Protein AF-A0A947QPM4-F1 (afdb_monomer_lite)

Secondary structure (DSSP, 8-state):
--EEEEEEEETTEEEEEEEEE-TTS---GGG-SSEEEPPPPBTTBTTS-TT--S---BTGGGGTT-SEEEE-SSHHHHHHHHHTT--EEB---SS--HHHHHHHHHHHTTSSEEEEEE-EESSTHHHHHHHHHHHHHHHTT--EEEEEPP--TT-SEE-HHHHHHHS-HHHHHHHHHHPEEHHHHHHHTSPPPSSHHHHHHHHHHHHHHTTTTS-HHHHHHHIIIIIHHHHT--HHHHHHHHHHHHHHHHHHHHHHHHGGGT----S------HHHHHHHHHHHHHS-HHHHHHHHHHHHS-S-HHHHHHHHHHHHGGGBTT----EE-EE--TTSSHHHHHHHHHHTS-GGGEEE-PPPTTGGGGS-PPTT-EEEESS----HHHHHHHHHHHHTTTT-EEEEEE-TTS-EEEEEEPTT-EEEEEESS--S-HHHHTTEE-------HHHHHHHHHHHHHHHHHT--SS---HHHHHHHHHHHHHHSS-B-EE-TTGGGEEES-TT-HHHHHHHHHHHHHHHHHTGGGSEE-TT-PEEPPHHHHHHHHHHHHHHHHHHTTT--HHHHHHHHHHHHHSEEEHHHHHHHHT--HHHHHHHHH-SSSSTTSHHHHSTTEEEEEEEEE-TTS-EEEEEEEEE-S--TTTT-S-SEEEPTTHHHHHHHHS-----PPPPS----S-------------------------------------------------------------PPPPPPPHHHHHHHHHHHHHHHHHHSTT-SS--HHHHHHHHHHHTTTTTGGGHHHHHHHHHHHHHTTT--SS---TT-HHHHHHHHHHHHHHHHTTTT--EEHHHHHHHHHHTT--HHHHHHHHHHHHHTTSEEEEETTEEEE-

Structure (mmCIF, N/CA/C/O backbone):
data_AF-A0A947QPM4-F1
#
_entry.id   AF-A0A947QPM4-F1
#
loop_
_atom_site.group_PDB
_atom_site.id
_atom_site.type_symbol
_atom_site.label_atom_id
_atom_site.label_alt_id
_atom_site.label_comp_id
_atom_site.label_asym_id
_atom_site.label_entity_id
_atom_site.label_seq_id
_atom_site.pdbx_PDB_ins_code
_atom_site.Cartn_x
_atom_site.Cartn_y
_atom_site.Cartn_z
_atom_site.occupancy
_atom_site.B_iso_or_equiv
_atom_site.auth_seq_id
_atom_site.auth_comp_id
_atom_site.auth_asym_id
_atom_site.auth_atom_id
_atom_site.pdbx_PDB_model_num
ATOM 1 N N . ALA A 1 1 ? -23.767 42.311 24.784 1.00 71.06 1 ALA A N 1
ATOM 2 C CA . ALA A 1 1 ? -22.859 43.164 25.581 1.00 71.06 1 ALA A CA 1
ATOM 3 C C . ALA A 1 1 ? -22.721 42.565 26.981 1.00 71.06 1 ALA A C 1
ATOM 5 O O . ALA A 1 1 ? -23.603 41.803 27.359 1.00 71.06 1 ALA A O 1
ATOM 6 N N . GLY A 1 2 ? -21.622 42.831 27.698 1.00 86.38 2 GLY A N 1
ATOM 7 C CA . GLY A 1 2 ? -21.425 42.347 29.074 1.00 86.38 2 GLY A CA 1
ATOM 8 C C . GLY A 1 2 ? -21.137 40.845 29.220 1.00 86.38 2 GLY A C 1
ATOM 9 O O . GLY A 1 2 ? -21.491 40.265 30.239 1.00 86.38 2 GLY A O 1
ATOM 10 N N . ARG A 1 3 ? -20.549 40.182 28.214 1.00 91.06 3 ARG A N 1
ATOM 11 C CA . ARG A 1 3 ? -20.151 38.760 28.286 1.00 91.06 3 ARG A CA 1
ATOM 12 C C . ARG A 1 3 ? -18.631 38.630 28.289 1.00 91.06 3 ARG A C 1
ATOM 14 O O . ARG A 1 3 ? -17.972 39.366 27.560 1.00 91.06 3 ARG A O 1
ATOM 21 N N . ILE A 1 4 ? -18.101 37.669 29.044 1.00 92.31 4 ILE A N 1
ATOM 22 C CA . ILE A 1 4 ? -16.682 37.287 28.968 1.00 92.31 4 ILE A CA 1
ATOM 23 C C . ILE A 1 4 ? -16.502 36.415 27.727 1.00 92.31 4 ILE A C 1
ATOM 25 O O . ILE A 1 4 ? -17.225 35.432 27.568 1.00 92.31 4 ILE A O 1
ATOM 29 N N . MET A 1 5 ? -15.575 36.782 26.845 1.00 92.38 5 MET A N 1
ATOM 30 C CA . MET A 1 5 ? -15.359 36.100 25.569 1.00 92.38 5 MET A CA 1
ATOM 31 C C . MET A 1 5 ? -14.158 35.158 25.648 1.00 92.38 5 MET A C 1
ATOM 33 O O . MET A 1 5 ? -13.065 35.583 26.008 1.00 92.38 5 MET A O 1
ATOM 37 N N . PHE A 1 6 ? -14.355 33.901 25.256 1.00 92.62 6 PHE A N 1
ATOM 38 C CA . PHE A 1 6 ? -13.304 32.891 25.166 1.00 92.62 6 PHE A CA 1
ATOM 39 C C . PHE A 1 6 ? -12.994 32.574 23.692 1.00 92.62 6 PHE A C 1
ATOM 41 O O . PHE A 1 6 ? -13.911 32.165 22.964 1.00 92.62 6 PHE A O 1
ATOM 48 N N . PRO A 1 7 ? -11.745 32.777 23.230 1.00 92.12 7 PRO A N 1
ATOM 49 C CA . PRO A 1 7 ? -11.311 32.423 21.880 1.00 92.12 7 PRO A CA 1
ATOM 50 C C . PRO A 1 7 ? -11.011 30.924 21.742 1.00 92.12 7 PRO A C 1
ATOM 52 O O . PRO A 1 7 ? -10.377 30.325 22.604 1.00 92.12 7 PRO A O 1
ATOM 55 N N . TYR A 1 8 ? -11.416 30.330 20.621 1.00 91.12 8 TYR A N 1
ATOM 56 C CA . TYR A 1 8 ? -11.032 28.975 20.220 1.00 91.12 8 TYR A CA 1
ATOM 57 C C . TYR A 1 8 ? -9.754 29.067 19.401 1.00 91.12 8 TYR A C 1
ATOM 59 O O . TYR A 1 8 ? -9.706 29.820 18.425 1.00 91.12 8 TYR A O 1
ATOM 67 N N . TRP A 1 9 ? -8.755 28.275 19.770 1.00 87.81 9 TRP A N 1
ATOM 68 C CA . TRP A 1 9 ? -7.453 28.256 19.115 1.00 87.81 9 TRP A CA 1
ATOM 69 C C . TRP A 1 9 ? -7.290 27.015 18.242 1.00 87.81 9 TRP A C 1
ATOM 71 O O . TRP A 1 9 ? -7.667 25.912 18.642 1.00 87.81 9 TRP A O 1
ATOM 81 N N . LYS A 1 10 ? -6.719 27.209 17.052 1.00 86.69 10 LYS A N 1
ATOM 82 C CA . LYS A 1 10 ? -6.256 26.138 16.171 1.00 86.69 10 LYS A CA 1
ATOM 83 C C . LYS A 1 10 ? -4.962 26.555 15.483 1.00 86.69 10 LYS A C 1
ATOM 85 O O . LYS A 1 10 ? -4.926 27.568 14.784 1.00 86.69 10 LYS A O 1
ATOM 90 N N . SER A 1 11 ? -3.904 25.769 15.652 1.00 85.69 11 SER A N 1
ATOM 91 C CA . SER A 1 11 ? -2.561 26.063 15.131 1.00 85.69 11 SER A CA 1
ATOM 92 C C . SER A 1 11 ? -2.076 27.470 15.495 1.00 85.69 11 SER A C 1
ATOM 94 O O . SER A 1 11 ? -1.532 28.174 14.647 1.00 85.69 11 SER A O 1
ATOM 96 N N . GLY A 1 12 ? -2.324 27.905 16.735 1.00 85.00 12 GLY A N 1
ATOM 97 C CA . GLY A 1 12 ? -1.917 29.234 17.209 1.00 85.00 12 GLY A CA 1
ATOM 98 C C . GLY A 1 12 ? -2.716 30.405 16.621 1.00 85.00 12 GLY A C 1
ATOM 99 O O . GLY A 1 12 ? -2.336 31.557 16.810 1.00 85.00 12 GLY A O 1
ATOM 100 N N . LYS A 1 13 ? -3.830 30.143 15.923 1.00 89.62 13 LYS A N 1
ATOM 101 C CA . LYS A 1 13 ? -4.747 31.170 15.406 1.00 89.62 13 LYS A CA 1
ATOM 102 C C . LYS A 1 13 ? -6.108 31.076 16.083 1.00 89.62 13 LYS A C 1
ATOM 104 O O . LYS A 1 13 ? -6.606 29.980 16.333 1.00 89.62 13 LYS A O 1
ATOM 109 N N . VAL A 1 14 ? -6.732 32.226 16.324 1.00 90.38 14 VAL A N 1
ATOM 110 C CA . VAL A 1 14 ? -8.111 32.280 16.818 1.00 90.38 14 VAL A CA 1
ATOM 111 C C . VAL A 1 14 ? -9.073 32.021 15.663 1.00 90.38 14 VAL A C 1
ATOM 113 O O . VAL A 1 14 ? -9.049 32.735 14.662 1.00 90.38 14 VAL A O 1
ATOM 116 N N . VAL A 1 15 ? -9.921 31.003 15.803 1.00 88.94 15 VAL A N 1
ATOM 117 C CA . VAL A 1 15 ? -10.839 30.548 14.742 1.00 88.94 15 VAL A CA 1
ATOM 118 C C . VAL A 1 15 ? -12.317 30.722 15.087 1.00 88.94 15 VAL A C 1
ATOM 120 O O . VAL A 1 15 ? -13.161 30.713 14.194 1.00 88.94 15 VAL A O 1
ATOM 123 N N . TYR A 1 16 ? -12.656 30.882 16.368 1.00 91.50 16 TYR A N 1
ATOM 124 C CA . TYR A 1 16 ? -14.039 31.012 16.829 1.00 91.50 16 TYR A CA 1
ATOM 125 C C . TYR A 1 16 ? -14.101 31.649 18.225 1.00 91.50 16 TYR A C 1
ATOM 127 O O . TYR A 1 16 ? -13.077 31.777 18.892 1.00 91.50 16 TYR A O 1
ATOM 135 N N . PHE A 1 17 ? -15.290 32.046 18.689 1.00 90.69 17 PHE A N 1
ATOM 136 C CA . PHE A 1 17 ? -15.483 32.591 20.036 1.00 90.69 17 PHE A CA 1
ATOM 137 C C . PHE A 1 17 ? -16.776 32.088 20.683 1.00 90.69 17 PHE A C 1
ATOM 139 O O . PHE A 1 17 ? -17.786 31.837 20.016 1.00 90.69 17 PHE A O 1
ATOM 146 N N . ILE A 1 18 ? -16.769 32.029 22.015 1.00 90.50 18 ILE A N 1
ATOM 147 C CA . ILE A 1 18 ? -17.957 31.810 22.844 1.00 90.50 18 ILE A CA 1
ATOM 148 C C . ILE A 1 18 ? -17.998 32.814 23.997 1.00 90.50 18 ILE A C 1
ATOM 150 O O . ILE A 1 18 ? -16.971 33.131 24.584 1.00 90.50 18 ILE A O 1
ATOM 154 N N . GLY A 1 19 ? -19.184 33.331 24.317 1.00 90.62 19 GLY A N 1
ATOM 155 C CA . GLY A 1 19 ? -19.380 34.306 25.391 1.00 90.62 19 GLY A CA 1
ATOM 156 C C . GLY A 1 19 ? -20.100 33.728 26.610 1.00 90.62 19 GLY A C 1
ATOM 157 O O . GLY A 1 19 ? -21.233 33.253 26.477 1.00 90.62 19 GLY A O 1
ATOM 158 N N . ARG A 1 20 ? -19.511 33.836 27.805 1.00 89.94 20 ARG A N 1
ATOM 159 C CA . ARG A 1 20 ? -20.137 33.498 29.098 1.00 89.94 20 ARG A CA 1
ATOM 160 C C . ARG A 1 20 ? -20.938 34.683 29.642 1.00 89.94 20 ARG A C 1
ATOM 162 O O . ARG A 1 20 ? -20.462 35.819 29.615 1.00 89.94 20 ARG A O 1
ATOM 169 N N . LYS A 1 21 ? -22.163 34.416 30.104 1.00 90.31 21 LYS A N 1
ATOM 170 C CA . LYS A 1 21 ? -23.030 35.403 30.768 1.00 90.31 21 LYS A CA 1
ATOM 171 C C . LYS A 1 21 ? -22.366 35.914 32.055 1.00 90.31 21 LYS A C 1
ATOM 173 O O . LYS A 1 21 ? -21.728 35.139 32.760 1.00 90.31 21 LYS A O 1
ATOM 178 N N . THR A 1 22 ? -22.536 37.200 32.343 1.00 90.69 22 THR A N 1
ATOM 179 C CA . THR A 1 22 ? -22.134 37.845 33.602 1.00 90.69 22 THR A CA 1
ATOM 180 C C . THR A 1 22 ? -23.307 38.637 34.175 1.00 90.69 22 THR A C 1
ATOM 182 O O . THR A 1 22 ? -24.338 38.781 33.512 1.00 90.69 22 THR A O 1
ATOM 185 N N . GLU A 1 23 ? -23.126 39.193 35.368 1.00 89.88 23 GLU A N 1
ATOM 186 C CA . GLU A 1 23 ? -24.059 40.123 36.019 1.00 89.88 23 GLU A CA 1
ATOM 187 C C . GLU A 1 23 ? -24.334 41.375 35.168 1.00 89.88 23 GLU A C 1
ATOM 189 O O . GLU A 1 23 ? -25.418 41.945 35.223 1.00 89.88 23 GLU A O 1
ATOM 194 N N . TRP A 1 24 ? -23.389 41.760 34.304 1.00 90.56 24 TRP A N 1
ATOM 195 C CA . TRP A 1 24 ? -23.522 42.902 33.394 1.00 90.56 24 TRP A CA 1
ATOM 196 C C . TRP A 1 24 ? -24.150 42.541 32.039 1.00 90.56 24 TRP A C 1
ATOM 198 O O . TRP A 1 24 ? -24.263 43.396 31.155 1.00 90.56 24 TRP A O 1
ATOM 208 N N . THR A 1 25 ? -24.518 41.275 31.806 1.00 90.31 25 THR A N 1
ATOM 209 C CA . THR A 1 25 ? -25.215 40.880 30.573 1.00 90.31 25 THR A CA 1
ATOM 210 C C . THR A 1 25 ? -26.667 41.377 30.617 1.00 90.31 25 THR A C 1
ATOM 212 O O . THR A 1 25 ? -27.375 41.025 31.556 1.00 90.31 25 THR A O 1
ATOM 215 N N . PRO A 1 26 ? -27.155 42.119 29.600 1.00 87.69 26 PRO A N 1
ATOM 216 C CA . PRO A 1 26 ? -28.532 42.610 29.574 1.00 87.69 26 PRO A CA 1
ATOM 217 C C . PRO A 1 26 ? -29.562 41.491 29.743 1.00 87.69 26 PRO A C 1
ATOM 219 O O . PRO A 1 26 ? -29.467 40.459 29.071 1.00 87.69 26 PRO A O 1
ATOM 222 N N . ASP A 1 27 ? -30.578 41.723 30.576 1.00 84.81 27 ASP A N 1
ATOM 223 C CA . ASP A 1 27 ? -31.669 40.771 30.775 1.00 84.81 27 ASP A CA 1
ATOM 224 C C . ASP A 1 27 ? -32.680 40.838 29.623 1.00 84.81 27 ASP A C 1
ATOM 226 O O . ASP A 1 27 ? -33.732 41.471 29.678 1.00 84.81 27 ASP A O 1
ATOM 230 N N . LYS A 1 28 ? -32.303 40.227 28.501 1.00 85.44 28 LYS A N 1
ATOM 231 C CA . LYS A 1 28 ? -33.150 40.069 27.317 1.00 85.44 28 LYS A CA 1
ATOM 232 C C . LYS A 1 28 ? -33.339 38.589 27.045 1.00 85.44 28 LYS A C 1
ATOM 234 O O . LYS A 1 28 ? -32.389 37.819 27.164 1.00 85.44 28 LYS A O 1
ATOM 239 N N . LYS A 1 29 ? -34.515 38.193 26.541 1.00 79.44 29 LYS A N 1
ATOM 240 C CA . LYS A 1 29 ? -34.812 36.799 26.144 1.00 79.44 29 LYS A CA 1
ATOM 241 C C . LYS A 1 29 ? -33.714 36.184 25.258 1.00 79.44 29 LYS A C 1
ATOM 243 O O . LYS A 1 29 ? -33.340 35.032 25.430 1.00 79.44 29 LYS A O 1
ATOM 248 N N . PHE A 1 30 ? -33.147 36.981 24.351 1.00 77.94 30 PHE A N 1
ATOM 249 C CA . PHE A 1 30 ? -32.046 36.583 23.466 1.00 77.94 30 PHE A CA 1
ATOM 250 C C . PHE A 1 30 ? -30.705 36.325 24.187 1.00 77.94 30 PHE A C 1
ATOM 252 O O . PHE A 1 30 ? -29.847 35.613 23.664 1.00 77.94 30 PHE A O 1
ATOM 259 N N . ASP A 1 31 ? -30.489 36.906 25.366 1.00 80.50 31 ASP A N 1
ATOM 260 C CA . ASP A 1 31 ? -29.241 36.879 26.138 1.00 80.50 31 ASP A CA 1
ATOM 261 C C . ASP A 1 31 ? -29.332 36.033 27.420 1.00 80.50 31 ASP A C 1
ATOM 263 O O . ASP A 1 31 ? -28.393 36.018 28.215 1.00 80.50 31 ASP A O 1
ATOM 267 N N . GLN A 1 32 ? -30.411 35.269 27.593 1.00 77.94 32 GLN A N 1
ATOM 268 C CA . GLN A 1 32 ? -30.653 34.438 28.777 1.00 77.94 32 GLN A CA 1
ATOM 269 C C . GLN A 1 32 ? -29.688 33.242 28.914 1.00 77.94 32 GLN A C 1
ATOM 271 O O . GLN A 1 32 ? -29.362 32.858 30.034 1.00 77.94 32 GLN A O 1
ATOM 276 N N . GLY A 1 33 ? -29.165 32.690 27.810 1.00 81.94 33 GLY A N 1
ATOM 277 C CA . GLY A 1 33 ? -28.308 31.493 27.842 1.00 81.94 33 GLY A CA 1
ATOM 278 C C . GLY A 1 33 ? -26.967 31.675 28.579 1.00 81.94 33 GLY A C 1
ATOM 279 O O . GLY A 1 33 ? -26.276 32.683 28.370 1.00 81.94 33 GLY A O 1
ATOM 280 N N . LYS A 1 34 ? -26.571 30.666 29.383 1.00 82.81 34 LYS A N 1
ATOM 281 C CA . LYS A 1 34 ? -25.294 30.607 30.140 1.00 82.81 34 LYS A CA 1
ATOM 282 C C . LYS A 1 34 ? -24.091 30.875 29.229 1.00 82.81 34 LYS A C 1
ATOM 284 O O . LYS A 1 34 ? -23.294 31.773 29.505 1.00 82.81 34 LYS A O 1
ATOM 289 N N . TYR A 1 35 ? -24.036 30.192 28.085 1.00 86.88 35 TYR A N 1
ATOM 290 C CA . TYR A 1 35 ? -23.060 30.431 27.020 1.00 86.88 35 TYR A CA 1
ATOM 291 C C . TYR A 1 35 ? -23.736 30.839 25.713 1.00 86.88 35 TYR A C 1
ATOM 293 O O . TYR A 1 35 ? -24.871 30.457 25.431 1.00 86.88 35 TYR A O 1
ATOM 301 N N . LYS A 1 36 ? -23.018 31.614 24.897 1.00 86.31 36 LYS A N 1
ATOM 302 C CA . LYS A 1 36 ? -23.485 32.075 23.589 1.00 86.31 36 LYS A CA 1
ATOM 303 C C . LYS A 1 36 ? -22.374 31.950 22.552 1.00 86.31 36 LYS A C 1
ATOM 305 O O . LYS A 1 36 ? -21.384 32.674 22.622 1.00 86.31 36 LYS A O 1
ATOM 310 N N . LYS A 1 37 ? -22.535 31.007 21.620 1.00 87.31 37 LYS A N 1
ATOM 311 C CA . LYS A 1 37 ? -21.615 30.785 20.492 1.00 87.31 37 LYS A CA 1
ATOM 312 C C . LYS A 1 37 ? -21.789 31.894 19.440 1.00 87.31 37 LYS A C 1
ATOM 314 O O . LYS A 1 37 ? -22.885 32.455 19.314 1.00 87.31 37 LYS A O 1
ATOM 319 N N . LEU A 1 38 ? -20.726 32.227 18.701 1.00 87.94 38 LEU A N 1
ATOM 320 C CA . LEU A 1 38 ? -20.828 33.144 17.560 1.00 87.94 38 LEU A CA 1
ATOM 321 C C . LEU A 1 38 ? -21.835 32.622 16.528 1.00 87.94 38 LEU A C 1
ATOM 323 O O . LEU A 1 38 ? -21.974 31.420 16.310 1.00 87.94 38 LEU A O 1
ATOM 327 N N . GLN A 1 39 ? -22.552 33.527 15.872 1.00 86.25 39 GLN A N 1
ATOM 328 C CA . GLN A 1 39 ? -23.459 33.117 14.805 1.00 86.25 39 GLN A CA 1
ATOM 329 C C . GLN A 1 39 ? -22.648 32.663 13.587 1.00 86.25 39 GLN A C 1
ATOM 331 O O . GLN A 1 39 ? -21.690 33.329 13.212 1.00 86.25 39 GLN A O 1
ATOM 336 N N . VAL A 1 40 ? -23.042 31.537 12.995 1.00 88.44 40 VAL A N 1
ATOM 337 C CA . VAL A 1 40 ? -22.471 31.000 11.750 1.00 88.44 40 VAL A CA 1
ATOM 338 C C . VAL A 1 40 ? -23.348 31.392 10.561 1.00 88.44 40 VAL A C 1
ATOM 340 O O . VAL A 1 40 ? -24.536 31.696 10.753 1.00 88.44 40 VAL A O 1
ATOM 343 N N . LYS A 1 41 ? -22.782 31.393 9.350 1.00 86.94 41 LYS A N 1
ATOM 344 C CA . LYS A 1 41 ? -23.542 31.677 8.128 1.00 86.94 41 LYS A CA 1
ATOM 345 C C . LYS A 1 41 ? -24.664 30.654 7.930 1.00 86.94 41 LYS A C 1
ATOM 347 O O . LYS A 1 41 ? -24.512 29.468 8.208 1.00 86.94 41 LYS A O 1
ATOM 352 N N . LYS A 1 42 ? -25.817 31.161 7.502 1.00 86.62 42 LYS A N 1
ATOM 353 C CA . LYS A 1 42 ? -27.016 30.419 7.089 1.00 86.62 42 LYS A CA 1
ATOM 354 C C . LYS A 1 42 ? -27.651 31.181 5.931 1.00 86.62 42 LYS A C 1
ATOM 356 O O . LYS A 1 42 ? -27.435 32.389 5.841 1.00 86.62 42 LYS A O 1
ATOM 361 N N . ASP A 1 43 ? -28.509 30.541 5.146 1.00 85.75 43 ASP A N 1
ATOM 362 C CA . ASP A 1 43 ? -29.241 31.212 4.056 1.00 85.75 43 ASP A CA 1
ATOM 363 C C . ASP A 1 43 ? -30.046 32.418 4.558 1.00 85.75 43 ASP A C 1
ATOM 365 O O . ASP A 1 43 ? -30.106 33.462 3.918 1.00 85.75 43 ASP A O 1
ATOM 369 N N . SER A 1 44 ? -30.575 32.328 5.782 1.00 86.25 44 SER A N 1
ATOM 370 C CA . SER A 1 44 ? -31.285 33.422 6.451 1.00 86.25 44 SER A CA 1
ATOM 371 C C . SER A 1 44 ? -30.374 34.547 6.977 1.00 86.25 44 SER A C 1
ATOM 373 O O . SER A 1 44 ? -30.868 35.521 7.541 1.00 86.25 44 SER A O 1
ATOM 375 N N . LYS A 1 45 ? -29.046 34.381 6.928 1.00 86.38 45 LYS A N 1
ATOM 376 C CA . LYS A 1 45 ? -28.027 35.304 7.466 1.00 86.38 45 LYS A CA 1
ATOM 377 C C . LYS A 1 45 ? -26.797 35.376 6.544 1.00 86.38 45 LYS A C 1
ATOM 379 O O . LYS A 1 45 ? -25.687 35.062 6.983 1.00 86.38 45 LYS A O 1
ATOM 384 N N . PRO A 1 46 ? -26.967 35.812 5.284 1.00 88.31 46 PRO A N 1
ATOM 385 C CA . PRO A 1 46 ? -25.891 35.812 4.292 1.00 88.31 46 PRO A CA 1
ATOM 386 C C . PRO A 1 46 ? -24.770 36.815 4.611 1.00 88.31 46 PRO A C 1
ATOM 388 O O . PRO A 1 46 ? -23.668 36.686 4.093 1.00 88.31 46 PRO A O 1
ATOM 391 N N . TYR A 1 47 ? -25.035 37.791 5.488 1.00 91.00 47 TYR A N 1
ATOM 392 C CA . TYR A 1 47 ? -24.074 38.809 5.928 1.00 91.00 47 TYR A CA 1
ATOM 393 C C . TYR A 1 47 ? -22.974 38.272 6.863 1.00 91.00 47 TYR A C 1
ATOM 395 O O . TYR A 1 47 ? -22.027 38.991 7.176 1.00 91.00 47 TYR A O 1
ATOM 403 N N . ILE A 1 48 ? -23.101 37.039 7.361 1.00 87.69 48 ILE A N 1
ATOM 404 C CA . ILE A 1 48 ? -22.092 36.398 8.211 1.00 87.69 48 ILE A CA 1
ATOM 405 C C . ILE A 1 48 ? -21.079 35.690 7.307 1.00 87.69 48 ILE A C 1
ATOM 407 O O . ILE A 1 48 ? -21.475 34.951 6.419 1.00 87.69 48 ILE A O 1
ATOM 411 N N . SER A 1 49 ? -19.779 35.889 7.530 1.00 86.31 49 SER A N 1
ATOM 412 C CA . SER A 1 49 ? -18.727 35.234 6.735 1.00 86.31 49 SER A CA 1
ATOM 413 C C . SER A 1 49 ? -18.725 33.707 6.906 1.00 86.31 49 SER A C 1
ATOM 415 O O . SER A 1 49 ? -18.860 33.215 8.028 1.00 86.31 49 SER A O 1
ATOM 417 N N . ASP A 1 50 ? -18.476 32.968 5.818 1.00 84.75 50 ASP A N 1
ATOM 418 C CA . ASP A 1 50 ? -18.307 31.501 5.824 1.00 84.75 50 ASP A CA 1
ATOM 419 C C . ASP A 1 50 ? -17.104 31.036 6.661 1.00 84.75 50 ASP A C 1
ATOM 421 O O . ASP A 1 50 ? -17.033 29.883 7.084 1.00 84.75 50 ASP A O 1
ATOM 425 N N . ILE A 1 51 ? -16.160 31.941 6.942 1.00 83.31 51 ILE A N 1
ATOM 426 C CA . ILE A 1 51 ? -14.995 31.662 7.790 1.00 83.31 51 ILE A CA 1
ATOM 427 C C . ILE A 1 51 ? -15.426 31.416 9.247 1.00 83.31 51 ILE A C 1
ATOM 429 O O . ILE A 1 51 ? -14.765 30.666 9.969 1.00 83.31 51 ILE A O 1
ATOM 433 N N . ILE A 1 52 ? -16.542 32.010 9.692 1.00 83.75 52 ILE A N 1
ATOM 434 C CA . ILE A 1 52 ? -17.069 31.813 11.045 1.00 83.75 52 ILE A CA 1
ATOM 435 C C . ILE A 1 52 ? -17.808 30.477 11.088 1.00 83.75 52 ILE A C 1
ATOM 437 O O . ILE A 1 52 ? -18.978 30.373 10.719 1.00 83.75 52 ILE A O 1
ATOM 441 N N . SER A 1 53 ? -17.116 29.457 11.587 1.00 79.81 53 SER A N 1
ATOM 442 C CA . SER A 1 53 ? -17.622 28.092 11.652 1.00 79.81 53 SER A CA 1
ATOM 443 C C . SER A 1 53 ? -17.559 27.544 13.073 1.00 79.81 53 SER A C 1
ATOM 445 O O . SER A 1 53 ? -16.557 27.692 13.768 1.00 79.81 53 SER A O 1
ATOM 447 N N . ASN A 1 54 ? -18.628 26.868 13.496 1.00 77.44 54 ASN A N 1
ATOM 448 C CA . ASN A 1 54 ? -18.705 26.159 14.773 1.00 77.44 54 ASN A CA 1
ATOM 449 C C . ASN A 1 54 ? -18.047 24.771 14.720 1.00 77.44 54 ASN A C 1
ATOM 451 O O . ASN A 1 54 ? -18.221 23.991 15.650 1.00 77.44 54 ASN A O 1
ATOM 455 N N . LYS A 1 55 ? -17.286 24.470 13.660 1.00 81.31 55 LYS A N 1
ATOM 456 C CA . LYS A 1 55 ? -16.601 23.192 13.448 1.00 81.31 55 LYS A CA 1
ATOM 457 C C . LYS A 1 55 ? -15.417 22.939 14.382 1.00 81.31 55 LYS A C 1
ATOM 459 O O . LYS A 1 55 ? -14.655 22.028 14.113 1.00 81.31 55 LYS A O 1
ATOM 464 N N . TYR A 1 56 ? -15.214 23.708 15.448 1.00 86.44 56 TYR A N 1
ATOM 465 C CA . TYR A 1 56 ? -14.060 23.586 16.348 1.00 86.44 56 TYR A CA 1
ATOM 466 C C . TYR A 1 56 ? -14.530 23.337 17.781 1.00 86.44 56 TYR A C 1
ATOM 468 O O . TYR A 1 56 ? -15.482 23.965 18.241 1.00 86.44 56 TYR A O 1
ATOM 476 N N . PHE A 1 57 ? -13.870 22.417 18.478 1.00 89.25 57 PHE A N 1
ATOM 477 C CA . PHE A 1 57 ? -14.030 22.214 19.910 1.00 89.25 57 PHE A CA 1
ATOM 478 C C . PHE A 1 57 ? -13.031 23.098 20.636 1.00 89.25 57 PHE A C 1
ATOM 480 O O . PHE A 1 57 ? -11.985 23.473 20.096 1.00 89.25 57 PHE A O 1
ATOM 487 N N . TYR A 1 58 ? -13.370 23.480 21.858 1.00 91.25 58 TYR A N 1
ATOM 488 C CA . TYR A 1 58 ? -12.432 24.238 22.662 1.00 91.25 58 TYR A CA 1
ATOM 489 C C . TYR A 1 58 ? -11.281 23.312 23.064 1.00 91.25 58 TYR A C 1
ATOM 491 O O . TYR A 1 58 ? -11.541 22.160 23.389 1.00 91.25 58 TYR A O 1
ATOM 499 N N . GLY A 1 59 ? -10.037 23.794 23.015 1.00 92.12 59 GLY A N 1
ATOM 500 C CA . GLY A 1 59 ? -8.869 23.042 23.491 1.00 92.12 59 GLY A CA 1
ATOM 501 C C . GLY A 1 59 ? -8.229 22.052 22.507 1.00 92.12 59 GLY A C 1
ATOM 502 O O . GLY A 1 59 ? -7.272 21.389 22.889 1.00 92.12 59 GLY A O 1
ATOM 503 N N . GLU A 1 60 ? -8.669 21.968 21.242 1.00 91.88 60 GLU A N 1
ATOM 504 C CA . GLU A 1 60 ? -8.146 20.986 20.263 1.00 91.88 60 GLU A CA 1
ATOM 505 C C . GLU A 1 60 ? -6.616 20.987 20.093 1.00 91.88 60 GLU A C 1
ATOM 507 O O . GLU A 1 60 ? -6.025 19.943 19.824 1.00 91.88 60 GLU A O 1
ATOM 512 N N . ASP A 1 61 ? -5.958 22.143 20.216 1.00 91.12 61 ASP A N 1
ATOM 513 C CA . ASP A 1 61 ? -4.498 22.236 20.085 1.00 91.12 61 ASP A CA 1
ATOM 514 C C . ASP A 1 61 ? -3.744 21.529 21.222 1.00 91.12 61 ASP A C 1
ATOM 516 O O . ASP A 1 61 ? -2.602 21.119 21.014 1.00 91.12 61 ASP A O 1
ATOM 520 N N . SER A 1 62 ? -4.383 21.323 22.379 1.00 92.94 62 SER A N 1
ATOM 521 C CA . SER A 1 62 ? -3.784 20.622 23.523 1.00 92.94 62 SER A CA 1
ATOM 522 C C . SER A 1 62 ? -3.532 19.137 23.267 1.00 92.94 62 SER A C 1
ATOM 524 O O . SER A 1 62 ? -2.743 18.519 23.972 1.00 92.94 62 SER A O 1
ATOM 526 N N . LEU A 1 63 ? -4.158 18.567 22.232 1.00 92.56 63 LEU A N 1
ATOM 527 C CA . LEU A 1 63 ? -4.033 17.149 21.894 1.00 92.56 63 LEU A CA 1
ATOM 528 C C . LEU A 1 63 ? -2.751 16.816 21.120 1.00 92.56 63 LEU A C 1
ATOM 530 O O . LEU A 1 63 ? -2.436 15.647 20.906 1.00 92.56 63 LEU A O 1
ATOM 534 N N . ARG A 1 64 ? -1.998 17.822 20.659 1.00 87.69 64 ARG A N 1
ATOM 535 C CA . ARG A 1 64 ? -0.775 17.588 19.882 1.00 87.69 64 ARG A CA 1
ATOM 536 C C . ARG A 1 64 ? 0.309 16.983 20.766 1.00 87.69 64 ARG A C 1
ATOM 538 O O . ARG A 1 64 ? 0.818 17.648 21.659 1.00 87.69 64 ARG A O 1
ATOM 545 N N . GLY A 1 65 ? 0.686 15.742 20.468 1.00 85.44 65 GLY A N 1
ATOM 546 C CA . GLY A 1 65 ? 1.699 15.010 21.233 1.00 85.44 65 GLY A CA 1
ATOM 547 C C . GLY A 1 65 ? 1.209 14.507 22.593 1.00 85.44 65 GLY A C 1
ATOM 548 O O . GLY A 1 65 ? 2.016 13.999 23.364 1.00 85.44 65 GLY A O 1
ATOM 549 N N . ALA A 1 66 ? -0.088 14.635 22.890 1.00 90.81 66 ALA A N 1
ATOM 550 C CA . ALA A 1 66 ? -0.679 14.067 24.091 1.00 90.81 66 ALA A CA 1
ATOM 551 C C . ALA A 1 66 ? -0.942 12.566 23.899 1.00 90.81 66 ALA A C 1
ATOM 553 O O . ALA A 1 66 ? -1.370 12.131 22.832 1.00 90.81 66 ALA A O 1
ATOM 554 N N . ASP A 1 67 ? -0.729 11.783 24.954 1.00 89.62 67 ASP A N 1
ATOM 555 C CA . ASP A 1 67 ? -1.083 10.358 24.981 1.00 89.62 67 ASP A CA 1
ATOM 556 C C . ASP A 1 67 ? -2.561 10.130 25.338 1.00 89.62 67 ASP A C 1
ATOM 558 O O . ASP A 1 67 ? -3.129 9.087 25.007 1.00 89.62 67 ASP A O 1
ATOM 562 N N . TYR A 1 68 ? -3.189 11.100 26.011 1.00 93.88 68 TYR A N 1
ATOM 563 C CA . TYR A 1 68 ? -4.575 11.034 26.463 1.00 93.88 68 TYR A CA 1
ATOM 564 C C . TYR A 1 68 ? -5.298 12.376 26.304 1.00 93.88 68 TYR A C 1
ATOM 566 O O . TYR A 1 68 ? -4.673 13.412 26.079 1.00 93.88 68 TYR A O 1
ATOM 574 N N . CYS A 1 69 ? -6.624 12.353 26.436 1.00 94.69 69 CYS A N 1
ATOM 575 C CA . CYS A 1 69 ? -7.470 13.545 26.425 1.00 94.69 69 CYS A CA 1
ATOM 576 C C . CYS A 1 69 ? -8.557 13.460 27.496 1.00 94.69 69 CYS A C 1
ATOM 578 O O . CYS A 1 69 ? -9.223 12.429 27.610 1.00 94.69 69 CYS A O 1
ATOM 580 N N . ILE A 1 70 ? -8.764 14.557 28.229 1.00 94.31 70 ILE A N 1
ATOM 581 C CA . ILE A 1 70 ? -9.966 14.773 29.037 1.00 94.31 70 ILE A CA 1
ATOM 582 C C . ILE A 1 70 ? -11.055 15.427 28.177 1.00 94.31 70 ILE A C 1
ATOM 584 O O . ILE A 1 70 ? -10.811 16.423 27.496 1.00 94.31 70 ILE A O 1
ATOM 588 N N . ILE A 1 71 ? -12.274 14.902 28.229 1.00 92.06 71 ILE A N 1
ATOM 589 C CA . ILE A 1 71 ? -13.464 15.522 27.645 1.00 92.06 71 ILE A CA 1
ATOM 590 C C . ILE A 1 71 ? -14.325 16.048 28.787 1.00 92.06 71 ILE A C 1
ATOM 592 O O . ILE A 1 71 ? -14.694 15.293 29.684 1.00 92.06 71 ILE A O 1
ATOM 596 N N . THR A 1 72 ? -14.649 17.338 28.727 1.00 90.56 72 THR A N 1
ATOM 597 C CA . THR A 1 72 ? -15.498 18.032 29.708 1.00 90.56 72 THR A CA 1
ATOM 598 C C . THR A 1 72 ? -16.730 18.625 29.040 1.00 90.56 72 THR A C 1
ATOM 600 O O . THR A 1 72 ? -16.685 19.035 27.875 1.00 90.56 72 THR A O 1
ATOM 603 N N . GLU A 1 73 ? -17.835 18.733 29.773 1.00 82.75 73 GLU A N 1
ATOM 604 C CA . GLU A 1 73 ? -19.069 19.324 29.247 1.00 82.75 73 GLU A CA 1
ATOM 605 C C . GLU A 1 73 ? -18.906 20.829 28.955 1.00 82.75 73 GLU A C 1
ATOM 607 O O . GLU A 1 73 ? -19.287 21.323 27.886 1.00 82.75 73 GLU A O 1
ATOM 612 N N . GLY A 1 74 ? -18.308 21.563 29.898 1.00 85.56 74 GLY A N 1
ATOM 613 C CA . GLY A 1 74 ? -18.199 23.015 29.877 1.00 85.56 74 GLY A CA 1
ATOM 614 C C . GLY A 1 74 ? -16.867 23.548 29.350 1.00 85.56 74 GLY A C 1
ATOM 615 O O . GLY A 1 74 ? -15.787 23.014 29.585 1.00 85.56 74 GLY A O 1
ATOM 616 N N . VAL A 1 75 ? -16.923 24.702 28.677 1.00 89.12 75 VAL A N 1
ATOM 617 C CA . VAL A 1 75 ? -15.708 25.403 28.221 1.00 89.12 75 VAL A CA 1
ATOM 618 C C . VAL A 1 75 ? -14.831 25.866 29.387 1.00 89.12 75 VAL A C 1
ATOM 620 O O . VAL A 1 75 ? -13.622 25.982 29.245 1.00 89.12 75 VAL A O 1
ATOM 623 N N . THR A 1 76 ? -15.428 26.160 30.541 1.00 90.25 76 THR A N 1
ATOM 624 C CA . THR A 1 76 ? -14.705 26.664 31.716 1.00 90.25 76 THR A CA 1
ATOM 625 C C . THR A 1 76 ? -13.907 25.573 32.409 1.00 90.25 76 THR A C 1
ATOM 627 O O . THR A 1 76 ? -12.783 25.838 32.821 1.00 90.25 76 THR A O 1
ATOM 630 N N . ASP A 1 77 ? -14.443 24.359 32.443 1.00 91.25 77 ASP A N 1
ATOM 631 C CA . ASP A 1 77 ? -13.770 23.147 32.914 1.00 91.25 77 ASP A CA 1
ATOM 632 C C . ASP A 1 77 ? -12.555 22.840 32.049 1.00 91.25 77 ASP A C 1
ATOM 634 O O . ASP A 1 77 ? -11.445 22.672 32.547 1.00 91.25 77 ASP A O 1
ATOM 638 N N . CYS A 1 78 ? -12.745 22.906 30.730 1.00 93.25 78 CYS A N 1
ATOM 639 C CA . CYS A 1 78 ? -11.660 22.783 29.769 1.00 93.25 78 CYS A CA 1
ATOM 640 C C . CYS A 1 78 ? -10.589 23.864 29.961 1.00 93.25 78 CYS A C 1
ATOM 642 O O . CYS A 1 78 ? -9.407 23.545 29.980 1.00 93.25 78 CYS A O 1
ATOM 644 N N . ILE A 1 79 ? -10.966 25.132 30.164 1.00 92.94 79 ILE A N 1
ATOM 645 C CA . ILE A 1 79 ? -9.990 26.207 30.415 1.00 92.94 79 ILE A CA 1
ATOM 646 C C . ILE A 1 79 ? -9.174 25.932 31.683 1.00 92.94 79 ILE A C 1
ATOM 648 O O . ILE A 1 79 ? -7.956 26.086 31.637 1.00 92.94 79 ILE A O 1
ATOM 652 N N . MET A 1 80 ? -9.813 25.529 32.786 1.00 93.19 80 MET A N 1
ATOM 653 C CA . MET A 1 80 ? -9.096 25.206 34.027 1.00 93.19 80 MET A CA 1
ATOM 654 C C . MET A 1 80 ? -8.152 24.020 33.832 1.00 93.19 80 MET A C 1
ATOM 656 O O . MET A 1 80 ? -6.978 24.128 34.168 1.00 93.19 80 MET A O 1
ATOM 660 N N . ALA A 1 81 ? -8.610 22.943 33.190 1.00 94.06 81 ALA A N 1
ATOM 661 C CA . ALA A 1 81 ? -7.767 21.791 32.877 1.00 94.06 81 ALA A CA 1
ATOM 662 C C . ALA A 1 81 ? -6.541 22.186 32.032 1.00 94.06 81 ALA A C 1
ATOM 664 O O . ALA A 1 81 ? -5.413 21.821 32.360 1.00 94.06 81 ALA A O 1
ATOM 665 N N . LEU A 1 82 ? -6.740 23.000 30.991 1.00 94.00 82 LEU A N 1
ATOM 666 C CA . LEU A 1 82 ? -5.655 23.489 30.137 1.00 94.00 82 LEU A CA 1
ATOM 667 C C . LEU A 1 82 ? -4.660 24.375 30.900 1.00 94.00 82 LEU A C 1
ATOM 669 O O . LEU A 1 82 ? -3.458 24.279 30.661 1.00 94.00 82 LEU A O 1
ATOM 673 N N . GLN A 1 83 ? -5.134 25.222 31.819 1.00 92.31 83 GLN A N 1
ATOM 674 C CA . GLN A 1 83 ? -4.263 26.032 32.682 1.00 92.31 83 GLN A CA 1
ATOM 675 C C . GLN A 1 83 ? -3.442 25.177 33.650 1.00 92.31 83 GLN A C 1
ATOM 677 O O . GLN A 1 83 ? -2.302 25.522 33.950 1.00 92.31 83 GLN A O 1
ATOM 682 N N . SER A 1 84 ? -3.992 24.042 34.069 1.00 90.88 84 SER A N 1
ATOM 683 C CA . SER A 1 84 ? -3.317 23.015 34.862 1.00 90.88 84 SER A CA 1
ATOM 684 C C . SER A 1 84 ? -2.421 22.080 34.034 1.00 90.88 84 SER A C 1
ATOM 686 O O . SER A 1 84 ? -1.875 21.125 34.578 1.00 90.88 84 SER A O 1
ATOM 688 N N . GLY A 1 85 ? -2.255 22.323 32.727 1.00 91.50 85 GLY A N 1
ATOM 689 C CA . GLY A 1 85 ? -1.412 21.506 31.846 1.00 91.50 85 GLY A CA 1
ATOM 690 C C . GLY A 1 85 ? -2.025 20.162 31.437 1.00 91.50 85 GLY A C 1
ATOM 691 O O . GLY A 1 85 ? -1.320 19.305 30.908 1.00 91.50 85 GLY A O 1
ATOM 692 N N . ILE A 1 86 ? -3.325 19.966 31.660 1.00 93.94 86 ILE A N 1
ATOM 693 C CA . ILE A 1 86 ? -4.043 18.733 31.337 1.00 93.94 86 ILE A CA 1
ATOM 694 C C . ILE A 1 86 ? -4.624 18.850 29.914 1.00 93.94 86 ILE A C 1
ATOM 696 O O . ILE A 1 86 ? -5.437 19.749 29.667 1.00 93.94 86 ILE A O 1
ATOM 700 N N . PRO A 1 87 ? -4.262 17.956 28.968 1.00 94.81 87 PRO A N 1
ATOM 701 C CA . PRO A 1 87 ? -4.837 17.942 27.624 1.00 94.81 87 PRO A CA 1
ATOM 702 C C . PRO A 1 87 ? -6.349 17.726 27.680 1.00 94.81 87 PRO A C 1
ATOM 704 O O . PRO A 1 87 ? -6.826 16.686 28.139 1.00 94.81 87 PRO A O 1
ATOM 707 N N . CYS A 1 88 ? -7.118 18.712 27.227 1.00 94.62 88 CYS A N 1
ATOM 708 C CA . CYS A 1 88 ? -8.559 18.731 27.430 1.00 94.62 88 CYS A CA 1
ATOM 709 C C . CYS A 1 88 ? -9.284 19.364 26.246 1.00 94.62 88 CYS A C 1
ATOM 711 O O . CYS A 1 88 ? -8.827 20.364 25.686 1.00 94.62 88 CYS A O 1
ATOM 713 N N . ILE A 1 89 ? -10.443 18.805 25.898 1.00 93.50 89 ILE A N 1
ATOM 714 C CA . ILE A 1 89 ? -11.377 19.411 24.952 1.00 93.50 89 ILE A CA 1
ATOM 715 C C . ILE A 1 89 ? -12.765 19.587 25.564 1.00 93.50 89 ILE A C 1
ATOM 717 O O . ILE A 1 89 ? -13.185 18.833 26.442 1.00 93.50 89 ILE A O 1
ATOM 721 N N . SER A 1 90 ? -13.504 20.571 25.049 1.00 90.12 90 SER A N 1
ATOM 722 C CA . SER A 1 90 ? -14.931 20.719 25.339 1.00 90.12 90 SER A CA 1
ATOM 723 C C . SER A 1 90 ? -15.747 20.973 24.064 1.00 90.12 90 SER A C 1
ATOM 725 O O . SER A 1 90 ? -15.466 21.933 23.329 1.00 90.12 90 SER A O 1
ATOM 727 N N . PRO A 1 91 ? -16.789 20.162 23.796 1.00 77.06 91 PRO A N 1
ATOM 728 C CA . PRO A 1 91 ? -17.752 20.398 22.717 1.00 77.06 91 PRO A CA 1
ATOM 729 C C . PRO A 1 91 ? -18.751 21.525 23.043 1.00 77.06 91 PRO A C 1
ATOM 731 O O . PRO A 1 91 ? -19.394 22.100 22.149 1.00 77.06 91 PRO A O 1
ATOM 734 N N . VAL A 1 92 ? -18.850 21.909 24.322 1.00 69.88 92 VAL A N 1
ATOM 735 C CA . VAL A 1 92 ? -19.788 22.912 24.840 1.00 69.88 92 VAL A CA 1
ATOM 736 C C . VAL A 1 92 ? -21.237 22.559 24.485 1.00 69.88 92 VAL A C 1
ATOM 738 O O . VAL A 1 92 ? -21.978 23.380 23.924 1.00 69.88 92 VAL A O 1
ATOM 741 N N . THR A 1 93 ? -21.607 21.306 24.752 1.00 61.53 93 THR A N 1
ATOM 742 C CA . THR A 1 93 ? -22.938 20.721 24.549 1.00 61.53 93 THR A CA 1
ATOM 743 C C . THR A 1 93 ? -23.161 19.587 25.552 1.00 61.53 93 THR A C 1
ATOM 745 O O . THR A 1 93 ? -22.292 18.735 25.688 1.00 61.53 93 THR A O 1
ATOM 748 N N . THR A 1 94 ? -24.338 19.534 26.181 1.00 50.69 94 THR A N 1
ATOM 749 C CA . THR A 1 94 ? -24.767 18.438 27.080 1.00 50.69 94 THR A CA 1
ATOM 750 C C . THR A 1 94 ? -25.023 17.115 26.347 1.00 50.69 94 THR A C 1
ATOM 752 O O . THR A 1 94 ? -25.020 16.050 26.953 1.00 50.69 94 THR A O 1
ATOM 755 N N . ARG A 1 95 ? -25.270 17.180 25.033 1.00 55.34 95 ARG A N 1
ATOM 756 C CA . ARG A 1 95 ? -25.378 16.038 24.117 1.00 55.34 95 ARG A CA 1
ATOM 757 C C . ARG A 1 95 ? -24.695 16.392 22.807 1.00 55.34 95 ARG A C 1
ATOM 759 O O . ARG A 1 95 ? -24.939 17.479 22.274 1.00 55.34 95 ARG A O 1
ATOM 766 N N . PHE A 1 96 ? -23.865 15.490 22.299 1.00 60.53 96 PHE A N 1
ATOM 767 C CA . PHE A 1 96 ? -23.254 15.651 20.986 1.00 60.53 96 PHE A CA 1
ATOM 768 C C . PHE A 1 96 ? -24.337 15.656 19.908 1.00 60.53 96 PHE A C 1
ATOM 770 O O . PHE A 1 96 ? -25.331 14.932 19.991 1.00 60.53 96 PHE A O 1
ATOM 777 N N . ARG A 1 97 ? -24.174 16.517 18.903 1.00 60.84 97 ARG A N 1
ATOM 778 C CA . ARG A 1 97 ? -24.972 16.415 17.679 1.00 60.84 97 ARG A CA 1
ATOM 779 C C . ARG A 1 97 ? -24.427 15.255 16.857 1.00 60.84 97 ARG A C 1
ATOM 781 O O . ARG A 1 97 ? -23.233 14.986 16.930 1.00 60.84 97 ARG A O 1
ATOM 788 N N . ALA A 1 98 ? -25.275 14.632 16.039 1.00 59.56 98 ALA A N 1
ATOM 789 C CA . ALA A 1 98 ? -24.837 13.586 15.114 1.00 59.56 98 ALA A CA 1
ATOM 790 C C . ALA A 1 98 ? -23.606 14.030 14.293 1.00 59.56 98 ALA A C 1
ATOM 792 O O . ALA A 1 98 ? -22.629 13.300 14.189 1.00 59.56 98 ALA A O 1
ATOM 793 N N . ASP A 1 99 ? -23.607 15.287 13.844 1.00 64.00 99 ASP A N 1
ATOM 794 C CA . ASP A 1 99 ? -22.528 15.897 13.054 1.00 64.00 99 ASP A CA 1
ATOM 795 C C . ASP A 1 99 ? -21.194 16.085 13.816 1.00 64.00 99 ASP A C 1
ATOM 797 O O . ASP A 1 99 ? -20.153 16.317 13.203 1.00 64.00 99 ASP A O 1
ATOM 801 N N . ASP A 1 100 ? -21.202 16.029 15.154 1.00 71.19 100 ASP A N 1
ATOM 802 C CA . ASP A 1 100 ? -20.013 16.232 15.995 1.00 71.19 100 ASP A CA 1
ATOM 803 C C . ASP A 1 100 ? -19.260 14.913 16.280 1.00 71.19 100 ASP A C 1
ATOM 805 O O . ASP A 1 100 ? -18.118 14.945 16.753 1.00 71.19 100 ASP A O 1
ATOM 809 N N . TYR A 1 101 ? -19.870 13.760 15.977 1.00 75.62 101 TYR A N 1
ATOM 810 C CA . TYR A 1 101 ? -19.354 12.426 16.295 1.00 75.62 101 TYR A CA 1
ATOM 811 C C . TYR A 1 101 ? -18.144 12.007 15.442 1.00 75.62 101 TYR A C 1
ATOM 813 O O . TYR A 1 101 ? -17.104 11.624 15.986 1.00 75.62 101 TYR A O 1
ATOM 821 N N . ASP A 1 102 ? -18.210 12.155 14.118 1.00 75.88 102 ASP A N 1
ATOM 822 C CA . ASP A 1 102 ? -17.062 11.890 13.229 1.00 75.88 102 ASP A CA 1
ATOM 823 C C . ASP A 1 102 ? -15.877 12.785 13.579 1.00 75.88 102 ASP A C 1
ATOM 825 O O . ASP A 1 102 ? -14.703 12.400 13.547 1.00 75.88 102 ASP A O 1
ATOM 829 N N . LYS A 1 103 ? -16.201 14.012 13.980 1.00 80.44 103 LYS A N 1
ATOM 830 C CA . LYS A 1 103 ? -15.213 15.001 14.343 1.00 80.44 103 LYS A CA 1
ATOM 831 C C . LYS A 1 103 ? -14.484 14.627 15.629 1.00 80.44 103 LYS A C 1
ATOM 833 O O . LYS A 1 103 ? -13.251 14.661 15.639 1.00 80.44 103 LYS A O 1
ATOM 838 N N . ILE A 1 104 ? -15.200 14.306 16.709 1.00 83.88 104 ILE A N 1
ATOM 839 C CA . ILE A 1 104 ? -14.549 13.909 17.964 1.00 83.88 104 ILE A CA 1
ATOM 840 C C . ILE A 1 104 ? -13.696 12.662 17.744 1.00 83.88 104 ILE A C 1
ATOM 842 O O . ILE A 1 104 ? -12.542 12.647 18.166 1.00 83.88 104 ILE A O 1
ATOM 846 N N . LEU A 1 105 ? -14.197 11.694 16.971 1.00 84.50 105 LEU A N 1
ATOM 847 C CA . LEU A 1 105 ? -13.467 10.482 16.624 1.00 84.50 105 LEU A CA 1
ATOM 848 C C . LEU A 1 105 ? -12.167 10.791 15.869 1.00 84.50 105 LEU A C 1
ATOM 850 O O . LEU A 1 105 ? -11.108 10.279 16.228 1.00 84.50 105 LEU A O 1
ATOM 854 N N . SER A 1 106 ? -12.197 11.694 14.885 1.00 85.38 106 SER A N 1
ATOM 855 C CA . SER A 1 106 ? -10.992 12.106 14.149 1.00 85.38 106 SER A CA 1
ATOM 856 C C . SER A 1 106 ? -9.916 12.741 15.042 1.00 85.38 106 SER A C 1
ATOM 858 O O . SER A 1 106 ? -8.724 12.605 14.767 1.00 85.38 106 SER A O 1
ATOM 860 N N . LEU A 1 107 ? -10.327 13.416 16.122 1.00 86.00 107 LEU A N 1
ATOM 861 C CA . LEU A 1 107 ? -9.421 14.078 17.060 1.00 86.00 107 LEU A CA 1
ATOM 862 C C . LEU A 1 107 ? -8.813 13.099 18.064 1.00 86.00 107 LEU A C 1
ATOM 864 O O . LEU A 1 107 ? -7.644 13.251 18.414 1.00 86.00 107 LEU A O 1
ATOM 868 N N . VAL A 1 108 ? -9.590 12.115 18.526 1.00 87.88 108 VAL A N 1
ATOM 869 C CA . VAL A 1 108 ? -9.195 11.252 19.650 1.00 87.88 108 VAL A CA 1
ATOM 870 C C . VAL A 1 108 ? -8.776 9.835 19.252 1.00 87.88 108 VAL A C 1
ATOM 872 O O . VAL A 1 108 ? -8.148 9.156 20.056 1.00 87.88 108 VAL A O 1
ATOM 875 N N . SER A 1 109 ? -9.047 9.396 18.019 1.00 82.50 109 SER A N 1
ATOM 876 C CA . SER A 1 109 ? -8.734 8.039 17.520 1.00 82.50 109 SER A CA 1
ATOM 877 C C . SER A 1 109 ? -7.256 7.651 17.597 1.00 82.50 109 SER A C 1
ATOM 879 O O . SER A 1 109 ? -6.933 6.470 17.670 1.00 82.50 109 SER A O 1
ATOM 881 N N . LYS A 1 110 ? -6.347 8.631 17.580 1.00 82.38 110 LYS A N 1
ATOM 882 C CA . LYS A 1 110 ? -4.894 8.404 17.672 1.00 82.38 110 LYS A CA 1
ATOM 883 C C . LYS A 1 110 ? -4.359 8.425 19.106 1.00 82.38 110 LYS A C 1
ATOM 885 O O . LYS A 1 110 ? -3.174 8.170 19.304 1.00 82.38 110 LYS A O 1
ATOM 890 N N . LEU A 1 111 ? -5.192 8.774 20.085 1.00 88.00 111 LEU A N 1
ATOM 891 C CA . LEU A 1 111 ? -4.802 8.824 21.491 1.00 88.00 111 LEU A CA 1
ATOM 892 C C . LEU A 1 111 ? -4.856 7.421 22.097 1.00 88.00 111 LEU A C 1
ATOM 894 O O . LEU A 1 111 ? -5.695 6.601 21.729 1.00 88.00 111 LEU A O 1
ATOM 898 N N . LYS A 1 112 ? -3.992 7.151 23.078 1.00 88.06 112 LYS A N 1
ATOM 899 C CA . LYS A 1 112 ? -3.987 5.870 23.802 1.00 88.06 112 LYS A CA 1
ATOM 900 C C . LYS A 1 112 ? -5.210 5.725 24.710 1.00 88.06 112 LYS A C 1
ATOM 902 O O . LYS A 1 112 ? -5.621 4.605 25.021 1.00 88.06 112 LYS A O 1
ATOM 907 N N . GLN A 1 113 ? -5.758 6.848 25.180 1.00 89.94 113 GLN A N 1
ATOM 908 C CA . GLN A 1 113 ? -6.889 6.871 26.101 1.00 89.94 113 GLN A CA 1
ATOM 909 C C . GLN A 1 113 ? -7.695 8.172 26.000 1.00 89.94 113 GLN A C 1
ATOM 911 O O . GLN A 1 113 ? -7.142 9.266 25.895 1.00 89.94 113 GLN A O 1
ATOM 916 N N . VAL A 1 114 ? -9.013 8.053 26.122 1.00 93.00 114 VAL A N 1
ATOM 917 C CA . VAL A 1 114 ? -9.939 9.171 26.316 1.00 93.00 114 VAL A CA 1
ATOM 918 C C . VAL A 1 114 ? -10.601 9.034 27.675 1.00 93.00 114 VAL A C 1
ATOM 920 O O . VAL A 1 114 ? -10.989 7.941 28.086 1.00 93.00 114 VAL A O 1
ATOM 923 N N . ILE A 1 115 ? -10.716 10.142 28.394 1.00 92.88 115 ILE A N 1
ATOM 924 C CA . ILE A 1 115 ? -11.313 10.182 29.722 1.00 92.88 115 ILE A CA 1
ATOM 925 C C . ILE A 1 115 ? -12.422 11.218 29.706 1.00 92.88 115 ILE A C 1
ATOM 927 O O . ILE A 1 115 ? -12.176 12.391 29.450 1.00 92.88 115 ILE A O 1
ATOM 931 N N . ILE A 1 116 ? -13.645 10.794 29.987 1.00 91.19 116 ILE A N 1
ATOM 932 C CA . ILE A 1 116 ? -14.773 11.708 30.129 1.00 91.19 116 ILE A CA 1
ATOM 933 C C . ILE A 1 116 ? -14.887 12.072 31.611 1.00 91.19 116 ILE A C 1
ATOM 935 O O . ILE A 1 116 ? -14.995 11.196 32.470 1.00 91.19 116 ILE A O 1
ATOM 939 N N . CYS A 1 117 ? -14.814 13.370 31.899 1.00 90.12 117 CYS A N 1
ATOM 940 C CA . CYS A 1 117 ? -14.919 13.936 33.237 1.00 90.12 117 CYS A CA 1
ATOM 941 C C . CYS A 1 117 ? -16.078 14.931 33.236 1.00 90.12 117 CYS A C 1
ATOM 943 O O . CYS A 1 117 ? -15.928 16.074 32.796 1.00 90.12 117 CYS A O 1
ATOM 945 N N . ASN A 1 118 ? -17.234 14.470 33.703 1.00 82.69 118 ASN A N 1
ATOM 946 C CA . ASN A 1 118 ? -18.434 15.290 33.799 1.00 82.69 118 ASN A CA 1
ATOM 947 C C . ASN A 1 118 ? -18.647 15.783 35.226 1.00 82.69 118 ASN A C 1
ATOM 949 O O . ASN A 1 118 ? -18.063 15.266 36.180 1.00 82.69 118 ASN A O 1
ATOM 953 N N . ASP A 1 119 ? -19.518 16.779 35.340 1.00 83.88 119 ASP A N 1
ATOM 954 C CA . ASP A 1 119 ? -19.974 17.288 36.620 1.00 83.88 119 ASP A CA 1
ATOM 955 C C . ASP A 1 119 ? -20.620 16.156 37.429 1.00 83.88 119 ASP A C 1
ATOM 957 O O . ASP A 1 119 ? -21.375 15.338 36.891 1.00 83.88 119 ASP A O 1
ATOM 961 N N . ASN A 1 120 ? -20.345 16.125 38.729 1.00 82.38 120 ASN A N 1
ATOM 962 C CA . ASN A 1 120 ? -21.028 15.228 39.648 1.00 82.38 120 ASN A CA 1
ATOM 963 C C . ASN A 1 120 ? -22.180 16.001 40.309 1.00 82.38 120 ASN A C 1
ATOM 965 O O . ASN A 1 120 ? -21.937 16.900 41.113 1.00 82.38 120 ASN A O 1
ATOM 969 N N . GLU A 1 121 ? -23.419 15.691 39.923 1.00 80.62 121 GLU A N 1
ATOM 970 C CA . GLU A 1 121 ? -24.670 16.265 40.435 1.00 80.62 121 GLU A CA 1
ATOM 971 C C . GLU A 1 121 ? -25.702 15.148 40.666 1.00 80.62 121 GLU A C 1
ATOM 973 O O . GLU A 1 121 ? -25.642 14.107 40.011 1.00 80.62 121 GLU A O 1
ATOM 978 N N . ASP A 1 122 ? -26.678 15.362 41.554 1.00 67.19 122 ASP A N 1
ATOM 979 C CA . ASP A 1 122 ? -27.681 14.333 41.907 1.00 67.19 122 ASP A CA 1
ATOM 980 C C . ASP A 1 122 ? -28.685 14.033 40.770 1.00 67.19 122 ASP A C 1
ATOM 982 O O . ASP A 1 122 ? -29.502 13.115 40.855 1.00 67.19 122 ASP A O 1
ATOM 986 N N . ASN A 1 123 ? -28.613 14.792 39.674 1.00 62.41 123 ASN A N 1
ATOM 987 C CA . ASN A 1 123 ? -29.474 14.652 38.510 1.00 62.41 123 ASN A CA 1
ATOM 988 C C . ASN A 1 123 ? -28.761 13.799 37.442 1.00 62.41 123 ASN A C 1
ATOM 990 O O . ASN A 1 123 ? -27.772 14.234 36.859 1.00 62.41 123 ASN A O 1
ATOM 994 N N . ASP A 1 124 ? -29.311 12.636 37.076 1.00 57.72 124 ASP A N 1
ATOM 995 C CA . ASP A 1 124 ? -28.732 11.684 36.093 1.00 57.72 124 ASP A CA 1
ATOM 996 C C . ASP A 1 124 ? -28.544 12.224 34.650 1.00 57.72 124 ASP A C 1
ATOM 998 O O . ASP A 1 124 ? -28.158 11.500 33.725 1.00 57.72 124 ASP A O 1
ATOM 1002 N N . SER A 1 125 ? -28.815 13.509 34.413 1.00 56.34 125 SER A N 1
ATOM 1003 C CA . SER A 1 125 ? -28.769 14.124 33.087 1.00 56.34 125 SER A CA 1
ATOM 1004 C C . SER A 1 125 ? -27.347 14.227 32.516 1.00 56.34 125 SER A C 1
ATOM 1006 O O . SER A 1 125 ? -27.152 13.924 31.334 1.00 56.34 125 SER A O 1
ATOM 1008 N N . GLY A 1 126 ? -26.356 14.560 33.356 1.00 58.88 126 GLY A N 1
ATOM 1009 C CA . GLY A 1 126 ? -24.939 14.626 32.978 1.00 58.88 126 GLY A CA 1
ATOM 1010 C C . GLY A 1 126 ? -24.311 13.247 32.748 1.00 58.88 126 GLY A C 1
ATOM 1011 O O . GLY A 1 126 ? -23.497 13.079 31.836 1.00 58.88 126 GLY A O 1
ATOM 1012 N N . LYS A 1 127 ? -24.751 12.229 33.503 1.00 67.06 127 LYS A N 1
ATOM 1013 C CA . LYS A 1 127 ? -24.306 10.831 33.354 1.00 67.06 127 LYS A CA 1
ATOM 1014 C C . LYS A 1 127 ? -24.756 10.234 32.020 1.00 67.06 127 LYS A C 1
ATOM 1016 O O . LYS A 1 127 ? -23.954 9.612 31.329 1.00 67.06 127 LYS A O 1
ATOM 1021 N N . LYS A 1 128 ? -25.998 10.501 31.599 1.00 67.62 128 LYS A N 1
ATOM 1022 C CA . LYS A 1 128 ? -26.533 9.997 30.323 1.00 67.62 128 LYS A CA 1
ATOM 1023 C C . LYS A 1 128 ? -25.788 10.544 29.099 1.00 67.62 128 LYS A C 1
ATOM 1025 O O . LYS A 1 128 ? -25.444 9.777 28.210 1.00 67.62 128 LYS A O 1
ATOM 1030 N N . GLY A 1 129 ? -25.479 11.845 29.071 1.00 68.56 129 GLY A N 1
ATOM 1031 C CA . GLY A 1 129 ? -24.716 12.451 27.967 1.00 68.56 129 GLY A CA 1
ATOM 1032 C C . GLY A 1 129 ? -23.262 11.961 27.881 1.00 68.56 129 GLY A C 1
ATOM 1033 O O . GLY A 1 129 ? -22.749 11.729 26.783 1.00 68.56 129 GLY A O 1
ATOM 1034 N N . ALA A 1 130 ? -22.610 11.746 29.032 1.00 72.00 130 ALA A N 1
ATOM 1035 C CA . ALA A 1 130 ? -21.305 11.080 29.099 1.00 72.00 130 ALA A CA 1
ATOM 1036 C C . ALA A 1 130 ? -21.369 9.663 28.523 1.00 72.00 130 ALA A C 1
ATOM 1038 O O . ALA A 1 130 ? -20.498 9.288 27.739 1.00 72.00 130 ALA A O 1
ATOM 1039 N N . MET A 1 131 ? -22.409 8.907 28.884 1.00 77.75 131 MET A N 1
ATOM 1040 C CA . MET A 1 131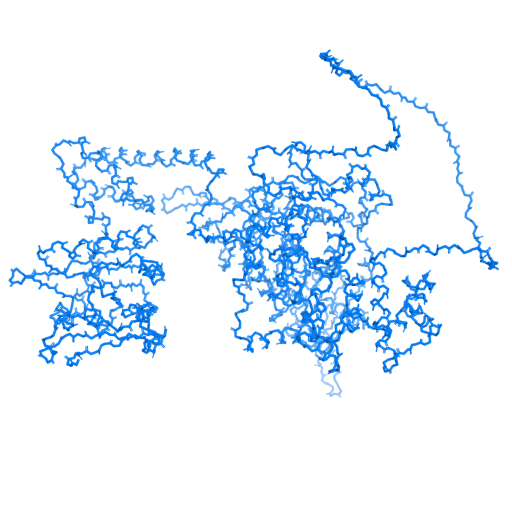 ? -22.601 7.530 28.438 1.00 77.75 131 MET A CA 1
ATOM 1041 C C . MET A 1 131 ? -22.752 7.446 26.919 1.00 77.75 131 MET A C 1
ATOM 1043 O O . MET A 1 131 ? -21.986 6.728 26.288 1.00 77.75 131 MET A O 1
ATOM 1047 N N . ASP A 1 132 ? -23.635 8.255 26.322 1.00 78.38 132 ASP A N 1
ATOM 1048 C CA . ASP A 1 132 ? -23.868 8.271 24.868 1.00 78.38 132 ASP A CA 1
ATOM 1049 C C . ASP A 1 132 ? -22.565 8.546 24.085 1.00 78.38 132 ASP A C 1
ATOM 1051 O O . ASP A 1 132 ? -22.304 7.987 23.019 1.00 78.38 132 ASP A O 1
ATOM 1055 N N . THR A 1 133 ? -21.713 9.419 24.627 1.00 77.62 133 THR A N 1
ATOM 1056 C CA . THR A 1 133 ? -20.414 9.772 24.032 1.00 77.62 133 THR A CA 1
ATOM 1057 C C . THR A 1 133 ? -19.401 8.650 24.186 1.00 77.62 133 THR A C 1
ATOM 1059 O O . THR A 1 133 ? -18.692 8.310 23.237 1.00 77.62 133 THR A O 1
ATOM 1062 N N . ALA A 1 134 ? -19.321 8.089 25.391 1.00 83.44 134 ALA A N 1
ATOM 1063 C CA . ALA A 1 134 ? -18.420 6.997 25.705 1.00 83.44 134 ALA A CA 1
ATOM 1064 C C . ALA A 1 134 ? -18.739 5.769 24.853 1.00 83.44 134 ALA A C 1
ATOM 1066 O O . ALA A 1 134 ? -17.828 5.156 24.308 1.00 83.44 134 ALA A O 1
ATOM 1067 N N . GLU A 1 135 ? -20.025 5.460 24.690 1.00 80.31 135 GLU A N 1
ATOM 1068 C CA . GLU A 1 135 ? -20.519 4.358 23.872 1.00 80.31 135 GLU A CA 1
ATOM 1069 C C . GLU A 1 135 ? -20.172 4.534 22.403 1.00 80.31 135 GLU A C 1
ATOM 1071 O O . GLU A 1 135 ? -19.647 3.607 21.790 1.00 80.31 135 GLU A O 1
ATOM 1076 N N . TYR A 1 136 ? -20.407 5.725 21.851 1.00 82.00 136 TYR A N 1
ATOM 1077 C CA . TYR A 1 136 ? -20.046 6.009 20.468 1.00 82.00 136 TYR A CA 1
ATOM 1078 C C . TYR A 1 136 ? -18.541 5.830 20.221 1.00 82.00 136 TYR A C 1
ATOM 1080 O O . TYR A 1 136 ? -18.133 5.185 19.256 1.00 82.00 136 TYR A O 1
ATOM 1088 N N . LEU A 1 137 ? -17.702 6.391 21.095 1.00 83.81 137 LEU A N 1
ATOM 1089 C CA . LEU A 1 137 ? -16.248 6.309 20.962 1.00 83.81 137 LEU A CA 1
ATOM 1090 C C . LEU A 1 137 ? -15.736 4.872 21.151 1.00 83.81 137 LEU A C 1
ATOM 1092 O O . LEU A 1 137 ? -14.894 4.420 20.377 1.00 83.81 137 LEU A O 1
ATOM 1096 N N . GLU A 1 138 ? -16.272 4.142 22.128 1.00 80.94 138 GLU A N 1
ATOM 1097 C CA . GLU A 1 138 ? -15.938 2.736 22.374 1.00 80.94 138 GLU A CA 1
ATOM 1098 C C . GLU A 1 138 ? -16.326 1.841 21.191 1.00 80.94 138 GLU A C 1
ATOM 1100 O O . GLU A 1 138 ? -15.524 1.010 20.767 1.00 80.94 138 GLU A O 1
ATOM 1105 N N . HIS A 1 139 ? -17.513 2.045 20.608 1.00 76.38 139 HIS A N 1
ATOM 1106 C CA . HIS A 1 139 ? -17.956 1.312 19.417 1.00 76.38 139 HIS A CA 1
ATOM 1107 C C . HIS A 1 139 ? -16.990 1.501 18.239 1.00 76.38 139 HIS A C 1
ATOM 1109 O O . HIS A 1 139 ? -16.800 0.595 17.433 1.00 76.38 139 HIS A O 1
ATOM 1115 N N . ASN A 1 140 ? -16.336 2.662 18.169 1.00 75.81 140 ASN A N 1
ATOM 1116 C CA . ASN A 1 140 ? -15.335 2.993 17.159 1.00 75.81 140 ASN A CA 1
ATOM 1117 C C . ASN A 1 140 ? -13.891 2.662 17.594 1.00 75.81 140 ASN A C 1
ATOM 1119 O O . ASN A 1 140 ? -12.934 3.185 17.023 1.00 75.81 140 ASN A O 1
ATOM 1123 N N . GLY A 1 141 ? -13.712 1.801 18.602 1.00 74.88 141 GLY A N 1
ATOM 1124 C CA . GLY A 1 141 ? -12.408 1.263 19.000 1.00 74.88 141 GLY A CA 1
ATOM 1125 C C . GLY A 1 141 ? -11.548 2.195 19.858 1.00 74.88 141 GLY A C 1
ATOM 1126 O O . GLY A 1 141 ? -10.363 1.925 20.054 1.00 74.88 141 GLY A O 1
ATOM 1127 N N . VAL A 1 142 ? -12.110 3.283 20.389 1.00 82.94 142 VAL A N 1
ATOM 1128 C CA . VAL A 1 142 ? -11.391 4.197 21.286 1.00 82.94 142 VAL A CA 1
ATOM 1129 C C . VAL A 1 142 ? -11.457 3.678 22.724 1.00 82.94 142 VAL A C 1
ATOM 1131 O O . VAL A 1 142 ? -12.518 3.321 23.229 1.00 82.94 142 VAL A O 1
ATOM 1134 N N . ASN A 1 143 ? -10.321 3.672 23.422 1.00 85.19 143 ASN A N 1
ATOM 1135 C CA . ASN A 1 143 ? -10.253 3.303 24.837 1.00 85.19 143 ASN A CA 1
ATOM 1136 C C . ASN A 1 143 ? -10.802 4.434 25.726 1.00 85.19 143 ASN A C 1
ATOM 1138 O O . ASN A 1 143 ? -10.097 5.417 25.976 1.00 85.19 143 ASN A O 1
ATOM 1142 N N . VAL A 1 144 ? -12.044 4.291 26.202 1.00 89.31 144 VAL A N 1
ATOM 1143 C CA . VAL A 1 144 ? -12.742 5.312 27.000 1.00 89.31 144 VAL A CA 1
ATOM 1144 C C . VAL A 1 144 ? -12.856 4.921 28.476 1.00 89.31 144 VAL A C 1
ATOM 1146 O O . VAL A 1 144 ? -13.291 3.819 28.824 1.00 89.31 144 VAL A O 1
ATOM 1149 N N . LYS A 1 145 ? -12.527 5.866 29.363 1.00 90.62 145 LYS A N 1
ATOM 1150 C CA . LYS A 1 145 ? -12.761 5.771 30.811 1.00 90.62 145 LYS A CA 1
ATOM 1151 C C . LYS A 1 145 ? -13.583 6.951 31.325 1.00 90.62 145 LYS A C 1
ATOM 1153 O O . LYS A 1 145 ? -13.623 8.008 30.702 1.00 90.62 145 LYS A O 1
ATOM 1158 N N . LEU A 1 146 ? -14.209 6.767 32.480 1.00 89.31 146 LEU A N 1
ATOM 1159 C CA . LEU A 1 146 ? -14.987 7.779 33.185 1.00 89.31 146 LEU A CA 1
ATOM 1160 C C . LEU A 1 146 ? -14.310 8.147 34.506 1.00 89.31 146 LEU A C 1
ATOM 1162 O O . LEU A 1 146 ? -13.853 7.268 35.242 1.00 89.31 146 LEU A O 1
ATOM 1166 N N . ILE A 1 147 ? -14.270 9.444 34.802 1.00 90.00 147 ILE A N 1
ATOM 1167 C CA . ILE A 1 147 ? -13.964 9.971 36.133 1.00 90.00 147 ILE A CA 1
ATOM 1168 C C . ILE A 1 147 ? -15.270 10.457 36.750 1.00 90.00 147 ILE A C 1
ATOM 1170 O O . ILE A 1 147 ? -15.993 11.245 36.142 1.00 90.00 147 ILE A O 1
ATOM 1174 N N . GLU A 1 148 ? -15.537 10.012 37.973 1.00 86.62 148 GLU A N 1
ATOM 1175 C CA . GLU A 1 148 ? -16.535 10.622 38.845 1.00 86.62 148 GLU A CA 1
ATOM 1176 C C . GLU A 1 148 ? -15.793 11.503 39.853 1.00 86.62 148 GLU A C 1
ATOM 1178 O O . GLU A 1 148 ? -14.920 11.029 40.584 1.00 86.62 148 GLU A O 1
ATOM 1183 N N . LEU A 1 149 ? -16.083 12.806 39.837 1.00 88.88 149 LEU A N 1
ATOM 1184 C CA . LEU A 1 149 ? -15.428 13.764 40.725 1.00 88.88 149 LEU A CA 1
ATOM 1185 C C . LEU A 1 149 ? -15.871 13.526 42.178 1.00 88.88 149 LEU A C 1
ATOM 1187 O O . LEU A 1 149 ? -17.074 13.398 42.417 1.00 88.88 149 LEU A O 1
ATOM 1191 N N . PRO A 1 150 ? -14.953 13.503 43.162 1.00 86.81 150 PRO A N 1
ATOM 1192 C CA . PRO A 1 150 ? -15.318 13.421 44.572 1.00 86.81 150 PRO A CA 1
ATOM 1193 C C . PRO A 1 150 ? -16.215 14.599 44.967 1.00 86.81 150 PRO A C 1
ATOM 1195 O O . PRO A 1 150 ? -15.784 15.749 44.904 1.00 86.81 150 PRO A O 1
ATOM 1198 N N . LYS A 1 151 ? -17.455 14.316 45.378 1.00 86.81 151 LYS A N 1
ATOM 1199 C CA . LYS A 1 151 ? -18.433 15.321 45.810 1.00 86.81 151 LYS A CA 1
ATOM 1200 C C . LYS A 1 151 ? -18.631 15.238 47.331 1.00 86.81 151 LYS A C 1
ATOM 1202 O O . LYS A 1 151 ? -19.056 14.190 47.808 1.00 86.81 151 LYS A O 1
ATOM 1207 N N . PRO A 1 152 ? -18.319 16.296 48.098 1.00 82.12 152 PRO A N 1
ATOM 1208 C CA . PRO A 1 152 ? -18.714 16.414 49.500 1.00 82.12 152 PRO A CA 1
ATOM 1209 C C . PRO A 1 152 ? -20.240 16.371 49.690 1.00 82.12 152 PRO A C 1
ATOM 1211 O O . PRO A 1 152 ? -20.976 16.949 48.894 1.00 82.12 152 PRO A O 1
ATOM 1214 N N . ASP A 1 153 ? -20.716 15.766 50.783 1.00 78.62 153 ASP A N 1
ATOM 1215 C CA . ASP A 1 153 ? -22.156 15.591 51.066 1.00 78.62 153 ASP A CA 1
ATOM 1216 C C . ASP A 1 153 ? -22.942 16.911 51.198 1.00 78.62 153 ASP A C 1
ATOM 1218 O O . ASP A 1 153 ? -24.169 16.926 51.156 1.00 78.62 153 ASP A O 1
ATOM 1222 N N . ASN A 1 154 ? -22.246 18.033 51.394 1.00 81.56 154 ASN A N 1
ATOM 1223 C CA . ASN A 1 154 ? -22.828 19.352 51.637 1.00 81.56 154 ASN A CA 1
ATOM 1224 C C . ASN A 1 154 ? -22.948 20.233 50.383 1.00 81.56 154 ASN A C 1
ATOM 1226 O O . ASN A 1 154 ? -23.299 21.407 50.521 1.00 81.56 154 ASN A O 1
ATOM 1230 N N . ILE A 1 155 ? -22.633 19.712 49.193 1.00 82.88 155 ILE A N 1
ATOM 1231 C CA . ILE A 1 155 ? -22.796 20.438 47.931 1.00 82.88 155 ILE A CA 1
ATOM 1232 C C . ILE A 1 155 ? -23.609 19.622 46.921 1.00 82.88 155 ILE A C 1
ATOM 1234 O O . ILE A 1 155 ? -23.410 18.420 46.736 1.00 82.88 155 ILE A O 1
ATOM 1238 N N . ASP A 1 156 ? -24.524 20.301 46.232 1.00 80.44 156 ASP A N 1
ATOM 1239 C CA . ASP A 1 156 ? -25.437 19.660 45.276 1.00 80.44 156 ASP A CA 1
ATOM 1240 C C . ASP A 1 156 ? -24.706 19.211 44.001 1.00 80.44 156 ASP A C 1
ATOM 1242 O O . ASP A 1 156 ? -25.064 18.210 43.374 1.00 80.44 156 ASP A O 1
ATOM 1246 N N . LYS A 1 157 ? -23.648 19.941 43.631 1.00 85.25 157 LYS A N 1
ATOM 1247 C CA . LYS A 1 157 ? -22.892 19.765 42.395 1.00 85.25 157 LYS A CA 1
ATOM 1248 C C . LYS A 1 157 ? -21.419 20.114 42.593 1.00 85.25 157 LYS A C 1
ATOM 1250 O O . LYS A 1 157 ? -21.119 21.076 43.292 1.00 85.25 157 LYS A O 1
ATOM 1255 N N . ILE A 1 158 ? -20.535 19.371 41.932 1.00 87.50 158 ILE A N 1
ATOM 1256 C CA . ILE A 1 158 ? -19.130 19.743 41.732 1.00 87.50 158 ILE A CA 1
ATOM 1257 C C . ILE A 1 158 ? -18.758 19.595 40.254 1.00 87.50 158 ILE A C 1
ATOM 1259 O O . ILE A 1 158 ? -19.033 18.561 39.639 1.00 87.50 158 ILE A O 1
ATOM 1263 N N . ASP A 1 159 ? -18.153 20.634 39.681 1.00 88.38 159 ASP A N 1
ATOM 1264 C CA . ASP A 1 159 ? -17.578 20.610 38.331 1.00 88.38 159 ASP A CA 1
ATOM 1265 C C . ASP A 1 159 ? -16.040 20.520 38.371 1.00 88.38 159 ASP A C 1
ATOM 1267 O O . ASP A 1 159 ? -15.406 20.647 39.426 1.00 88.38 159 ASP A O 1
ATOM 1271 N N . LEU A 1 160 ? -15.409 20.236 37.226 1.00 90.38 160 LEU A N 1
ATOM 1272 C CA . LEU A 1 160 ? -13.951 20.076 37.177 1.00 90.38 160 LEU A CA 1
ATOM 1273 C C . LEU A 1 160 ? -13.239 21.395 37.500 1.00 90.38 160 LEU A C 1
ATOM 1275 O O . LEU A 1 160 ? -12.181 21.390 38.132 1.00 90.38 160 LEU A O 1
ATOM 1279 N N . ALA A 1 161 ? -13.804 22.527 37.077 1.00 90.44 161 ALA A N 1
ATOM 1280 C CA . ALA A 1 161 ? -13.252 23.836 37.393 1.00 90.44 161 ALA A CA 1
ATOM 1281 C C . ALA A 1 161 ? -13.256 24.130 38.903 1.00 90.44 161 ALA A C 1
ATOM 1283 O O . ALA A 1 161 ? -12.333 24.775 39.394 1.00 90.44 161 ALA A O 1
ATOM 1284 N N . GLU A 1 162 ? -14.274 23.698 39.642 1.00 90.19 162 GLU A N 1
ATOM 1285 C CA . GLU A 1 162 ? -14.357 23.796 41.099 1.00 90.19 162 GLU A CA 1
ATOM 1286 C C . GLU A 1 162 ? -13.392 22.835 41.781 1.00 90.19 162 GLU A C 1
ATOM 1288 O O . GLU A 1 162 ? -12.654 23.263 42.669 1.00 90.19 162 GLU A O 1
ATOM 1293 N N . TYR A 1 163 ? -13.315 21.590 41.311 1.00 91.56 163 TYR A N 1
ATOM 1294 C CA . TYR A 1 163 ? -12.370 20.601 41.825 1.00 91.56 163 TYR A CA 1
ATOM 1295 C C . TYR A 1 163 ? -10.915 21.095 41.723 1.00 91.56 163 TYR A C 1
ATOM 1297 O O . TYR A 1 163 ? -10.193 21.127 42.718 1.00 91.56 163 TYR A O 1
ATOM 1305 N N . LEU A 1 164 ? -10.495 21.581 40.549 1.00 90.94 164 LEU A N 1
ATOM 1306 C CA . LEU A 1 164 ? -9.125 22.060 40.308 1.00 90.94 164 LEU A CA 1
ATOM 1307 C C . LEU A 1 164 ? -8.773 23.374 41.031 1.00 90.94 164 LEU A C 1
ATOM 1309 O O . LEU A 1 164 ? -7.609 23.764 41.048 1.00 90.94 164 LEU A O 1
ATOM 1313 N N . LYS A 1 165 ? -9.742 24.081 41.629 1.00 88.44 165 LYS A N 1
ATOM 1314 C CA . LYS A 1 165 ? -9.450 25.255 42.477 1.00 88.44 165 LYS A CA 1
ATOM 1315 C C . LYS A 1 165 ? -8.990 24.873 43.876 1.00 88.44 165 LYS A C 1
ATOM 1317 O O . LYS A 1 165 ? -8.290 25.659 44.510 1.00 88.44 165 LYS A O 1
ATOM 1322 N N . ILE A 1 166 ? -9.453 23.731 44.374 1.00 87.06 166 ILE A N 1
ATOM 1323 C CA . ILE A 1 166 ? -9.241 23.296 45.759 1.00 87.06 166 ILE A CA 1
ATOM 1324 C C . ILE A 1 166 ? -8.278 22.105 45.856 1.00 87.06 166 ILE A C 1
ATOM 1326 O O . ILE A 1 166 ? -7.745 21.852 46.933 1.00 87.06 166 ILE A O 1
ATOM 1330 N N . HIS A 1 167 ? -8.020 21.421 44.739 1.00 87.62 167 HIS A N 1
ATOM 1331 C CA . HIS A 1 167 ? -7.109 20.283 44.630 1.00 87.62 167 HIS A CA 1
ATOM 1332 C C . HIS A 1 167 ? -5.912 20.588 43.727 1.00 87.62 167 HIS A C 1
ATOM 1334 O O . HIS A 1 167 ? -5.993 21.418 42.820 1.00 87.62 167 HIS A O 1
ATOM 1340 N N . GLN A 1 168 ? -4.796 19.902 43.972 1.00 87.06 168 GLN A N 1
ATOM 1341 C CA . GLN A 1 168 ? -3.616 19.979 43.114 1.00 87.06 168 GLN A CA 1
ATOM 1342 C C . GLN A 1 168 ? -3.784 19.087 41.875 1.00 87.06 168 GLN A C 1
ATOM 1344 O O . GLN A 1 168 ? -4.623 18.185 41.829 1.00 87.06 168 GLN A O 1
ATOM 1349 N N . VAL A 1 169 ? -2.961 19.316 40.850 1.00 87.00 169 VAL A N 1
ATOM 1350 C CA . VAL A 1 169 ? -2.994 18.520 39.608 1.00 87.00 169 VAL A CA 1
ATOM 1351 C C . VAL A 1 169 ? -2.648 17.056 39.884 1.00 87.00 169 VAL A C 1
ATOM 1353 O O . VAL A 1 169 ? -3.195 16.151 39.257 1.00 87.00 169 VAL A O 1
ATOM 1356 N N . GLU A 1 170 ? -1.785 16.808 40.865 1.00 88.00 170 GLU A N 1
ATOM 1357 C CA . GLU A 1 170 ? -1.419 15.479 41.341 1.00 88.00 170 GLU A CA 1
ATOM 1358 C C . GLU A 1 170 ? -2.631 14.709 41.881 1.00 88.00 170 GLU A C 1
ATOM 1360 O O . GLU A 1 170 ? -2.761 13.522 41.584 1.00 88.00 170 GLU A O 1
ATOM 1365 N N . ASP A 1 171 ? -3.553 15.377 42.582 1.00 89.31 171 ASP A N 1
ATOM 1366 C CA . ASP A 1 171 ? -4.793 14.761 43.071 1.00 89.31 171 ASP A CA 1
ATOM 1367 C C . ASP A 1 171 ? -5.680 14.332 41.893 1.00 89.31 171 ASP A C 1
ATOM 1369 O O . ASP A 1 171 ? -6.219 13.224 41.863 1.00 89.31 171 ASP A O 1
ATOM 1373 N N . PHE A 1 172 ? -5.767 15.172 40.857 1.00 91.19 172 PHE A N 1
ATOM 1374 C CA . PHE A 1 172 ? -6.509 14.836 39.644 1.00 91.19 172 PHE A CA 1
ATOM 1375 C C . PHE A 1 172 ? -5.841 13.706 38.842 1.00 91.19 172 PHE A C 1
ATOM 1377 O O . PHE A 1 172 ? -6.526 12.850 38.283 1.00 91.19 172 PHE A O 1
ATOM 1384 N N . ASN A 1 173 ? -4.508 13.628 38.836 1.00 88.06 173 ASN A N 1
ATOM 1385 C CA . ASN A 1 173 ? -3.781 12.509 38.230 1.00 88.06 173 ASN A CA 1
ATOM 1386 C C . ASN A 1 173 ? -4.089 11.174 38.926 1.00 88.06 173 ASN A C 1
ATOM 1388 O O . ASN A 1 173 ? -4.129 10.134 38.263 1.00 88.06 173 ASN A O 1
ATOM 1392 N N . VAL A 1 174 ? -4.359 11.178 40.237 1.00 89.44 174 VAL A N 1
ATOM 1393 C CA . VAL A 1 174 ? -4.860 9.982 40.933 1.00 89.44 174 VAL A CA 1
ATOM 1394 C C . VAL A 1 174 ? -6.210 9.561 40.353 1.00 89.44 174 VAL A C 1
ATOM 1396 O O . VAL A 1 174 ? -6.373 8.384 40.036 1.00 89.44 174 VAL A O 1
ATOM 1399 N N . LEU A 1 175 ? -7.131 10.505 40.124 1.00 90.44 175 LEU A N 1
ATOM 1400 C CA . LEU A 1 175 ? -8.430 10.223 39.496 1.00 90.44 175 LEU A CA 1
ATOM 1401 C C . LEU A 1 175 ? -8.294 9.705 38.056 1.00 90.44 175 LEU A C 1
ATOM 1403 O O . LEU A 1 175 ? -9.015 8.794 37.659 1.00 90.44 175 LEU A O 1
ATOM 1407 N N . ILE A 1 176 ? -7.338 10.219 37.279 1.00 87.56 176 ILE A N 1
ATOM 1408 C CA . ILE A 1 176 ? -7.017 9.705 35.935 1.00 87.56 176 ILE A CA 1
ATOM 1409 C C . ILE A 1 176 ? -6.584 8.235 35.989 1.00 87.56 176 ILE A C 1
ATOM 1411 O O . ILE A 1 176 ? -7.013 7.423 35.162 1.00 87.56 176 ILE A O 1
ATOM 1415 N N . ASN A 1 177 ? -5.756 7.879 36.970 1.00 83.69 177 ASN A N 1
ATOM 1416 C CA . ASN A 1 177 ? -5.249 6.519 37.136 1.00 83.69 177 ASN A CA 1
ATOM 1417 C C . ASN A 1 177 ? -6.319 5.550 37.657 1.00 83.69 177 ASN A C 1
ATOM 1419 O O . ASN A 1 177 ? -6.295 4.370 37.304 1.00 83.69 177 ASN A O 1
ATOM 1423 N N . THR A 1 178 ? -7.266 6.036 38.461 1.00 84.12 178 THR A N 1
ATOM 1424 C CA . THR A 1 178 ? -8.390 5.249 38.990 1.00 84.12 178 THR A CA 1
ATOM 1425 C C . THR A 1 178 ? -9.650 5.325 38.127 1.00 84.12 178 THR A C 1
ATOM 1427 O O . THR A 1 178 ? -10.647 4.681 38.461 1.00 84.12 178 THR A O 1
ATOM 1430 N N . ALA A 1 179 ? -9.602 6.049 37.003 1.00 88.19 179 ALA A N 1
ATOM 1431 C CA . ALA A 1 179 ? -10.716 6.198 36.078 1.00 88.19 179 ALA A CA 1
ATOM 1432 C C . ALA A 1 179 ? -11.272 4.832 35.652 1.00 88.19 179 ALA A C 1
ATOM 1434 O O . ALA A 1 179 ? -10.535 3.895 35.321 1.00 88.19 179 ALA A O 1
ATOM 1435 N N . VAL A 1 180 ? -12.596 4.721 35.646 1.00 85.50 180 VAL A N 1
ATOM 1436 C CA . VAL A 1 180 ? -13.297 3.452 35.470 1.00 85.50 180 VAL A CA 1
ATOM 1437 C C . VAL A 1 180 ? -13.561 3.221 33.980 1.00 85.50 180 VAL A C 1
ATOM 1439 O O . VAL A 1 180 ? -14.150 4.087 33.334 1.00 85.50 180 VAL A O 1
ATOM 1442 N N . PRO A 1 181 ? -13.158 2.077 33.397 1.00 87.06 181 PRO A N 1
ATOM 1443 C CA . PRO A 1 181 ? -13.529 1.737 32.025 1.00 87.06 181 PRO A CA 1
ATOM 1444 C C . PRO A 1 181 ? -15.048 1.708 31.850 1.00 87.06 181 PRO A C 1
ATOM 1446 O O . PRO A 1 181 ? -15.759 1.167 32.700 1.00 87.06 181 PRO A O 1
ATOM 1449 N N . ILE A 1 182 ? -15.542 2.233 30.731 1.00 83.81 182 ILE A N 1
ATOM 1450 C CA . ILE A 1 182 ? -16.983 2.328 30.448 1.00 83.81 182 ILE A CA 1
ATOM 1451 C C . ILE A 1 182 ? -17.695 0.966 30.523 1.00 83.81 182 ILE A C 1
ATOM 1453 O O . ILE A 1 182 ? -18.766 0.860 31.119 1.00 83.81 182 ILE A O 1
ATOM 1457 N N . VAL A 1 183 ? -17.055 -0.102 30.041 1.00 82.81 183 VAL A N 1
ATOM 1458 C CA . VAL A 1 183 ? -17.535 -1.489 30.163 1.00 82.81 183 VAL A CA 1
ATOM 1459 C C . VAL A 1 183 ? -17.867 -1.854 31.610 1.00 82.81 183 VAL A C 1
ATOM 1461 O O . VAL A 1 183 ? -18.881 -2.491 31.886 1.00 82.81 183 VAL A O 1
ATOM 1464 N N . ARG A 1 184 ? -17.025 -1.446 32.564 1.00 84.75 184 ARG A N 1
ATOM 1465 C CA . ARG A 1 184 ? -17.233 -1.752 33.982 1.00 84.75 184 ARG A CA 1
ATOM 1466 C C . ARG A 1 184 ? -18.406 -0.962 34.554 1.00 84.75 184 ARG A C 1
ATOM 1468 O O . ARG A 1 184 ? -19.145 -1.501 35.369 1.00 84.75 184 ARG A O 1
ATOM 1475 N N . VAL A 1 185 ? -18.609 0.274 34.101 1.00 82.81 185 VAL A N 1
ATOM 1476 C CA . VAL A 1 185 ? -19.792 1.068 34.467 1.00 82.81 185 VAL A CA 1
ATOM 1477 C C . VAL A 1 185 ? -21.068 0.401 33.949 1.00 82.81 185 VAL A C 1
ATOM 1479 O O . VAL A 1 185 ? -22.018 0.248 34.712 1.00 82.81 185 VAL A O 1
ATOM 1482 N N . LYS A 1 186 ? -21.067 -0.084 32.699 1.00 83.44 186 LYS A N 1
ATOM 1483 C CA . LYS A 1 186 ? -22.195 -0.835 32.121 1.00 83.44 186 LYS A CA 1
ATOM 1484 C C . LYS A 1 186 ? -22.501 -2.108 32.909 1.00 83.44 186 LYS A C 1
ATOM 1486 O O . LYS A 1 186 ? -23.658 -2.332 33.240 1.00 83.44 186 LYS A O 1
ATOM 1491 N N . LEU A 1 187 ? -21.477 -2.901 33.247 1.00 87.06 187 LEU A N 1
ATOM 1492 C CA . LEU A 1 187 ? -21.642 -4.112 34.059 1.00 87.06 187 LEU A CA 1
ATOM 1493 C C . LEU A 1 187 ? -22.296 -3.788 35.406 1.00 87.06 187 LEU A C 1
ATOM 1495 O O . LEU A 1 187 ? -23.268 -4.435 35.776 1.00 87.06 187 LEU A O 1
ATOM 1499 N N . ASN A 1 188 ? -21.797 -2.765 36.106 1.00 85.12 188 ASN A N 1
ATOM 1500 C CA . ASN A 1 188 ? -22.325 -2.365 37.410 1.00 85.12 188 ASN A CA 1
ATOM 1501 C C . ASN A 1 188 ? -23.800 -1.924 37.346 1.00 85.12 188 ASN A C 1
ATOM 1503 O O . ASN A 1 188 ? -24.507 -2.035 38.344 1.00 85.12 188 ASN A O 1
ATOM 1507 N N . GLY A 1 189 ? -24.258 -1.420 36.195 1.00 83.44 189 GLY A N 1
ATOM 1508 C CA . GLY A 1 189 ? -25.651 -1.037 35.963 1.00 83.44 189 GLY A CA 1
ATOM 1509 C C . GLY A 1 189 ? -26.593 -2.206 35.660 1.00 83.44 189 GLY A C 1
ATOM 1510 O O . GLY A 1 189 ? -27.803 -1.995 35.588 1.00 83.44 189 GLY A O 1
ATOM 1511 N N . LEU A 1 190 ? -26.080 -3.428 35.472 1.00 86.44 190 LEU A N 1
ATOM 1512 C CA . LEU A 1 190 ? -26.919 -4.594 35.205 1.00 86.44 190 LEU A CA 1
ATOM 1513 C C . LEU A 1 190 ? -27.580 -5.102 36.492 1.00 86.44 190 LEU A C 1
ATOM 1515 O O . LEU A 1 190 ? -26.886 -5.294 37.497 1.00 86.44 190 LEU A O 1
ATOM 1519 N N . PRO A 1 191 ? -28.896 -5.379 36.466 1.00 84.75 191 PRO A N 1
ATOM 1520 C CA . PRO A 1 191 ? -29.594 -5.901 37.628 1.00 84.75 191 PRO A CA 1
ATOM 1521 C C . PRO A 1 191 ? -29.100 -7.311 37.969 1.00 84.75 191 PRO A C 1
ATOM 1523 O O . PRO A 1 191 ? -28.907 -8.146 37.084 1.00 84.75 191 PRO A O 1
ATOM 1526 N N . VAL A 1 192 ? -28.943 -7.584 39.265 1.00 90.00 192 VAL A N 1
ATOM 1527 C CA . VAL A 1 192 ? -28.718 -8.938 39.784 1.00 90.00 192 VAL A CA 1
ATOM 1528 C C . VAL A 1 192 ? -30.073 -9.498 40.212 1.00 90.00 192 VAL A C 1
ATOM 1530 O O . VAL A 1 192 ? -30.734 -8.942 41.084 1.00 90.00 192 VAL A O 1
ATOM 1533 N N . SER A 1 193 ? -30.511 -10.562 39.546 1.00 88.25 193 SER A N 1
ATOM 1534 C CA . SER A 1 193 ? -31.759 -11.279 39.810 1.00 88.25 193 SER A CA 1
ATOM 1535 C C . SER A 1 193 ? -31.581 -12.316 40.922 1.00 88.25 193 SER A C 1
ATOM 1537 O O . SER A 1 193 ? -30.501 -12.887 41.073 1.00 88.25 193 SER A O 1
ATOM 1539 N N . ASP A 1 194 ? -32.656 -12.624 41.649 1.00 84.94 194 ASP A N 1
ATOM 1540 C CA . ASP A 1 194 ? -32.684 -13.751 42.591 1.00 84.94 194 ASP A CA 1
ATOM 1541 C C . ASP A 1 194 ? -32.659 -15.115 41.876 1.00 84.94 194 ASP A C 1
ATOM 1543 O O . ASP A 1 194 ? -32.286 -16.122 42.477 1.00 84.94 194 ASP A O 1
ATOM 1547 N N . ASP A 1 195 ? -33.038 -15.161 40.591 1.00 86.31 195 ASP A N 1
ATOM 1548 C CA . ASP A 1 195 ? -32.967 -16.363 39.760 1.00 86.31 195 ASP A CA 1
ATOM 1549 C C . ASP A 1 195 ? -31.569 -16.495 39.119 1.00 86.31 195 ASP A C 1
ATOM 1551 O O . ASP A 1 195 ? -31.206 -15.688 38.248 1.00 86.31 195 ASP A O 1
ATOM 1555 N N . PRO A 1 196 ? -30.778 -17.526 39.487 1.00 81.81 196 PRO A N 1
ATOM 1556 C CA . PRO A 1 196 ? -29.441 -17.731 38.941 1.00 81.81 196 PRO A CA 1
ATOM 1557 C C . PRO A 1 196 ? -29.415 -17.863 37.415 1.00 81.81 196 PRO A C 1
ATOM 1559 O O . PRO A 1 196 ? -28.429 -17.461 36.795 1.00 81.81 196 PRO A O 1
ATOM 1562 N N . LEU A 1 197 ? -30.475 -18.393 36.795 1.00 81.69 197 LEU A N 1
ATOM 1563 C CA . LEU A 1 197 ? -30.532 -18.561 35.343 1.00 81.69 197 LEU A CA 1
ATOM 1564 C C . LEU A 1 197 ? -30.611 -17.207 34.629 1.00 81.69 197 LEU A C 1
ATOM 1566 O O . LEU A 1 197 ? -29.889 -16.988 33.656 1.00 81.69 197 LEU A O 1
ATOM 1570 N N . ASN A 1 198 ? -31.408 -16.270 35.147 1.00 83.88 198 ASN A N 1
ATOM 1571 C CA . ASN A 1 198 ? -31.512 -14.916 34.594 1.00 83.88 198 ASN A CA 1
ATOM 1572 C C . ASN A 1 198 ? -30.185 -14.160 34.686 1.00 83.88 198 ASN A C 1
ATOM 1574 O O . ASN A 1 198 ? -29.820 -13.438 33.757 1.00 83.88 198 ASN A O 1
ATOM 1578 N N . ASN A 1 199 ? -29.425 -14.371 35.763 1.00 88.88 199 ASN A N 1
ATOM 1579 C CA . ASN A 1 199 ? -28.084 -13.804 35.890 1.00 88.88 199 ASN A CA 1
ATOM 1580 C C . ASN A 1 199 ? -27.132 -14.379 34.842 1.00 88.88 199 ASN A C 1
ATOM 1582 O O . ASN A 1 199 ? -26.390 -13.624 34.218 1.00 88.88 199 ASN A O 1
ATOM 1586 N N . VAL A 1 200 ? -27.158 -15.698 34.611 1.00 86.69 200 VAL A N 1
ATOM 1587 C CA . VAL A 1 200 ? -26.327 -16.340 33.577 1.00 86.69 200 VAL A CA 1
ATOM 1588 C C . VAL A 1 200 ? -26.688 -15.816 32.186 1.00 86.69 200 VAL A C 1
ATOM 1590 O O . VAL A 1 200 ? -25.783 -15.493 31.417 1.00 86.69 200 VAL A O 1
ATOM 1593 N N . ILE A 1 201 ? -27.979 -15.659 31.876 1.00 82.44 201 ILE A N 1
ATOM 1594 C CA . ILE A 1 201 ? -28.447 -15.081 30.605 1.00 82.44 201 ILE A CA 1
ATOM 1595 C C . ILE A 1 201 ? -27.936 -13.645 30.452 1.00 82.44 201 ILE A C 1
ATOM 1597 O O . ILE A 1 201 ? -27.306 -13.326 29.447 1.00 82.44 201 ILE A O 1
ATOM 1601 N N . THR A 1 202 ? -28.142 -12.808 31.469 1.00 86.00 202 THR A N 1
ATOM 1602 C CA . THR A 1 202 ? -27.736 -11.393 31.467 1.00 86.00 202 THR A CA 1
ATOM 1603 C C . THR A 1 202 ? -26.222 -11.241 31.315 1.00 86.00 202 THR A C 1
ATOM 1605 O O . THR A 1 202 ? -25.744 -10.435 30.519 1.00 86.00 202 THR A O 1
ATOM 1608 N N . ALA A 1 203 ? -25.443 -12.055 32.030 1.00 87.75 203 ALA A N 1
ATOM 1609 C CA . ALA A 1 203 ? -23.991 -12.065 31.921 1.00 87.75 203 ALA A CA 1
ATOM 1610 C C . ALA A 1 203 ? -23.517 -12.534 30.540 1.00 87.75 203 ALA A C 1
ATOM 1612 O O . ALA A 1 203 ? -22.605 -11.942 29.967 1.00 87.75 203 ALA A O 1
ATOM 1613 N N . THR A 1 204 ? -24.137 -13.578 29.990 1.00 86.12 204 THR A N 1
ATOM 1614 C CA . THR A 1 204 ? -23.786 -14.117 28.670 1.00 86.12 204 THR A CA 1
ATOM 1615 C C . THR A 1 204 ? -24.116 -13.119 27.564 1.00 86.12 204 THR A C 1
ATOM 1617 O O . THR A 1 204 ? -23.313 -12.939 26.647 1.00 86.12 204 THR A O 1
ATOM 1620 N N . ASP A 1 205 ? -25.250 -12.426 27.668 1.00 84.69 205 ASP A N 1
ATOM 1621 C CA . ASP A 1 205 ? -25.615 -11.348 26.751 1.00 84.69 205 ASP A CA 1
ATOM 1622 C C . ASP A 1 205 ? -24.621 -10.186 26.841 1.00 84.69 205 ASP A C 1
ATOM 1624 O O . ASP A 1 205 ? -24.077 -9.763 25.824 1.00 84.69 205 ASP A O 1
ATOM 1628 N N . PHE A 1 206 ? -24.253 -9.761 28.052 1.00 86.62 206 PHE A N 1
ATOM 1629 C CA . PHE A 1 206 ? -23.245 -8.720 28.247 1.00 86.62 206 PHE A CA 1
ATOM 1630 C C . PHE A 1 206 ? -21.863 -9.104 27.691 1.00 86.62 206 PHE A C 1
ATOM 1632 O O . PHE A 1 206 ? -21.169 -8.272 27.110 1.00 86.62 206 PHE A O 1
ATOM 1639 N N . VAL A 1 207 ? -21.449 -10.369 27.807 1.00 86.12 207 VAL A N 1
ATOM 1640 C CA . VAL A 1 207 ? -20.204 -10.857 27.183 1.00 86.12 207 VAL A CA 1
ATOM 1641 C C . VAL A 1 207 ? -20.287 -10.802 25.656 1.00 86.12 207 VAL A C 1
ATOM 1643 O O . VAL A 1 207 ? -19.291 -10.491 24.997 1.00 86.12 207 VAL A O 1
ATOM 1646 N N . LYS A 1 208 ? -21.462 -11.090 25.085 1.00 81.56 208 LYS A N 1
ATOM 1647 C CA . LYS A 1 208 ? -21.703 -11.057 23.637 1.00 81.56 208 LYS A CA 1
ATOM 1648 C C . LYS A 1 208 ? -21.747 -9.620 23.103 1.00 81.56 208 LYS A C 1
ATOM 1650 O O . LYS A 1 208 ? -21.125 -9.348 22.077 1.00 81.56 208 LYS A O 1
ATOM 1655 N N . THR A 1 209 ? -22.431 -8.710 23.793 1.00 77.06 209 THR A N 1
ATOM 1656 C CA . THR A 1 209 ? -22.726 -7.350 23.312 1.00 77.06 209 THR A CA 1
ATOM 1657 C C . THR A 1 209 ? -21.814 -6.285 23.928 1.00 77.06 209 THR A C 1
ATOM 1659 O O . THR A 1 209 ? -21.198 -5.506 23.204 1.00 77.06 209 THR A O 1
ATOM 1662 N N . GLY A 1 210 ? -21.664 -6.279 25.251 1.00 71.81 210 GLY A N 1
ATOM 1663 C CA . GLY A 1 210 ? -20.936 -5.268 26.024 1.00 71.81 210 GLY A CA 1
ATOM 1664 C C . GLY A 1 210 ? -19.411 -5.378 25.971 1.00 71.81 210 GLY A C 1
ATOM 1665 O O . GLY A 1 210 ? -18.726 -4.385 26.193 1.00 71.81 210 GLY A O 1
ATOM 1666 N N . LEU A 1 211 ? -18.867 -6.554 25.643 1.00 77.12 211 LEU A N 1
ATOM 1667 C CA . LEU A 1 211 ? -17.427 -6.762 25.420 1.00 77.12 211 LEU A CA 1
ATOM 1668 C C . LEU A 1 211 ? -17.052 -6.842 23.934 1.00 77.12 211 LEU A C 1
ATOM 1670 O O . LEU A 1 211 ? -15.946 -7.273 23.593 1.00 77.12 211 LEU A O 1
ATOM 1674 N N . ASN A 1 212 ? -17.958 -6.490 23.023 1.00 68.81 212 ASN A N 1
ATOM 1675 C CA . ASN A 1 212 ? -17.692 -6.596 21.593 1.00 68.81 212 ASN A CA 1
ATOM 1676 C C . ASN A 1 212 ? -16.474 -5.737 21.171 1.00 68.81 212 ASN A C 1
ATOM 1678 O O . ASN A 1 212 ? -16.204 -4.698 21.762 1.00 68.81 212 ASN A O 1
ATOM 1682 N N . GLY A 1 213 ? -15.680 -6.211 20.206 1.00 58.41 213 GLY A N 1
ATOM 1683 C CA . GLY A 1 213 ? -14.436 -5.545 19.773 1.00 58.41 213 GLY A CA 1
ATOM 1684 C C . GLY A 1 213 ? -13.208 -5.711 20.690 1.00 58.41 213 GLY A C 1
ATOM 1685 O O . GLY A 1 213 ? -12.091 -5.457 20.249 1.00 58.41 213 GLY A O 1
ATOM 1686 N N . GLN A 1 214 ? -13.361 -6.201 21.928 1.00 67.25 214 GLN A N 1
ATOM 1687 C CA . GLN A 1 214 ? -12.227 -6.435 22.838 1.00 67.25 214 GLN A CA 1
ATOM 1688 C C . GLN A 1 214 ? -11.467 -7.737 22.530 1.00 67.25 214 GLN A C 1
ATOM 1690 O O . GLN A 1 214 ? -12.060 -8.756 22.153 1.00 67.25 214 GLN A O 1
ATOM 1695 N N . LEU A 1 215 ? -10.147 -7.735 22.759 1.00 67.25 215 LEU A N 1
ATOM 1696 C CA . LEU A 1 215 ? -9.291 -8.914 22.580 1.00 67.25 215 LEU A CA 1
ATOM 1697 C C . LEU A 1 215 ? -9.695 -10.057 23.528 1.00 67.25 215 LEU A C 1
ATOM 1699 O O . LEU A 1 215 ? -10.045 -9.835 24.687 1.00 67.25 215 LEU A O 1
ATOM 1703 N N . MET A 1 216 ? -9.585 -11.307 23.066 1.00 79.25 216 MET A N 1
ATOM 1704 C CA . MET A 1 216 ? -9.996 -12.486 23.846 1.00 79.25 216 MET A CA 1
ATOM 1705 C C . MET A 1 216 ? -9.334 -12.587 25.239 1.00 79.25 216 MET A C 1
ATOM 1707 O O . MET A 1 216 ? -10.047 -12.894 26.192 1.00 79.25 216 MET A O 1
ATOM 1711 N N . PRO A 1 217 ? -8.029 -12.290 25.424 1.00 73.62 217 PRO A N 1
ATOM 1712 C CA . PRO A 1 217 ? -7.426 -12.268 26.759 1.00 73.62 217 PRO A CA 1
ATOM 1713 C C . PRO A 1 217 ? -8.083 -11.254 27.703 1.00 73.62 217 PRO A C 1
ATOM 1715 O O . PRO A 1 217 ? -8.315 -11.571 28.867 1.00 73.62 217 PRO A O 1
ATOM 1718 N N . TYR A 1 218 ? -8.445 -10.071 27.193 1.00 76.31 218 TYR A N 1
ATOM 1719 C CA . TYR A 1 218 ? -9.172 -9.065 27.967 1.00 76.31 218 TYR A CA 1
ATOM 1720 C C . TYR A 1 218 ? -10.557 -9.581 28.361 1.00 76.31 218 TYR A C 1
ATOM 1722 O O . TYR A 1 218 ? -10.926 -9.507 29.529 1.00 76.31 218 TYR A O 1
ATOM 1730 N N . LYS A 1 219 ? -1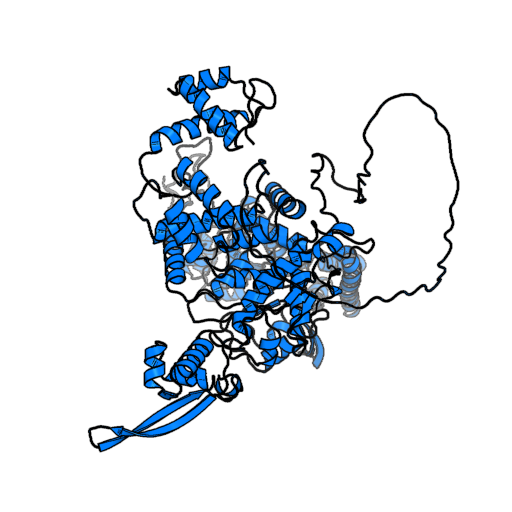1.294 -10.176 27.413 1.00 82.69 219 LYS A N 1
ATOM 1731 C CA . LYS A 1 219 ? -12.618 -10.762 27.673 1.00 82.69 219 LYS A CA 1
ATOM 1732 C C . LYS A 1 219 ? -12.569 -11.826 28.763 1.00 82.69 219 LYS A C 1
ATOM 1734 O O . LYS A 1 219 ? -13.363 -11.775 29.694 1.00 82.69 219 LYS A O 1
ATOM 1739 N N . VAL A 1 220 ? -11.623 -12.761 28.672 1.00 84.56 220 VAL A N 1
ATOM 1740 C CA . VAL A 1 220 ? -11.448 -13.833 29.665 1.00 84.56 220 VAL A CA 1
ATOM 1741 C C . VAL A 1 220 ? -11.151 -13.246 31.042 1.00 84.56 220 VAL A C 1
ATOM 1743 O O . VAL A 1 220 ? -11.874 -13.546 31.988 1.00 84.56 220 VAL A O 1
ATOM 1746 N N . ALA A 1 221 ? -10.163 -12.353 31.144 1.00 83.06 221 ALA A N 1
ATOM 1747 C CA . ALA A 1 221 ? -9.811 -11.721 32.412 1.00 83.06 221 ALA A CA 1
ATOM 1748 C C . ALA A 1 221 ? -10.992 -10.937 33.007 1.00 83.06 221 ALA A C 1
ATOM 1750 O O . ALA A 1 221 ? -11.246 -11.015 34.209 1.00 83.06 221 ALA A O 1
ATOM 1751 N N . PHE A 1 222 ? -11.749 -10.219 32.173 1.00 86.12 222 PHE A N 1
ATOM 1752 C CA . PHE A 1 222 ? -12.924 -9.460 32.596 1.00 86.12 222 PHE A CA 1
ATOM 1753 C C . PHE A 1 222 ? -14.045 -10.372 33.114 1.00 86.12 222 PHE A C 1
ATOM 1755 O O . PHE A 1 222 ? -14.668 -10.067 34.131 1.00 86.12 222 PHE A O 1
ATOM 1762 N N . VAL A 1 223 ? -14.281 -11.514 32.462 1.00 88.88 223 VAL A N 1
ATOM 1763 C CA . VAL A 1 223 ? -15.268 -12.509 32.909 1.00 88.88 223 VAL A CA 1
ATOM 1764 C C . VAL A 1 223 ? -14.850 -13.120 34.252 1.00 88.88 223 VAL A C 1
ATOM 1766 O O . VAL A 1 223 ? -15.648 -13.159 35.189 1.00 88.88 223 VAL A O 1
ATOM 1769 N N . GLU A 1 224 ? -13.592 -13.552 34.375 1.00 90.25 224 GLU A N 1
ATOM 1770 C CA . GLU A 1 224 ? -13.065 -14.223 35.574 1.00 90.25 224 GLU A CA 1
ATOM 1771 C C . GLU A 1 224 ? -13.033 -13.328 36.814 1.00 90.25 224 GLU A C 1
ATOM 1773 O O . GLU A 1 224 ? -13.132 -13.830 37.936 1.00 90.25 224 GLU A O 1
ATOM 1778 N N . THR A 1 225 ? -12.903 -12.017 36.618 1.00 88.69 225 THR A N 1
ATOM 1779 C CA . THR A 1 225 ? -12.789 -11.040 37.703 1.00 88.69 225 THR A CA 1
ATOM 1780 C C . THR A 1 225 ? -14.090 -10.279 37.923 1.00 88.69 225 THR A C 1
ATOM 1782 O O . THR A 1 225 ? -14.697 -10.382 38.985 1.00 88.69 225 THR A O 1
ATOM 1785 N N . HIS A 1 226 ? -14.547 -9.516 36.935 1.00 90.25 226 HIS A N 1
ATOM 1786 C CA . HIS A 1 226 ? -15.629 -8.555 37.109 1.00 90.25 226 HIS A CA 1
ATOM 1787 C C . HIS A 1 226 ? -17.007 -9.208 37.030 1.00 90.25 226 HIS A C 1
ATOM 1789 O O . HIS A 1 226 ? -17.807 -9.012 37.941 1.00 90.25 226 HIS A O 1
ATOM 1795 N N . ILE A 1 227 ? -17.276 -10.028 36.010 1.00 89.88 227 ILE A N 1
ATOM 1796 C CA . ILE A 1 227 ? -18.580 -10.708 35.874 1.00 89.88 227 ILE A CA 1
ATOM 1797 C C . ILE A 1 227 ? -18.786 -11.703 37.014 1.00 89.88 227 ILE A C 1
ATOM 1799 O O . ILE A 1 227 ? -19.859 -11.740 37.615 1.00 89.88 227 ILE A O 1
ATOM 1803 N N . LYS A 1 228 ? -17.736 -12.459 37.358 1.00 91.56 228 LYS A N 1
ATOM 1804 C CA . LYS A 1 228 ? -17.744 -13.360 38.511 1.00 91.56 228 LYS A CA 1
ATOM 1805 C C . LYS A 1 228 ? -18.159 -12.648 39.795 1.00 91.56 228 LYS A C 1
ATOM 1807 O O . LYS A 1 228 ? -19.014 -13.159 40.511 1.00 91.56 228 LYS A O 1
ATOM 1812 N N . ASN A 1 229 ? -17.569 -11.486 40.071 1.00 90.50 229 ASN A N 1
ATOM 1813 C CA . ASN A 1 229 ? -17.839 -10.740 41.295 1.00 90.50 229 ASN A CA 1
ATOM 1814 C C . ASN A 1 229 ? -19.207 -10.045 41.272 1.00 90.50 229 ASN A C 1
ATOM 1816 O O . ASN A 1 229 ? -19.872 -10.033 42.301 1.00 90.50 229 ASN A O 1
ATOM 1820 N N . HIS A 1 230 ? -19.641 -9.502 40.127 1.00 90.62 230 HIS A N 1
ATOM 1821 C CA . HIS A 1 230 ? -20.923 -8.791 40.005 1.00 90.62 230 HIS A CA 1
ATOM 1822 C C . HIS A 1 230 ? -22.126 -9.712 40.229 1.00 90.62 230 HIS A C 1
ATOM 1824 O O . HIS A 1 230 ? -23.022 -9.380 40.994 1.00 90.62 230 HIS A O 1
ATOM 1830 N N . PHE A 1 231 ? -22.120 -10.896 39.609 1.00 90.69 231 PHE A N 1
ATOM 1831 C CA . PHE A 1 231 ? -23.221 -11.863 39.714 1.00 90.69 231 PHE A CA 1
ATOM 1832 C C . PHE A 1 231 ? -22.980 -12.974 40.752 1.00 90.69 231 PHE A C 1
ATOM 1834 O O . PHE A 1 231 ? -23.823 -13.852 40.921 1.00 90.69 231 PHE A O 1
ATOM 1841 N N . GLY A 1 232 ? -21.826 -12.980 41.429 1.00 88.44 232 GLY A N 1
ATOM 1842 C CA . GLY A 1 232 ? -21.488 -13.977 42.452 1.00 88.44 232 GLY A CA 1
ATOM 1843 C C . GLY A 1 232 ? -21.306 -15.406 41.919 1.00 88.44 232 GLY A C 1
ATOM 1844 O O . GLY A 1 232 ? -21.590 -16.374 42.625 1.00 88.44 232 GLY A O 1
ATOM 1845 N N . PHE A 1 233 ? -20.859 -15.575 40.671 1.00 92.75 233 PHE A N 1
ATOM 1846 C CA . PHE A 1 233 ? -20.774 -16.897 40.046 1.00 92.75 233 PHE A CA 1
ATOM 1847 C C . PHE A 1 233 ? -19.664 -17.789 40.614 1.00 92.75 233 PHE A C 1
ATOM 1849 O O . PHE A 1 233 ? -18.558 -17.356 40.949 1.00 92.75 233 PHE A O 1
ATOM 1856 N N . SER A 1 234 ? -19.929 -19.098 40.624 1.00 89.44 234 SER A N 1
ATOM 1857 C CA . SER A 1 234 ? -18.904 -20.105 40.903 1.00 89.44 234 SER A CA 1
ATOM 1858 C C . SER A 1 234 ? -17.883 -20.199 39.760 1.00 89.44 234 SER A C 1
ATOM 1860 O O . SER A 1 234 ? -18.190 -19.920 38.599 1.00 89.44 234 SER A O 1
ATOM 1862 N N . SER A 1 235 ? -16.667 -20.672 40.057 1.00 87.31 235 SER A N 1
ATOM 1863 C CA . SER A 1 235 ? -15.635 -20.896 39.028 1.00 87.31 235 SER A CA 1
ATOM 1864 C C . SER A 1 235 ? -16.080 -21.875 37.929 1.00 87.31 235 SER A C 1
ATOM 1866 O O . SER A 1 235 ? -15.577 -21.802 36.809 1.00 87.31 235 SER A O 1
ATOM 1868 N N . LYS A 1 236 ? -17.037 -22.769 38.227 1.00 86.12 236 LYS A N 1
ATOM 1869 C CA . LYS A 1 236 ? -17.606 -23.707 37.252 1.00 86.12 236 LYS A CA 1
ATOM 1870 C C . LYS A 1 236 ? -18.440 -22.977 36.194 1.00 86.12 236 LYS A C 1
ATOM 1872 O O . LYS A 1 236 ? -18.160 -23.130 35.012 1.00 86.12 236 LYS A O 1
ATOM 1877 N N . ILE A 1 237 ? -19.373 -22.123 36.621 1.00 86.62 237 ILE A N 1
ATOM 1878 C CA . ILE A 1 237 ? -20.218 -21.316 35.719 1.00 86.62 237 ILE A CA 1
ATOM 1879 C C . ILE A 1 237 ? -19.352 -20.382 34.865 1.00 86.62 237 ILE A C 1
ATOM 1881 O O . ILE A 1 237 ? -19.547 -20.269 33.662 1.00 86.62 237 ILE A O 1
ATOM 1885 N N . ILE A 1 238 ? -18.330 -19.765 35.464 1.00 91.81 238 ILE A N 1
ATOM 1886 C CA . ILE A 1 238 ? -17.371 -18.928 34.731 1.00 91.81 238 ILE A CA 1
ATOM 1887 C C . ILE A 1 238 ? -16.633 -19.721 33.648 1.00 91.81 238 ILE A C 1
ATOM 1889 O O . ILE A 1 238 ? -16.493 -19.245 32.524 1.00 91.81 238 ILE A O 1
ATOM 1893 N N . SER A 1 239 ? -16.203 -20.946 33.960 1.00 87.25 239 SER A N 1
ATOM 1894 C CA . SER A 1 239 ? -15.548 -21.819 32.981 1.00 87.25 239 SER A CA 1
ATOM 1895 C C . SER A 1 239 ? -16.487 -22.190 31.830 1.00 87.25 239 SER A C 1
ATOM 1897 O O . SER A 1 239 ? -16.047 -22.237 30.683 1.00 87.25 239 SER A O 1
ATOM 1899 N N . GLU A 1 240 ? -17.774 -22.409 32.115 1.00 87.06 240 GLU A N 1
ATOM 1900 C CA . GLU A 1 240 ? -18.812 -22.677 31.112 1.00 87.06 240 GLU A CA 1
ATOM 1901 C C . GLU A 1 240 ? -19.049 -21.460 30.204 1.00 87.06 240 GLU A C 1
ATOM 1903 O O . GLU A 1 240 ? -18.961 -21.604 28.987 1.00 87.06 240 GLU A O 1
ATOM 1908 N N . ILE A 1 241 ? -19.205 -20.252 30.763 1.00 86.56 241 ILE A N 1
ATOM 1909 C CA . ILE A 1 241 ? -19.348 -18.999 29.992 1.00 86.56 241 ILE A CA 1
ATOM 1910 C C . ILE A 1 241 ? -18.119 -18.757 29.100 1.00 86.56 241 ILE A C 1
ATOM 1912 O O . ILE A 1 241 ? -18.247 -18.395 27.930 1.00 86.56 241 ILE A O 1
ATOM 1916 N N . ILE A 1 242 ? -16.906 -18.990 29.617 1.00 88.00 242 ILE A N 1
ATOM 1917 C CA . ILE A 1 242 ? -15.664 -18.857 28.838 1.00 88.00 242 ILE A CA 1
ATOM 1918 C C . ILE A 1 242 ? -15.584 -19.918 27.736 1.00 88.00 242 ILE A C 1
ATOM 1920 O O . ILE A 1 242 ? -15.108 -19.626 26.635 1.00 88.00 242 ILE A O 1
ATOM 1924 N N . SER A 1 243 ? -16.019 -21.146 28.021 1.00 85.00 243 SER A N 1
ATOM 1925 C CA . SER A 1 243 ? -16.070 -22.229 27.037 1.00 85.00 243 SER A CA 1
ATOM 1926 C C . SER A 1 243 ? -17.039 -21.888 25.910 1.00 85.00 243 SER A C 1
ATOM 1928 O O . SER A 1 243 ? -16.641 -21.929 24.745 1.00 85.00 243 SER A O 1
ATOM 1930 N N . GLU A 1 244 ? -18.257 -21.448 26.246 1.00 80.94 244 GLU A N 1
ATOM 1931 C CA . GLU A 1 244 ? -19.267 -21.011 25.279 1.00 80.94 244 GLU A CA 1
ATOM 1932 C C . GLU A 1 244 ? -18.722 -19.856 24.427 1.00 80.94 244 GLU A C 1
ATOM 1934 O O . GLU A 1 244 ? -18.733 -19.922 23.197 1.00 80.94 244 GLU A O 1
ATOM 1939 N N . MET A 1 245 ? -18.115 -18.849 25.062 1.00 83.06 245 MET A N 1
ATOM 1940 C CA . MET A 1 245 ? -17.470 -17.723 24.383 1.00 83.06 245 MET A CA 1
ATOM 1941 C C . MET A 1 245 ? -16.389 -18.177 23.387 1.00 83.06 245 MET A C 1
ATOM 1943 O O . MET A 1 245 ? -16.319 -17.660 22.272 1.00 83.06 245 MET A O 1
ATOM 1947 N N . LYS A 1 246 ? -15.547 -19.151 23.752 1.00 81.19 246 LYS A N 1
ATOM 1948 C CA . LYS A 1 246 ? -14.507 -19.702 22.863 1.00 81.19 246 LYS A CA 1
ATOM 1949 C C . LYS A 1 246 ? -15.090 -20.586 21.755 1.00 81.19 246 LYS A C 1
ATOM 1951 O O . LYS A 1 246 ? -14.547 -20.585 20.650 1.00 81.19 246 LYS A O 1
ATOM 1956 N N . SER A 1 247 ? -16.162 -21.328 22.032 1.00 74.00 247 SER A N 1
ATOM 1957 C CA . SER A 1 247 ? -16.850 -22.184 21.057 1.00 74.00 247 SER A CA 1
ATOM 1958 C C . SER A 1 247 ? -17.585 -21.368 19.993 1.00 74.00 247 SER A C 1
ATOM 1960 O O . SER A 1 247 ? -17.367 -21.610 18.811 1.00 74.00 247 SER A O 1
ATOM 1962 N N . ASN A 1 248 ? -18.271 -20.290 20.386 1.00 65.25 248 ASN A N 1
ATOM 1963 C CA . ASN A 1 248 ? -18.918 -19.344 19.475 1.00 65.25 248 ASN A CA 1
ATOM 1964 C C . ASN A 1 248 ? -17.915 -18.669 18.525 1.00 65.25 248 ASN A C 1
ATOM 1966 O O . ASN A 1 248 ? -18.271 -18.337 17.403 1.00 65.25 248 ASN A O 1
ATOM 1970 N N . VAL A 1 249 ? -16.645 -18.498 18.925 1.00 57.97 249 VAL A N 1
ATOM 1971 C CA . VAL A 1 249 ? -15.568 -18.016 18.035 1.00 57.97 249 VAL A CA 1
ATOM 1972 C C . VAL A 1 249 ? -15.072 -19.105 17.078 1.00 57.97 249 VAL A C 1
ATOM 1974 O O . VAL A 1 249 ? -14.638 -18.783 15.976 1.00 57.97 249 VAL A O 1
ATOM 1977 N N . LYS A 1 250 ? -15.122 -20.389 17.455 1.00 51.84 250 LYS A N 1
ATOM 1978 C CA . LYS A 1 250 ? -14.797 -21.507 16.551 1.00 51.84 250 LYS A CA 1
ATOM 1979 C C . LYS A 1 250 ? -15.908 -21.760 15.533 1.00 51.84 250 LYS A C 1
ATOM 1981 O O . LYS A 1 250 ? -15.590 -22.001 14.373 1.00 51.84 250 LYS A O 1
ATOM 1986 N N . GLU A 1 251 ? -17.165 -21.661 15.956 1.00 48.28 251 GLU A N 1
ATOM 1987 C CA . GLU A 1 251 ? -18.341 -21.767 15.089 1.00 48.28 251 GLU A CA 1
ATOM 1988 C C . GLU A 1 251 ? -18.474 -20.533 14.192 1.00 48.28 251 GLU A C 1
ATOM 1990 O O . GLU A 1 251 ? -18.615 -20.710 12.988 1.00 48.28 251 GLU A O 1
ATOM 1995 N N . LYS A 1 252 ? -18.245 -19.304 14.697 1.00 45.38 252 LYS A N 1
ATOM 1996 C CA . LYS A 1 252 ? -18.050 -18.126 13.829 1.00 45.38 252 LYS A CA 1
ATOM 1997 C C . LYS A 1 252 ? -16.872 -18.301 12.881 1.00 45.38 252 LYS A C 1
ATOM 1999 O O . LYS A 1 252 ? -17.053 -18.088 11.711 1.00 45.38 252 LYS A O 1
ATOM 2004 N N . LYS A 1 253 ? -15.706 -18.820 13.280 1.00 40.47 253 LYS A N 1
ATOM 2005 C CA . LYS A 1 253 ? -14.603 -19.096 12.326 1.00 40.47 253 LYS A CA 1
ATOM 2006 C C . LYS A 1 253 ? -14.917 -20.154 11.255 1.00 40.47 253 LYS A C 1
ATOM 2008 O O . LYS A 1 253 ? -14.175 -20.239 10.278 1.00 40.47 253 LYS A O 1
ATOM 2013 N N . GLN A 1 254 ? -15.934 -20.996 11.450 1.00 38.19 254 GLN A N 1
ATOM 2014 C CA . GLN A 1 254 ? -16.407 -21.967 10.456 1.00 38.19 254 GLN A CA 1
ATOM 2015 C C . GLN A 1 254 ? -17.544 -21.395 9.596 1.00 38.19 254 GLN A C 1
ATOM 2017 O O . GLN A 1 254 ? -17.525 -21.595 8.385 1.00 38.19 254 GLN A O 1
ATOM 2022 N N . GLN A 1 255 ? -18.455 -20.620 10.189 1.00 32.81 255 GLN A N 1
ATOM 2023 C CA . GLN A 1 255 ? -19.525 -19.897 9.499 1.00 32.81 255 GLN A CA 1
ATOM 2024 C C . GLN A 1 255 ? -18.964 -18.707 8.707 1.00 32.81 255 GLN A C 1
ATOM 2026 O O . GLN A 1 255 ? -19.187 -18.633 7.514 1.00 32.81 255 GLN A O 1
ATOM 2031 N N . ASP A 1 256 ? -18.098 -17.888 9.305 1.00 34.12 256 ASP A N 1
ATOM 2032 C CA . ASP A 1 256 ? -17.279 -16.845 8.676 1.00 34.12 256 ASP A CA 1
ATOM 2033 C C . ASP A 1 256 ? -16.285 -17.432 7.672 1.00 34.12 256 ASP A C 1
ATOM 2035 O O . ASP A 1 256 ? -15.701 -16.657 6.948 1.00 34.12 256 ASP A O 1
ATOM 2039 N N . LYS A 1 257 ? -16.053 -18.755 7.603 1.00 33.38 257 LYS A N 1
ATOM 2040 C CA . LYS A 1 257 ? -15.307 -19.407 6.503 1.00 33.38 257 LYS A CA 1
ATOM 2041 C C . LYS A 1 257 ? -16.192 -19.679 5.283 1.00 33.38 257 LYS A C 1
ATOM 2043 O O . LYS A 1 257 ? -15.666 -19.764 4.178 1.00 33.38 257 LYS A O 1
ATOM 2048 N N . MET A 1 258 ? -17.500 -19.836 5.496 1.00 30.00 258 MET A N 1
ATOM 2049 C CA . MET A 1 258 ? -18.521 -19.944 4.450 1.00 30.00 258 MET A CA 1
ATOM 2050 C C . MET A 1 258 ? -19.048 -18.556 4.036 1.00 30.00 258 MET A C 1
ATOM 2052 O O . MET A 1 258 ? -19.241 -18.331 2.850 1.00 30.00 258 MET A O 1
ATOM 2056 N N . ASP A 1 259 ? -19.148 -17.605 4.971 1.00 28.89 259 ASP A N 1
ATOM 2057 C CA . ASP A 1 259 ? -19.484 -16.191 4.738 1.00 28.89 259 ASP A CA 1
ATOM 2058 C C . ASP A 1 259 ? -18.239 -15.325 4.412 1.00 28.89 259 ASP A C 1
ATOM 2060 O O . ASP A 1 259 ? -18.373 -14.181 3.973 1.00 28.89 259 ASP A O 1
ATOM 2064 N N . PHE A 1 260 ? -17.007 -15.861 4.540 1.00 30.44 260 PHE A N 1
ATOM 2065 C CA . PHE A 1 260 ? -15.756 -15.195 4.099 1.00 30.44 260 PHE A CA 1
ATOM 2066 C C . PHE A 1 260 ? -15.711 -14.958 2.594 1.00 30.44 260 PHE A C 1
ATOM 2068 O O . PHE A 1 260 ? -14.866 -14.206 2.107 1.00 30.44 260 PHE A O 1
ATOM 2075 N N . GLN A 1 261 ? -16.575 -15.648 1.856 1.00 31.00 261 GLN A N 1
ATOM 2076 C CA . GLN A 1 261 ? -16.724 -15.447 0.429 1.00 31.00 261 GLN A CA 1
ATOM 2077 C C . GLN A 1 261 ? -17.458 -14.130 0.117 1.00 31.00 261 GLN A C 1
ATOM 2079 O O . GLN A 1 261 ? -17.300 -13.632 -0.991 1.00 31.00 261 GLN A O 1
ATOM 2084 N N . ASP A 1 262 ? -18.135 -13.512 1.102 1.00 26.56 262 ASP A N 1
ATOM 2085 C CA . ASP A 1 262 ? -18.983 -12.328 0.898 1.00 26.56 262 ASP A CA 1
ATOM 2086 C C . ASP A 1 262 ? -18.691 -11.103 1.794 1.00 26.56 262 ASP A C 1
ATOM 2088 O O . ASP A 1 262 ? -19.305 -10.057 1.584 1.00 26.56 262 ASP A O 1
ATOM 2092 N N . THR A 1 263 ? -17.743 -11.121 2.749 1.00 29.56 263 THR A N 1
ATOM 2093 C CA . THR A 1 263 ? -17.480 -9.899 3.556 1.00 29.56 263 THR A CA 1
ATOM 2094 C C . THR A 1 263 ? -16.012 -9.684 3.967 1.00 29.56 263 THR A C 1
ATOM 2096 O O . THR A 1 263 ? -15.547 -10.192 4.984 1.00 29.56 263 THR A O 1
ATOM 2099 N N . ILE A 1 264 ? -15.278 -8.853 3.211 1.00 28.69 264 ILE A N 1
ATOM 2100 C CA . ILE A 1 264 ? -13.947 -8.323 3.569 1.00 28.69 264 ILE A CA 1
ATOM 2101 C C . ILE A 1 264 ? -14.081 -6.868 4.069 1.00 28.69 264 ILE A C 1
ATOM 2103 O O . ILE A 1 264 ? -14.462 -5.988 3.306 1.00 28.69 264 ILE A O 1
ATOM 2107 N N . LEU A 1 265 ? -13.687 -6.645 5.333 1.00 30.16 265 LEU A N 1
ATOM 2108 C CA . LEU A 1 265 ? -13.180 -5.408 5.969 1.00 30.16 265 LEU A CA 1
ATOM 2109 C C . LEU A 1 265 ? -14.014 -4.109 5.855 1.00 30.16 265 LEU A C 1
ATOM 2111 O O . LEU A 1 265 ? -13.888 -3.348 4.899 1.00 30.16 265 LEU A O 1
ATOM 2115 N N . THR A 1 266 ? -14.720 -3.749 6.934 1.00 24.88 266 THR A N 1
ATOM 2116 C CA . THR A 1 266 ? -15.099 -2.356 7.230 1.00 24.88 266 THR A CA 1
ATOM 2117 C C . THR A 1 266 ? -13.939 -1.610 7.914 1.00 24.88 266 THR A C 1
ATOM 2119 O O . THR A 1 266 ? -13.923 -1.443 9.131 1.00 24.88 266 THR A O 1
ATOM 2122 N N . ASP A 1 267 ? -12.972 -1.138 7.123 1.00 30.28 267 ASP A N 1
ATOM 2123 C CA . ASP A 1 267 ? -12.562 0.282 7.214 1.00 30.28 267 ASP A CA 1
ATOM 2124 C C . ASP A 1 267 ? -13.860 1.064 6.904 1.00 30.28 267 ASP A C 1
ATOM 2126 O O . ASP A 1 267 ? -14.578 0.565 6.030 1.00 30.28 267 ASP A O 1
ATOM 2130 N N . PRO A 1 268 ? -14.276 2.155 7.596 1.00 31.16 268 PRO A N 1
ATOM 2131 C CA . PRO A 1 268 ? -15.515 2.863 7.251 1.00 31.16 268 PRO A CA 1
ATOM 2132 C C . PRO A 1 268 ? -15.519 3.054 5.745 1.00 31.16 268 PRO A C 1
ATOM 2134 O O . PRO A 1 268 ? -14.628 3.737 5.236 1.00 31.16 268 PRO A O 1
ATOM 2137 N N . GLN A 1 269 ? -16.403 2.315 5.054 1.00 38.34 269 GLN A N 1
ATOM 2138 C CA . GLN A 1 269 ? -16.299 2.145 3.613 1.00 38.34 269 GLN A CA 1
ATOM 2139 C C . GLN A 1 269 ? -16.247 3.551 3.055 1.00 38.34 269 GLN A C 1
ATOM 2141 O O . GLN A 1 269 ? -17.195 4.320 3.218 1.00 38.34 269 GLN A O 1
ATOM 2146 N N . GLU A 1 270 ? -15.102 3.921 2.486 1.00 47.97 270 GLU A N 1
ATOM 2147 C CA . GLU A 1 270 ? -15.038 5.126 1.694 1.00 47.97 270 GLU A CA 1
ATOM 2148 C C . GLU A 1 270 ? -16.064 4.867 0.602 1.00 47.97 270 GLU A C 1
ATOM 2150 O O . GLU A 1 270 ? -15.834 4.004 -0.239 1.00 47.97 270 GLU A O 1
ATOM 2155 N N . ILE A 1 271 ? -17.243 5.488 0.710 1.00 55.25 271 ILE A N 1
ATOM 2156 C CA . ILE A 1 271 ? -18.327 5.283 -0.243 1.00 55.25 271 ILE A CA 1
ATOM 2157 C C . ILE A 1 271 ? -17.751 5.738 -1.574 1.00 55.25 271 ILE A C 1
ATOM 2159 O O . ILE A 1 271 ? -17.594 6.938 -1.808 1.00 55.25 271 ILE A O 1
ATOM 2163 N N . ILE A 1 272 ? -17.336 4.773 -2.394 1.00 68.75 272 ILE A N 1
ATOM 2164 C CA . ILE A 1 272 ? -16.767 5.042 -3.703 1.00 68.75 272 ILE A CA 1
ATOM 2165 C C . ILE A 1 272 ? -17.953 5.466 -4.566 1.00 68.75 272 ILE A C 1
ATOM 2167 O O . ILE A 1 272 ? -18.875 4.669 -4.733 1.00 68.75 272 ILE A O 1
ATOM 2171 N N . PRO A 1 273 ? -17.970 6.705 -5.084 1.00 75.31 273 PRO A N 1
ATOM 2172 C CA . PRO A 1 273 ? -19.047 7.162 -5.948 1.00 75.31 273 PRO A CA 1
ATOM 2173 C C . PRO A 1 273 ? -19.281 6.213 -7.131 1.00 75.31 273 PRO A C 1
ATOM 2175 O O . PRO A 1 273 ? -18.323 5.724 -7.736 1.00 75.31 273 PRO A O 1
ATOM 2178 N N . ASP A 1 274 ? -20.546 5.999 -7.502 1.00 75.62 274 ASP A N 1
ATOM 2179 C CA . ASP A 1 274 ? -20.922 5.089 -8.595 1.00 75.62 274 ASP A CA 1
ATOM 2180 C C . ASP A 1 274 ? -20.249 5.451 -9.928 1.00 75.62 274 ASP A C 1
ATOM 2182 O O . ASP A 1 274 ? -19.913 4.569 -10.718 1.00 75.62 274 ASP A O 1
ATOM 2186 N N . ASP A 1 275 ? -19.978 6.738 -10.175 1.00 83.69 275 ASP A N 1
ATOM 2187 C CA . ASP A 1 275 ? -19.297 7.190 -11.391 1.00 83.69 275 ASP A CA 1
ATOM 2188 C C . ASP A 1 275 ? -17.836 6.711 -11.475 1.00 83.69 275 ASP A C 1
ATOM 2190 O O . ASP A 1 275 ? -17.311 6.522 -12.575 1.00 83.69 275 ASP A O 1
ATOM 2194 N N . ILE A 1 276 ? -17.174 6.505 -10.331 1.00 83.25 276 ILE A N 1
ATOM 2195 C CA . ILE A 1 276 ? -15.809 5.970 -10.253 1.00 83.25 276 ILE A CA 1
ATOM 2196 C C . ILE A 1 276 ? -15.821 4.471 -10.540 1.00 83.25 276 ILE A C 1
ATOM 2198 O O . ILE A 1 276 ? -14.988 3.991 -11.311 1.00 83.25 276 ILE A O 1
ATOM 2202 N N . ILE A 1 277 ? -16.783 3.747 -9.963 1.00 77.94 277 ILE A N 1
ATOM 2203 C CA . ILE A 1 277 ? -16.966 2.311 -10.202 1.00 77.94 277 ILE A CA 1
ATOM 2204 C C . ILE A 1 277 ? -17.273 2.067 -11.682 1.00 77.94 277 ILE A C 1
ATOM 2206 O O . ILE A 1 277 ? -16.670 1.194 -12.305 1.00 77.94 277 ILE A O 1
ATOM 2210 N N . GLU A 1 278 ? -18.163 2.865 -12.268 1.00 77.62 278 GLU A N 1
ATOM 2211 C CA . GLU A 1 278 ? -18.534 2.751 -13.677 1.00 77.62 278 GLU A CA 1
ATOM 2212 C C . GLU A 1 278 ? -17.364 3.091 -14.609 1.00 77.62 278 GLU A C 1
ATOM 2214 O O . GLU A 1 278 ? -17.104 2.365 -15.569 1.00 77.62 278 GLU A O 1
ATOM 2219 N N . ALA A 1 279 ? -16.588 4.134 -14.297 1.00 81.06 279 ALA A N 1
ATOM 2220 C CA . ALA A 1 279 ? -15.383 4.457 -15.057 1.00 81.06 279 ALA A CA 1
ATOM 2221 C C . ALA A 1 279 ? -14.338 3.330 -14.988 1.00 81.06 279 ALA A C 1
ATOM 2223 O O . ALA A 1 279 ? -13.772 2.956 -16.015 1.00 81.06 279 ALA A O 1
ATOM 2224 N N . ALA A 1 280 ? -14.116 2.744 -13.807 1.00 83.69 280 ALA A N 1
ATOM 2225 C CA . ALA A 1 280 ? -13.225 1.597 -13.651 1.00 83.69 280 ALA A CA 1
ATOM 2226 C C . ALA A 1 280 ? -13.707 0.396 -14.478 1.00 83.69 280 ALA A C 1
ATOM 2228 O O . ALA A 1 280 ? -12.918 -0.198 -15.211 1.00 83.69 280 ALA A O 1
ATOM 2229 N N . ARG A 1 281 ? -15.009 0.081 -14.442 1.00 82.25 281 ARG A N 1
ATOM 2230 C CA . ARG A 1 281 ? -15.607 -0.992 -15.253 1.00 82.25 281 ARG A CA 1
ATOM 2231 C C . ARG A 1 281 ? -15.407 -0.760 -16.745 1.00 82.25 281 ARG A C 1
ATOM 2233 O O . ARG A 1 281 ? -14.973 -1.676 -17.435 1.00 82.25 281 ARG A O 1
ATOM 2240 N N . GLN A 1 282 ? -15.655 0.447 -17.249 1.00 83.44 282 GLN A N 1
ATOM 2241 C CA . GLN A 1 282 ? -15.441 0.751 -18.668 1.00 83.44 282 GLN A CA 1
ATOM 2242 C C . GLN A 1 282 ? -14.000 0.462 -19.102 1.00 83.44 282 GLN A C 1
ATOM 2244 O O . GLN A 1 282 ? -13.783 -0.140 -20.157 1.00 83.44 282 GLN A O 1
ATOM 2249 N N . ILE A 1 283 ? -13.023 0.811 -18.266 1.00 86.38 283 ILE A N 1
ATOM 2250 C CA . ILE A 1 283 ? -11.605 0.554 -18.532 1.00 86.38 283 ILE A CA 1
ATOM 2251 C C . ILE A 1 283 ? -11.302 -0.948 -18.490 1.00 86.38 283 ILE A C 1
ATOM 2253 O O . ILE A 1 283 ? -10.698 -1.464 -19.427 1.00 86.38 283 ILE A O 1
ATOM 2257 N N . ILE A 1 284 ? -11.786 -1.658 -17.469 1.00 85.31 284 ILE A N 1
ATOM 2258 C CA . ILE A 1 284 ? -11.615 -3.112 -17.310 1.00 85.31 284 ILE A CA 1
ATOM 2259 C C . ILE A 1 284 ? -12.190 -3.879 -18.504 1.00 85.31 284 ILE A C 1
ATOM 2261 O O . ILE A 1 284 ? -11.523 -4.753 -19.049 1.00 85.31 284 ILE A O 1
ATOM 2265 N N . PHE A 1 285 ? -13.403 -3.550 -18.948 1.00 77.62 285 PHE A N 1
ATOM 2266 C CA . PHE A 1 285 ? -14.083 -4.302 -20.005 1.00 77.62 285 PHE A CA 1
ATOM 2267 C C . PHE A 1 285 ? -13.681 -3.877 -21.421 1.00 77.62 285 PHE A C 1
ATOM 2269 O O . PHE A 1 285 ? -13.652 -4.715 -22.318 1.00 77.62 285 PHE A O 1
ATOM 2276 N N . THR A 1 286 ? -13.389 -2.592 -21.650 1.00 75.69 286 THR A N 1
ATOM 2277 C CA . THR A 1 286 ? -13.235 -2.056 -23.019 1.00 75.69 286 THR A CA 1
ATOM 2278 C C . THR A 1 286 ? -12.005 -1.175 -23.246 1.00 75.69 286 THR A C 1
ATOM 2280 O O . THR A 1 286 ? -11.642 -0.945 -24.402 1.00 75.69 286 THR A O 1
ATOM 2283 N N . GLY A 1 287 ? -11.371 -0.684 -22.179 1.00 85.62 287 GLY A N 1
ATOM 2284 C CA . GLY A 1 287 ? -10.186 0.176 -22.233 1.00 85.62 287 GLY A CA 1
ATOM 2285 C C . GLY A 1 287 ? -8.872 -0.600 -22.143 1.00 85.62 287 GLY A C 1
ATOM 2286 O O . GLY A 1 287 ? -8.795 -1.755 -22.551 1.00 85.62 287 GLY A O 1
ATOM 2287 N N . ASP A 1 288 ? -7.835 0.042 -21.607 1.00 90.19 288 ASP A N 1
ATOM 2288 C CA . ASP A 1 288 ? -6.556 -0.596 -21.273 1.00 90.19 288 ASP A CA 1
ATOM 2289 C C . ASP A 1 288 ? -6.262 -0.400 -19.775 1.00 90.19 288 ASP A C 1
ATOM 2291 O O . ASP A 1 288 ? -5.816 0.679 -19.372 1.00 90.19 288 ASP A O 1
ATOM 2295 N N . PRO A 1 289 ? -6.532 -1.413 -18.930 1.00 93.38 289 PRO A N 1
ATOM 2296 C CA . PRO A 1 289 ? -6.285 -1.338 -17.490 1.00 93.38 289 PRO A CA 1
ATOM 2297 C C . PRO A 1 289 ? -4.820 -1.076 -17.141 1.00 93.38 289 PRO A C 1
ATOM 2299 O O . PRO A 1 289 ? -4.528 -0.322 -16.214 1.00 93.38 289 PRO A O 1
ATOM 2302 N N . VAL A 1 290 ? -3.897 -1.679 -17.896 1.00 95.62 290 VAL A N 1
ATOM 2303 C CA . VAL A 1 290 ? -2.452 -1.543 -17.678 1.00 95.62 290 VAL A CA 1
ATOM 2304 C C . VAL A 1 290 ? -2.018 -0.126 -18.034 1.00 95.62 290 VAL A C 1
ATOM 2306 O O . VAL A 1 290 ? -1.399 0.554 -17.214 1.00 95.62 290 VAL A O 1
ATOM 2309 N N . GLY A 1 291 ? -2.393 0.338 -19.227 1.00 94.62 291 GLY A N 1
ATOM 2310 C CA . GLY A 1 291 ? -2.103 1.688 -19.697 1.00 94.62 291 GLY A CA 1
ATOM 2311 C C . GLY A 1 291 ? -2.681 2.773 -18.794 1.00 94.62 291 GLY A C 1
ATOM 2312 O O . GLY A 1 291 ? -1.982 3.742 -18.507 1.00 94.62 291 GLY A O 1
ATOM 2313 N N . GLU A 1 292 ? -3.908 2.618 -18.280 1.00 96.38 292 GLU A N 1
ATOM 2314 C CA . GLU A 1 292 ? -4.482 3.623 -17.377 1.00 96.38 292 GLU A CA 1
ATOM 2315 C C . GLU A 1 292 ? -3.729 3.686 -16.044 1.00 96.38 292 GLU A C 1
ATOM 2317 O O . GLU A 1 292 ? -3.371 4.780 -15.611 1.00 96.38 292 GLU A O 1
ATOM 2322 N N . ILE A 1 293 ? -3.428 2.546 -15.408 1.00 97.62 293 ILE A N 1
ATOM 2323 C CA . ILE A 1 293 ? -2.680 2.544 -14.139 1.00 97.62 293 ILE A CA 1
ATOM 2324 C C . ILE A 1 293 ? -1.306 3.201 -14.323 1.00 97.62 293 ILE A C 1
ATOM 2326 O O . ILE A 1 293 ? -0.908 4.032 -13.506 1.00 97.62 293 ILE A O 1
ATOM 2330 N N . LEU A 1 294 ? -0.597 2.878 -15.409 1.00 95.94 294 LEU A N 1
ATOM 2331 C CA . LEU A 1 294 ? 0.707 3.472 -15.711 1.00 95.94 294 LEU A CA 1
ATOM 2332 C C . LEU A 1 294 ? 0.601 4.965 -16.022 1.00 95.94 294 LEU A C 1
ATOM 2334 O O . LEU A 1 294 ? 1.402 5.746 -15.524 1.00 95.94 294 LEU A O 1
ATOM 2338 N N . LYS A 1 295 ? -0.417 5.392 -16.768 1.00 96.12 295 LYS A N 1
ATOM 2339 C CA . LYS A 1 295 ? -0.677 6.808 -17.056 1.00 96.12 295 LYS A CA 1
ATOM 2340 C C . LYS A 1 295 ? -0.943 7.609 -15.782 1.00 96.12 295 LYS A C 1
ATOM 2342 O O . LYS A 1 295 ? -0.413 8.710 -15.630 1.00 96.12 295 LYS A O 1
ATOM 2347 N N . VAL A 1 296 ? -1.744 7.073 -14.860 1.00 96.50 296 VAL A N 1
ATOM 2348 C CA . VAL A 1 296 ? -1.996 7.723 -13.566 1.00 96.50 296 VAL A CA 1
ATOM 2349 C C . VAL A 1 296 ? -0.721 7.728 -12.726 1.00 96.50 296 VAL A C 1
ATOM 2351 O O . VAL A 1 296 ? -0.386 8.763 -12.155 1.00 96.50 296 VAL A O 1
ATOM 2354 N N . HIS A 1 297 ? 0.053 6.640 -12.711 1.00 96.56 297 HIS A N 1
ATOM 2355 C CA . HIS A 1 297 ? 1.370 6.614 -12.067 1.00 96.56 297 HIS A CA 1
ATOM 2356 C C . HIS A 1 297 ? 2.304 7.699 -12.620 1.00 96.56 297 HIS A C 1
ATOM 2358 O O . HIS A 1 297 ? 2.849 8.470 -11.834 1.00 96.56 297 HIS A O 1
ATOM 2364 N N . SER A 1 298 ? 2.395 7.854 -13.944 1.00 93.00 298 SER A N 1
ATOM 2365 C CA . SER A 1 298 ? 3.219 8.881 -14.595 1.00 93.00 298 SER A CA 1
ATOM 2366 C C . SER A 1 298 ? 2.767 10.316 -14.305 1.00 93.00 298 SER A C 1
ATOM 2368 O O . SER A 1 298 ? 3.554 11.253 -14.424 1.00 93.00 298 SER A O 1
ATOM 2370 N N . SER A 1 299 ? 1.505 10.516 -13.909 1.00 91.88 299 SER A N 1
ATOM 2371 C CA . SER A 1 299 ? 1.020 11.823 -13.443 1.00 91.88 299 SER A CA 1
ATOM 2372 C C . SER A 1 299 ? 1.498 12.172 -12.029 1.00 91.88 299 SER A C 1
ATOM 2374 O O . SER A 1 299 ? 1.567 13.348 -11.676 1.00 91.88 299 SER A O 1
ATOM 2376 N N . LEU A 1 300 ? 1.844 11.155 -11.234 1.00 92.88 300 LEU A N 1
ATOM 2377 C CA . LEU A 1 300 ? 2.350 11.277 -9.867 1.00 92.88 300 LEU A CA 1
ATOM 2378 C C . LEU A 1 300 ? 3.881 11.256 -9.822 1.00 92.88 300 LEU A C 1
ATOM 2380 O O . LEU A 1 300 ? 4.486 11.915 -8.981 1.00 92.88 300 LEU A O 1
ATOM 2384 N N . HIS A 1 301 ? 4.512 10.490 -10.711 1.00 92.88 301 HIS A N 1
ATOM 2385 C CA . HIS A 1 301 ? 5.950 10.280 -10.776 1.00 92.88 301 HIS A CA 1
ATOM 2386 C C . HIS A 1 301 ? 6.452 10.466 -12.211 1.00 92.88 301 HIS A C 1
ATOM 2388 O O . HIS A 1 301 ? 6.004 9.788 -13.128 1.00 92.88 301 HIS A O 1
ATOM 2394 N N . VAL A 1 302 ? 7.406 11.375 -12.406 1.00 88.75 302 VAL A N 1
ATOM 2395 C CA . VAL A 1 302 ? 7.978 11.656 -13.728 1.00 88.75 302 VAL A CA 1
ATOM 2396 C C . VAL A 1 302 ? 9.037 10.611 -14.062 1.00 88.75 302 VAL A C 1
ATOM 2398 O O . VAL A 1 302 ? 9.970 10.454 -13.287 1.00 88.75 302 VAL A O 1
ATOM 2401 N N . GLY A 1 303 ? 8.944 9.967 -15.227 1.00 86.75 303 GLY A N 1
ATOM 2402 C CA . GLY A 1 303 ? 9.941 9.004 -15.715 1.00 86.75 303 GLY A CA 1
ATOM 2403 C C . GLY A 1 303 ? 9.794 7.593 -15.134 1.00 86.75 303 GLY A C 1
ATOM 2404 O O . GLY A 1 303 ? 8.721 7.213 -14.671 1.00 86.75 303 GLY A O 1
ATOM 2405 N N . ASP A 1 304 ? 10.866 6.801 -15.221 1.00 85.50 304 ASP A N 1
ATOM 2406 C CA . ASP A 1 304 ? 10.990 5.451 -14.640 1.00 85.50 304 ASP A CA 1
ATOM 2407 C C . ASP A 1 304 ? 9.891 4.444 -15.038 1.00 85.50 304 ASP A C 1
ATOM 2409 O O . ASP A 1 304 ? 9.567 3.515 -14.292 1.00 85.50 304 ASP A O 1
ATOM 2413 N N . GLU A 1 305 ? 9.340 4.581 -16.249 1.00 85.94 305 GLU A N 1
ATOM 2414 C CA . GLU A 1 305 ? 8.279 3.709 -16.773 1.00 85.94 305 GLU A CA 1
ATOM 2415 C C . GLU A 1 305 ? 8.616 2.203 -16.691 1.00 85.94 305 GLU A C 1
ATOM 2417 O O . GLU A 1 305 ? 7.747 1.431 -16.274 1.00 85.94 305 GLU A O 1
ATOM 2422 N N . PRO A 1 306 ? 9.849 1.732 -16.992 1.00 84.06 306 PRO A N 1
ATOM 2423 C CA . PRO A 1 306 ? 10.189 0.315 -16.842 1.00 84.06 306 PRO A CA 1
ATOM 2424 C C . PRO A 1 306 ? 10.075 -0.192 -15.397 1.00 84.06 306 PRO A C 1
ATOM 2426 O O . PRO A 1 306 ? 9.635 -1.323 -15.172 1.00 84.06 306 PRO A O 1
ATOM 2429 N N . LEU A 1 307 ? 10.444 0.635 -14.411 1.00 86.69 307 LEU A N 1
ATOM 2430 C CA . LEU A 1 307 ? 10.292 0.306 -12.994 1.00 86.69 307 LEU A CA 1
ATOM 2431 C C . LEU A 1 307 ? 8.809 0.306 -12.605 1.00 86.69 307 LEU A C 1
ATOM 2433 O O . LEU A 1 307 ? 8.355 -0.640 -11.964 1.00 86.69 307 LEU A O 1
ATOM 2437 N N . ALA A 1 308 ? 8.032 1.294 -13.057 1.00 92.00 308 ALA A N 1
ATOM 2438 C CA . ALA A 1 308 ? 6.585 1.334 -12.846 1.00 92.00 308 ALA A CA 1
ATOM 2439 C C . ALA A 1 308 ? 5.887 0.077 -13.404 1.00 92.00 308 ALA A C 1
ATOM 2441 O O . ALA A 1 308 ? 5.103 -0.563 -12.699 1.00 92.00 308 ALA A O 1
ATOM 2442 N N . LYS A 1 309 ? 6.235 -0.343 -14.628 1.00 91.38 309 LYS A N 1
ATOM 2443 C CA . LYS A 1 309 ? 5.757 -1.593 -15.245 1.00 91.38 309 LYS A CA 1
ATOM 2444 C C . LYS A 1 309 ? 6.139 -2.822 -14.415 1.00 91.38 309 LYS A C 1
ATOM 2446 O O . LYS A 1 309 ? 5.291 -3.681 -14.186 1.00 91.38 309 LYS A O 1
ATOM 2451 N N . ALA A 1 310 ? 7.374 -2.900 -13.914 1.00 90.44 310 ALA A N 1
ATOM 2452 C CA . ALA A 1 310 ? 7.818 -4.006 -13.062 1.00 90.44 310 ALA A CA 1
ATOM 2453 C C . ALA A 1 310 ? 7.042 -4.083 -11.733 1.00 90.44 310 ALA A C 1
ATOM 2455 O O . ALA A 1 310 ? 6.644 -5.173 -11.314 1.00 90.44 310 ALA A O 1
ATOM 2456 N N . LEU A 1 311 ? 6.780 -2.936 -11.094 1.00 94.50 311 LEU A N 1
ATOM 2457 C CA . LEU A 1 311 ? 5.952 -2.853 -9.886 1.00 94.50 311 LEU A CA 1
ATOM 2458 C C . LEU A 1 311 ? 4.522 -3.340 -10.174 1.00 94.50 311 LEU A C 1
ATOM 2460 O O . LEU A 1 311 ? 4.004 -4.176 -9.435 1.00 94.50 311 LEU A O 1
ATOM 2464 N N . LEU A 1 312 ? 3.911 -2.892 -11.275 1.00 95.88 312 LEU A N 1
ATOM 2465 C CA . LEU A 1 312 ? 2.556 -3.290 -11.672 1.00 95.88 312 LEU A CA 1
ATOM 2466 C C . LEU A 1 312 ? 2.444 -4.788 -11.992 1.00 95.88 312 LEU A C 1
ATOM 2468 O O . LEU A 1 312 ? 1.524 -5.459 -11.527 1.00 95.88 312 LEU A O 1
ATOM 2472 N N . VAL A 1 313 ? 3.409 -5.346 -12.721 1.00 94.12 313 VAL A N 1
ATOM 2473 C CA . VAL A 1 313 ? 3.478 -6.789 -13.000 1.00 94.12 313 VAL A CA 1
ATOM 2474 C C . VAL A 1 313 ? 3.600 -7.600 -11.708 1.00 94.12 313 VAL A C 1
ATOM 2476 O O . VAL A 1 313 ? 2.927 -8.621 -11.562 1.00 94.12 313 VAL A O 1
ATOM 2479 N N . SER A 1 314 ? 4.372 -7.114 -10.728 1.00 94.62 314 SER A N 1
ATOM 2480 C CA . SER A 1 314 ? 4.463 -7.757 -9.409 1.00 94.62 314 SER A CA 1
ATOM 2481 C C . SER A 1 314 ? 3.154 -7.726 -8.614 1.00 94.62 314 SER A C 1
ATOM 2483 O O . SER A 1 314 ? 2.991 -8.533 -7.707 1.00 94.62 314 SER A O 1
ATOM 2485 N N . ILE A 1 315 ? 2.216 -6.834 -8.954 1.00 95.94 315 ILE A N 1
ATOM 2486 C CA . ILE A 1 315 ? 0.864 -6.796 -8.378 1.00 95.94 315 ILE A CA 1
ATOM 2487 C C . ILE A 1 315 ? -0.046 -7.790 -9.102 1.00 95.94 315 ILE A C 1
ATOM 2489 O O . ILE A 1 315 ? -0.747 -8.564 -8.450 1.00 95.94 315 ILE A O 1
ATOM 2493 N N . GLY A 1 316 ? -0.015 -7.796 -10.440 1.00 95.00 316 GLY A N 1
ATOM 2494 C CA . GLY A 1 316 ? -0.835 -8.687 -11.266 1.00 95.00 316 GLY A CA 1
ATOM 2495 C C . GLY A 1 316 ? -0.552 -10.167 -11.010 1.00 95.00 316 GLY A C 1
ATOM 2496 O O . GLY A 1 316 ? -1.475 -10.972 -10.902 1.00 95.00 316 GLY A O 1
ATOM 2497 N N . ILE A 1 317 ? 0.721 -10.523 -10.815 1.00 94.94 317 ILE A N 1
ATOM 2498 C CA . ILE A 1 317 ? 1.131 -11.911 -10.572 1.00 94.94 317 ILE A CA 1
ATOM 2499 C C . ILE A 1 317 ? 0.588 -12.488 -9.252 1.00 94.94 317 ILE A C 1
ATOM 2501 O O . ILE A 1 317 ? 0.444 -13.700 -9.115 1.00 94.94 317 ILE A O 1
ATOM 2505 N N . GLN A 1 318 ? 0.218 -11.636 -8.287 1.00 96.12 318 GLN A N 1
ATOM 2506 C CA . GLN A 1 318 ? -0.370 -12.064 -7.009 1.00 96.12 318 GLN A CA 1
ATOM 2507 C C . GLN A 1 318 ? -1.772 -12.672 -7.174 1.00 96.12 318 GLN A C 1
ATOM 2509 O O . GLN A 1 318 ? -2.262 -13.320 -6.248 1.00 96.12 318 GLN A O 1
ATOM 2514 N N . SER A 1 319 ? -2.401 -12.481 -8.338 1.00 95.69 319 SER A N 1
ATOM 2515 C CA . SER A 1 319 ? -3.683 -13.090 -8.700 1.00 95.69 319 SER A CA 1
ATOM 2516 C C . SER A 1 319 ? -3.532 -14.372 -9.534 1.00 95.69 319 SER A C 1
ATOM 2518 O O . SER A 1 319 ? -4.530 -14.885 -10.029 1.00 95.69 319 SER A O 1
ATOM 2520 N N . VAL A 1 320 ? -2.322 -14.921 -9.709 1.00 96.25 320 VAL A N 1
ATOM 2521 C CA . VAL A 1 320 ? -2.071 -16.106 -10.552 1.00 96.25 320 VAL A CA 1
ATOM 2522 C C . VAL A 1 320 ? -1.670 -17.319 -9.704 1.00 96.25 320 VAL A C 1
ATOM 2524 O O . VAL A 1 320 ? -0.683 -17.277 -8.970 1.00 96.25 320 VAL A O 1
ATOM 2527 N N . LYS A 1 321 ? -2.410 -18.430 -9.828 1.00 94.69 321 LYS A N 1
ATOM 2528 C CA . LYS A 1 321 ? -2.173 -19.685 -9.085 1.00 94.69 321 LYS A CA 1
ATOM 2529 C C . LYS A 1 321 ? -0.970 -20.465 -9.603 1.00 94.69 321 LYS A C 1
ATOM 2531 O O . LYS A 1 321 ? -0.198 -21.006 -8.824 1.00 94.69 321 LYS A O 1
ATOM 2536 N N . ASN A 1 322 ? -0.815 -20.545 -10.922 1.00 94.31 322 ASN A N 1
ATOM 2537 C CA . ASN A 1 322 ? 0.237 -21.322 -11.580 1.00 94.31 322 ASN A CA 1
ATOM 2538 C C . ASN A 1 322 ? 1.492 -20.476 -11.860 1.00 94.31 322 ASN A C 1
ATOM 2540 O O . ASN A 1 322 ? 2.045 -20.524 -12.959 1.00 94.31 322 ASN A O 1
ATOM 2544 N N . SER A 1 323 ? 1.908 -19.681 -10.874 1.00 91.62 323 SER A N 1
ATOM 2545 C CA . SER A 1 323 ? 3.050 -18.763 -10.932 1.00 91.62 323 SER A CA 1
ATOM 2546 C C . SER A 1 323 ? 3.998 -19.001 -9.759 1.00 91.62 323 SER A C 1
ATOM 2548 O O . SER A 1 323 ? 3.535 -19.238 -8.642 1.00 91.62 323 SER A O 1
ATOM 2550 N N . ASP A 1 324 ? 5.297 -18.809 -9.988 1.00 85.75 324 ASP A N 1
ATOM 2551 C CA . ASP A 1 324 ? 6.327 -18.837 -8.942 1.00 85.75 324 ASP A CA 1
ATOM 2552 C C . ASP A 1 324 ? 6.569 -17.446 -8.329 1.00 85.75 324 ASP A C 1
ATOM 2554 O O . ASP A 1 324 ? 7.194 -17.322 -7.278 1.00 85.75 324 ASP A O 1
ATOM 2558 N N . GLY A 1 325 ? 6.016 -16.400 -8.949 1.00 86.94 325 GLY A N 1
ATOM 2559 C CA . GLY A 1 325 ? 5.989 -15.041 -8.419 1.00 86.94 325 GLY A CA 1
ATOM 2560 C C . GLY A 1 325 ? 7.103 -14.167 -8.985 1.00 86.94 325 GLY A C 1
ATOM 2561 O O . GLY A 1 325 ? 8.132 -14.636 -9.469 1.00 86.94 325 GLY A O 1
ATOM 2562 N N . ILE A 1 326 ? 6.885 -12.851 -8.944 1.00 83.69 326 ILE A N 1
ATOM 2563 C CA . ILE A 1 326 ? 7.833 -11.857 -9.454 1.00 83.69 326 ILE A CA 1
ATOM 2564 C C . ILE A 1 326 ? 8.034 -10.783 -8.396 1.00 83.69 326 ILE A C 1
ATOM 2566 O O . ILE A 1 326 ? 7.074 -10.213 -7.878 1.00 83.69 326 ILE A O 1
ATOM 2570 N N . HIS A 1 327 ? 9.295 -10.471 -8.109 1.00 83.62 327 HIS A N 1
ATOM 2571 C CA . HIS A 1 327 ? 9.660 -9.451 -7.131 1.00 83.62 327 HIS A CA 1
ATOM 2572 C C . HIS A 1 327 ? 10.432 -8.326 -7.812 1.00 83.62 327 HIS A C 1
ATOM 2574 O O . HIS A 1 327 ? 11.405 -8.610 -8.501 1.00 83.62 327 HIS A O 1
ATOM 2580 N N . PRO A 1 328 ? 10.035 -7.057 -7.668 1.00 82.44 328 PRO A N 1
ATOM 2581 C CA . PRO A 1 328 ? 10.709 -5.985 -8.369 1.00 82.44 328 PRO A CA 1
ATOM 2582 C C . PRO A 1 328 ? 12.095 -5.706 -7.769 1.00 82.44 328 PRO A C 1
ATOM 2584 O O . PRO A 1 328 ? 12.255 -5.662 -6.549 1.00 82.44 328 PRO A O 1
ATOM 2587 N N . LYS A 1 329 ? 13.102 -5.505 -8.624 1.00 76.25 329 LYS A N 1
ATOM 2588 C CA . LYS A 1 329 ? 14.409 -4.965 -8.237 1.00 76.25 329 LYS A CA 1
ATOM 2589 C C . LYS A 1 329 ? 14.301 -3.445 -8.226 1.00 76.25 329 LYS A C 1
ATOM 2591 O O . LYS A 1 329 ? 13.980 -2.861 -9.257 1.00 76.25 329 LYS A O 1
ATOM 2596 N N . VAL A 1 330 ? 14.598 -2.816 -7.091 1.00 76.75 330 VAL A N 1
ATOM 2597 C CA . VAL A 1 330 ? 14.552 -1.354 -6.951 1.00 76.75 330 VAL A CA 1
ATOM 2598 C C . VAL A 1 330 ? 15.922 -0.830 -6.510 1.00 76.75 330 VAL A C 1
ATOM 2600 O O . VAL A 1 330 ? 16.205 -0.708 -5.321 1.00 76.75 330 VAL A O 1
ATOM 2603 N N . SER A 1 331 ? 16.786 -0.538 -7.485 1.00 68.50 331 SER A N 1
ATOM 2604 C CA . SER A 1 331 ? 18.185 -0.115 -7.285 1.00 68.50 331 SER A CA 1
ATOM 2605 C C . SER A 1 331 ? 18.512 1.179 -8.040 1.00 68.50 331 SER A C 1
ATOM 2607 O O . SER A 1 331 ? 17.874 1.472 -9.050 1.00 68.50 331 SER A O 1
ATOM 2609 N N . GLY A 1 332 ? 19.510 1.935 -7.572 1.00 66.38 332 GLY A N 1
ATOM 2610 C CA . GLY A 1 332 ? 19.992 3.184 -8.190 1.00 66.38 332 GLY A CA 1
ATOM 2611 C C . GLY A 1 332 ? 20.522 4.180 -7.153 1.00 66.38 332 GLY A C 1
ATOM 2612 O O . GLY A 1 332 ? 20.352 3.969 -5.947 1.00 66.38 332 GLY A O 1
ATOM 2613 N N . ASP A 1 333 ? 21.113 5.285 -7.591 1.00 64.88 333 ASP A N 1
ATOM 2614 C CA . ASP A 1 333 ? 21.760 6.271 -6.721 1.00 64.88 333 ASP A CA 1
ATOM 2615 C C . ASP A 1 333 ? 20.780 6.988 -5.771 1.00 64.88 333 ASP A C 1
ATOM 2617 O O . ASP A 1 333 ? 19.566 7.104 -6.002 1.00 64.88 333 ASP A O 1
ATOM 2621 N N . SER A 1 334 ? 21.300 7.441 -4.627 1.00 71.25 334 SER A N 1
ATOM 2622 C CA . SER A 1 334 ? 20.505 8.173 -3.633 1.00 71.25 334 SER A CA 1
ATOM 2623 C C . SER A 1 334 ? 19.941 9.472 -4.224 1.00 71.25 334 SER A C 1
ATOM 2625 O O . SER A 1 334 ? 20.616 10.176 -4.968 1.00 71.25 334 SER A O 1
ATOM 2627 N N . GLY A 1 335 ? 18.680 9.783 -3.909 1.00 71.69 335 GLY A N 1
ATOM 2628 C CA . GLY A 1 335 ? 17.996 10.987 -4.401 1.00 71.69 335 GLY A CA 1
ATOM 2629 C C . GLY A 1 335 ? 17.386 10.889 -5.806 1.00 71.69 335 GLY A C 1
ATOM 2630 O O . GLY A 1 335 ? 16.651 11.791 -6.192 1.00 71.69 335 GLY A O 1
ATOM 2631 N N . LYS A 1 336 ? 17.587 9.787 -6.540 1.00 80.06 336 LYS A N 1
ATOM 2632 C CA . LYS A 1 336 ? 17.112 9.607 -7.929 1.00 80.06 336 LYS A CA 1
ATOM 2633 C C . LYS A 1 336 ? 15.673 9.081 -8.076 1.00 80.06 336 LYS A C 1
ATOM 2635 O O . LYS A 1 336 ? 15.330 8.456 -9.061 1.00 80.06 336 LYS A O 1
ATOM 2640 N N . GLY A 1 337 ? 14.806 9.281 -7.080 1.00 81.62 337 GLY A N 1
ATOM 2641 C CA . GLY A 1 337 ? 13.361 9.028 -7.241 1.00 81.62 337 GLY A CA 1
ATOM 2642 C C . GLY A 1 337 ? 12.840 7.603 -6.978 1.00 81.62 337 GLY A C 1
ATOM 2643 O O . GLY A 1 337 ? 11.624 7.430 -6.950 1.00 81.62 337 GLY A O 1
ATOM 2644 N N . LYS A 1 338 ? 13.687 6.610 -6.662 1.00 84.50 338 LYS A N 1
ATOM 2645 C CA . LYS A 1 338 ? 13.293 5.202 -6.370 1.00 84.50 338 LYS A CA 1
ATOM 2646 C C . LYS A 1 338 ? 12.118 5.060 -5.395 1.00 84.50 338 LYS A C 1
ATOM 2648 O O . LYS A 1 338 ? 11.076 4.481 -5.706 1.00 84.50 338 LYS A O 1
ATOM 2653 N N . THR A 1 339 ? 12.292 5.630 -4.206 1.00 87.75 339 THR A N 1
ATOM 2654 C CA . THR A 1 339 ? 11.299 5.658 -3.129 1.00 87.75 339 THR A CA 1
ATOM 2655 C C . THR A 1 339 ? 10.012 6.330 -3.589 1.00 87.75 339 THR A C 1
ATOM 2657 O O . THR A 1 339 ? 8.917 5.878 -3.259 1.00 87.75 339 THR A O 1
ATOM 2660 N N . HIS A 1 340 ? 10.132 7.415 -4.358 1.00 90.62 340 HIS A N 1
ATOM 2661 C CA . HIS A 1 340 ? 8.986 8.149 -4.877 1.00 90.62 340 HIS A CA 1
ATOM 2662 C C . HIS A 1 340 ? 8.214 7.318 -5.909 1.00 90.62 340 HIS A C 1
ATOM 2664 O O . HIS A 1 340 ? 6.991 7.272 -5.836 1.00 90.62 340 HIS A O 1
ATOM 2670 N N . CYS A 1 341 ? 8.907 6.600 -6.800 1.00 91.56 341 CYS A N 1
ATOM 2671 C CA . CYS A 1 341 ? 8.301 5.699 -7.784 1.00 91.56 341 CYS A CA 1
ATOM 2672 C C . CYS A 1 341 ? 7.488 4.584 -7.103 1.00 91.56 341 CYS A C 1
ATOM 2674 O O . CYS A 1 341 ? 6.321 4.366 -7.445 1.00 91.56 341 CYS A O 1
ATOM 2676 N N . CYS A 1 342 ? 8.054 3.953 -6.065 1.00 92.56 342 CYS A N 1
ATOM 2677 C CA . CYS A 1 342 ? 7.357 2.943 -5.262 1.00 92.56 342 CYS A CA 1
ATOM 2678 C C . CYS A 1 342 ? 6.149 3.530 -4.520 1.00 92.56 342 CYS A C 1
ATOM 2680 O O . CYS A 1 342 ? 5.061 2.958 -4.564 1.00 92.56 342 CYS A O 1
ATOM 2682 N N . LYS A 1 343 ? 6.306 4.690 -3.866 1.00 93.56 343 LYS A N 1
ATOM 2683 C CA . LYS A 1 343 ? 5.211 5.368 -3.148 1.00 93.56 343 LYS A CA 1
ATOM 2684 C C . LYS A 1 343 ? 4.076 5.783 -4.085 1.00 93.56 343 LYS A C 1
ATOM 2686 O O . LYS A 1 343 ? 2.917 5.624 -3.711 1.00 93.56 343 LYS A O 1
ATOM 2691 N N . ALA A 1 344 ? 4.392 6.249 -5.292 1.00 95.06 344 ALA A N 1
ATOM 2692 C CA . ALA A 1 344 ? 3.401 6.580 -6.310 1.00 95.06 344 ALA A CA 1
ATOM 2693 C C . ALA A 1 344 ? 2.590 5.346 -6.729 1.00 95.06 344 ALA A C 1
ATOM 2695 O O . ALA A 1 344 ? 1.367 5.416 -6.752 1.00 95.06 344 ALA A O 1
ATOM 2696 N N . MET A 1 345 ? 3.229 4.191 -6.960 1.00 96.62 345 MET A N 1
ATOM 2697 C CA . MET A 1 345 ? 2.498 2.956 -7.284 1.00 96.62 345 MET A CA 1
ATOM 2698 C C . MET A 1 345 ? 1.694 2.424 -6.085 1.00 96.62 345 MET A C 1
ATOM 2700 O O . MET A 1 345 ? 0.531 2.062 -6.238 1.00 96.62 345 MET A O 1
ATOM 2704 N N . MET A 1 346 ? 2.258 2.457 -4.869 1.00 95.00 346 MET A N 1
ATOM 2705 C CA . MET A 1 346 ? 1.537 2.115 -3.629 1.00 95.00 346 MET A CA 1
ATOM 2706 C C . MET A 1 346 ? 0.284 2.975 -3.433 1.00 95.00 346 MET A C 1
ATOM 2708 O O . MET A 1 346 ? -0.705 2.525 -2.852 1.00 95.00 346 MET A O 1
ATOM 2712 N N . HIS A 1 347 ? 0.310 4.227 -3.892 1.00 95.56 347 HIS A N 1
ATOM 2713 C CA . HIS A 1 347 ? -0.824 5.140 -3.786 1.00 95.56 347 HIS A CA 1
ATOM 2714 C C . HIS A 1 347 ? -2.037 4.677 -4.601 1.00 95.56 347 HIS A C 1
ATOM 2716 O O . HIS A 1 347 ? -3.177 4.909 -4.183 1.00 95.56 347 HIS A O 1
ATOM 2722 N N . LEU A 1 348 ? -1.792 3.960 -5.703 1.00 96.50 348 LEU A N 1
ATOM 2723 C CA . LEU A 1 348 ? -2.808 3.397 -6.597 1.00 96.50 348 LEU A CA 1
ATOM 2724 C C . LEU A 1 348 ? -3.406 2.080 -6.081 1.00 96.50 348 LEU A C 1
ATOM 2726 O O . LEU A 1 348 ? -4.419 1.624 -6.605 1.00 96.50 348 LEU A O 1
ATOM 2730 N N . LEU A 1 349 ? -2.817 1.479 -5.042 1.00 94.50 349 LEU A N 1
ATOM 2731 C CA . LEU A 1 349 ? -3.313 0.244 -4.438 1.00 94.50 349 LEU A CA 1
ATOM 2732 C C . LEU A 1 349 ? -4.427 0.507 -3.410 1.00 94.50 349 LEU A C 1
ATOM 2734 O O . LEU A 1 349 ? -4.361 1.495 -2.658 1.00 94.50 349 LEU A O 1
ATOM 2738 N N . PRO A 1 350 ? -5.417 -0.401 -3.301 1.00 90.75 350 PRO A N 1
ATOM 2739 C CA . PRO A 1 350 ? -6.352 -0.413 -2.183 1.00 90.75 350 PRO A CA 1
ATOM 2740 C C . PRO A 1 350 ? -5.604 -0.470 -0.848 1.00 90.75 350 PRO A C 1
ATOM 2742 O O . PRO A 1 350 ? -4.601 -1.176 -0.712 1.00 90.75 350 PRO A O 1
ATOM 2745 N N . LYS A 1 351 ? -6.099 0.261 0.159 1.00 86.19 351 LYS A N 1
ATOM 2746 C CA . LYS A 1 351 ? -5.411 0.422 1.455 1.00 86.19 351 LYS A CA 1
ATOM 2747 C C . LYS A 1 351 ? -5.084 -0.912 2.132 1.00 86.19 351 LYS A C 1
ATOM 2749 O O . LYS A 1 351 ? -4.016 -1.040 2.716 1.00 86.19 351 LYS A O 1
ATOM 2754 N N . LYS A 1 352 ? -5.954 -1.914 1.987 1.00 85.50 352 LYS A N 1
ATOM 2755 C CA . LYS A 1 352 ? -5.768 -3.246 2.577 1.00 85.50 352 LYS A CA 1
ATOM 2756 C C . LYS A 1 352 ? -4.556 -4.012 2.031 1.00 85.50 352 LYS A C 1
ATOM 2758 O O . LYS A 1 352 ? -4.018 -4.854 2.731 1.00 85.50 352 LYS A O 1
ATOM 2763 N N . TYR A 1 353 ? -4.093 -3.715 0.815 1.00 88.88 353 TYR A N 1
ATOM 2764 C CA . TYR A 1 353 ? -2.971 -4.429 0.193 1.00 88.88 353 TYR A CA 1
ATOM 2765 C C . TYR A 1 353 ? -1.623 -3.715 0.339 1.00 88.88 353 TYR A C 1
ATOM 2767 O O . TYR A 1 353 ? -0.639 -4.211 -0.204 1.00 88.88 353 TYR A O 1
ATOM 2775 N N . LYS A 1 354 ? -1.540 -2.565 1.027 1.00 89.25 354 LYS A N 1
ATOM 2776 C CA . LYS A 1 354 ? -0.324 -1.737 1.048 1.00 89.25 354 LYS A CA 1
ATOM 2777 C C . LYS A 1 354 ? 0.264 -1.592 2.456 1.00 89.25 354 LYS A C 1
ATOM 2779 O O . LYS A 1 354 ? -0.353 -1.006 3.339 1.00 89.25 354 LYS A O 1
ATOM 2784 N N . PHE A 1 355 ? 1.497 -2.064 2.646 1.00 86.44 355 PHE A N 1
ATOM 2785 C CA . PHE A 1 355 ? 2.238 -1.968 3.906 1.00 86.44 355 PHE A CA 1
ATOM 2786 C C . PHE A 1 355 ? 3.555 -1.235 3.673 1.00 86.44 355 PHE A C 1
ATOM 2788 O O . PHE A 1 355 ? 4.418 -1.726 2.957 1.00 86.44 355 PHE A O 1
ATOM 2795 N N . SER A 1 356 ? 3.715 -0.056 4.275 1.00 82.44 356 SER A N 1
ATOM 2796 C CA . SER A 1 356 ? 4.962 0.717 4.231 1.00 82.44 356 SER A CA 1
ATOM 2797 C C . SER A 1 356 ? 5.570 0.742 5.627 1.00 82.44 356 SER A C 1
ATOM 2799 O O . SER A 1 356 ? 5.053 1.439 6.498 1.00 82.44 356 SER A O 1
ATOM 2801 N N . THR A 1 357 ? 6.638 -0.020 5.858 1.00 74.56 357 THR A N 1
ATOM 2802 C CA . THR A 1 357 ? 7.255 -0.137 7.189 1.00 74.56 357 THR A CA 1
ATOM 2803 C C . THR A 1 357 ? 8.745 -0.474 7.114 1.00 74.56 357 THR A C 1
ATOM 2805 O O . THR A 1 357 ? 9.225 -1.031 6.126 1.00 74.56 357 THR A O 1
ATOM 2808 N N . THR A 1 358 ? 9.480 -0.170 8.181 1.00 69.69 358 THR A N 1
ATOM 2809 C CA . THR A 1 358 ? 10.836 -0.683 8.408 1.00 69.69 358 THR A CA 1
ATOM 2810 C C . THR A 1 358 ? 10.723 -2.007 9.161 1.00 69.69 358 THR A C 1
ATOM 2812 O O . THR A 1 358 ? 10.120 -2.066 10.233 1.00 69.69 358 THR A O 1
ATOM 2815 N N . LEU A 1 359 ? 11.267 -3.087 8.600 1.00 66.75 359 LEU A N 1
ATOM 2816 C CA . LEU A 1 359 ? 11.131 -4.428 9.171 1.00 66.75 359 LEU A CA 1
ATOM 2817 C C . LEU A 1 359 ? 12.352 -4.802 10.011 1.00 66.75 359 LEU A C 1
ATOM 2819 O O . LEU A 1 359 ? 13.469 -4.828 9.505 1.00 66.75 359 LEU A O 1
ATOM 2823 N N . SER A 1 360 ? 12.129 -5.171 11.275 1.00 68.44 360 SER A N 1
ATOM 2824 C CA . SER A 1 360 ? 13.077 -6.029 11.994 1.00 68.44 360 SER A CA 1
ATOM 2825 C C . SER A 1 360 ? 12.836 -7.490 11.606 1.00 68.44 360 SER A C 1
ATOM 2827 O O . SER A 1 360 ? 11.703 -7.856 11.285 1.00 68.44 360 SER A O 1
ATOM 2829 N N . ASP A 1 361 ? 13.873 -8.334 11.652 1.00 74.75 361 ASP A N 1
ATOM 2830 C CA . ASP A 1 361 ? 13.873 -9.696 11.092 1.00 74.75 361 ASP A CA 1
ATOM 2831 C C . ASP A 1 361 ? 12.576 -10.473 11.334 1.00 74.75 361 ASP A C 1
ATOM 2833 O O . ASP A 1 361 ? 11.972 -10.984 10.399 1.00 74.75 361 ASP A O 1
ATOM 2837 N N . LYS A 1 362 ? 12.114 -10.548 12.588 1.00 81.44 362 LYS A N 1
ATOM 2838 C CA . LYS A 1 362 ? 10.948 -11.366 12.954 1.00 81.44 362 LYS A CA 1
ATOM 2839 C C . LYS A 1 362 ? 9.636 -10.595 13.044 1.00 81.44 362 LYS A C 1
ATOM 2841 O O . LYS A 1 362 ? 8.606 -11.251 13.159 1.00 81.44 362 LYS A O 1
ATOM 2846 N N . ALA A 1 363 ? 9.639 -9.259 12.992 1.00 80.69 363 ALA A N 1
ATOM 2847 C CA . ALA A 1 363 ? 8.415 -8.464 13.148 1.00 80.69 363 ALA A CA 1
ATOM 2848 C C . ALA A 1 363 ? 7.358 -8.816 12.098 1.00 80.69 363 ALA A C 1
ATOM 2850 O O . ALA A 1 363 ? 6.171 -8.816 12.410 1.00 80.69 363 ALA A O 1
ATOM 2851 N N . ILE A 1 364 ? 7.794 -9.197 10.895 1.00 83.25 364 ILE A N 1
ATOM 2852 C CA . ILE A 1 364 ? 6.903 -9.551 9.793 1.00 83.25 364 ILE A CA 1
ATOM 2853 C C . ILE A 1 364 ? 5.913 -10.673 10.138 1.00 83.25 364 ILE A C 1
ATOM 2855 O O . ILE A 1 364 ? 4.758 -10.610 9.740 1.00 83.25 364 ILE A O 1
ATOM 2859 N N . TYR A 1 365 ? 6.329 -11.659 10.936 1.00 86.00 365 TYR A N 1
ATOM 2860 C CA . TYR A 1 365 ? 5.480 -12.785 11.337 1.00 86.00 365 TYR A CA 1
ATOM 2861 C C . TYR A 1 365 ? 4.366 -12.392 12.318 1.00 86.00 365 TYR A C 1
ATOM 2863 O O . TYR A 1 365 ? 3.438 -13.165 12.532 1.00 86.00 365 TYR A O 1
ATOM 2871 N N . TYR A 1 366 ? 4.467 -11.215 12.938 1.00 84.25 366 TYR A N 1
ATOM 2872 C CA . TYR A 1 366 ? 3.478 -10.695 13.885 1.00 84.25 366 TYR A CA 1
ATOM 2873 C C . TYR A 1 366 ? 2.553 -9.649 13.254 1.00 84.25 366 TYR A C 1
ATOM 2875 O O . TYR A 1 366 ? 1.659 -9.143 13.931 1.00 84.25 366 TYR A O 1
ATOM 2883 N N . MET A 1 367 ? 2.779 -9.290 11.990 1.00 82.81 367 MET A N 1
ATOM 2884 C CA . MET A 1 367 ? 1.942 -8.340 11.268 1.00 82.81 367 MET A CA 1
ATOM 2885 C C . MET A 1 367 ? 0.713 -9.049 10.696 1.00 82.81 367 MET A C 1
ATOM 2887 O O . MET A 1 367 ? 0.820 -10.149 10.160 1.00 82.81 367 MET A O 1
ATOM 2891 N N . ASP A 1 368 ? -0.442 -8.390 10.770 1.00 85.38 368 ASP A N 1
ATOM 2892 C CA . ASP A 1 368 ? -1.675 -8.867 10.140 1.00 85.38 368 ASP A CA 1
ATOM 2893 C C . ASP A 1 368 ? -1.663 -8.498 8.649 1.00 85.38 368 ASP A C 1
ATOM 2895 O O . ASP A 1 368 ? -2.074 -7.407 8.246 1.00 85.38 368 ASP A O 1
ATOM 2899 N N . ILE A 1 369 ? -1.050 -9.367 7.843 1.00 87.62 369 ILE A N 1
ATOM 2900 C CA . ILE A 1 369 ? -0.837 -9.162 6.408 1.00 87.62 369 ILE A CA 1
ATOM 2901 C C . ILE A 1 369 ? -1.863 -10.017 5.652 1.00 87.62 369 ILE A C 1
ATOM 2903 O O . ILE A 1 369 ? -1.915 -11.227 5.877 1.00 87.62 369 ILE A O 1
ATOM 2907 N N . PRO A 1 370 ? -2.665 -9.443 4.737 1.00 90.19 370 PRO A N 1
ATOM 2908 C CA . PRO A 1 370 ? -3.535 -10.222 3.872 1.00 90.19 370 PRO A CA 1
ATOM 2909 C C . PRO A 1 370 ? -2.752 -10.884 2.735 1.00 90.19 370 PRO A C 1
ATOM 2911 O O . PRO A 1 370 ? -1.676 -10.435 2.329 1.00 90.19 370 PRO A O 1
ATOM 2914 N N . GLU A 1 371 ? -3.330 -11.939 2.166 1.00 91.75 371 GLU A N 1
ATOM 2915 C CA . GLU A 1 371 ? -2.787 -12.580 0.969 1.00 91.75 371 GLU A CA 1
ATOM 2916 C C . GLU A 1 371 ? -2.671 -11.583 -0.190 1.00 91.75 371 GLU A C 1
ATOM 2918 O O . GLU A 1 371 ? -3.549 -10.744 -0.412 1.00 91.75 371 GLU A O 1
ATOM 2923 N N . GLY A 1 372 ? -1.579 -11.671 -0.951 1.00 91.62 372 GLY A N 1
ATOM 2924 C CA . GLY A 1 372 ? -1.369 -10.769 -2.083 1.00 91.62 372 GLY A CA 1
ATOM 2925 C C . GLY A 1 372 ? -1.091 -9.312 -1.692 1.00 91.62 372 GLY A C 1
ATOM 2926 O O . GLY A 1 372 ? -1.339 -8.414 -2.501 1.00 91.62 372 GLY A O 1
ATOM 2927 N N . ALA A 1 373 ? -0.609 -9.056 -0.471 1.00 93.31 373 ALA A N 1
ATOM 2928 C CA . ALA A 1 373 ? -0.163 -7.734 -0.037 1.00 93.31 373 ALA A CA 1
ATOM 2929 C C . ALA A 1 373 ? 1.191 -7.331 -0.647 1.00 93.31 373 ALA A C 1
ATOM 2931 O O . ALA A 1 373 ? 2.022 -8.169 -1.005 1.00 93.31 373 ALA A O 1
ATOM 2932 N N . VAL A 1 374 ? 1.422 -6.024 -0.727 1.00 93.69 374 VAL A N 1
ATOM 2933 C CA . VAL A 1 374 ? 2.699 -5.411 -1.091 1.00 93.69 374 VAL A CA 1
ATOM 2934 C C . VAL A 1 374 ? 3.349 -4.843 0.164 1.00 93.69 374 VAL A C 1
ATOM 2936 O O . VAL A 1 374 ? 2.775 -3.990 0.849 1.00 93.69 374 VAL A O 1
ATOM 2939 N N . ILE A 1 375 ? 4.566 -5.301 0.442 1.00 90.75 375 ILE A N 1
ATOM 2940 C CA . ILE A 1 375 ? 5.415 -4.800 1.516 1.00 90.75 375 ILE A CA 1
ATOM 2941 C C . ILE A 1 375 ? 6.478 -3.905 0.897 1.00 90.75 375 ILE A C 1
ATOM 2943 O O . ILE A 1 375 ? 7.381 -4.379 0.208 1.00 90.75 375 ILE A O 1
ATOM 2947 N N . PHE A 1 376 ? 6.384 -2.617 1.189 1.00 89.62 376 PHE A N 1
ATOM 2948 C CA . PHE A 1 376 ? 7.381 -1.624 0.837 1.00 89.62 376 PHE A CA 1
ATOM 2949 C C . PHE A 1 376 ? 8.252 -1.288 2.048 1.00 89.62 376 PHE A C 1
ATOM 2951 O O . PHE A 1 376 ? 7.743 -0.949 3.122 1.00 89.62 376 PHE A O 1
ATOM 2958 N N . SER A 1 377 ? 9.566 -1.359 1.861 1.00 84.00 377 SER A N 1
ATOM 2959 C CA . SER A 1 377 ? 10.547 -0.978 2.871 1.00 84.00 377 SER A CA 1
ATOM 2960 C C . SER A 1 377 ? 11.693 -0.214 2.213 1.00 84.00 377 SER A C 1
ATOM 2962 O O . SER A 1 377 ? 12.222 -0.645 1.186 1.00 84.00 377 SER A O 1
ATOM 2964 N N . ASP A 1 378 ? 12.009 0.951 2.778 1.00 78.94 378 ASP A N 1
ATOM 2965 C CA . ASP A 1 378 ? 12.889 1.947 2.169 1.00 78.94 378 ASP A CA 1
ATOM 2966 C C . ASP A 1 378 ? 14.291 1.920 2.795 1.00 78.94 378 ASP A C 1
ATOM 2968 O O . ASP A 1 378 ? 14.390 1.807 4.018 1.00 78.94 378 ASP A O 1
ATOM 2972 N N . ASP A 1 379 ? 15.342 2.036 1.975 1.00 64.81 379 ASP A N 1
ATOM 2973 C CA . ASP A 1 379 ? 16.761 2.047 2.371 1.00 64.81 379 ASP A CA 1
ATOM 2974 C C . ASP A 1 379 ? 17.116 0.923 3.363 1.00 64.81 379 ASP A C 1
ATOM 2976 O O . ASP A 1 379 ? 17.652 1.144 4.452 1.00 64.81 379 ASP A O 1
ATOM 2980 N N . VAL A 1 380 ? 16.783 -0.318 2.995 1.00 65.12 380 VAL A N 1
ATOM 2981 C CA . VAL A 1 380 ? 16.946 -1.462 3.899 1.00 65.12 380 VAL A CA 1
ATOM 2982 C C . VAL A 1 380 ? 18.340 -2.070 3.788 1.00 65.12 380 VAL A C 1
ATOM 2984 O O . VAL A 1 380 ? 18.662 -2.735 2.802 1.00 65.12 380 VAL A O 1
ATOM 2987 N N . ASP A 1 381 ? 19.119 -1.962 4.864 1.00 66.06 381 ASP A N 1
ATOM 2988 C CA . ASP A 1 381 ? 20.255 -2.851 5.110 1.00 66.06 381 ASP A CA 1
ATOM 2989 C C . ASP A 1 381 ? 19.723 -4.228 5.545 1.00 66.06 381 ASP A C 1
ATOM 2991 O O . ASP A 1 381 ? 19.350 -4.455 6.699 1.00 66.06 381 ASP A O 1
ATOM 2995 N N . LEU A 1 382 ? 19.620 -5.158 4.591 1.00 69.31 382 LEU A N 1
ATOM 2996 C CA . LEU A 1 382 ? 19.040 -6.479 4.833 1.00 69.31 382 LEU A CA 1
ATOM 2997 C C . LEU A 1 382 ? 19.978 -7.365 5.665 1.00 69.31 382 LEU A C 1
ATOM 2999 O O . LEU A 1 382 ? 20.957 -7.904 5.143 1.00 69.31 382 LEU A O 1
ATOM 3003 N N . SER A 1 383 ? 19.613 -7.602 6.927 1.00 75.62 383 SER A N 1
ATOM 3004 C CA . SER A 1 383 ? 20.248 -8.610 7.783 1.00 75.62 383 SER A CA 1
ATOM 3005 C C . SER A 1 383 ? 20.176 -10.017 7.166 1.00 75.62 383 SER A C 1
ATOM 3007 O O . SER A 1 383 ? 19.244 -10.347 6.425 1.00 75.62 383 SER A O 1
ATOM 3009 N N . ASP A 1 384 ? 21.117 -10.899 7.519 1.00 77.19 384 ASP A N 1
ATOM 3010 C CA . ASP A 1 384 ? 21.104 -12.298 7.057 1.00 77.19 384 ASP A CA 1
ATOM 3011 C C . ASP A 1 384 ? 19.803 -13.031 7.437 1.00 77.19 384 ASP A C 1
ATOM 3013 O O . ASP A 1 384 ? 19.292 -13.856 6.670 1.00 77.19 384 ASP A O 1
ATOM 3017 N N . GLY A 1 385 ? 19.234 -12.704 8.604 1.00 81.69 385 GLY A N 1
ATOM 3018 C CA . GLY A 1 385 ? 17.975 -13.266 9.085 1.00 81.69 385 GLY A CA 1
ATOM 3019 C C . GLY A 1 385 ? 16.786 -12.863 8.215 1.00 81.69 385 GLY A C 1
ATOM 3020 O O . GLY A 1 385 ? 16.039 -13.736 7.756 1.00 81.69 385 GLY A O 1
ATOM 3021 N N . LEU A 1 386 ? 16.643 -11.568 7.917 1.00 80.94 386 LEU A N 1
ATOM 3022 C CA . LEU A 1 386 ? 15.578 -11.051 7.055 1.00 80.94 386 LEU A CA 1
ATOM 3023 C C . LEU A 1 386 ? 15.730 -11.541 5.607 1.00 80.94 386 LEU A C 1
ATOM 3025 O O . LEU A 1 386 ? 14.746 -11.963 4.997 1.00 80.94 386 LEU A O 1
ATOM 3029 N N . GLN A 1 387 ? 16.958 -11.605 5.073 1.00 80.94 387 GLN A N 1
ATOM 3030 C CA . GLN A 1 387 ? 17.212 -12.213 3.759 1.00 80.94 387 GLN A CA 1
ATOM 3031 C C . GLN A 1 387 ? 16.771 -13.679 3.715 1.00 80.94 387 GLN A C 1
ATOM 3033 O O . GLN A 1 387 ? 16.204 -14.124 2.716 1.00 80.94 387 GLN A O 1
ATOM 3038 N N . GLY A 1 388 ? 17.024 -14.445 4.780 1.00 83.19 388 GLY A N 1
ATOM 3039 C CA . GLY A 1 388 ? 16.580 -15.833 4.893 1.00 83.19 388 GLY A CA 1
ATOM 3040 C C . GLY A 1 388 ? 15.057 -15.974 4.854 1.00 83.19 388 GLY A C 1
ATOM 3041 O O . GLY A 1 388 ? 14.546 -16.877 4.191 1.00 83.19 388 GLY A O 1
ATOM 3042 N N . ILE A 1 389 ? 14.339 -15.065 5.515 1.00 87.00 389 ILE A N 1
ATOM 3043 C CA . ILE A 1 389 ? 12.870 -15.025 5.529 1.00 87.00 389 ILE A CA 1
ATOM 3044 C C . ILE A 1 389 ? 12.324 -14.707 4.139 1.00 87.00 389 ILE A C 1
ATOM 3046 O O . ILE A 1 389 ? 11.514 -15.470 3.616 1.00 87.00 389 ILE A O 1
ATOM 3050 N N . ILE A 1 390 ? 12.829 -13.649 3.498 1.00 85.69 390 ILE A N 1
ATOM 3051 C CA . ILE A 1 390 ? 12.410 -13.271 2.142 1.00 85.69 390 ILE A CA 1
ATOM 3052 C C . ILE A 1 390 ? 12.679 -14.427 1.172 1.00 85.69 390 ILE A C 1
ATOM 3054 O O . ILE A 1 390 ? 11.813 -14.787 0.381 1.00 85.69 390 ILE A O 1
ATOM 3058 N N . LYS A 1 391 ? 13.835 -15.098 1.255 1.00 83.50 391 LYS A N 1
ATOM 3059 C CA . LYS A 1 391 ? 14.141 -16.261 0.400 1.00 83.50 391 LYS A CA 1
ATOM 3060 C C . LYS A 1 391 ? 13.130 -17.397 0.553 1.00 83.50 391 LYS A C 1
ATOM 3062 O O . LYS A 1 391 ? 12.777 -17.999 -0.458 1.00 83.50 391 LYS A O 1
ATOM 3067 N N . ARG A 1 392 ? 12.684 -17.710 1.774 1.00 87.06 392 ARG A N 1
ATOM 3068 C CA . ARG A 1 392 ? 11.666 -18.749 1.999 1.00 87.06 392 ARG A CA 1
ATOM 3069 C C . ARG A 1 392 ? 10.299 -18.308 1.495 1.00 87.06 392 ARG A C 1
ATOM 3071 O O . ARG A 1 392 ? 9.715 -19.025 0.695 1.00 87.06 392 ARG A O 1
ATOM 3078 N N . ALA A 1 393 ? 9.855 -17.107 1.865 1.00 87.31 393 ALA A N 1
ATOM 3079 C CA . ALA A 1 393 ? 8.564 -16.565 1.443 1.00 87.31 393 ALA A CA 1
ATOM 3080 C C . ALA A 1 393 ? 8.438 -16.464 -0.088 1.00 87.31 393 ALA A C 1
ATOM 3082 O O . ALA A 1 393 ? 7.404 -16.805 -0.646 1.00 87.31 393 ALA A O 1
ATOM 3083 N N . THR A 1 394 ? 9.507 -16.053 -0.775 1.00 85.94 394 THR A N 1
ATOM 3084 C CA . THR A 1 394 ? 9.545 -15.991 -2.249 1.00 85.94 394 THR A CA 1
ATOM 3085 C C . THR A 1 394 ? 9.655 -17.366 -2.910 1.00 85.94 394 THR A C 1
ATOM 3087 O O . THR A 1 394 ? 9.171 -17.540 -4.017 1.00 85.94 394 THR A O 1
ATOM 3090 N N . SER A 1 395 ? 10.269 -18.361 -2.256 1.00 85.25 395 SER A N 1
ATOM 3091 C CA . SER A 1 395 ? 10.319 -19.733 -2.797 1.00 85.25 395 SER A CA 1
ATOM 3092 C C . SER A 1 395 ? 8.995 -20.476 -2.595 1.00 85.25 395 SER A C 1
ATOM 3094 O O . SER A 1 395 ? 8.631 -21.303 -3.421 1.00 85.25 395 SER A O 1
ATOM 3096 N N . ASN A 1 396 ? 8.267 -20.148 -1.528 1.00 88.81 396 ASN A N 1
ATOM 3097 C CA . ASN A 1 396 ? 6.944 -20.677 -1.216 1.00 88.81 396 ASN A CA 1
ATOM 3098 C C . ASN A 1 396 ? 5.859 -19.652 -1.579 1.00 88.81 396 ASN A C 1
ATOM 3100 O O . ASN A 1 396 ? 4.946 -19.403 -0.796 1.00 88.81 396 ASN A O 1
ATOM 3104 N N . PHE A 1 397 ? 5.970 -19.011 -2.746 1.00 91.75 397 PHE A N 1
ATOM 3105 C CA . PHE A 1 397 ? 5.105 -17.889 -3.118 1.00 91.75 397 PHE A CA 1
ATOM 3106 C C . PHE A 1 397 ? 3.609 -18.231 -3.031 1.00 91.75 397 PHE A C 1
ATOM 3108 O O . PHE A 1 397 ? 2.820 -17.383 -2.631 1.00 91.75 397 PHE A O 1
ATOM 3115 N N . GLN A 1 398 ? 3.207 -19.467 -3.340 1.00 93.69 398 GLN A N 1
ATOM 3116 C CA . GLN A 1 398 ? 1.803 -19.895 -3.278 1.00 93.69 398 GLN A CA 1
ATOM 3117 C C . GLN A 1 398 ? 1.337 -20.352 -1.886 1.00 93.69 398 GLN A C 1
ATOM 3119 O O . GLN A 1 398 ? 0.145 -20.262 -1.603 1.00 93.69 398 GLN A O 1
ATOM 3124 N N . ASP A 1 399 ? 2.255 -20.788 -1.019 1.00 91.44 399 ASP A N 1
ATOM 3125 C CA . ASP A 1 399 ? 1.932 -21.416 0.274 1.00 91.44 399 ASP A CA 1
ATOM 3126 C C . ASP A 1 399 ? 2.241 -20.515 1.483 1.00 91.44 399 ASP A C 1
ATOM 3128 O O . ASP A 1 399 ? 1.699 -20.712 2.571 1.00 91.44 399 ASP A O 1
ATOM 3132 N N . GLY A 1 400 ? 3.093 -19.503 1.304 1.00 90.00 400 GLY A N 1
ATOM 3133 C CA . GLY A 1 400 ? 3.603 -18.662 2.382 1.00 90.00 400 GLY A CA 1
ATOM 3134 C C . GLY A 1 400 ? 4.762 -19.301 3.160 1.00 90.00 400 GLY A C 1
ATOM 3135 O O . GLY A 1 400 ? 5.346 -20.312 2.768 1.00 90.00 400 GLY A O 1
ATOM 3136 N N . ASP A 1 401 ? 5.138 -18.692 4.284 1.00 90.69 401 ASP A N 1
ATOM 3137 C CA . ASP A 1 401 ? 6.206 -19.201 5.157 1.00 90.69 401 ASP A CA 1
ATOM 3138 C C . ASP A 1 401 ? 5.720 -19.304 6.601 1.00 90.69 401 ASP A C 1
ATOM 3140 O O . ASP A 1 401 ? 5.158 -18.353 7.137 1.00 90.69 401 ASP A O 1
ATOM 3144 N N . THR A 1 402 ? 5.966 -20.443 7.251 1.00 89.00 402 THR A N 1
ATOM 3145 C CA . THR A 1 402 ? 5.562 -20.681 8.645 1.00 89.00 402 THR A CA 1
ATOM 3146 C C . THR A 1 402 ? 6.777 -20.659 9.564 1.00 89.00 402 THR A C 1
ATOM 3148 O O . THR A 1 402 ? 7.737 -21.405 9.383 1.00 89.00 402 THR A O 1
ATOM 3151 N N . TYR A 1 403 ? 6.711 -19.839 10.605 1.00 86.56 403 TYR A N 1
ATOM 3152 C CA . TYR A 1 403 ? 7.698 -19.736 11.666 1.00 86.56 403 TYR A CA 1
ATOM 3153 C C . TYR A 1 403 ? 7.103 -20.226 12.986 1.00 86.56 403 TYR A C 1
ATOM 3155 O O . TYR A 1 403 ? 6.168 -19.647 13.535 1.00 86.56 403 TYR A O 1
ATOM 3163 N N . THR A 1 404 ? 7.661 -21.316 13.509 1.00 86.56 404 THR A N 1
ATOM 3164 C CA . THR A 1 404 ? 7.298 -21.837 14.830 1.00 86.56 404 THR A CA 1
ATOM 3165 C C . THR A 1 404 ? 8.182 -21.200 15.897 1.00 86.56 404 THR A C 1
ATOM 3167 O O . THR A 1 404 ? 9.408 -21.255 15.818 1.00 86.56 404 THR A O 1
ATOM 3170 N N . THR A 1 405 ? 7.560 -20.634 16.923 1.00 85.12 405 THR A N 1
ATOM 3171 C CA . THR A 1 405 ? 8.211 -20.076 18.107 1.00 85.12 405 THR A CA 1
ATOM 3172 C C . THR A 1 405 ? 7.542 -20.589 19.379 1.00 85.12 405 THR A C 1
ATOM 3174 O O . THR A 1 405 ? 6.573 -21.346 19.337 1.00 85.12 405 THR A O 1
ATOM 3177 N N . ILE A 1 406 ? 8.095 -20.208 20.522 1.00 84.31 406 ILE A N 1
ATOM 3178 C CA . ILE A 1 406 ? 7.520 -20.470 21.836 1.00 84.31 406 ILE A CA 1
ATOM 3179 C C . ILE A 1 406 ? 6.975 -19.145 22.378 1.00 84.31 406 ILE A C 1
ATOM 3181 O O . ILE A 1 406 ? 7.666 -18.127 22.299 1.00 84.31 406 ILE A O 1
ATOM 3185 N N . ASP A 1 407 ? 5.745 -19.153 22.887 1.00 77.56 407 ASP A N 1
ATOM 3186 C CA . ASP A 1 407 ? 5.119 -17.982 23.500 1.00 77.56 407 ASP A CA 1
ATOM 3187 C C . ASP A 1 407 ? 5.596 -17.762 24.951 1.00 77.56 407 ASP A C 1
ATOM 3189 O O . ASP A 1 407 ? 6.371 -18.538 25.521 1.00 77.56 407 ASP A O 1
ATOM 3193 N N . ILE A 1 408 ? 5.104 -16.698 25.589 1.00 76.44 408 ILE A N 1
ATOM 3194 C CA . ILE A 1 408 ? 5.425 -16.369 26.988 1.00 76.44 408 ILE A CA 1
ATOM 3195 C C . ILE A 1 408 ? 5.029 -17.469 27.993 1.00 76.44 408 ILE A C 1
ATOM 3197 O O . ILE A 1 408 ? 5.580 -17.519 29.091 1.00 76.44 408 ILE A O 1
ATOM 3201 N N . ASN A 1 409 ? 4.122 -18.374 27.618 1.00 78.06 409 ASN A N 1
ATOM 3202 C CA . ASN A 1 409 ? 3.637 -19.483 28.440 1.00 78.06 409 ASN A CA 1
ATOM 3203 C C . ASN A 1 409 ? 4.385 -20.794 28.163 1.00 78.06 409 ASN A C 1
ATOM 3205 O O . ASN A 1 409 ? 3.976 -21.852 28.642 1.00 78.06 409 ASN A O 1
ATOM 3209 N N . ARG A 1 410 ? 5.479 -20.744 27.393 1.00 71.81 410 ARG A N 1
ATOM 3210 C CA . ARG A 1 410 ? 6.218 -21.917 26.909 1.00 71.81 410 ARG A CA 1
ATOM 3211 C C . ARG A 1 410 ? 5.396 -22.836 25.994 1.00 71.81 410 ARG A C 1
ATOM 3213 O O . ARG A 1 410 ? 5.763 -23.997 25.810 1.00 71.81 410 ARG A O 1
ATOM 3220 N N . ALA A 1 411 ? 4.315 -22.333 25.402 1.00 80.50 411 ALA A N 1
ATOM 3221 C CA . ALA A 1 411 ? 3.501 -23.059 24.439 1.00 80.50 411 ALA A CA 1
ATOM 3222 C C . ALA A 1 411 ? 3.999 -22.822 23.007 1.00 80.50 411 ALA A C 1
ATOM 3224 O O . ALA A 1 411 ? 4.535 -21.764 22.675 1.00 80.50 411 ALA A O 1
ATOM 3225 N N . LYS A 1 412 ? 3.814 -23.824 22.141 1.00 86.19 412 LYS A N 1
ATOM 3226 C CA . LYS A 1 412 ? 4.113 -23.712 20.709 1.00 86.19 412 LYS A CA 1
ATOM 3227 C C . LYS A 1 412 ? 3.195 -22.654 20.082 1.00 86.19 412 LYS A C 1
ATOM 3229 O O . LYS A 1 412 ? 1.976 -22.782 20.160 1.00 86.19 412 LYS A O 1
ATOM 3234 N N . GLN A 1 413 ? 3.780 -21.662 19.420 1.00 88.56 413 GLN A N 1
ATOM 3235 C CA . GLN A 1 413 ? 3.090 -20.637 18.644 1.00 88.56 413 GLN A CA 1
ATOM 3236 C C . GLN A 1 413 ? 3.573 -20.698 17.194 1.00 88.56 413 GLN A C 1
ATOM 3238 O O . GLN A 1 413 ? 4.768 -20.600 16.927 1.00 88.56 413 GLN A O 1
ATOM 3243 N N . GLU A 1 414 ? 2.649 -20.860 16.254 1.00 87.50 414 GLU A N 1
ATOM 3244 C CA . GLU A 1 414 ? 2.939 -20.782 14.822 1.00 87.50 414 GLU A CA 1
ATOM 3245 C C . GLU A 1 414 ? 2.536 -19.404 14.304 1.00 87.50 414 GLU A C 1
ATOM 3247 O O . GLU A 1 414 ? 1.442 -18.918 14.587 1.00 87.50 414 GLU A O 1
ATOM 3252 N N . LEU A 1 415 ? 3.447 -18.770 13.576 1.00 88.50 415 LEU A N 1
ATOM 3253 C CA . LEU A 1 415 ? 3.251 -17.488 12.921 1.00 88.50 415 LEU A CA 1
ATOM 3254 C C . LEU A 1 415 ? 3.516 -17.655 11.430 1.00 88.50 415 LEU A C 1
ATOM 3256 O O . LEU A 1 415 ? 4.411 -18.409 11.052 1.00 88.50 415 LEU A O 1
ATOM 3260 N N . THR A 1 416 ? 2.775 -16.955 10.581 1.00 86.81 416 THR A N 1
ATOM 3261 C CA . THR A 1 416 ? 2.816 -17.193 9.134 1.00 86.81 416 THR A CA 1
ATOM 3262 C C . THR A 1 416 ? 2.945 -15.898 8.353 1.00 86.81 416 THR A C 1
ATOM 3264 O O . THR A 1 416 ? 2.236 -14.936 8.628 1.00 86.81 416 THR A O 1
ATOM 3267 N N . ILE A 1 417 ? 3.805 -15.901 7.339 1.00 90.44 417 ILE A N 1
ATOM 3268 C CA . ILE A 1 417 ? 3.742 -14.942 6.236 1.00 90.44 417 ILE A CA 1
ATOM 3269 C C . ILE A 1 417 ? 2.758 -15.522 5.218 1.00 90.44 417 ILE A C 1
ATOM 3271 O O . ILE A 1 417 ? 2.959 -16.667 4.800 1.00 90.44 417 ILE A O 1
ATOM 3275 N N . PRO A 1 418 ? 1.708 -14.782 4.830 1.00 92.00 418 PRO A N 1
ATOM 3276 C CA . PRO A 1 418 ? 0.690 -15.291 3.923 1.00 92.00 418 PRO A CA 1
ATOM 3277 C C . PRO A 1 418 ? 1.242 -15.508 2.501 1.00 92.00 418 PRO A C 1
ATOM 3279 O O . PRO A 1 418 ? 2.269 -14.928 2.127 1.00 92.00 418 PRO A O 1
ATOM 3282 N N . PRO A 1 419 ? 0.538 -16.296 1.675 1.00 94.00 419 PRO A N 1
ATOM 3283 C CA . PRO A 1 419 ? 0.825 -16.427 0.256 1.00 94.00 419 PRO A CA 1
ATOM 3284 C C . PRO A 1 419 ? 0.882 -15.107 -0.524 1.00 94.00 419 PRO A C 1
ATOM 3286 O O . PRO A 1 419 ? 0.182 -14.127 -0.248 1.00 94.00 419 PRO A O 1
ATOM 3289 N N . ARG A 1 420 ? 1.663 -15.153 -1.602 1.00 94.25 420 ARG A N 1
ATOM 3290 C CA . ARG A 1 420 ? 1.698 -14.215 -2.729 1.00 94.25 420 ARG A CA 1
ATOM 3291 C C . ARG A 1 420 ? 2.078 -12.784 -2.360 1.00 94.25 420 ARG A C 1
ATOM 3293 O O . ARG A 1 420 ? 1.711 -11.835 -3.047 1.00 94.25 420 ARG A O 1
ATOM 3300 N N . VAL A 1 421 ? 2.839 -12.610 -1.286 1.00 92.44 421 VAL A N 1
ATOM 3301 C CA . VAL A 1 421 ? 3.356 -11.306 -0.860 1.00 92.44 421 VAL A CA 1
ATOM 3302 C C . VAL A 1 421 ? 4.436 -10.801 -1.822 1.00 92.44 421 VAL A C 1
ATOM 3304 O O . VAL A 1 421 ? 5.379 -11.522 -2.157 1.00 92.44 421 VAL A O 1
ATOM 3307 N N . ALA A 1 422 ? 4.320 -9.540 -2.243 1.00 91.31 422 ALA A N 1
ATOM 3308 C CA . ALA A 1 422 ? 5.331 -8.858 -3.046 1.00 91.31 422 ALA A CA 1
ATOM 3309 C C . ALA A 1 422 ? 6.229 -7.987 -2.158 1.00 91.31 422 ALA A C 1
ATOM 3311 O O . ALA A 1 422 ? 5.749 -7.214 -1.331 1.00 91.31 422 ALA A O 1
ATOM 3312 N N . TRP A 1 423 ? 7.542 -8.102 -2.359 1.00 88.50 423 TRP A N 1
ATOM 3313 C CA . TRP A 1 423 ? 8.563 -7.397 -1.587 1.00 88.50 423 TRP A CA 1
ATOM 3314 C C . TRP A 1 423 ? 9.177 -6.284 -2.431 1.00 88.50 423 TRP A C 1
ATOM 3316 O O . TRP A 1 423 ? 9.854 -6.564 -3.419 1.00 88.50 423 TRP A O 1
ATOM 3326 N N . TRP A 1 424 ? 8.927 -5.032 -2.057 1.00 89.19 424 TRP A N 1
ATOM 3327 C CA . TRP A 1 424 ? 9.474 -3.839 -2.702 1.00 89.19 424 TRP A CA 1
ATOM 3328 C C . TRP A 1 424 ? 10.522 -3.234 -1.773 1.00 89.19 424 TRP A C 1
ATOM 3330 O O . TRP A 1 424 ? 10.205 -2.475 -0.857 1.00 89.19 424 TRP A O 1
ATOM 3340 N N . LEU A 1 425 ? 11.772 -3.637 -1.978 1.00 83.06 425 LEU A N 1
ATOM 3341 C CA . LEU A 1 425 ? 12.897 -3.279 -1.119 1.00 83.06 425 LEU A CA 1
ATOM 3342 C C . LEU A 1 425 ? 13.813 -2.341 -1.898 1.00 83.06 425 LEU A C 1
ATOM 3344 O O . LEU A 1 425 ? 14.389 -2.761 -2.904 1.00 83.06 425 LEU A O 1
ATOM 3348 N N . THR A 1 426 ? 13.924 -1.086 -1.461 1.00 77.88 426 THR A N 1
ATOM 3349 C CA . THR A 1 426 ? 14.873 -0.138 -2.059 1.00 77.88 426 THR A CA 1
ATOM 3350 C C . THR A 1 426 ? 16.226 -0.266 -1.367 1.00 77.88 426 THR A C 1
ATOM 3352 O O . THR A 1 426 ? 16.315 -0.425 -0.147 1.00 77.88 426 THR A O 1
ATOM 3355 N N . SER A 1 427 ? 17.298 -0.197 -2.153 1.00 67.81 427 SER A N 1
ATOM 3356 C CA . SER A 1 427 ? 18.656 -0.056 -1.632 1.00 67.81 427 SER A CA 1
ATOM 3357 C C . SER A 1 427 ? 19.484 0.878 -2.516 1.00 67.81 427 SER A C 1
ATOM 3359 O O . SER A 1 427 ? 19.248 0.999 -3.722 1.00 67.81 427 SER A O 1
ATOM 3361 N N . VAL A 1 428 ? 20.443 1.576 -1.896 1.00 56.84 428 VAL A N 1
ATOM 3362 C CA . VAL A 1 428 ? 21.408 2.450 -2.593 1.00 56.84 428 VAL A CA 1
ATOM 3363 C C . VAL A 1 428 ? 22.458 1.624 -3.347 1.00 56.84 428 VAL A C 1
ATOM 3365 O O . VAL A 1 428 ? 22.930 2.046 -4.396 1.00 56.84 428 VAL A O 1
ATOM 3368 N N . ASP A 1 429 ? 22.779 0.425 -2.849 1.00 55.12 429 ASP A N 1
ATOM 3369 C CA . ASP A 1 429 ? 23.722 -0.516 -3.460 1.00 55.12 429 ASP A CA 1
ATOM 3370 C C . ASP A 1 429 ? 23.089 -1.910 -3.625 1.00 55.12 429 ASP A C 1
ATOM 3372 O O . ASP A 1 429 ? 22.197 -2.295 -2.861 1.00 55.12 429 ASP A O 1
ATOM 3376 N N . ASP A 1 430 ? 23.570 -2.691 -4.599 1.00 55.75 430 ASP A N 1
ATOM 3377 C CA . ASP A 1 430 ? 23.227 -4.111 -4.813 1.00 55.75 430 ASP A CA 1
ATOM 3378 C C . ASP A 1 430 ? 23.859 -5.021 -3.726 1.00 55.75 430 ASP A C 1
ATOM 3380 O O . ASP A 1 430 ? 24.417 -6.079 -4.012 1.00 55.75 430 ASP A O 1
ATOM 3384 N N . ASP A 1 431 ? 23.776 -4.626 -2.452 1.00 53.00 431 ASP A N 1
ATOM 3385 C CA . ASP A 1 431 ? 24.316 -5.368 -1.299 1.00 53.00 431 ASP A CA 1
ATOM 3386 C C . ASP A 1 431 ? 23.465 -6.613 -0.943 1.00 53.00 431 ASP A C 1
ATOM 3388 O O . ASP A 1 431 ? 23.718 -7.326 0.030 1.00 53.00 431 ASP A O 1
ATOM 3392 N N . GLN A 1 432 ? 22.449 -6.914 -1.755 1.00 58.72 432 GLN A N 1
ATOM 3393 C CA . GLN A 1 432 ? 21.596 -8.087 -1.615 1.00 58.72 432 GLN A CA 1
ATOM 3394 C C . GLN A 1 432 ? 22.330 -9.341 -2.105 1.00 58.72 432 GLN A C 1
ATOM 3396 O O . GLN A 1 432 ? 23.015 -9.325 -3.129 1.00 58.72 432 GLN A O 1
ATOM 3401 N N . SER A 1 433 ? 22.155 -10.475 -1.417 1.00 58.41 433 SER A N 1
ATOM 3402 C CA . SER A 1 433 ? 22.801 -11.716 -1.860 1.00 58.41 433 SER A CA 1
ATOM 3403 C C . SER A 1 433 ? 22.429 -12.061 -3.311 1.00 58.41 433 SER A C 1
ATOM 3405 O O . SER A 1 433 ? 21.267 -11.966 -3.706 1.00 58.41 433 SER A O 1
ATOM 3407 N N . LEU A 1 434 ? 23.396 -12.553 -4.099 1.00 55.62 434 LEU A N 1
ATOM 3408 C CA . LEU A 1 434 ? 23.192 -13.005 -5.488 1.00 55.62 434 LEU A CA 1
ATOM 3409 C C . LEU A 1 434 ? 21.984 -13.944 -5.637 1.00 55.62 434 LEU A C 1
ATOM 3411 O O . LEU A 1 434 ? 21.303 -13.959 -6.658 1.00 55.62 434 LEU A O 1
ATOM 3415 N N . GLN A 1 435 ? 21.686 -14.744 -4.614 1.00 55.66 435 GLN A N 1
ATOM 3416 C CA . GLN A 1 435 ? 20.500 -15.596 -4.595 1.00 55.66 435 GLN A CA 1
ATOM 3417 C C . GLN A 1 435 ? 19.181 -14.811 -4.555 1.00 55.66 435 GLN A C 1
ATOM 3419 O O . GLN A 1 435 ? 18.215 -15.262 -5.164 1.00 55.66 435 GLN A O 1
ATOM 3424 N N . LEU A 1 436 ? 19.117 -13.694 -3.832 1.00 63.41 436 LEU A N 1
ATOM 3425 C CA . LEU A 1 436 ? 17.940 -12.830 -3.736 1.00 63.41 436 LEU A CA 1
ATOM 3426 C C . LEU A 1 436 ? 17.796 -11.966 -5.001 1.00 63.41 436 LEU A C 1
ATOM 3428 O O . LEU A 1 436 ? 16.712 -11.923 -5.571 1.00 63.41 436 LEU A O 1
ATOM 3432 N N . LEU A 1 437 ? 18.906 -11.446 -5.539 1.00 62.62 437 LEU A N 1
ATOM 3433 C CA . LEU A 1 437 ? 18.932 -10.745 -6.834 1.00 62.62 437 LEU A CA 1
ATOM 3434 C C . LEU A 1 437 ? 18.440 -11.622 -7.995 1.00 62.62 437 LEU A C 1
ATOM 3436 O O . LEU A 1 437 ? 17.695 -11.163 -8.853 1.00 62.62 437 LEU A O 1
ATOM 3440 N N . ASN A 1 438 ? 18.786 -12.915 -8.005 1.00 61.75 438 ASN A N 1
ATOM 3441 C CA . ASN A 1 438 ? 18.299 -13.852 -9.027 1.00 61.75 438 ASN A CA 1
ATOM 3442 C C . ASN A 1 438 ? 16.786 -14.165 -8.925 1.00 61.75 438 ASN A C 1
ATOM 3444 O O . ASN A 1 438 ? 16.285 -14.926 -9.752 1.00 61.75 438 ASN A O 1
ATOM 3448 N N . ARG A 1 439 ? 16.084 -13.668 -7.897 1.00 65.06 439 ARG A N 1
ATOM 3449 C CA . ARG A 1 439 ? 14.623 -13.783 -7.726 1.00 65.06 439 ARG A CA 1
ATOM 3450 C C . ARG A 1 439 ? 13.892 -12.473 -8.035 1.00 65.06 439 ARG A C 1
ATOM 3452 O O . ARG A 1 439 ? 12.669 -12.437 -7.959 1.00 65.06 439 ARG A O 1
ATOM 3459 N N . GLN A 1 440 ? 14.632 -11.410 -8.355 1.00 69.88 440 GLN A N 1
ATOM 3460 C CA . GLN A 1 440 ? 14.073 -10.098 -8.639 1.00 69.88 440 GLN A CA 1
ATOM 3461 C C . GLN A 1 440 ? 14.103 -9.753 -10.138 1.00 69.88 440 GLN A C 1
ATOM 3463 O O . GLN A 1 440 ? 14.907 -10.271 -10.920 1.00 69.88 440 GLN A O 1
ATOM 3468 N N . PHE A 1 441 ? 13.212 -8.851 -10.534 1.00 70.19 441 PHE A N 1
ATOM 3469 C CA . PHE A 1 441 ? 12.912 -8.440 -11.899 1.00 70.19 441 PHE A CA 1
ATOM 3470 C C . PHE A 1 441 ? 12.739 -6.914 -11.974 1.00 70.19 441 PHE A C 1
ATOM 3472 O O . PHE A 1 441 ? 12.160 -6.334 -11.076 1.00 70.19 441 PHE A O 1
ATOM 3479 N N . GLY A 1 442 ? 13.178 -6.236 -13.033 1.00 61.31 442 GLY A N 1
ATOM 3480 C CA . GLY A 1 442 ? 12.925 -4.796 -13.212 1.00 61.31 442 GLY A CA 1
ATOM 3481 C C . GLY A 1 442 ? 14.177 -3.981 -13.523 1.00 61.31 442 GLY A C 1
ATOM 3482 O O . GLY A 1 442 ? 15.279 -4.529 -13.608 1.00 61.31 442 GLY A O 1
ATOM 3483 N N . GLY A 1 443 ? 13.976 -2.683 -13.757 1.00 58.53 443 GLY A N 1
ATOM 3484 C CA . GLY A 1 443 ? 15.014 -1.711 -14.111 1.00 58.53 443 GLY A CA 1
ATOM 3485 C C . GLY A 1 443 ? 15.412 -0.801 -12.946 1.00 58.53 443 GLY A C 1
ATOM 3486 O O . GLY A 1 443 ? 14.712 -0.731 -11.938 1.00 58.53 443 GLY A O 1
ATOM 3487 N N . GLY A 1 444 ? 16.549 -0.118 -13.096 1.00 64.50 444 GLY A N 1
ATOM 3488 C CA . GLY A 1 444 ? 16.920 1.001 -12.228 1.00 64.50 444 GLY A CA 1
ATOM 3489 C C . GLY A 1 444 ? 16.126 2.263 -12.567 1.00 64.50 444 GLY A C 1
ATOM 3490 O O . GLY A 1 444 ? 15.336 2.273 -13.513 1.00 64.50 444 GLY A O 1
ATOM 3491 N N . VAL A 1 445 ? 16.340 3.311 -11.780 1.00 70.00 445 VAL A N 1
ATOM 3492 C CA . VAL A 1 445 ? 15.827 4.656 -12.075 1.00 70.00 445 VAL A CA 1
ATOM 3493 C C . VAL A 1 445 ? 16.726 5.365 -13.084 1.00 70.00 445 VAL A C 1
ATOM 3495 O O . VAL A 1 445 ? 17.925 5.099 -13.134 1.00 70.00 445 VAL A O 1
ATOM 3498 N N . ASP A 1 446 ? 16.159 6.251 -13.896 1.00 72.56 446 ASP A N 1
ATOM 3499 C CA . ASP A 1 446 ? 16.910 7.074 -14.840 1.00 72.56 446 ASP A CA 1
ATOM 3500 C C . ASP A 1 446 ? 17.710 8.142 -14.076 1.00 72.56 446 ASP A C 1
ATOM 3502 O O . ASP A 1 446 ? 17.164 9.032 -13.423 1.00 72.56 446 ASP A O 1
ATOM 3506 N N . GLU A 1 447 ? 19.037 8.038 -14.137 1.00 72.50 447 GLU A N 1
ATOM 3507 C CA . GLU A 1 447 ? 19.952 8.928 -13.416 1.00 72.50 447 GLU A CA 1
ATOM 3508 C C . GLU A 1 447 ? 20.400 10.147 -14.242 1.00 72.50 447 GLU A C 1
ATOM 3510 O O . GLU A 1 447 ? 21.243 10.920 -13.777 1.00 72.50 447 GLU A O 1
ATOM 3515 N N . SER A 1 448 ? 19.862 10.334 -15.453 1.00 73.50 448 SER A N 1
ATOM 3516 C CA . SER A 1 448 ? 20.295 11.366 -16.399 1.00 73.50 448 SER A CA 1
ATOM 3517 C C . SER A 1 448 ? 19.928 12.797 -15.987 1.00 73.50 448 SER A C 1
ATOM 3519 O O . SER A 1 448 ? 18.900 13.062 -15.366 1.00 73.50 448 SER A O 1
ATOM 3521 N N . ASP A 1 449 ? 20.730 13.768 -16.436 1.00 75.06 449 ASP A N 1
ATOM 3522 C CA . ASP A 1 449 ? 20.463 15.200 -16.214 1.00 75.06 449 ASP A CA 1
ATOM 3523 C C . ASP A 1 449 ? 19.137 15.666 -16.853 1.00 75.06 449 ASP A C 1
ATOM 3525 O O . ASP A 1 449 ? 18.517 16.639 -16.412 1.00 75.06 449 ASP A O 1
ATOM 3529 N N . ILE A 1 450 ? 18.704 14.990 -17.926 1.00 77.69 450 ILE A N 1
ATOM 3530 C CA . ILE A 1 450 ? 17.427 15.263 -18.600 1.00 77.69 450 ILE A CA 1
ATOM 3531 C C . ILE A 1 450 ? 16.274 14.912 -17.660 1.00 77.69 450 ILE A C 1
ATOM 3533 O O . ILE A 1 450 ? 15.355 15.717 -17.486 1.00 77.69 450 ILE A O 1
ATOM 3537 N N . GLN A 1 451 ? 16.358 13.741 -17.030 1.00 83.00 451 GLN A N 1
ATOM 3538 C CA . GLN A 1 451 ? 15.396 13.280 -16.045 1.00 83.00 451 GLN A CA 1
ATOM 3539 C C . GLN A 1 451 ? 15.384 14.191 -14.809 1.00 83.00 451 GLN A C 1
ATOM 3541 O O . GLN A 1 451 ? 14.315 14.643 -14.396 1.00 83.00 451 GLN A O 1
ATOM 3546 N N . ASP A 1 452 ? 16.553 14.568 -14.280 1.00 82.88 452 ASP A N 1
ATOM 3547 C CA . ASP A 1 452 ? 16.657 15.506 -13.151 1.00 82.88 452 ASP A CA 1
ATOM 3548 C C . ASP A 1 452 ? 15.950 16.843 -13.451 1.00 82.88 452 ASP A C 1
ATOM 3550 O O . ASP A 1 452 ? 15.228 17.387 -12.607 1.00 82.88 452 ASP A O 1
ATOM 3554 N N . ARG A 1 453 ? 16.095 17.368 -14.677 1.00 83.56 453 ARG A N 1
ATOM 3555 C CA . ARG A 1 453 ? 15.408 18.597 -15.106 1.00 83.56 453 ARG A CA 1
ATOM 3556 C C . ARG A 1 453 ? 13.893 18.413 -15.200 1.00 83.56 453 ARG A C 1
ATOM 3558 O O . ARG A 1 453 ? 13.156 19.312 -14.796 1.00 83.56 453 ARG A O 1
ATOM 3565 N N . ALA A 1 454 ? 13.423 17.283 -15.721 1.00 85.19 454 ALA A N 1
ATOM 3566 C CA . ALA A 1 454 ? 11.994 16.992 -15.813 1.00 85.19 454 ALA A CA 1
ATOM 3567 C C . ALA A 1 454 ? 11.348 16.900 -14.418 1.00 85.19 454 ALA A C 1
ATOM 3569 O O . ALA A 1 454 ? 10.287 17.485 -14.184 1.00 85.19 454 ALA A O 1
ATOM 3570 N N . VAL A 1 455 ? 12.027 16.250 -13.466 1.00 87.38 455 VAL A N 1
ATOM 3571 C CA . VAL A 1 455 ? 11.610 16.189 -12.057 1.00 87.38 455 VAL A CA 1
ATOM 3572 C C . VAL A 1 455 ? 11.587 17.586 -11.429 1.00 87.38 455 VAL A C 1
ATOM 3574 O O . VAL A 1 455 ? 10.614 17.930 -10.757 1.00 87.38 455 VAL A O 1
ATOM 3577 N N . TYR A 1 456 ? 12.606 18.416 -11.676 1.00 88.44 456 TYR A N 1
ATOM 3578 C CA . TYR A 1 456 ? 12.653 19.795 -11.181 1.00 88.44 456 TYR A CA 1
ATOM 3579 C C . TYR A 1 456 ? 11.463 20.635 -11.670 1.00 88.44 456 TYR A C 1
ATOM 3581 O O . TYR A 1 456 ? 10.792 21.281 -10.863 1.00 88.44 456 TYR A O 1
ATOM 3589 N N . GLU A 1 457 ? 11.160 20.609 -12.971 1.00 89.94 457 GLU A N 1
ATOM 3590 C CA . GLU A 1 457 ? 10.033 21.371 -13.524 1.00 89.94 457 GLU A CA 1
ATOM 3591 C C . GLU A 1 457 ? 8.684 20.873 -12.985 1.00 89.94 457 GLU A C 1
ATOM 3593 O O . GLU A 1 457 ? 7.800 21.676 -12.673 1.00 89.94 457 GLU A O 1
ATOM 3598 N N . PHE A 1 458 ? 8.532 19.563 -12.780 1.00 87.50 458 PHE A N 1
ATOM 3599 C CA . PHE A 1 458 ? 7.342 18.998 -12.145 1.00 87.50 458 PHE A CA 1
ATOM 3600 C C . PHE A 1 458 ? 7.187 19.448 -10.685 1.00 87.50 458 PHE A C 1
ATOM 3602 O O . PHE A 1 458 ? 6.121 19.929 -10.296 1.00 87.50 458 PHE A O 1
ATOM 3609 N N . GLN A 1 459 ? 8.254 19.388 -9.884 1.00 87.00 459 GLN A N 1
ATOM 3610 C CA . GLN A 1 459 ? 8.244 19.875 -8.500 1.00 87.00 459 GLN A CA 1
ATOM 3611 C C . GLN A 1 459 ? 7.938 21.376 -8.425 1.00 87.00 459 GLN A C 1
ATOM 3613 O O . GLN A 1 459 ? 7.153 21.816 -7.586 1.00 87.00 459 GLN A O 1
ATOM 3618 N N . LYS A 1 460 ? 8.502 22.170 -9.338 1.00 88.94 460 LYS A N 1
ATOM 3619 C CA . LYS A 1 460 ? 8.224 23.605 -9.457 1.00 88.94 460 LYS A CA 1
ATOM 3620 C C . LYS A 1 460 ? 6.758 23.876 -9.796 1.00 88.94 460 LYS A C 1
ATOM 3622 O O . LYS A 1 460 ? 6.159 24.775 -9.209 1.00 88.94 460 LYS A O 1
ATOM 3627 N N . LYS A 1 461 ? 6.153 23.087 -10.687 1.00 85.81 461 LYS A N 1
ATOM 3628 C CA . LYS A 1 461 ? 4.720 23.175 -11.005 1.00 85.81 461 LYS A CA 1
ATOM 3629 C C . LYS A 1 461 ? 3.841 22.876 -9.783 1.00 85.81 461 LYS A C 1
ATOM 3631 O O . LYS A 1 461 ? 2.876 23.603 -9.545 1.00 85.81 461 LYS A O 1
ATOM 3636 N N . LEU A 1 462 ? 4.187 21.862 -8.988 1.00 84.69 462 LEU A N 1
ATOM 3637 C CA . LEU A 1 462 ? 3.488 21.559 -7.731 1.00 84.69 462 LEU A CA 1
ATOM 3638 C C . LEU A 1 462 ? 3.611 22.711 -6.722 1.00 84.69 462 LEU A C 1
ATOM 3640 O O . LEU A 1 462 ? 2.621 23.107 -6.116 1.00 84.69 462 LEU A O 1
ATOM 3644 N N . LEU A 1 463 ? 4.794 23.324 -6.600 1.00 84.00 463 LEU A N 1
ATOM 3645 C CA . LEU A 1 463 ? 5.003 24.491 -5.732 1.00 84.00 463 LEU A CA 1
ATOM 3646 C C . LEU A 1 463 ? 4.174 25.710 -6.162 1.00 84.00 463 LEU A C 1
ATOM 3648 O O . LEU A 1 463 ? 3.640 26.414 -5.308 1.00 84.00 463 LEU A O 1
ATOM 3652 N N . LEU A 1 464 ? 4.061 25.964 -7.469 1.00 82.69 464 LEU A N 1
ATOM 3653 C CA . LEU A 1 464 ? 3.278 27.083 -8.006 1.00 82.69 464 LEU A CA 1
ATOM 3654 C C . LEU A 1 464 ? 1.769 26.896 -7.816 1.00 82.69 464 LEU A C 1
ATOM 3656 O O . LEU A 1 464 ? 1.056 27.869 -7.582 1.00 82.69 464 LEU A O 1
ATOM 3660 N N . SER A 1 465 ? 1.285 25.661 -7.941 1.00 84.94 465 SER A N 1
ATOM 3661 C CA . SER A 1 465 ? -0.137 25.321 -7.804 1.00 84.94 465 SER A CA 1
ATOM 3662 C C . SER A 1 465 ? -0.568 25.088 -6.353 1.00 84.94 465 SER A C 1
ATOM 3664 O O . SER A 1 465 ? -1.742 25.260 -6.031 1.00 84.94 465 SER A O 1
ATOM 3666 N N . GLY A 1 466 ? 0.364 24.722 -5.467 1.00 79.75 466 GLY A N 1
ATOM 3667 C CA . GLY A 1 466 ? 0.071 24.317 -4.091 1.00 79.75 466 GLY A CA 1
ATOM 3668 C C . GLY A 1 466 ? -0.543 22.916 -3.980 1.00 79.75 466 GLY A C 1
ATOM 3669 O O . GLY A 1 466 ? -1.064 22.564 -2.920 1.00 79.75 466 GLY A O 1
ATOM 3670 N N . GLU A 1 467 ? -0.509 22.126 -5.056 1.00 79.56 467 GLU A N 1
ATOM 3671 C CA . GLU A 1 467 ? -1.005 20.752 -5.072 1.00 79.56 467 GLU A CA 1
ATOM 3672 C C . GLU A 1 467 ? -0.110 19.830 -4.229 1.00 79.56 467 GLU A C 1
ATOM 3674 O O . GLU A 1 467 ? 1.116 19.956 -4.192 1.00 79.56 467 GLU A O 1
ATOM 3679 N N . VAL A 1 468 ? -0.732 18.879 -3.531 1.00 83.44 468 VAL A N 1
ATOM 3680 C CA . VAL A 1 468 ? 0.003 17.827 -2.818 1.00 83.44 468 VAL A CA 1
ATOM 3681 C C . VAL A 1 468 ? 0.596 16.845 -3.831 1.00 83.44 468 VAL A C 1
ATOM 3683 O O . VAL A 1 468 ? -0.056 16.520 -4.814 1.00 83.44 468 VAL A O 1
ATOM 3686 N N . GLY A 1 469 ? 1.810 16.337 -3.589 1.00 76.50 469 GLY A N 1
ATOM 3687 C CA . GLY A 1 469 ? 2.514 15.493 -4.570 1.00 76.50 469 GLY A CA 1
ATOM 3688 C C . GLY A 1 469 ? 1.844 14.145 -4.879 1.00 76.50 469 GLY A C 1
ATOM 3689 O O . GLY A 1 469 ? 2.000 13.629 -5.977 1.00 76.50 469 GLY A O 1
ATOM 3690 N N . LEU A 1 470 ? 1.072 13.592 -3.936 1.00 89.62 470 LEU A N 1
ATOM 3691 C CA . LEU A 1 470 ? 0.274 12.372 -4.119 1.00 89.62 470 LEU A CA 1
ATOM 3692 C C . LEU A 1 470 ? -1.193 12.654 -3.743 1.00 89.62 470 LEU A C 1
ATOM 3694 O O . LEU A 1 470 ? -1.617 12.326 -2.631 1.00 89.62 470 LEU A O 1
ATOM 3698 N N . PRO A 1 471 ? -1.971 13.322 -4.613 1.00 89.94 471 PRO A N 1
ATOM 3699 C CA . PRO A 1 471 ? -3.354 13.672 -4.319 1.00 89.94 471 PRO A CA 1
ATOM 3700 C C . PRO A 1 471 ? -4.267 12.440 -4.325 1.00 89.94 471 PRO A C 1
ATOM 3702 O O . PRO A 1 471 ? -4.058 11.486 -5.070 1.00 89.94 471 PRO A O 1
ATOM 3705 N N . GLU A 1 472 ? -5.323 12.466 -3.514 1.00 87.94 472 GLU A N 1
ATOM 3706 C CA . GLU A 1 472 ? -6.424 11.489 -3.564 1.00 87.94 472 GLU A CA 1
ATOM 3707 C C . GLU A 1 472 ? -7.398 11.858 -4.701 1.00 87.94 472 GLU A C 1
ATOM 3709 O O . GLU A 1 472 ? -8.545 12.246 -4.464 1.00 87.94 472 GLU A O 1
ATOM 3714 N N . SER A 1 473 ? -6.907 11.819 -5.947 1.00 90.81 473 SER A N 1
ATOM 3715 C CA . SER A 1 473 ? -7.671 12.217 -7.136 1.00 90.81 473 SER A CA 1
ATOM 3716 C C . SER A 1 473 ? -8.717 11.173 -7.543 1.00 90.81 473 SER A C 1
ATOM 3718 O O . SER A 1 473 ? -8.697 10.022 -7.094 1.00 90.81 473 SER A O 1
ATOM 3720 N N . ARG A 1 474 ? -9.635 11.562 -8.436 1.00 92.94 474 ARG A N 1
ATOM 3721 C CA . ARG A 1 474 ? -10.637 10.651 -9.010 1.00 92.94 474 ARG A CA 1
ATOM 3722 C C . ARG A 1 474 ? -9.969 9.462 -9.709 1.00 92.94 474 ARG A C 1
ATOM 3724 O O . ARG A 1 474 ? -10.388 8.325 -9.529 1.00 92.94 474 ARG A O 1
ATOM 3731 N N . GLU A 1 475 ? -8.901 9.719 -10.451 1.00 94.25 475 GLU A N 1
ATOM 3732 C CA . GLU A 1 475 ? -8.135 8.738 -11.223 1.00 94.25 475 GLU A CA 1
ATOM 3733 C C . GLU A 1 475 ? -7.417 7.733 -10.313 1.00 94.25 475 GLU A C 1
ATOM 3735 O O . GLU A 1 475 ? -7.396 6.538 -10.607 1.00 94.25 475 GLU A O 1
ATOM 3740 N N . VAL A 1 476 ? -6.908 8.183 -9.157 1.00 95.00 476 VAL A N 1
ATOM 3741 C CA . VAL A 1 476 ? -6.336 7.291 -8.133 1.00 95.00 476 VAL A CA 1
ATOM 3742 C C . VAL A 1 476 ? -7.396 6.323 -7.607 1.00 95.00 476 VAL A C 1
ATOM 3744 O O . VAL A 1 476 ? -7.134 5.125 -7.488 1.00 95.00 476 VAL A O 1
ATOM 3747 N N . LYS A 1 477 ? -8.612 6.807 -7.331 1.00 92.94 477 LYS A N 1
ATOM 3748 C CA . LYS A 1 477 ? -9.718 5.950 -6.871 1.00 92.94 477 LYS A CA 1
ATOM 3749 C C . LYS A 1 477 ? -10.169 4.958 -7.947 1.00 92.94 477 LYS A C 1
ATOM 3751 O O . LYS A 1 477 ? -10.452 3.809 -7.615 1.00 92.94 477 LYS A O 1
ATOM 3756 N N . ILE A 1 478 ? -10.167 5.363 -9.221 1.00 92.50 478 ILE A N 1
ATOM 3757 C CA . ILE A 1 478 ? -10.412 4.461 -10.361 1.00 92.50 478 ILE A CA 1
ATOM 3758 C C . ILE A 1 478 ? -9.364 3.345 -10.388 1.00 92.50 478 ILE A C 1
ATOM 3760 O O . ILE A 1 478 ? -9.733 2.174 -10.435 1.00 92.50 478 ILE A O 1
ATOM 3764 N N . CYS A 1 479 ? -8.073 3.677 -10.281 1.00 96.56 479 CYS A N 1
ATOM 3765 C CA . CYS A 1 479 ? -7.002 2.675 -10.257 1.00 96.56 479 CYS A CA 1
ATOM 3766 C C . CYS A 1 479 ? -7.167 1.682 -9.102 1.00 96.56 479 CYS A C 1
ATOM 3768 O O . CYS A 1 479 ? -7.019 0.478 -9.305 1.00 96.56 479 CYS A O 1
ATOM 3770 N N . ARG A 1 480 ? -7.553 2.159 -7.910 1.00 95.44 480 ARG A N 1
ATOM 3771 C CA . ARG A 1 480 ? -7.841 1.284 -6.763 1.00 95.44 480 ARG A CA 1
ATOM 3772 C C . ARG A 1 480 ? -8.974 0.305 -7.068 1.00 95.44 480 ARG A C 1
ATOM 3774 O O . ARG A 1 480 ? -8.833 -0.868 -6.750 1.00 95.44 480 ARG A O 1
ATOM 3781 N N . CYS A 1 481 ? -10.045 0.753 -7.726 1.00 92.31 481 CYS A N 1
ATOM 3782 C CA . CYS A 1 481 ? -11.143 -0.125 -8.148 1.00 92.31 481 CYS A CA 1
ATOM 3783 C C . CYS A 1 481 ? -10.692 -1.166 -9.184 1.00 92.31 481 CYS A C 1
ATOM 3785 O O . CYS A 1 481 ? -11.105 -2.319 -9.108 1.00 92.31 481 CYS A O 1
ATOM 3787 N N . ILE A 1 482 ? -9.826 -0.781 -10.127 1.00 93.56 482 ILE A N 1
ATOM 3788 C CA . ILE A 1 482 ? -9.256 -1.706 -11.119 1.00 93.56 482 ILE A CA 1
ATOM 3789 C C . ILE A 1 482 ? -8.424 -2.790 -10.427 1.00 93.56 482 ILE A C 1
ATOM 3791 O O . ILE A 1 482 ? -8.617 -3.976 -10.680 1.00 93.56 482 ILE A O 1
ATOM 3795 N N . VAL A 1 483 ? -7.530 -2.399 -9.516 1.00 95.44 483 VAL A N 1
ATOM 3796 C CA . VAL A 1 483 ? -6.699 -3.346 -8.758 1.00 95.44 483 VAL A CA 1
ATOM 3797 C C . VAL A 1 483 ? -7.550 -4.254 -7.868 1.00 95.44 483 VAL A C 1
ATOM 3799 O O . VAL A 1 483 ? -7.247 -5.439 -7.744 1.00 95.44 483 VAL A O 1
ATOM 3802 N N . GLU A 1 484 ? -8.612 -3.723 -7.266 1.00 91.69 484 GLU A N 1
ATOM 3803 C CA . GLU A 1 484 ? -9.567 -4.498 -6.473 1.00 91.69 484 GLU A CA 1
ATOM 3804 C C . GLU A 1 484 ? -10.254 -5.585 -7.322 1.00 91.69 484 GLU A C 1
ATOM 3806 O O . GLU A 1 484 ? -10.317 -6.734 -6.891 1.00 91.69 484 GLU A O 1
ATOM 3811 N N . ASP A 1 485 ? -10.679 -5.270 -8.554 1.00 89.88 485 ASP A N 1
ATOM 3812 C CA . ASP A 1 485 ? -11.268 -6.248 -9.487 1.00 89.88 485 ASP A CA 1
ATOM 3813 C C . ASP A 1 485 ? -10.262 -7.328 -9.918 1.00 89.88 485 ASP A C 1
ATOM 3815 O O . ASP A 1 485 ? -10.596 -8.512 -9.966 1.00 89.88 485 ASP A O 1
ATOM 3819 N N . ILE A 1 486 ? -9.006 -6.945 -10.172 1.00 90.75 486 ILE A N 1
ATOM 3820 C CA . ILE A 1 486 ? -7.923 -7.885 -10.511 1.00 90.75 486 ILE A CA 1
ATOM 3821 C C . ILE A 1 486 ? -7.631 -8.835 -9.340 1.00 90.75 486 ILE A C 1
ATOM 3823 O O . ILE A 1 486 ? -7.355 -10.019 -9.546 1.00 90.75 486 ILE A O 1
ATOM 3827 N N . LYS A 1 487 ? -7.682 -8.337 -8.100 1.00 91.69 487 LYS A N 1
ATOM 3828 C CA . LYS A 1 487 ? -7.409 -9.112 -6.876 1.00 91.69 487 LYS A CA 1
ATOM 3829 C C . LYS A 1 487 ? -8.620 -9.873 -6.336 1.00 91.69 487 LYS A C 1
ATOM 3831 O O . LYS A 1 487 ? -8.468 -10.620 -5.373 1.00 91.69 487 LYS A O 1
ATOM 3836 N N . HIS A 1 488 ? -9.793 -9.712 -6.947 1.00 85.56 488 HIS A N 1
ATOM 3837 C CA . HIS A 1 488 ? -11.040 -10.319 -6.484 1.00 85.56 488 HIS A CA 1
ATOM 3838 C C . HIS A 1 488 ? -11.006 -11.855 -6.479 1.00 85.56 488 HIS A C 1
ATOM 3840 O O . HIS A 1 488 ? -11.632 -12.484 -5.631 1.00 85.56 488 HIS A O 1
ATOM 3846 N N . GLN A 1 489 ? -10.264 -12.472 -7.401 1.00 83.50 489 GLN A N 1
ATOM 3847 C CA . GLN A 1 489 ? -10.115 -13.925 -7.469 1.00 83.50 489 GLN A CA 1
ATOM 3848 C C . GLN A 1 489 ? -8.740 -14.325 -8.006 1.00 83.50 489 GLN A C 1
ATOM 3850 O O . GLN A 1 489 ? -7.985 -13.507 -8.531 1.00 83.50 489 GLN A O 1
ATOM 3855 N N . LEU A 1 490 ? -8.430 -15.613 -7.871 1.00 91.19 490 LEU A N 1
ATOM 3856 C CA . LEU A 1 490 ? -7.194 -16.208 -8.362 1.00 91.19 490 LEU A CA 1
ATOM 3857 C C . LEU A 1 490 ? -7.432 -16.957 -9.673 1.00 91.19 490 LEU A C 1
ATOM 3859 O O . LEU A 1 490 ? -8.341 -17.785 -9.760 1.00 91.19 490 LEU A O 1
ATOM 3863 N N . TYR A 1 491 ? -6.542 -16.749 -10.633 1.00 90.81 491 TYR A N 1
ATOM 3864 C CA . TYR A 1 491 ? -6.622 -17.295 -11.980 1.00 90.81 491 TYR A CA 1
ATOM 3865 C C . TYR A 1 491 ? -5.542 -18.342 -12.231 1.00 90.81 491 TYR A C 1
ATOM 3867 O O . TYR A 1 491 ? -4.403 -18.208 -11.784 1.00 90.81 491 TYR A O 1
ATOM 3875 N N . THR A 1 492 ? -5.881 -19.364 -13.007 1.00 95.38 492 THR A N 1
ATOM 3876 C CA . THR A 1 492 ? -4.882 -20.163 -13.722 1.00 95.38 492 THR A CA 1
ATOM 3877 C C . THR A 1 492 ? -4.737 -19.557 -15.110 1.00 95.38 492 THR A C 1
ATOM 3879 O O . THR A 1 492 ? -5.747 -19.306 -15.763 1.00 95.38 492 THR A O 1
ATOM 3882 N N . VAL A 1 493 ? -3.507 -19.304 -15.558 1.00 96.44 493 VAL A N 1
ATOM 3883 C CA . VAL A 1 493 ? -3.252 -18.719 -16.882 1.00 96.44 493 VAL A CA 1
ATOM 3884 C C . VAL A 1 493 ? -2.604 -19.746 -17.805 1.00 96.44 493 VAL A C 1
ATOM 3886 O O . VAL A 1 493 ? -1.553 -20.305 -17.486 1.00 96.44 493 VAL A O 1
ATOM 3889 N N . ILE A 1 494 ? -3.206 -19.961 -18.968 1.00 94.69 494 ILE A N 1
ATOM 3890 C CA . ILE A 1 494 ? -2.702 -20.807 -20.047 1.00 94.69 494 ILE A CA 1
ATOM 3891 C C . ILE A 1 494 ? -2.005 -19.914 -21.074 1.00 94.69 494 ILE A C 1
ATOM 3893 O O . ILE A 1 494 ? -2.555 -18.906 -21.511 1.00 94.69 494 ILE A O 1
ATOM 3897 N N . VAL A 1 495 ? -0.797 -20.301 -21.483 1.00 95.12 495 VAL A N 1
ATOM 3898 C CA . VAL A 1 495 ? -0.028 -19.616 -22.531 1.00 95.12 495 VAL A CA 1
ATOM 3899 C C . VAL A 1 495 ? -0.003 -20.522 -23.767 1.00 95.12 495 VAL A C 1
ATOM 3901 O O . VAL A 1 495 ? 0.880 -21.373 -23.877 1.00 95.12 495 VAL A O 1
ATOM 3904 N N . PRO A 1 496 ? -0.985 -20.410 -24.681 1.00 91.88 496 PRO A N 1
ATOM 3905 C CA . PRO A 1 496 ? -1.189 -21.399 -25.747 1.00 91.88 496 PRO A CA 1
ATOM 3906 C C . PRO A 1 496 ? -0.096 -21.370 -26.824 1.00 91.88 496 PRO A C 1
ATOM 3908 O O . PRO A 1 496 ? 0.119 -22.361 -27.509 1.00 91.88 496 PRO A O 1
ATOM 3911 N N . PHE A 1 497 ? 0.621 -20.253 -26.953 1.00 91.06 497 PHE A N 1
ATOM 3912 C CA . PHE A 1 497 ? 1.738 -20.074 -27.885 1.00 91.06 497 PHE A CA 1
ATOM 3913 C C . PHE A 1 497 ? 3.107 -20.379 -27.247 1.00 91.06 497 PHE A C 1
ATOM 3915 O O . PHE A 1 497 ? 4.137 -19.971 -27.778 1.00 91.06 497 PHE A O 1
ATOM 3922 N N . ALA A 1 498 ? 3.154 -21.076 -26.105 1.00 89.94 498 ALA A N 1
ATOM 3923 C CA . ALA A 1 498 ? 4.414 -21.420 -25.437 1.00 89.94 498 ALA A CA 1
ATOM 3924 C C . ALA A 1 498 ? 5.366 -22.230 -26.338 1.00 89.94 498 ALA A C 1
ATOM 3926 O O . ALA A 1 498 ? 6.557 -21.932 -26.380 1.00 89.94 498 ALA A O 1
ATOM 3927 N N . ASP A 1 499 ? 4.842 -23.183 -27.117 1.00 87.31 499 ASP A N 1
ATOM 3928 C CA . ASP A 1 499 ? 5.630 -23.987 -28.069 1.00 87.31 499 ASP A CA 1
ATOM 3929 C C . ASP A 1 499 ? 6.191 -23.164 -29.238 1.00 87.31 499 ASP A C 1
ATOM 3931 O O . ASP A 1 499 ? 7.141 -23.579 -29.914 1.00 87.31 499 ASP A O 1
ATOM 3935 N N . ASP A 1 500 ? 5.607 -21.994 -29.487 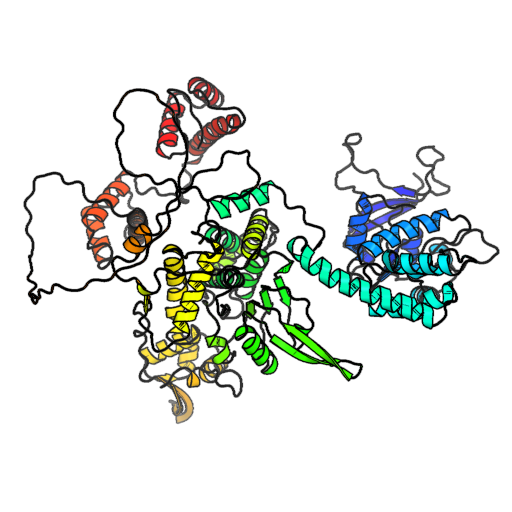1.00 88.06 500 ASP A N 1
ATOM 3936 C CA . ASP A 1 500 ? 6.032 -21.055 -30.517 1.00 88.06 500 ASP A CA 1
ATOM 3937 C C . ASP A 1 500 ? 7.075 -20.051 -30.015 1.00 88.06 500 ASP A C 1
ATOM 3939 O O . ASP A 1 500 ? 7.626 -19.302 -30.821 1.00 88.06 500 ASP A O 1
ATOM 3943 N N . MET A 1 501 ? 7.401 -20.051 -28.720 1.00 88.06 501 MET A N 1
ATOM 3944 C CA . MET A 1 501 ? 8.477 -19.229 -28.172 1.00 88.06 501 MET A CA 1
ATOM 3945 C C . MET A 1 501 ? 9.841 -19.836 -28.492 1.00 88.06 501 MET A C 1
ATOM 3947 O O . MET A 1 501 ? 10.118 -20.988 -28.163 1.00 88.06 501 MET A O 1
ATOM 3951 N N . ASP A 1 502 ? 10.721 -19.030 -29.077 1.00 81.75 502 ASP A N 1
ATOM 3952 C CA . ASP A 1 502 ? 12.124 -19.375 -29.278 1.00 81.75 502 ASP A CA 1
ATOM 3953 C C . ASP A 1 502 ? 12.996 -18.613 -28.273 1.00 81.75 502 ASP A C 1
ATOM 3955 O O . ASP A 1 502 ? 13.101 -17.382 -28.330 1.00 81.75 502 ASP A O 1
ATOM 3959 N N . TRP A 1 503 ? 13.572 -19.348 -27.318 1.00 79.62 503 TRP A N 1
ATOM 3960 C CA . TRP A 1 503 ? 14.364 -18.817 -26.207 1.00 79.62 503 TRP A CA 1
ATOM 3961 C C . TRP A 1 503 ? 15.851 -19.118 -26.398 1.00 79.62 503 TRP A C 1
ATOM 3963 O O . TRP A 1 503 ? 16.275 -20.273 -26.378 1.00 79.62 503 TRP A O 1
ATOM 3973 N N . VAL A 1 504 ? 16.667 -18.069 -26.507 1.00 67.50 504 VAL A N 1
ATOM 3974 C CA . VAL A 1 504 ? 18.090 -18.193 -26.864 1.00 67.50 504 VAL A CA 1
ATOM 3975 C C . VAL A 1 504 ? 18.968 -18.613 -25.671 1.00 67.50 504 VAL A C 1
ATOM 3977 O O . VAL A 1 504 ? 19.946 -19.338 -25.846 1.00 67.50 504 VAL A O 1
ATOM 3980 N N . ASP A 1 505 ? 18.630 -18.204 -24.442 1.00 64.50 505 ASP A N 1
ATOM 3981 C CA . ASP A 1 505 ? 19.442 -18.439 -23.230 1.00 64.50 505 ASP A CA 1
ATOM 3982 C C . ASP A 1 505 ? 18.971 -19.668 -22.423 1.00 64.50 505 ASP A C 1
ATOM 3984 O O . ASP A 1 505 ? 18.550 -19.568 -21.265 1.00 64.50 505 ASP A O 1
ATOM 3988 N N . ILE A 1 506 ? 18.993 -20.854 -23.042 1.00 64.50 506 ILE A N 1
ATOM 3989 C CA . ILE A 1 506 ? 18.494 -22.109 -22.434 1.00 64.50 506 ILE A CA 1
ATOM 3990 C C . ILE A 1 506 ? 19.261 -22.472 -21.145 1.00 64.50 506 ILE A C 1
ATOM 3992 O O . ILE A 1 506 ? 18.716 -23.093 -20.230 1.00 64.50 506 ILE A O 1
ATOM 3996 N N . ASN A 1 507 ? 20.519 -22.037 -21.027 1.00 54.25 507 ASN A N 1
ATOM 3997 C CA . ASN A 1 507 ? 21.378 -22.336 -19.879 1.00 54.25 507 ASN A CA 1
ATOM 3998 C C . ASN A 1 507 ? 20.912 -21.653 -18.580 1.00 54.25 507 ASN A C 1
ATOM 4000 O O . ASN A 1 507 ? 21.274 -22.100 -17.487 1.00 54.25 507 ASN A O 1
ATOM 4004 N N . ASN A 1 508 ? 20.076 -20.613 -18.662 1.00 62.16 508 ASN A N 1
ATOM 4005 C CA . ASN A 1 508 ? 19.513 -19.935 -17.500 1.00 62.16 508 ASN A CA 1
ATOM 4006 C C . ASN A 1 508 ? 18.028 -20.273 -17.297 1.00 62.16 508 ASN A C 1
ATOM 4008 O O . ASN A 1 508 ? 17.139 -19.439 -17.461 1.00 62.16 508 ASN A O 1
ATOM 4012 N N . ARG A 1 509 ? 17.768 -21.510 -16.855 1.00 64.31 509 ARG A N 1
ATOM 4013 C CA . ARG A 1 509 ? 16.420 -22.084 -16.650 1.00 64.31 509 ARG A CA 1
ATOM 4014 C C . ARG A 1 509 ? 15.423 -21.227 -15.850 1.00 64.31 509 ARG A C 1
ATOM 4016 O O . ARG A 1 509 ? 14.222 -21.414 -15.987 1.00 64.31 509 ARG A O 1
ATOM 4023 N N . ARG A 1 510 ? 15.897 -20.309 -14.996 1.00 68.81 510 ARG A N 1
ATOM 4024 C CA . ARG A 1 510 ? 15.036 -19.419 -14.190 1.00 68.81 510 ARG A CA 1
ATOM 4025 C C . ARG A 1 510 ? 14.483 -18.244 -14.990 1.00 68.81 510 ARG A C 1
ATOM 4027 O O . ARG A 1 510 ? 13.399 -17.761 -14.691 1.00 68.81 510 ARG A O 1
ATOM 4034 N N . ASN A 1 511 ? 15.215 -17.785 -15.997 1.00 74.44 511 ASN A N 1
ATOM 4035 C CA . ASN A 1 511 ? 14.830 -16.610 -16.765 1.00 74.44 511 ASN A CA 1
ATOM 4036 C C . ASN A 1 511 ? 13.576 -16.852 -17.605 1.00 74.44 511 ASN A C 1
ATOM 4038 O O . ASN A 1 511 ? 12.718 -15.975 -17.657 1.00 74.44 511 ASN A O 1
ATOM 4042 N N . PHE A 1 512 ? 13.456 -18.044 -18.194 1.00 78.00 512 PHE A N 1
ATOM 4043 C CA . PHE A 1 512 ? 12.266 -18.432 -18.945 1.00 78.00 512 PHE A CA 1
ATOM 4044 C C . PHE A 1 512 ? 11.016 -18.470 -18.054 1.00 78.00 512 PHE A C 1
ATOM 4046 O O . PHE A 1 512 ? 9.979 -17.949 -18.445 1.00 78.00 512 PHE A O 1
ATOM 4053 N N . LEU A 1 513 ? 11.125 -19.003 -16.830 1.00 81.75 513 LEU A N 1
ATOM 4054 C CA . LEU A 1 513 ? 10.006 -19.022 -15.878 1.00 81.75 513 LEU A CA 1
ATOM 4055 C C . LEU A 1 513 ? 9.589 -17.612 -15.451 1.00 81.75 513 LEU A C 1
ATOM 4057 O O . LEU A 1 513 ? 8.403 -17.305 -15.466 1.00 81.75 513 LEU A O 1
ATOM 4061 N N . ILE A 1 514 ? 10.552 -16.724 -15.173 1.00 83.56 514 ILE A N 1
ATOM 4062 C CA . ILE A 1 514 ? 10.243 -15.315 -14.881 1.00 83.56 514 ILE A CA 1
ATOM 4063 C C . ILE A 1 514 ? 9.550 -14.662 -16.082 1.00 83.56 514 ILE A C 1
ATOM 4065 O O . ILE A 1 514 ? 8.581 -13.936 -15.904 1.00 83.56 514 ILE A O 1
ATOM 4069 N N . PHE A 1 515 ? 10.024 -14.913 -17.304 1.00 87.12 515 PHE A N 1
ATOM 4070 C CA . PHE A 1 515 ? 9.390 -14.385 -18.511 1.00 87.12 515 PHE A CA 1
ATOM 4071 C C . PHE A 1 515 ? 7.951 -14.892 -18.673 1.00 87.12 515 PHE A C 1
ATOM 4073 O O . PHE A 1 515 ? 7.044 -14.094 -18.903 1.00 87.12 515 PHE A O 1
ATOM 4080 N N . ALA A 1 516 ? 7.728 -16.194 -18.480 1.00 90.19 516 ALA A N 1
ATOM 4081 C CA . ALA A 1 516 ? 6.397 -16.785 -18.499 1.00 90.19 516 ALA A CA 1
ATOM 4082 C C . ALA A 1 516 ? 5.486 -16.160 -17.432 1.00 90.19 516 ALA A C 1
ATOM 4084 O O . ALA A 1 516 ? 4.339 -15.841 -17.730 1.00 90.19 516 ALA A O 1
ATOM 4085 N N . ASP A 1 517 ? 5.983 -15.919 -16.220 1.00 92.62 517 ASP A N 1
ATOM 4086 C CA . ASP A 1 517 ? 5.206 -15.261 -15.169 1.00 92.62 517 ASP A CA 1
ATOM 4087 C C . ASP A 1 517 ? 4.875 -13.798 -15.518 1.00 92.62 517 ASP A C 1
ATOM 4089 O O . ASP A 1 517 ? 3.786 -13.337 -15.191 1.00 92.62 517 ASP A O 1
ATOM 4093 N N . ILE A 1 518 ? 5.729 -13.075 -16.258 1.00 92.75 518 ILE A N 1
ATOM 4094 C CA . ILE A 1 518 ? 5.404 -11.714 -16.729 1.00 92.75 518 ILE A CA 1
ATOM 4095 C C . ILE A 1 518 ? 4.227 -11.763 -17.715 1.00 92.75 518 ILE A C 1
ATOM 4097 O O . ILE A 1 518 ? 3.307 -10.953 -17.602 1.00 92.75 518 ILE A O 1
ATOM 4101 N N . ILE A 1 519 ? 4.207 -12.738 -18.633 1.00 95.00 519 ILE A N 1
ATOM 4102 C CA . ILE A 1 519 ? 3.067 -12.953 -19.545 1.00 95.00 519 ILE A CA 1
ATOM 4103 C C . ILE A 1 519 ? 1.797 -13.221 -18.738 1.00 95.00 519 ILE A C 1
ATOM 4105 O O . ILE A 1 519 ? 0.763 -12.595 -18.975 1.00 95.00 519 ILE A O 1
ATOM 4109 N N . LYS A 1 520 ? 1.873 -14.129 -17.757 1.00 97.31 520 LYS A N 1
ATOM 4110 C CA . LYS A 1 520 ? 0.719 -14.469 -16.917 1.00 97.31 520 LYS A CA 1
ATOM 4111 C C . LYS A 1 520 ? 0.220 -13.265 -16.123 1.00 97.31 520 LYS A C 1
ATOM 4113 O O . LYS A 1 520 ? -0.988 -13.098 -15.986 1.00 97.31 520 LYS A O 1
ATOM 4118 N N . ALA A 1 521 ? 1.122 -12.414 -15.637 1.00 96.62 521 ALA A N 1
ATOM 4119 C CA . ALA A 1 521 ? 0.759 -11.183 -14.952 1.00 96.62 521 ALA A CA 1
ATOM 4120 C C . ALA A 1 521 ? -0.011 -10.230 -15.874 1.00 96.62 521 ALA A C 1
ATOM 4122 O O . ALA A 1 521 ? -1.060 -9.741 -15.471 1.00 96.62 521 ALA A O 1
ATOM 4123 N N . PHE A 1 522 ? 0.453 -9.992 -17.107 1.00 96.75 522 PHE A N 1
ATOM 4124 C CA . PHE A 1 522 ? -0.270 -9.143 -18.064 1.00 96.75 522 PHE A CA 1
ATOM 4125 C C . PHE A 1 522 ? -1.644 -9.710 -18.429 1.00 96.75 522 PHE A C 1
ATOM 4127 O O . PHE A 1 522 ? -2.628 -8.967 -18.436 1.00 96.75 522 PHE A O 1
ATOM 4134 N N . ALA A 1 523 ? -1.737 -11.027 -18.627 1.00 96.00 523 ALA A N 1
ATOM 4135 C CA . ALA A 1 523 ? -3.012 -11.696 -18.858 1.00 96.00 523 ALA A CA 1
ATOM 4136 C C . ALA A 1 523 ? -3.972 -11.530 -17.663 1.00 96.00 523 ALA A C 1
ATOM 4138 O O . ALA A 1 523 ? -5.154 -11.250 -17.860 1.00 96.00 523 ALA A O 1
ATOM 4139 N N . ALA A 1 524 ? -3.471 -11.635 -16.426 1.00 96.31 524 ALA A N 1
ATOM 4140 C CA . ALA A 1 524 ? -4.258 -11.427 -15.209 1.00 96.31 524 ALA A CA 1
ATOM 4141 C C . ALA A 1 524 ? -4.675 -9.960 -15.006 1.00 96.31 524 ALA A C 1
ATOM 4143 O O . ALA A 1 524 ? -5.812 -9.701 -14.628 1.00 96.31 524 ALA A O 1
ATOM 4144 N N . LEU A 1 525 ? -3.803 -8.991 -15.310 1.00 96.44 525 LEU A N 1
ATOM 4145 C CA . LEU A 1 525 ? -4.128 -7.555 -15.272 1.00 96.44 525 LEU A CA 1
ATOM 4146 C C . LEU A 1 525 ? -5.240 -7.179 -16.268 1.00 96.44 525 LEU A C 1
ATOM 4148 O O . LEU A 1 525 ? -5.889 -6.146 -16.111 1.00 96.44 525 LEU A O 1
ATOM 4152 N N . ARG A 1 526 ? -5.457 -8.009 -17.294 1.00 94.19 526 ARG A N 1
ATOM 4153 C CA . ARG A 1 526 ? -6.474 -7.834 -18.338 1.00 94.19 526 ARG A CA 1
ATOM 4154 C C . ARG A 1 526 ? -7.490 -8.975 -18.350 1.00 94.19 526 ARG A C 1
ATOM 4156 O O . ARG A 1 526 ? -8.095 -9.235 -19.387 1.00 94.19 526 ARG A O 1
ATOM 4163 N N . HIS A 1 527 ? -7.714 -9.652 -17.221 1.00 89.62 527 HIS A N 1
ATOM 4164 C CA . HIS A 1 527 ? -8.510 -10.886 -17.138 1.00 89.62 527 HIS A CA 1
ATOM 4165 C C . HIS A 1 527 ? -9.899 -10.787 -17.776 1.00 89.62 527 HIS A C 1
ATOM 4167 O O . HIS A 1 527 ? -10.357 -11.747 -18.389 1.00 89.62 527 HIS A O 1
ATOM 4173 N N . ARG A 1 528 ? -10.577 -9.636 -17.676 1.00 85.69 528 ARG A N 1
ATOM 4174 C CA . ARG A 1 528 ? -11.915 -9.432 -18.273 1.00 85.69 528 ARG A CA 1
ATOM 4175 C C . ARG A 1 528 ? -11.904 -9.239 -19.790 1.00 85.69 528 ARG A C 1
ATOM 4177 O O . ARG A 1 528 ? -12.962 -9.222 -20.407 1.00 85.69 528 ARG A O 1
ATOM 4184 N N . GLN A 1 529 ? -10.720 -9.113 -20.380 1.00 86.25 529 GLN A N 1
ATOM 4185 C CA . GLN A 1 529 ? -10.471 -8.928 -21.810 1.00 86.25 529 GLN A CA 1
ATOM 4186 C C . GLN A 1 529 ? -9.764 -10.142 -22.426 1.00 86.25 529 GLN A C 1
ATOM 4188 O O . GLN A 1 529 ? -9.153 -10.039 -23.494 1.00 86.25 529 GLN A O 1
ATOM 4193 N N . ARG A 1 530 ? -9.761 -11.276 -21.727 1.00 87.75 530 ARG A N 1
ATOM 4194 C CA . ARG A 1 530 ? -9.134 -12.519 -22.170 1.00 87.75 530 ARG A CA 1
ATOM 4195 C C . ARG A 1 530 ? -10.177 -13.608 -22.329 1.00 87.75 530 ARG A C 1
ATOM 4197 O O . ARG A 1 530 ? -11.250 -13.541 -21.735 1.00 87.75 530 ARG A O 1
ATOM 4204 N N . TYR A 1 531 ? -9.852 -14.600 -23.150 1.00 83.00 531 TYR A N 1
ATOM 4205 C CA . TYR A 1 531 ? -10.667 -15.802 -23.241 1.00 83.00 531 TYR A CA 1
ATOM 4206 C C . TYR A 1 531 ? -10.589 -16.581 -21.933 1.00 83.00 531 TYR A C 1
ATOM 4208 O O . TYR A 1 531 ? -9.517 -16.690 -21.338 1.00 83.00 531 TYR A O 1
ATOM 4216 N N . HIS A 1 532 ? -11.728 -17.131 -21.525 1.00 84.69 532 HIS A N 1
ATOM 4217 C CA . HIS A 1 532 ? -11.833 -18.031 -20.383 1.00 84.69 532 HIS A CA 1
ATOM 4218 C C . HIS A 1 532 ? -12.196 -19.426 -20.873 1.00 84.69 532 HIS A C 1
ATOM 4220 O O . HIS A 1 532 ? -13.039 -19.572 -21.761 1.00 84.69 532 HIS A O 1
ATOM 4226 N N . THR A 1 533 ? -11.563 -20.446 -20.303 1.00 81.31 533 THR A N 1
ATOM 4227 C CA . THR A 1 533 ? -11.992 -21.837 -20.487 1.00 81.31 533 THR A CA 1
ATOM 4228 C C . THR A 1 533 ? -13.248 -22.125 -19.660 1.00 81.31 533 THR A C 1
ATOM 4230 O O . THR A 1 533 ? -13.638 -21.336 -18.798 1.00 81.31 533 THR A O 1
ATOM 4233 N N . GLU A 1 534 ? -13.866 -23.289 -19.868 1.00 73.56 534 GLU A N 1
ATOM 4234 C CA . GLU A 1 534 ? -14.987 -23.766 -19.037 1.00 73.56 534 GLU A CA 1
ATOM 4235 C C . GLU A 1 534 ? -14.619 -23.870 -17.544 1.00 73.56 534 GLU A C 1
ATOM 4237 O O . GLU A 1 534 ? -15.479 -23.727 -16.679 1.00 73.56 534 GLU A O 1
ATOM 4242 N N . ASN A 1 535 ? -13.328 -24.043 -17.237 1.00 73.62 535 ASN A N 1
ATOM 4243 C CA . ASN A 1 535 ? -12.793 -24.102 -15.876 1.00 73.62 535 ASN A CA 1
ATOM 4244 C C . ASN A 1 535 ? -12.388 -22.722 -15.320 1.00 73.62 535 ASN A C 1
ATOM 4246 O O . ASN A 1 535 ? -11.706 -22.658 -14.295 1.00 73.62 535 ASN A O 1
ATOM 4250 N N . ASN A 1 536 ? -12.789 -21.624 -15.977 1.00 76.25 536 ASN A N 1
ATOM 4251 C CA . ASN A 1 536 ? -12.454 -20.243 -15.604 1.00 76.25 536 ASN A CA 1
ATOM 4252 C C . ASN A 1 536 ? -10.934 -19.954 -15.626 1.00 76.25 536 ASN A C 1
ATOM 4254 O O . ASN A 1 536 ? -10.415 -19.171 -14.826 1.00 76.25 536 ASN A O 1
ATOM 4258 N N . GLU A 1 537 ? -10.198 -20.620 -16.522 1.00 87.81 537 GLU A N 1
ATOM 4259 C CA . GLU A 1 537 ? -8.771 -20.374 -16.754 1.00 87.81 537 GLU A CA 1
ATOM 4260 C C . GLU A 1 537 ? -8.606 -19.303 -17.832 1.00 87.81 537 GLU A C 1
ATOM 4262 O O . GLU A 1 537 ? -9.281 -19.345 -18.859 1.00 87.81 537 GLU A O 1
ATOM 4267 N N . ILE A 1 538 ? -7.682 -18.368 -17.627 1.00 93.00 538 ILE A N 1
ATOM 4268 C CA . ILE A 1 538 ? -7.412 -17.279 -18.567 1.00 93.00 538 ILE A CA 1
ATOM 4269 C C . ILE A 1 538 ? -6.477 -17.770 -19.671 1.00 93.00 538 ILE A C 1
ATOM 4271 O O . ILE A 1 538 ? -5.414 -18.318 -19.384 1.00 93.00 538 ILE A O 1
ATOM 4275 N N . ILE A 1 539 ? -6.802 -17.486 -20.928 1.00 90.81 539 ILE A N 1
ATOM 4276 C CA . ILE A 1 539 ? -5.889 -17.661 -22.061 1.00 90.81 539 ILE A CA 1
ATOM 4277 C C . ILE A 1 539 ? -5.111 -16.360 -22.290 1.00 90.81 539 ILE A C 1
ATOM 4279 O O . ILE A 1 539 ? -5.709 -15.315 -22.552 1.00 90.81 539 ILE A O 1
ATOM 4283 N N . ALA A 1 540 ? -3.782 -16.412 -22.194 1.00 93.75 540 ALA A N 1
ATOM 4284 C CA . ALA A 1 540 ? -2.917 -15.280 -22.519 1.00 93.75 540 ALA A CA 1
ATOM 4285 C C . ALA A 1 540 ? -2.953 -14.973 -24.024 1.00 93.75 540 ALA A C 1
ATOM 4287 O O . ALA A 1 540 ? -2.957 -15.891 -24.848 1.00 93.75 540 ALA A O 1
ATOM 4288 N N . ASN A 1 541 ? -2.924 -13.686 -24.376 1.00 91.75 541 ASN A N 1
ATOM 4289 C CA . ASN A 1 541 ? -2.890 -13.211 -25.759 1.00 91.75 541 ASN A CA 1
ATOM 4290 C C . ASN A 1 541 ? -1.459 -12.880 -26.213 1.00 91.75 541 ASN A C 1
ATOM 4292 O O . ASN A 1 541 ? -0.559 -12.685 -25.396 1.00 91.75 541 ASN A O 1
ATOM 4296 N N . ILE A 1 542 ? -1.263 -12.749 -27.529 1.00 89.38 542 ILE A N 1
ATOM 4297 C CA . ILE A 1 542 ? 0.016 -12.319 -28.125 1.00 89.38 542 ILE A CA 1
ATOM 4298 C C . ILE A 1 542 ? 0.451 -10.935 -27.613 1.00 89.38 542 ILE A C 1
ATOM 4300 O O . ILE A 1 542 ? 1.638 -10.707 -27.394 1.00 89.38 542 ILE A O 1
ATOM 4304 N N . ASP A 1 543 ? -0.489 -10.036 -27.317 1.00 90.06 543 ASP A N 1
ATOM 4305 C CA . ASP A 1 543 ? -0.170 -8.736 -26.710 1.00 90.06 543 ASP A CA 1
ATOM 4306 C C . ASP A 1 543 ? 0.505 -8.880 -25.336 1.00 90.06 543 ASP A C 1
ATOM 4308 O O . ASP A 1 543 ? 1.442 -8.147 -25.030 1.00 90.06 543 ASP A O 1
ATOM 4312 N N . ASP A 1 544 ? 0.110 -9.877 -24.532 1.00 94.25 544 ASP A N 1
ATOM 4313 C CA . ASP A 1 544 ? 0.737 -10.138 -23.229 1.00 94.25 544 ASP A CA 1
ATOM 4314 C C . ASP A 1 544 ? 2.189 -10.617 -23.399 1.00 94.25 544 ASP A C 1
ATOM 4316 O O . ASP A 1 544 ? 3.056 -10.293 -22.587 1.00 94.25 544 ASP A O 1
ATOM 4320 N N . PHE A 1 545 ? 2.476 -11.351 -24.482 1.00 93.00 545 PHE A N 1
ATOM 4321 C CA . PHE A 1 545 ? 3.841 -11.703 -24.873 1.00 93.00 545 PHE A CA 1
ATOM 4322 C C . PHE A 1 545 ? 4.647 -10.484 -25.310 1.00 93.00 545 PHE A C 1
ATOM 4324 O O . PHE A 1 545 ? 5.805 -10.351 -24.915 1.00 93.00 545 PHE A O 1
ATOM 4331 N N . ASN A 1 546 ? 4.062 -9.607 -26.125 1.00 89.50 546 ASN A N 1
ATOM 4332 C CA . ASN A 1 546 ? 4.745 -8.421 -26.630 1.00 89.50 546 ASN A CA 1
ATOM 4333 C C . ASN A 1 546 ? 5.104 -7.460 -25.490 1.00 89.50 546 ASN A C 1
ATOM 4335 O O . ASN A 1 546 ? 6.261 -7.044 -25.397 1.00 89.50 546 ASN A O 1
ATOM 4339 N N . ASP A 1 547 ? 4.172 -7.210 -24.570 1.00 90.44 547 ASP A N 1
ATOM 4340 C CA . ASP A 1 547 ? 4.416 -6.395 -23.376 1.00 90.44 547 ASP A CA 1
ATOM 4341 C C . ASP A 1 547 ? 5.462 -7.043 -22.460 1.00 90.44 547 ASP A C 1
ATOM 4343 O O . ASP A 1 547 ? 6.379 -6.376 -21.968 1.00 90.44 547 ASP A O 1
ATOM 4347 N N . ALA A 1 548 ? 5.386 -8.366 -22.266 1.00 90.06 548 ALA A N 1
ATOM 4348 C CA . ALA A 1 548 ? 6.397 -9.103 -21.517 1.00 90.06 548 ALA A CA 1
ATOM 4349 C C . ALA A 1 548 ? 7.775 -8.999 -22.174 1.00 90.06 548 ALA A C 1
ATOM 4351 O O . ALA A 1 548 ? 8.774 -8.815 -21.480 1.00 90.06 548 ALA A O 1
ATOM 4352 N N . LYS A 1 549 ? 7.851 -9.092 -23.505 1.00 85.81 549 LYS A N 1
ATOM 4353 C CA . LYS A 1 549 ? 9.088 -8.976 -24.283 1.00 85.81 549 LYS A CA 1
ATOM 4354 C C . LYS A 1 549 ? 9.677 -7.578 -24.181 1.00 85.81 549 LYS A C 1
ATOM 4356 O O . LYS A 1 549 ? 10.879 -7.470 -23.959 1.00 85.81 549 LYS A O 1
ATOM 4361 N N . GLU A 1 550 ? 8.871 -6.529 -24.299 1.00 84.12 550 GLU A N 1
ATOM 4362 C CA . GLU A 1 550 ? 9.321 -5.144 -24.129 1.00 84.12 550 GLU A CA 1
ATOM 4363 C C . GLU A 1 550 ? 9.934 -4.943 -22.736 1.00 84.12 550 GLU A C 1
ATOM 4365 O O . GLU A 1 550 ? 11.096 -4.545 -22.599 1.00 84.12 550 GLU A O 1
ATOM 4370 N N . LEU A 1 551 ? 9.182 -5.321 -21.701 1.00 82.31 551 LEU A N 1
ATOM 4371 C CA . LEU A 1 551 ? 9.583 -5.193 -20.307 1.00 82.31 551 LEU A CA 1
ATOM 4372 C C . LEU A 1 551 ? 10.822 -6.058 -19.984 1.00 82.31 551 LEU A C 1
ATOM 4374 O O . LEU A 1 551 ? 11.727 -5.633 -19.260 1.00 82.31 551 LEU A O 1
ATOM 4378 N N . TYR A 1 552 ? 10.925 -7.252 -20.570 1.00 77.94 552 TYR A N 1
ATOM 4379 C CA . TYR A 1 552 ? 12.060 -8.156 -20.386 1.00 77.94 552 TYR A CA 1
ATOM 4380 C C . TYR A 1 552 ? 13.312 -7.737 -21.176 1.00 77.94 552 TYR A C 1
ATOM 4382 O O . TYR A 1 552 ? 14.426 -7.889 -20.676 1.00 77.94 552 TYR A O 1
ATOM 4390 N N . ILE A 1 553 ? 13.187 -7.190 -22.388 1.00 69.06 553 ILE A N 1
ATOM 4391 C CA . ILE A 1 553 ? 14.334 -6.676 -23.160 1.00 69.06 553 ILE A CA 1
ATOM 4392 C C . ILE A 1 553 ? 14.924 -5.435 -22.484 1.00 69.06 553 ILE A C 1
ATOM 4394 O O . ILE A 1 553 ? 16.150 -5.309 -22.425 1.00 69.06 553 ILE A O 1
ATOM 4398 N N . GLY A 1 554 ? 14.086 -4.574 -21.893 1.00 60.12 554 GLY A N 1
ATOM 4399 C CA . GLY A 1 554 ? 14.555 -3.507 -21.002 1.00 60.12 554 GLY A CA 1
ATOM 4400 C C . GLY A 1 554 ? 15.455 -4.048 -19.879 1.00 60.12 554 GLY A C 1
ATOM 4401 O O . GLY A 1 554 ? 16.504 -3.478 -19.592 1.00 60.12 554 GLY A O 1
ATOM 4402 N N . ARG A 1 555 ? 15.117 -5.225 -19.328 1.00 55.56 555 ARG A N 1
ATOM 4403 C CA . ARG A 1 555 ? 15.945 -5.987 -18.375 1.00 55.56 555 ARG A CA 1
ATOM 4404 C C . ARG A 1 555 ? 17.192 -6.614 -19.007 1.00 55.56 555 ARG A C 1
ATOM 4406 O O . ARG A 1 555 ? 18.217 -6.657 -18.338 1.00 55.56 555 ARG A O 1
ATOM 4413 N N . ALA A 1 556 ? 17.145 -7.125 -20.237 1.00 48.25 556 ALA A N 1
ATOM 4414 C CA . ALA A 1 556 ? 18.270 -7.808 -20.893 1.00 48.25 556 ALA A CA 1
ATOM 4415 C C . ALA A 1 556 ? 19.523 -6.924 -21.002 1.00 48.25 556 ALA A C 1
ATOM 4417 O O . ALA A 1 556 ? 20.634 -7.406 -20.775 1.00 48.25 556 ALA A O 1
ATOM 4418 N N . ARG A 1 557 ? 19.328 -5.622 -21.250 1.00 46.88 557 ARG A N 1
ATOM 4419 C CA . ARG A 1 557 ? 20.404 -4.619 -21.236 1.00 46.88 557 ARG A CA 1
ATOM 4420 C C . ARG A 1 557 ? 21.103 -4.511 -19.870 1.00 46.88 557 ARG A C 1
ATOM 4422 O O . ARG A 1 557 ? 22.319 -4.364 -19.842 1.00 46.88 557 ARG A O 1
ATOM 4429 N N . ASN A 1 558 ? 20.368 -4.686 -18.766 1.00 44.59 558 ASN A N 1
ATOM 4430 C CA . ASN A 1 558 ? 20.877 -4.533 -17.392 1.00 44.59 558 ASN A CA 1
ATOM 4431 C C . ASN A 1 558 ? 21.284 -5.871 -16.730 1.00 44.59 558 ASN A C 1
ATOM 4433 O O . ASN A 1 558 ? 22.163 -5.915 -15.874 1.00 44.59 558 ASN A O 1
ATOM 4437 N N . GLN A 1 559 ? 20.667 -6.997 -17.107 1.00 38.97 559 GLN A N 1
ATOM 4438 C CA . GLN A 1 559 ? 20.927 -8.324 -16.527 1.00 38.97 559 GLN A CA 1
ATOM 4439 C C . GLN A 1 559 ? 21.839 -9.230 -17.354 1.00 38.97 559 GLN A C 1
ATOM 4441 O O . GLN A 1 559 ? 22.341 -10.203 -16.791 1.00 38.97 559 GLN A O 1
ATOM 4446 N N . GLY A 1 560 ? 22.112 -8.926 -18.629 1.00 44.25 560 GLY A N 1
ATOM 4447 C CA . GLY A 1 560 ? 23.151 -9.637 -19.385 1.00 44.25 560 GLY A CA 1
ATOM 4448 C C . GLY A 1 560 ? 24.502 -9.629 -18.655 1.00 44.25 560 GLY A C 1
ATOM 4449 O O . GLY A 1 560 ? 25.258 -10.594 -18.732 1.00 44.25 560 GLY A O 1
ATOM 4450 N N . THR A 1 561 ? 24.749 -8.586 -17.860 1.00 47.94 561 THR A N 1
ATOM 4451 C CA . THR A 1 561 ? 25.990 -8.371 -17.114 1.00 47.94 561 THR A CA 1
ATOM 4452 C C . THR A 1 561 ? 25.874 -8.693 -15.616 1.00 47.94 561 THR A C 1
ATOM 4454 O O . THR A 1 561 ? 26.882 -9.006 -14.989 1.00 47.94 561 THR A O 1
ATOM 4457 N N . LYS A 1 562 ? 24.660 -8.679 -15.031 1.00 52.75 562 LYS A N 1
ATOM 4458 C CA . LYS A 1 562 ? 24.419 -8.669 -13.564 1.00 52.75 562 LYS A CA 1
ATOM 4459 C C . LYS A 1 562 ? 25.116 -7.496 -12.850 1.00 52.75 562 LYS A C 1
ATOM 4461 O O . LYS A 1 562 ? 25.437 -7.604 -11.665 1.00 52.75 562 LYS A O 1
ATOM 4466 N N . LEU A 1 563 ? 25.356 -6.407 -13.579 1.00 58.66 563 LEU A N 1
ATOM 4467 C CA . LEU A 1 563 ? 26.044 -5.205 -13.116 1.00 58.66 563 LEU A CA 1
ATOM 4468 C C . LEU A 1 563 ? 25.050 -4.045 -12.980 1.00 58.66 563 LEU A C 1
ATOM 4470 O O . LEU A 1 563 ? 24.105 -3.941 -13.757 1.00 58.66 563 LEU A O 1
ATOM 4474 N N . THR A 1 564 ? 25.274 -3.169 -12.006 1.00 61.00 564 THR A N 1
ATOM 4475 C CA . THR A 1 564 ? 24.648 -1.836 -11.941 1.00 61.00 564 THR A CA 1
ATOM 4476 C C . THR A 1 564 ? 25.161 -0.938 -13.071 1.00 61.00 564 THR A C 1
ATOM 4478 O O . THR A 1 564 ? 26.205 -1.218 -13.662 1.00 61.00 564 THR A O 1
ATOM 4481 N N . ASP A 1 565 ? 24.487 0.178 -13.352 1.00 61.38 565 ASP A N 1
ATOM 4482 C CA . ASP A 1 565 ? 24.927 1.119 -14.394 1.00 61.38 565 ASP A CA 1
ATOM 4483 C C . ASP A 1 565 ? 26.315 1.714 -14.098 1.00 61.38 565 ASP A C 1
ATOM 4485 O O . ASP A 1 565 ? 27.146 1.860 -15.000 1.00 61.38 565 ASP A O 1
ATOM 4489 N N . ALA A 1 566 ? 26.628 1.961 -12.821 1.00 68.06 566 ALA A N 1
ATOM 4490 C CA . ALA A 1 566 ? 27.956 2.386 -12.383 1.00 68.06 566 ALA A CA 1
ATOM 4491 C C . ALA A 1 566 ? 29.027 1.304 -12.621 1.00 68.06 566 ALA A C 1
ATOM 4493 O O . ALA A 1 566 ? 30.118 1.600 -13.112 1.00 68.06 566 ALA A O 1
ATOM 4494 N N . GLU A 1 567 ? 28.715 0.044 -12.316 1.00 71.38 567 GLU A N 1
ATOM 4495 C CA . GLU A 1 567 ? 29.583 -1.114 -12.562 1.00 71.38 567 GLU A CA 1
ATOM 4496 C C . GLU A 1 567 ? 29.786 -1.371 -14.069 1.00 71.38 567 GLU A C 1
ATOM 4498 O O . GLU A 1 567 ? 30.901 -1.640 -14.515 1.00 71.38 567 GLU A O 1
ATOM 4503 N N . LEU A 1 568 ? 28.737 -1.219 -14.881 1.00 68.88 568 LEU A N 1
ATOM 4504 C CA . LEU A 1 568 ? 28.796 -1.339 -16.338 1.00 68.88 568 LEU A CA 1
ATOM 4505 C C . LEU A 1 568 ? 29.658 -0.229 -16.951 1.00 68.88 568 LEU A C 1
ATOM 4507 O O . LEU A 1 568 ? 30.510 -0.490 -17.801 1.00 68.88 568 LEU A O 1
ATOM 4511 N N . LYS A 1 569 ? 29.481 1.012 -16.484 1.00 74.00 569 LYS A N 1
ATOM 4512 C CA . LYS A 1 569 ? 30.309 2.161 -16.870 1.00 74.00 569 LYS A CA 1
ATOM 4513 C C . LYS A 1 569 ? 31.776 1.926 -16.508 1.00 74.00 569 LYS A C 1
ATOM 4515 O O . LYS A 1 569 ? 32.647 2.197 -17.332 1.00 74.00 569 LYS A O 1
ATOM 4520 N N . PHE A 1 570 ? 32.049 1.368 -15.328 1.00 82.25 570 PHE A N 1
ATOM 4521 C CA . PHE A 1 570 ? 33.393 0.972 -14.904 1.00 82.25 570 PHE A CA 1
ATOM 4522 C C . PHE A 1 570 ? 34.013 -0.065 -15.859 1.00 82.25 570 PHE A C 1
ATOM 4524 O O . PHE A 1 570 ? 35.126 0.134 -16.349 1.00 82.25 570 PHE A O 1
ATOM 4531 N N . CYS A 1 571 ? 33.285 -1.140 -16.183 1.00 74.56 571 CYS A N 1
ATOM 4532 C CA . CYS A 1 571 ? 33.745 -2.169 -17.121 1.00 74.56 571 CYS A CA 1
ATOM 4533 C C . CYS A 1 571 ? 33.984 -1.616 -18.533 1.00 74.56 571 CYS A C 1
ATOM 4535 O O . CYS A 1 571 ? 34.990 -1.951 -19.153 1.00 74.56 571 CYS A O 1
ATOM 4537 N N . ASN A 1 572 ? 33.107 -0.740 -19.029 1.00 71.62 572 ASN A N 1
ATOM 4538 C CA . ASN A 1 572 ? 33.251 -0.123 -20.349 1.00 71.62 572 ASN A CA 1
ATOM 4539 C C . ASN A 1 572 ? 34.479 0.795 -20.434 1.00 71.62 572 ASN A C 1
ATOM 4541 O O . ASN A 1 572 ? 35.179 0.779 -21.447 1.00 71.62 572 ASN A O 1
ATOM 4545 N N . LEU A 1 573 ? 34.781 1.552 -19.371 1.00 79.38 573 LEU A N 1
ATOM 4546 C CA . LEU A 1 573 ? 35.993 2.376 -19.294 1.00 79.38 573 LEU A CA 1
ATOM 4547 C C . LEU A 1 573 ? 37.263 1.518 -19.362 1.00 79.38 573 LEU A C 1
ATOM 4549 O O . LEU A 1 573 ? 38.181 1.842 -20.114 1.00 79.38 573 LEU A O 1
ATOM 4553 N N . LEU A 1 574 ? 37.300 0.400 -18.629 1.00 80.50 574 LEU A N 1
ATOM 4554 C CA . LEU A 1 574 ? 38.424 -0.538 -18.678 1.00 80.50 574 LEU A CA 1
ATOM 4555 C C . LEU A 1 574 ? 38.530 -1.264 -20.019 1.00 80.50 574 LEU A C 1
ATOM 4557 O O . LEU A 1 574 ? 39.634 -1.442 -20.514 1.00 80.50 574 LEU A O 1
ATOM 4561 N N . ASN A 1 575 ? 37.414 -1.636 -20.645 1.00 72.56 575 ASN A N 1
ATOM 4562 C CA . ASN A 1 575 ? 37.441 -2.301 -21.948 1.00 72.56 575 ASN A CA 1
ATOM 4563 C C . ASN A 1 575 ? 37.947 -1.368 -23.065 1.00 72.56 575 ASN A C 1
ATOM 4565 O O . ASN A 1 575 ? 38.607 -1.815 -23.997 1.00 72.56 575 ASN A O 1
ATOM 4569 N N . GLY A 1 576 ? 37.665 -0.064 -22.962 1.00 67.50 576 GLY A N 1
ATOM 4570 C CA . GLY A 1 576 ? 38.154 0.940 -23.910 1.00 67.50 576 GLY A CA 1
ATOM 4571 C C . GLY A 1 576 ? 39.625 1.328 -23.720 1.00 67.50 576 GLY A C 1
ATOM 4572 O O . GLY A 1 576 ? 40.298 1.639 -24.699 1.00 67.50 576 GLY A O 1
ATOM 4573 N N . ALA A 1 577 ? 40.129 1.317 -22.481 1.00 74.75 577 ALA A N 1
ATOM 4574 C CA . ALA A 1 577 ? 41.480 1.785 -22.143 1.00 74.75 577 ALA A CA 1
ATOM 4575 C C . ALA A 1 577 ? 42.479 0.661 -21.798 1.00 74.75 577 ALA A C 1
ATOM 4577 O O . ALA A 1 577 ? 43.676 0.917 -21.673 1.00 74.75 577 ALA A O 1
ATOM 4578 N N . GLY A 1 578 ? 42.003 -0.574 -21.628 1.00 73.50 578 GLY A N 1
ATOM 4579 C CA . GLY A 1 578 ? 42.762 -1.741 -21.172 1.00 73.50 578 GLY A CA 1
ATOM 4580 C C . GLY A 1 578 ? 43.046 -1.723 -19.668 1.00 73.50 578 GLY A C 1
ATOM 4581 O O . GLY A 1 578 ? 42.639 -2.629 -18.938 1.00 73.50 578 GLY A O 1
ATOM 4582 N N . GLU A 1 579 ? 43.736 -0.686 -19.199 1.00 84.12 579 GLU A N 1
ATOM 4583 C CA . GLU A 1 579 ? 44.198 -0.570 -17.819 1.00 84.12 579 GLU A CA 1
ATOM 4584 C C . GLU A 1 579 ? 44.077 0.872 -17.309 1.00 84.12 579 GLU A C 1
ATOM 4586 O O . GLU A 1 579 ? 44.535 1.810 -17.960 1.00 84.12 579 GLU A O 1
ATOM 4591 N N . LEU A 1 580 ? 43.464 1.061 -16.136 1.00 87.50 580 LEU A N 1
ATOM 4592 C CA . LEU A 1 580 ? 43.251 2.382 -15.534 1.00 87.50 580 LEU A CA 1
ATOM 4593 C C . LEU A 1 580 ? 43.576 2.382 -14.037 1.00 87.50 580 LEU A C 1
ATOM 4595 O O . LEU A 1 580 ? 43.248 1.440 -13.317 1.00 87.50 580 LEU A O 1
ATOM 4599 N N . ASP A 1 581 ? 44.176 3.473 -13.550 1.00 88.25 581 ASP A N 1
ATOM 4600 C CA . ASP A 1 581 ? 44.382 3.687 -12.113 1.00 88.25 581 ASP A CA 1
ATOM 4601 C C . ASP A 1 581 ? 43.143 4.294 -11.425 1.00 88.25 581 ASP A C 1
ATOM 4603 O O . ASP A 1 581 ? 42.271 4.892 -12.066 1.00 88.25 581 ASP A O 1
ATOM 4607 N N . TYR A 1 582 ? 43.059 4.146 -10.097 1.00 87.44 582 TYR A N 1
ATOM 4608 C CA . TYR A 1 582 ? 41.915 4.631 -9.308 1.00 87.44 582 TYR A CA 1
ATOM 4609 C C . TYR A 1 582 ? 41.644 6.130 -9.506 1.00 87.44 582 TYR A C 1
ATOM 4611 O O . TYR A 1 582 ? 40.482 6.523 -9.552 1.00 87.44 582 TYR A O 1
ATOM 4619 N N . ASN A 1 583 ? 42.671 6.971 -9.664 1.00 82.31 583 ASN A N 1
ATOM 4620 C CA . ASN A 1 583 ? 42.480 8.415 -9.822 1.00 82.31 583 ASN A CA 1
ATOM 4621 C C . ASN A 1 583 ? 41.849 8.750 -11.180 1.00 82.31 583 ASN A C 1
ATOM 4623 O O . ASN A 1 583 ? 41.025 9.663 -11.276 1.00 82.31 583 ASN A O 1
ATOM 4627 N N . VAL A 1 584 ? 42.224 8.019 -12.233 1.00 83.06 584 VAL A N 1
ATOM 4628 C CA . VAL A 1 584 ? 41.628 8.178 -13.567 1.00 83.06 584 VAL A CA 1
ATOM 4629 C C . VAL A 1 584 ? 40.180 7.689 -13.573 1.00 83.06 584 VAL A C 1
ATOM 4631 O O . VAL A 1 584 ? 39.308 8.372 -14.116 1.00 83.06 584 VAL A O 1
ATOM 4634 N N . LEU A 1 585 ? 39.898 6.567 -12.907 1.00 84.44 585 LEU A N 1
ATOM 4635 C CA . LEU A 1 585 ? 38.539 6.037 -12.752 1.00 84.44 585 LEU A CA 1
ATOM 4636 C C . LEU A 1 585 ? 37.641 7.001 -11.965 1.00 84.44 585 LEU A C 1
ATOM 4638 O O . LEU A 1 585 ? 36.534 7.297 -12.409 1.00 84.44 585 LEU A O 1
ATOM 4642 N N . GLN A 1 586 ? 38.136 7.579 -10.866 1.00 86.38 586 GLN A N 1
ATOM 4643 C CA . GLN A 1 586 ? 37.416 8.599 -10.094 1.00 86.38 586 GLN A CA 1
ATOM 4644 C C . GLN A 1 586 ? 37.012 9.802 -10.947 1.00 86.38 586 GLN A C 1
ATOM 4646 O O . GLN A 1 586 ? 35.857 10.222 -10.907 1.00 86.38 586 GLN A O 1
ATOM 4651 N N . LYS A 1 587 ? 37.952 10.352 -11.727 1.00 82.94 587 LYS A N 1
ATOM 4652 C CA . LYS A 1 587 ? 37.692 11.515 -12.588 1.00 82.94 587 LYS A CA 1
ATOM 4653 C C . LYS A 1 587 ? 36.714 11.183 -13.712 1.00 82.94 587 LYS A C 1
ATOM 4655 O O . LYS A 1 587 ? 35.808 11.962 -13.972 1.00 82.94 587 LYS A O 1
ATOM 4660 N N . SER A 1 588 ? 36.878 10.025 -14.347 1.00 79.81 588 SER A N 1
ATOM 4661 C CA . SER A 1 588 ? 36.062 9.611 -15.499 1.00 79.81 588 SER A CA 1
ATOM 4662 C C . SER A 1 588 ? 34.632 9.233 -15.105 1.00 79.81 588 SER A C 1
ATOM 4664 O O . SER A 1 588 ? 33.694 9.414 -15.878 1.00 79.81 588 SER A O 1
ATOM 4666 N N . MET A 1 589 ? 34.451 8.709 -13.892 1.00 80.88 589 MET A N 1
ATOM 4667 C CA . MET A 1 589 ? 33.139 8.349 -13.356 1.00 80.88 589 MET A CA 1
ATOM 4668 C C . MET A 1 589 ? 32.503 9.458 -12.513 1.00 80.88 589 MET A C 1
ATOM 4670 O O . MET A 1 589 ? 31.312 9.365 -12.239 1.00 80.88 589 MET A O 1
ATOM 4674 N N . ASN A 1 590 ? 33.260 10.499 -12.151 1.00 81.56 590 ASN A N 1
ATOM 4675 C CA . ASN A 1 590 ? 32.860 11.575 -11.241 1.00 81.56 590 ASN A CA 1
ATOM 4676 C C . ASN A 1 590 ? 32.438 11.071 -9.843 1.00 81.56 590 ASN A C 1
ATOM 4678 O O . ASN A 1 590 ? 31.407 11.465 -9.306 1.00 81.56 590 ASN A O 1
ATOM 4682 N N . VAL A 1 591 ? 33.235 10.175 -9.249 1.00 80.50 591 VAL A N 1
ATOM 4683 C CA . VAL A 1 591 ? 32.951 9.565 -7.935 1.00 80.50 591 VAL A CA 1
ATOM 4684 C C . VAL A 1 591 ? 34.168 9.593 -7.000 1.00 80.50 591 VAL A C 1
ATOM 4686 O O . VAL A 1 591 ? 35.315 9.740 -7.428 1.00 80.50 591 VAL A O 1
ATOM 4689 N N . SER A 1 592 ? 33.933 9.451 -5.691 1.00 79.12 592 SER A N 1
ATOM 4690 C CA . SER A 1 592 ? 34.997 9.456 -4.676 1.00 79.12 592 SER A CA 1
ATOM 4691 C C . SER A 1 592 ? 35.867 8.189 -4.713 1.00 79.12 592 SER A C 1
ATOM 4693 O O . SER A 1 592 ? 35.488 7.153 -5.259 1.00 79.12 592 SER A O 1
ATOM 4695 N N . GLN A 1 593 ? 37.046 8.246 -4.087 1.00 76.88 593 GLN A N 1
ATOM 4696 C CA . GLN A 1 593 ? 37.997 7.122 -4.063 1.00 76.88 593 GLN A CA 1
ATOM 4697 C C . GLN A 1 593 ? 37.427 5.937 -3.275 1.00 76.88 593 GLN A C 1
ATOM 4699 O O . GLN A 1 593 ? 37.549 4.784 -3.688 1.00 76.88 593 GLN A O 1
ATOM 4704 N N . GLY A 1 594 ? 36.709 6.247 -2.189 1.00 75.12 594 GLY A N 1
ATOM 4705 C CA . GLY A 1 594 ? 35.935 5.272 -1.428 1.00 75.12 594 GLY A CA 1
ATOM 4706 C C . GLY A 1 594 ? 34.841 4.612 -2.268 1.00 75.12 594 GLY A C 1
ATOM 4707 O O . GLY A 1 594 ? 34.663 3.403 -2.161 1.00 75.12 594 GLY A O 1
ATOM 4708 N N . ARG A 1 595 ? 34.172 5.362 -3.159 1.00 76.88 595 ARG A N 1
ATOM 4709 C CA . ARG A 1 595 ? 33.139 4.820 -4.057 1.00 76.88 595 ARG A CA 1
ATOM 4710 C C . ARG A 1 595 ? 33.720 3.855 -5.090 1.00 76.88 595 ARG A C 1
ATOM 4712 O O . ARG A 1 595 ? 33.146 2.794 -5.285 1.00 76.88 595 ARG A O 1
ATOM 4719 N N . ILE A 1 596 ? 34.878 4.158 -5.685 1.00 84.19 596 ILE A N 1
ATOM 4720 C CA . ILE A 1 596 ? 35.585 3.210 -6.571 1.00 84.19 596 ILE A CA 1
ATOM 4721 C C . ILE A 1 596 ? 35.947 1.923 -5.821 1.00 84.19 596 ILE A C 1
ATOM 4723 O O . ILE A 1 596 ? 35.697 0.827 -6.317 1.00 84.19 596 ILE A O 1
ATOM 4727 N N . SER A 1 597 ? 36.481 2.048 -4.604 1.00 82.06 597 SER A N 1
ATOM 4728 C CA . SER A 1 597 ? 36.814 0.890 -3.767 1.00 82.06 597 SER A CA 1
ATOM 4729 C C . SER A 1 597 ? 35.581 0.035 -3.444 1.00 82.06 597 SER A C 1
ATOM 4731 O O . SER A 1 597 ? 35.634 -1.188 -3.547 1.00 82.06 597 SER A O 1
ATOM 4733 N N . GLN A 1 598 ? 34.451 0.672 -3.121 1.00 77.00 598 GLN A N 1
ATOM 4734 C CA . GLN A 1 598 ? 33.173 -0.005 -2.881 1.00 77.00 598 GLN A CA 1
ATOM 4735 C C . GLN A 1 598 ? 32.615 -0.689 -4.131 1.00 77.00 598 GLN A C 1
ATOM 4737 O O . GLN A 1 598 ? 32.131 -1.806 -4.023 1.00 77.00 598 GLN A O 1
ATOM 4742 N N . ILE A 1 599 ? 32.705 -0.072 -5.313 1.00 80.62 599 ILE A N 1
ATOM 4743 C CA . ILE A 1 599 ? 32.274 -0.700 -6.575 1.00 80.62 599 ILE A CA 1
ATOM 4744 C C . ILE A 1 599 ? 33.059 -1.998 -6.809 1.00 80.62 599 ILE A C 1
ATOM 4746 O O . ILE A 1 599 ? 32.490 -3.039 -7.126 1.00 80.62 599 ILE A O 1
ATOM 4750 N N . ILE A 1 600 ? 34.373 -1.961 -6.593 1.00 82.12 600 ILE A N 1
ATOM 4751 C CA . ILE A 1 600 ? 35.261 -3.102 -6.832 1.00 82.12 600 ILE A CA 1
ATOM 4752 C C . ILE A 1 600 ? 35.047 -4.218 -5.799 1.00 82.12 600 ILE A C 1
ATOM 4754 O O . ILE A 1 600 ? 34.940 -5.389 -6.171 1.00 82.12 600 ILE A O 1
ATOM 4758 N N . HIS A 1 601 ? 35.002 -3.870 -4.510 1.00 79.56 601 HIS A N 1
ATOM 4759 C CA . HIS A 1 601 ? 35.061 -4.835 -3.408 1.00 79.56 601 HIS A CA 1
ATOM 4760 C C . HIS A 1 601 ? 33.718 -5.091 -2.701 1.00 79.56 601 HIS A C 1
ATOM 4762 O O . HIS A 1 601 ? 33.618 -6.064 -1.961 1.00 79.56 601 HIS A O 1
ATOM 4768 N N . GLY A 1 602 ? 32.688 -4.277 -2.940 1.00 73.12 602 GLY A N 1
ATOM 4769 C CA . GLY A 1 602 ? 31.419 -4.298 -2.201 1.00 73.12 602 GLY A CA 1
ATOM 4770 C C . GLY A 1 602 ? 31.526 -3.671 -0.801 1.00 73.12 602 GLY A C 1
ATOM 4771 O O . GLY A 1 602 ? 32.576 -3.144 -0.414 1.00 73.12 602 GLY A O 1
ATOM 4772 N N . LYS A 1 603 ? 30.441 -3.717 -0.012 1.00 60.44 603 LYS A N 1
ATOM 4773 C CA . LYS A 1 603 ? 30.462 -3.351 1.417 1.00 60.44 603 LYS A CA 1
ATOM 4774 C C . LYS A 1 603 ? 30.731 -4.578 2.302 1.00 60.44 603 LYS A C 1
ATOM 4776 O O . LYS A 1 603 ? 29.957 -5.528 2.328 1.00 60.44 603 LYS A O 1
ATOM 4781 N N . GLY A 1 604 ? 31.803 -4.537 3.098 1.00 58.81 604 GLY A N 1
ATOM 4782 C CA . GLY A 1 604 ? 32.127 -5.578 4.089 1.00 58.81 604 GLY A CA 1
ATOM 4783 C C . GLY A 1 604 ? 32.815 -6.829 3.514 1.00 58.81 604 GLY A C 1
ATOM 4784 O O . GLY A 1 604 ? 33.432 -6.778 2.458 1.00 58.81 604 GLY A O 1
ATOM 4785 N N . LYS A 1 605 ? 32.760 -7.961 4.238 1.00 46.56 605 LYS A N 1
ATOM 4786 C CA . LYS A 1 605 ? 33.323 -9.269 3.818 1.00 46.56 605 LYS A CA 1
ATOM 4787 C C . LYS A 1 605 ? 32.297 -10.120 3.039 1.00 46.56 605 LYS A C 1
ATOM 4789 O O . LYS A 1 605 ? 32.127 -11.296 3.348 1.00 46.56 605 LYS A O 1
ATOM 4794 N N . GLY A 1 606 ? 31.557 -9.518 2.109 1.00 52.56 606 GLY A N 1
ATOM 4795 C CA . GLY A 1 606 ? 30.492 -10.185 1.348 1.00 52.56 606 GLY A CA 1
ATOM 4796 C C . GLY A 1 606 ? 30.808 -10.334 -0.142 1.00 52.56 606 GLY A C 1
ATOM 4797 O O . GLY A 1 606 ? 31.545 -9.535 -0.713 1.00 52.56 606 GLY A O 1
ATOM 4798 N N . ASP A 1 607 ? 30.203 -11.334 -0.789 1.00 55.97 607 ASP A N 1
ATOM 4799 C CA . ASP A 1 607 ? 30.396 -11.684 -2.208 1.00 55.97 607 ASP A CA 1
ATOM 4800 C C . ASP A 1 607 ? 29.741 -10.690 -3.213 1.00 55.97 607 ASP A C 1
ATOM 4802 O O . ASP A 1 607 ? 29.374 -11.081 -4.322 1.00 55.97 607 ASP A O 1
ATOM 4806 N N . SER A 1 608 ? 29.546 -9.411 -2.854 1.00 59.72 608 SER A N 1
ATOM 4807 C CA . SER A 1 608 ? 28.725 -8.447 -3.620 1.00 59.72 608 SER A CA 1
ATOM 4808 C C . SER A 1 608 ? 29.489 -7.525 -4.589 1.00 59.72 608 SER A C 1
ATOM 4810 O O . SER A 1 608 ? 28.862 -6.957 -5.480 1.00 59.72 608 SER A O 1
ATOM 4812 N N . GLY A 1 609 ? 30.814 -7.377 -4.465 1.00 72.31 609 GLY A N 1
ATOM 4813 C CA . GLY A 1 609 ? 31.617 -6.475 -5.314 1.00 72.31 609 GLY A CA 1
ATOM 4814 C C . GLY A 1 609 ? 31.849 -6.944 -6.759 1.00 72.31 609 GLY A C 1
ATOM 4815 O O . GLY A 1 609 ? 31.743 -8.137 -7.067 1.00 72.31 609 GLY A O 1
ATOM 4816 N N . LEU A 1 610 ? 32.245 -6.014 -7.644 1.00 74.44 610 LEU A N 1
ATOM 4817 C CA . LEU A 1 610 ? 32.542 -6.270 -9.064 1.00 74.44 610 LEU A CA 1
ATOM 4818 C C . LEU A 1 610 ? 33.539 -7.423 -9.270 1.00 74.44 610 LEU A C 1
ATOM 4820 O O . LEU A 1 610 ? 33.397 -8.198 -10.215 1.00 74.44 610 LEU A O 1
ATOM 4824 N N . ILE A 1 611 ? 34.500 -7.578 -8.351 1.00 76.31 611 ILE A N 1
ATOM 4825 C CA . ILE A 1 611 ? 35.516 -8.642 -8.378 1.00 76.31 611 ILE A CA 1
ATOM 4826 C C . ILE A 1 611 ? 34.915 -10.057 -8.333 1.00 76.31 611 ILE A C 1
ATOM 4828 O O . ILE A 1 611 ? 35.495 -10.995 -8.874 1.00 76.31 611 ILE A O 1
ATOM 4832 N N . ASN A 1 612 ? 33.729 -10.202 -7.738 1.00 67.38 612 ASN A N 1
ATOM 4833 C CA . ASN A 1 612 ? 32.999 -11.466 -7.663 1.00 67.38 612 ASN A CA 1
ATOM 4834 C C . ASN A 1 612 ? 31.994 -11.624 -8.816 1.00 67.38 612 ASN A C 1
ATOM 4836 O O . ASN A 1 612 ? 31.656 -12.747 -9.197 1.00 67.38 612 ASN A O 1
ATOM 4840 N N . LYS A 1 613 ? 31.517 -10.508 -9.384 1.00 63.84 613 LYS A N 1
ATOM 4841 C CA . LYS A 1 613 ? 30.524 -10.476 -10.470 1.00 63.84 613 LYS A CA 1
ATOM 4842 C C . LYS A 1 613 ? 31.146 -10.694 -11.854 1.00 63.84 613 LYS A C 1
ATOM 4844 O O . LYS A 1 613 ? 30.547 -11.383 -12.680 1.00 63.84 613 LYS A O 1
ATOM 4849 N N . VAL A 1 614 ? 32.337 -10.144 -12.107 1.00 68.56 614 VAL A N 1
ATOM 4850 C CA . VAL A 1 614 ? 32.992 -10.152 -13.425 1.00 68.56 614 VAL A CA 1
ATOM 4851 C C . VAL A 1 614 ? 34.247 -11.016 -13.400 1.00 68.56 614 VAL A C 1
ATOM 4853 O O . VAL A 1 614 ? 35.278 -10.647 -12.838 1.00 68.56 614 VAL A O 1
ATOM 4856 N N . ARG A 1 615 ? 34.185 -12.176 -14.062 1.00 61.25 615 ARG A N 1
ATOM 4857 C CA . ARG A 1 615 ? 35.367 -13.025 -14.262 1.00 61.25 615 ARG A CA 1
ATOM 4858 C C . ARG A 1 615 ? 36.353 -12.298 -15.179 1.00 61.25 615 ARG A C 1
ATOM 4860 O O . ARG A 1 615 ? 36.019 -12.041 -16.327 1.00 61.25 615 ARG A O 1
ATOM 4867 N N . GLY A 1 616 ? 37.552 -12.000 -14.675 1.00 70.12 616 GLY A N 1
ATOM 4868 C CA . GLY A 1 616 ? 38.617 -11.341 -15.444 1.00 70.12 616 GLY A CA 1
ATOM 4869 C C . GLY A 1 616 ? 38.934 -9.905 -15.024 1.00 70.12 616 GLY A C 1
ATOM 4870 O O . GLY A 1 616 ? 39.820 -9.305 -15.629 1.00 70.12 616 GLY A O 1
ATOM 4871 N N . LEU A 1 617 ? 38.256 -9.362 -14.006 1.00 81.12 617 LEU A N 1
ATOM 4872 C CA . LEU A 1 617 ? 38.672 -8.120 -13.354 1.00 81.12 617 LEU A CA 1
ATOM 4873 C C . LEU A 1 617 ? 39.866 -8.388 -12.424 1.00 81.12 617 LEU A C 1
ATOM 4875 O O . LEU A 1 617 ? 39.776 -9.230 -11.530 1.00 81.12 617 LEU A O 1
ATOM 4879 N N . ILE A 1 618 ? 40.959 -7.649 -12.606 1.00 81.69 618 ILE A N 1
ATOM 4880 C CA . ILE A 1 618 ? 42.180 -7.749 -11.798 1.00 81.69 618 ILE A CA 1
ATOM 4881 C C . ILE A 1 618 ? 42.485 -6.380 -11.186 1.00 81.69 618 ILE A C 1
ATOM 4883 O O . ILE A 1 618 ? 42.367 -5.354 -11.856 1.00 81.69 618 ILE A O 1
ATOM 4887 N N . VAL A 1 619 ? 42.878 -6.367 -9.908 1.00 86.75 619 VAL A N 1
ATOM 4888 C CA . VAL A 1 619 ? 43.292 -5.158 -9.183 1.00 86.75 619 VAL A CA 1
ATOM 4889 C C . VAL A 1 619 ? 44.679 -5.380 -8.596 1.00 86.75 619 VAL A C 1
ATOM 4891 O O . VAL A 1 619 ? 44.873 -6.263 -7.761 1.00 86.75 619 VAL A O 1
ATOM 4894 N N . GLU A 1 620 ? 45.642 -4.563 -9.012 1.00 86.38 620 GLU A N 1
ATOM 4895 C CA . GLU A 1 620 ? 47.041 -4.654 -8.594 1.00 86.38 620 GLU A CA 1
ATOM 4896 C C . GLU A 1 620 ? 47.523 -3.346 -7.974 1.00 86.38 620 GLU A C 1
ATOM 4898 O O . GLU A 1 620 ? 47.166 -2.252 -8.410 1.00 86.38 620 GLU A O 1
ATOM 4903 N N . LYS A 1 621 ? 48.404 -3.449 -6.979 1.00 84.62 621 LYS A N 1
ATOM 4904 C CA . LYS A 1 621 ? 49.089 -2.292 -6.403 1.00 84.62 621 LYS A CA 1
ATOM 4905 C C . LYS A 1 621 ? 50.478 -2.179 -7.022 1.00 84.62 621 LYS A C 1
ATOM 4907 O O . LYS A 1 621 ? 51.324 -3.036 -6.779 1.00 84.62 621 LYS A O 1
ATOM 4912 N N . ARG A 1 622 ? 50.732 -1.122 -7.796 1.00 85.50 622 ARG A N 1
ATOM 4913 C CA . ARG A 1 622 ? 52.028 -0.873 -8.450 1.00 85.50 622 ARG A CA 1
ATOM 4914 C C . ARG A 1 622 ? 52.711 0.370 -7.912 1.00 85.50 622 ARG A C 1
ATOM 4916 O O . ARG A 1 622 ? 52.073 1.385 -7.650 1.00 85.50 622 ARG A O 1
ATOM 4923 N N . SER A 1 623 ? 54.026 0.286 -7.762 1.00 78.88 623 SER A N 1
ATOM 4924 C CA . SER A 1 623 ? 54.882 1.428 -7.454 1.00 78.88 623 SER A CA 1
ATOM 4925 C C . SER A 1 623 ? 55.202 2.199 -8.731 1.00 78.88 623 SER A C 1
ATOM 4927 O O . SER A 1 623 ? 55.746 1.627 -9.675 1.00 78.88 623 SER A O 1
ATOM 4929 N N . VAL A 1 624 ? 54.905 3.493 -8.746 1.00 77.12 624 VAL A N 1
ATOM 4930 C CA . VAL A 1 624 ? 55.250 4.414 -9.830 1.00 77.12 624 VAL A CA 1
ATOM 4931 C C . VAL A 1 624 ? 56.192 5.470 -9.264 1.00 77.12 624 VAL A C 1
ATOM 4933 O O . VAL A 1 624 ? 55.897 6.072 -8.231 1.00 77.12 624 VAL A O 1
ATOM 4936 N N . LYS A 1 625 ? 57.334 5.682 -9.922 1.00 72.88 625 LYS A N 1
ATOM 4937 C CA . LYS A 1 625 ? 58.223 6.802 -9.607 1.00 72.88 625 LYS A CA 1
ATOM 4938 C C . LYS A 1 625 ? 57.641 8.084 -10.196 1.00 72.88 625 LYS A C 1
ATOM 4940 O O . LYS A 1 625 ? 57.295 8.104 -11.374 1.00 72.88 625 LYS A O 1
ATOM 4945 N N . THR A 1 626 ? 57.494 9.112 -9.373 1.00 68.50 626 THR A N 1
ATOM 4946 C CA . THR A 1 626 ? 57.134 10.463 -9.816 1.00 68.50 626 THR A CA 1
ATOM 4947 C C . THR A 1 626 ? 58.370 11.209 -10.315 1.00 68.50 626 THR A C 1
ATOM 4949 O O . THR A 1 626 ? 59.501 10.791 -10.062 1.00 68.50 626 THR A O 1
ATOM 4952 N N . ASP A 1 627 ? 58.143 12.328 -11.004 1.00 71.31 627 ASP A N 1
ATOM 4953 C CA . ASP A 1 627 ? 59.199 13.186 -11.561 1.00 71.31 627 ASP A CA 1
ATOM 4954 C C . ASP A 1 627 ? 60.169 13.725 -10.485 1.00 71.31 627 ASP A C 1
ATOM 4956 O O . ASP A 1 627 ? 61.316 14.040 -10.790 1.00 71.31 627 ASP A O 1
ATOM 4960 N N . ASP A 1 628 ? 59.743 13.726 -9.216 1.00 72.38 628 ASP A N 1
ATOM 4961 C CA . ASP A 1 628 ? 60.532 14.125 -8.041 1.00 72.38 628 ASP A CA 1
ATOM 4962 C C . ASP A 1 628 ? 61.304 12.950 -7.383 1.00 72.38 628 ASP A C 1
ATOM 4964 O O . ASP A 1 628 ? 61.663 13.019 -6.207 1.00 72.38 628 ASP A O 1
ATOM 4968 N N . ASP A 1 629 ? 61.493 11.829 -8.093 1.00 71.31 629 ASP A N 1
ATOM 4969 C CA . ASP A 1 629 ? 62.139 10.576 -7.634 1.00 71.31 629 ASP A CA 1
ATOM 4970 C C . ASP A 1 629 ? 61.522 9.968 -6.350 1.00 71.31 629 ASP A C 1
ATOM 4972 O O . ASP A 1 629 ? 62.123 9.141 -5.657 1.00 71.31 629 ASP A O 1
ATOM 4976 N N . THR A 1 630 ? 60.271 10.328 -6.042 1.00 66.69 630 THR A N 1
ATOM 4977 C CA . THR A 1 630 ? 59.489 9.729 -4.954 1.00 66.69 630 THR A CA 1
ATOM 4978 C C . THR A 1 630 ? 58.667 8.548 -5.472 1.00 66.69 630 THR A C 1
ATOM 4980 O O . THR A 1 630 ? 58.107 8.559 -6.566 1.00 66.69 630 THR A O 1
ATOM 4983 N N . THR A 1 631 ? 58.612 7.460 -4.700 1.00 75.38 631 THR A N 1
ATOM 4984 C CA . THR A 1 631 ? 57.848 6.265 -5.090 1.00 75.38 631 THR A CA 1
ATOM 4985 C C . THR A 1 631 ? 56.431 6.354 -4.539 1.00 75.38 631 THR A C 1
ATOM 4987 O O . THR A 1 631 ? 56.232 6.319 -3.325 1.00 75.38 631 THR A O 1
ATOM 4990 N N . VAL A 1 632 ? 55.439 6.432 -5.425 1.00 77.00 632 VAL A N 1
ATOM 4991 C CA . VAL A 1 632 ? 54.016 6.476 -5.070 1.00 77.00 632 VAL A CA 1
ATOM 4992 C C . VAL A 1 632 ? 53.348 5.175 -5.497 1.00 77.00 632 VAL A C 1
ATOM 4994 O O . VAL A 1 632 ? 53.506 4.716 -6.626 1.00 77.00 632 VAL A O 1
ATOM 4997 N N . TYR A 1 633 ? 52.578 4.568 -4.599 1.00 76.44 633 TYR A N 1
ATOM 4998 C CA . TYR A 1 633 ? 51.810 3.368 -4.919 1.00 76.44 633 TYR A CA 1
ATOM 4999 C C . TYR A 1 633 ? 50.454 3.741 -5.511 1.00 76.44 633 TYR A C 1
ATOM 5001 O O . TYR A 1 633 ? 49.706 4.517 -4.917 1.00 76.44 633 TYR A O 1
ATOM 5009 N N . LYS A 1 634 ? 50.117 3.142 -6.650 1.00 82.62 634 LYS A N 1
ATOM 5010 C CA . LYS A 1 634 ? 48.824 3.285 -7.313 1.00 82.62 634 LYS A CA 1
ATOM 5011 C C . LYS A 1 634 ? 48.123 1.936 -7.386 1.00 82.62 634 LYS A C 1
ATOM 5013 O O . LYS A 1 634 ? 48.758 0.920 -7.659 1.00 82.62 634 LYS A O 1
ATOM 5018 N N . ASN A 1 635 ? 46.816 1.945 -7.151 1.00 85.25 635 ASN A N 1
ATOM 5019 C CA . ASN A 1 635 ? 45.965 0.799 -7.445 1.00 85.25 635 ASN A CA 1
ATOM 5020 C C . ASN A 1 635 ? 45.522 0.901 -8.902 1.00 85.25 635 ASN A C 1
ATOM 5022 O O . ASN A 1 635 ? 45.021 1.947 -9.325 1.00 85.25 635 ASN A O 1
ATOM 5026 N N . VAL A 1 636 ? 45.733 -0.176 -9.641 1.00 87.12 636 VAL A N 1
ATOM 5027 C CA . VAL A 1 636 ? 45.536 -0.262 -11.078 1.00 87.12 636 VAL A CA 1
ATOM 5028 C C . VAL A 1 636 ? 44.589 -1.418 -11.368 1.00 87.12 636 VAL A C 1
ATOM 5030 O O . VAL A 1 636 ? 44.759 -2.507 -10.822 1.00 87.12 636 VAL A O 1
ATOM 5033 N N . CYS A 1 637 ? 43.585 -1.161 -12.198 1.00 87.81 637 CYS A N 1
ATOM 5034 C CA . CYS A 1 637 ? 42.564 -2.125 -12.578 1.00 87.81 637 CYS A CA 1
ATOM 5035 C C . CYS A 1 637 ? 42.726 -2.501 -14.051 1.00 87.81 637 CYS A C 1
ATOM 5037 O O . CYS A 1 637 ? 42.898 -1.616 -14.890 1.00 87.81 637 CYS A O 1
ATOM 5039 N N . SER A 1 638 ? 42.594 -3.786 -14.369 1.00 85.38 638 SER A N 1
ATOM 5040 C CA . SER A 1 638 ? 42.497 -4.291 -15.741 1.00 85.38 638 SER A CA 1
ATOM 5041 C C . SER A 1 638 ? 41.333 -5.272 -15.874 1.00 85.38 638 SER A C 1
ATOM 5043 O O . SER A 1 638 ? 40.912 -5.901 -14.898 1.00 85.38 638 SER A O 1
ATOM 5045 N N . LEU A 1 639 ? 40.775 -5.375 -17.081 1.00 80.69 639 LEU A N 1
ATOM 5046 C CA . LEU A 1 639 ? 39.648 -6.258 -17.375 1.00 80.69 639 LEU A CA 1
ATOM 5047 C C . LEU A 1 639 ? 39.933 -7.077 -18.636 1.00 80.69 639 LEU A C 1
ATOM 5049 O O . LEU A 1 639 ? 40.180 -6.521 -19.703 1.00 80.69 639 LEU A O 1
ATOM 5053 N N . HIS A 1 640 ? 39.875 -8.403 -18.517 1.00 74.19 640 HIS A N 1
ATOM 5054 C CA . HIS A 1 640 ? 40.129 -9.328 -19.624 1.00 74.19 640 HIS A CA 1
ATOM 5055 C C . HIS A 1 640 ? 38.879 -10.140 -19.987 1.00 74.19 640 HIS A C 1
ATOM 5057 O O . HIS A 1 640 ? 38.119 -10.537 -19.107 1.00 74.19 640 HIS A O 1
ATOM 5063 N N . ASN A 1 641 ? 38.704 -10.439 -21.282 1.00 58.56 641 ASN A N 1
ATOM 5064 C CA . ASN A 1 641 ? 37.627 -11.285 -21.828 1.00 58.56 641 ASN A CA 1
ATOM 5065 C C . ASN A 1 641 ? 36.191 -10.800 -21.535 1.00 58.56 641 ASN A C 1
ATOM 5067 O O . ASN A 1 641 ? 35.274 -11.611 -21.412 1.00 58.56 641 ASN A O 1
ATOM 5071 N N . PHE A 1 642 ? 35.980 -9.485 -21.451 1.00 61.84 642 PHE A N 1
ATOM 5072 C CA . PHE A 1 642 ? 34.649 -8.886 -21.339 1.00 61.84 642 PHE A CA 1
ATOM 5073 C C . PHE A 1 642 ? 34.127 -8.494 -22.730 1.00 61.84 642 PHE A C 1
ATOM 5075 O O . PHE A 1 642 ? 34.657 -7.574 -23.351 1.00 61.84 642 PHE A O 1
ATOM 5082 N N . ASN A 1 643 ? 33.102 -9.188 -23.237 1.00 55.62 643 ASN A N 1
ATOM 5083 C CA . ASN A 1 643 ? 32.442 -8.828 -24.494 1.00 55.62 643 ASN A CA 1
ATOM 5084 C C . ASN A 1 643 ? 31.134 -8.063 -24.213 1.00 55.62 643 ASN A C 1
ATOM 5086 O O . ASN A 1 643 ? 30.134 -8.689 -23.865 1.00 55.62 643 ASN A O 1
ATOM 5090 N N . PRO A 1 644 ? 31.093 -6.733 -24.408 1.00 47.53 644 PRO A N 1
ATOM 5091 C CA . PRO A 1 644 ? 29.885 -5.944 -24.172 1.00 47.53 644 PRO A CA 1
ATOM 5092 C C . PRO A 1 644 ? 28.755 -6.253 -25.171 1.00 47.53 644 PRO A C 1
ATOM 5094 O O . PRO A 1 644 ? 27.614 -5.858 -24.932 1.00 47.53 644 PRO A O 1
ATOM 5097 N N . PHE A 1 645 ? 29.043 -6.949 -26.282 1.00 40.94 645 PHE A N 1
ATOM 5098 C CA . PHE A 1 645 ? 28.096 -7.187 -27.375 1.00 40.94 645 PHE A CA 1
ATOM 5099 C C . PHE A 1 645 ? 27.366 -8.538 -27.328 1.00 40.94 645 PHE A C 1
ATOM 5101 O O . PHE A 1 645 ? 26.371 -8.700 -28.036 1.00 40.94 645 PHE A O 1
ATOM 5108 N N . ASP A 1 646 ? 27.768 -9.478 -26.463 1.00 45.16 646 ASP A N 1
ATOM 5109 C CA . ASP A 1 646 ? 27.072 -10.772 -26.298 1.00 45.16 646 ASP A CA 1
ATOM 5110 C C . ASP A 1 646 ? 25.635 -10.622 -25.747 1.00 45.16 646 ASP A C 1
ATOM 5112 O O . ASP A 1 646 ? 24.851 -11.568 -25.751 1.00 45.16 646 ASP A O 1
ATOM 5116 N N . HIS A 1 647 ? 25.255 -9.411 -25.330 1.00 44.94 647 HIS A N 1
ATOM 5117 C CA . HIS A 1 647 ? 23.985 -9.091 -24.677 1.00 44.94 647 HIS A CA 1
ATOM 5118 C C . HIS A 1 647 ? 22.908 -8.506 -25.613 1.00 44.94 647 HIS A C 1
ATOM 5120 O O . HIS A 1 647 ? 21.791 -8.255 -25.166 1.00 44.94 647 HIS A O 1
ATOM 5126 N N . TYR A 1 648 ? 23.219 -8.278 -26.898 1.00 36.19 648 TYR A N 1
ATOM 5127 C CA . TYR A 1 648 ? 22.319 -7.597 -27.848 1.00 36.19 648 TYR A CA 1
ATOM 5128 C C . TYR A 1 648 ? 21.518 -8.526 -28.776 1.00 36.19 648 TYR A C 1
ATOM 5130 O O . TYR A 1 648 ?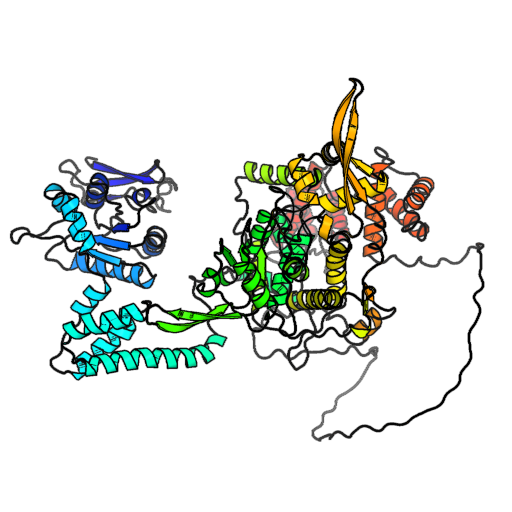 20.679 -8.040 -29.536 1.00 36.19 648 TYR A O 1
ATOM 5138 N N . LYS A 1 649 ? 21.718 -9.850 -28.732 1.00 43.50 649 LYS A N 1
ATOM 5139 C CA . LYS A 1 649 ? 20.824 -10.782 -29.444 1.00 43.50 649 LYS A CA 1
ATOM 5140 C C . LYS A 1 649 ? 19.457 -10.793 -28.760 1.00 43.50 649 LYS A C 1
ATOM 5142 O O . LYS A 1 649 ? 19.381 -10.889 -27.538 1.00 43.50 649 LYS A O 1
ATOM 5147 N N . THR A 1 650 ? 18.377 -10.694 -29.538 1.00 51.81 650 THR A N 1
ATOM 5148 C CA . THR A 1 650 ? 17.005 -10.783 -29.022 1.00 51.81 650 THR A CA 1
ATOM 5149 C C . THR A 1 650 ? 16.850 -12.103 -28.262 1.00 51.81 650 THR A C 1
ATOM 5151 O O . THR A 1 650 ? 16.917 -13.167 -28.864 1.00 51.81 650 THR A O 1
ATOM 5154 N N . ILE A 1 651 ? 16.708 -12.035 -26.933 1.00 63.78 651 ILE A N 1
ATOM 5155 C CA . ILE A 1 651 ? 16.747 -13.222 -26.055 1.00 63.78 651 ILE A CA 1
ATOM 5156 C C . ILE A 1 651 ? 15.528 -14.131 -26.280 1.00 63.78 651 ILE A C 1
ATOM 5158 O O . ILE A 1 651 ? 15.612 -15.337 -26.046 1.00 63.78 651 ILE A O 1
ATOM 5162 N N . ILE A 1 652 ? 14.418 -13.559 -26.761 1.00 73.19 652 ILE A N 1
ATOM 5163 C CA . ILE A 1 652 ? 13.190 -14.288 -27.069 1.00 73.19 652 ILE A CA 1
ATOM 5164 C C . ILE A 1 652 ? 12.464 -13.742 -28.306 1.00 73.19 652 ILE A C 1
ATOM 5166 O O . ILE A 1 652 ? 12.317 -12.526 -28.488 1.00 73.19 652 ILE A O 1
ATOM 5170 N N . THR A 1 653 ? 11.979 -14.652 -29.148 1.00 82.38 653 THR A N 1
ATOM 5171 C CA . THR A 1 653 ? 11.127 -14.364 -30.313 1.00 82.38 653 THR A CA 1
ATOM 5172 C C . THR A 1 653 ? 9.980 -15.372 -30.415 1.00 82.38 653 THR A C 1
ATOM 5174 O O . THR A 1 653 ? 9.976 -16.368 -29.696 1.00 82.38 653 THR A O 1
ATOM 5177 N N . LEU A 1 654 ? 8.988 -15.091 -31.264 1.00 83.56 654 LEU A N 1
ATOM 5178 C CA . LEU A 1 654 ? 7.993 -16.084 -31.674 1.00 83.56 654 LEU A CA 1
ATOM 5179 C C . LEU A 1 654 ? 8.388 -16.652 -33.037 1.00 83.56 654 LEU A C 1
ATOM 5181 O O . LEU A 1 654 ? 8.915 -15.923 -33.881 1.00 83.56 654 LEU A O 1
ATOM 5185 N N . LYS A 1 655 ? 8.103 -17.936 -33.258 1.00 86.44 655 LYS A N 1
ATOM 5186 C CA . LYS A 1 655 ? 8.225 -18.576 -34.571 1.00 86.44 655 LYS A CA 1
ATOM 5187 C C . LYS A 1 655 ? 7.335 -17.873 -35.593 1.00 86.44 655 LYS A C 1
ATOM 5189 O O . LYS A 1 655 ? 6.247 -17.396 -35.275 1.00 86.44 655 LYS A O 1
ATOM 5194 N N . GLU A 1 656 ? 7.770 -17.881 -36.847 1.00 83.94 656 GLU A N 1
ATOM 5195 C CA . GLU A 1 656 ? 6.976 -17.357 -37.958 1.00 83.94 656 GLU A CA 1
ATOM 5196 C C . GLU A 1 656 ? 5.598 -18.049 -38.025 1.00 83.94 656 GLU A C 1
ATOM 5198 O O . GLU A 1 656 ? 5.457 -19.258 -37.775 1.00 83.94 656 GLU A O 1
ATOM 5203 N N . GLY A 1 657 ? 4.548 -17.275 -38.298 1.00 81.12 657 GLY A N 1
ATOM 5204 C CA . GLY A 1 657 ? 3.178 -17.780 -38.350 1.00 81.12 657 GLY A CA 1
ATOM 5205 C C . GLY A 1 657 ? 2.483 -17.957 -36.987 1.00 81.12 657 GLY A C 1
ATOM 5206 O O . GLY A 1 657 ? 1.354 -18.447 -36.956 1.00 81.12 657 GLY A O 1
ATOM 5207 N N . ALA A 1 658 ? 3.156 -17.700 -35.855 1.00 83.19 658 ALA A N 1
ATOM 5208 C CA . ALA A 1 658 ? 2.606 -17.974 -34.519 1.00 83.19 658 ALA A CA 1
ATOM 5209 C C . ALA A 1 658 ? 1.394 -17.096 -34.189 1.00 83.19 658 ALA A C 1
ATOM 5211 O O . ALA A 1 658 ? 0.417 -17.572 -33.612 1.00 83.19 658 ALA A O 1
ATOM 5212 N N . GLU A 1 659 ? 1.437 -15.828 -34.590 1.00 83.62 659 GLU A N 1
ATOM 5213 C CA . GLU A 1 659 ? 0.338 -14.890 -34.385 1.00 83.62 659 GLU A CA 1
ATOM 5214 C C . GLU A 1 659 ? -0.885 -15.288 -35.220 1.00 83.62 659 GLU A C 1
ATOM 5216 O O . GLU A 1 659 ? -1.996 -15.347 -34.697 1.00 83.62 659 GLU A O 1
ATOM 5221 N N . GLU A 1 660 ? -0.695 -15.688 -36.479 1.00 82.50 660 GLU A N 1
ATOM 5222 C CA . GLU A 1 660 ? -1.769 -16.188 -37.338 1.00 82.50 660 GLU A CA 1
ATOM 5223 C C . GLU A 1 660 ? -2.374 -17.489 -36.792 1.00 82.50 660 GLU A C 1
ATOM 5225 O O . GLU A 1 660 ? -3.599 -17.645 -36.767 1.00 82.50 660 GLU A O 1
ATOM 5230 N N . ARG A 1 661 ? -1.536 -18.415 -36.300 1.00 84.88 661 ARG A N 1
ATOM 5231 C CA . ARG A 1 661 ? -1.994 -19.643 -35.628 1.00 84.88 661 ARG A CA 1
ATOM 5232 C C . ARG A 1 661 ? -2.816 -19.320 -34.386 1.00 84.88 661 ARG A C 1
ATOM 5234 O O . ARG A 1 661 ? -3.888 -19.904 -34.217 1.00 84.88 661 ARG A O 1
ATOM 5241 N N . PHE A 1 662 ? -2.356 -18.382 -33.562 1.00 85.19 662 PHE A N 1
ATOM 5242 C CA . PHE A 1 662 ? -3.087 -17.934 -32.383 1.00 85.19 662 PHE A CA 1
ATOM 5243 C C . PHE A 1 662 ? -4.441 -17.330 -32.768 1.00 85.19 662 PHE A C 1
ATOM 5245 O O . PHE A 1 662 ? -5.467 -17.812 -32.298 1.00 85.19 662 PHE A O 1
ATOM 5252 N N . ILE A 1 663 ? -4.463 -16.352 -33.679 1.00 79.25 663 ILE A N 1
ATOM 5253 C CA . ILE A 1 663 ? -5.682 -15.660 -34.127 1.00 79.25 663 ILE A CA 1
ATOM 5254 C C . ILE A 1 663 ? -6.691 -16.639 -34.742 1.00 79.25 663 ILE A C 1
ATOM 5256 O O . ILE A 1 663 ? -7.895 -16.469 -34.561 1.00 79.25 663 ILE A O 1
ATOM 5260 N N . SER A 1 664 ? -6.227 -17.686 -35.434 1.00 77.62 664 SER A N 1
ATOM 5261 C CA . SER A 1 664 ? -7.117 -18.702 -36.011 1.00 77.62 664 SER A CA 1
ATOM 5262 C C . SER A 1 664 ? -7.881 -19.528 -34.965 1.00 77.62 664 SER A C 1
ATOM 5264 O O . SER A 1 664 ? -9.008 -19.937 -35.232 1.00 77.62 664 SER A O 1
ATOM 5266 N N . HIS A 1 665 ? -7.299 -19.745 -33.780 1.00 78.00 665 HIS A N 1
ATOM 5267 C CA . HIS A 1 665 ? -7.928 -20.486 -32.678 1.00 78.00 665 HIS A CA 1
ATOM 5268 C C . HIS A 1 665 ? -8.623 -19.560 -31.669 1.00 78.00 665 HIS A C 1
ATOM 5270 O O . HIS A 1 665 ? -9.639 -19.933 -31.086 1.00 78.00 665 HIS A O 1
ATOM 5276 N N . TYR A 1 666 ? -8.092 -18.350 -31.488 1.00 78.38 666 TYR A N 1
ATOM 5277 C CA . TYR A 1 666 ? -8.553 -17.335 -30.544 1.00 78.38 666 TYR A CA 1
ATOM 5278 C C . TYR A 1 666 ? -8.726 -15.993 -31.275 1.00 78.38 666 TYR A C 1
ATOM 5280 O O . TYR A 1 666 ? -7.885 -15.098 -31.148 1.00 78.38 666 TYR A O 1
ATOM 5288 N N . PRO A 1 667 ? -9.796 -15.828 -32.075 1.00 66.81 667 PRO A N 1
ATOM 5289 C CA . PRO A 1 667 ? -10.024 -14.591 -32.816 1.00 66.81 667 PRO A CA 1
ATOM 5290 C C . PRO A 1 667 ? -10.207 -13.400 -31.860 1.00 66.81 667 PRO A C 1
ATOM 5292 O O . PRO A 1 667 ? -10.602 -13.590 -30.713 1.00 66.81 667 PRO A O 1
ATOM 5295 N N . PRO A 1 668 ? -9.966 -12.148 -32.273 1.00 60.97 668 PRO A N 1
ATOM 5296 C CA . PRO A 1 668 ? -10.164 -10.999 -31.394 1.00 60.97 668 PRO A CA 1
ATOM 5297 C C . PRO A 1 668 ? -11.616 -10.911 -30.906 1.00 60.97 668 PRO A C 1
ATOM 5299 O O . PRO A 1 668 ? -12.550 -10.914 -31.711 1.00 60.97 668 PRO A O 1
ATOM 5302 N N . ILE A 1 669 ? -11.812 -10.794 -29.590 1.00 57.28 669 ILE A N 1
ATOM 5303 C CA . ILE A 1 669 ? -13.140 -10.585 -28.999 1.00 57.28 669 ILE A CA 1
ATOM 5304 C C . ILE A 1 669 ? -13.679 -9.247 -29.529 1.00 57.28 669 ILE A C 1
ATOM 5306 O O . ILE A 1 669 ? -13.151 -8.178 -29.216 1.00 57.28 669 ILE A O 1
ATOM 5310 N N . THR A 1 670 ? -14.708 -9.290 -30.382 1.00 42.03 670 THR A N 1
ATOM 5311 C CA . THR A 1 670 ? -15.302 -8.079 -30.964 1.00 42.03 670 THR A CA 1
ATOM 5312 C C . THR A 1 670 ? -16.104 -7.349 -29.885 1.00 42.03 670 THR A C 1
ATOM 5314 O O . THR A 1 670 ? -17.012 -7.917 -29.284 1.00 42.03 670 THR A O 1
ATOM 5317 N N . ARG A 1 671 ? -15.753 -6.086 -29.615 1.00 35.62 671 ARG A N 1
ATOM 5318 C CA . ARG A 1 671 ? -16.350 -5.250 -28.559 1.00 35.62 671 ARG A CA 1
ATOM 5319 C C . ARG A 1 671 ? -17.811 -4.912 -28.884 1.00 35.62 671 ARG A C 1
ATOM 5321 O O . ARG A 1 671 ? -18.067 -3.957 -29.611 1.00 35.62 671 ARG A O 1
ATOM 5328 N N . ILE A 1 672 ? -18.766 -5.664 -28.341 1.00 30.42 672 ILE A N 1
ATOM 5329 C CA . ILE A 1 672 ? -20.184 -5.277 -28.346 1.00 30.42 672 ILE A CA 1
ATOM 5330 C C . ILE A 1 672 ? -20.493 -4.621 -26.997 1.00 30.42 672 ILE A C 1
ATOM 5332 O O . ILE A 1 672 ? -20.312 -5.232 -25.947 1.00 30.42 672 ILE A O 1
ATOM 5336 N N . LEU A 1 673 ? -20.932 -3.361 -27.030 1.00 28.36 673 LEU A N 1
ATOM 5337 C CA . LEU A 1 673 ? -21.447 -2.654 -25.856 1.00 28.36 673 LEU A CA 1
ATOM 5338 C C . LEU A 1 673 ? -22.732 -3.355 -25.374 1.00 28.36 673 LEU A C 1
ATOM 5340 O O . LEU A 1 673 ? -23.653 -3.493 -26.181 1.00 28.36 673 LEU A O 1
ATOM 5344 N N . PRO A 1 674 ? -22.848 -3.772 -24.101 1.00 29.17 674 PRO A N 1
ATOM 5345 C CA . PRO A 1 674 ? -24.131 -4.211 -23.571 1.00 29.17 674 PRO A CA 1
ATOM 5346 C C . PRO A 1 674 ? -25.091 -3.014 -23.477 1.00 29.17 674 PRO A C 1
ATOM 5348 O O . PRO A 1 674 ? -24.707 -1.916 -23.064 1.00 29.17 674 PRO A O 1
ATOM 5351 N N . GLU A 1 675 ? -26.349 -3.215 -23.880 1.00 30.28 675 GLU A N 1
ATOM 5352 C CA . GLU A 1 675 ? -27.414 -2.229 -23.683 1.00 30.28 675 GLU A CA 1
ATOM 5353 C C . GLU A 1 675 ? -27.591 -1.916 -22.188 1.00 30.28 675 GLU A C 1
ATOM 5355 O O . GLU A 1 675 ? -27.499 -2.790 -21.328 1.00 30.28 675 GLU A O 1
ATOM 5360 N N . LYS A 1 676 ? -27.857 -0.640 -21.891 1.00 32.50 676 LYS A N 1
ATOM 5361 C CA . LYS A 1 676 ? -27.751 0.025 -20.578 1.00 32.50 676 LYS A CA 1
ATOM 5362 C C . LYS A 1 676 ? -28.565 -0.541 -19.394 1.00 32.50 676 LYS A C 1
ATOM 5364 O O . LYS A 1 676 ? -28.533 0.083 -18.343 1.00 32.50 676 LYS A O 1
ATOM 5369 N N . ASN A 1 677 ? -29.264 -1.672 -19.501 1.00 29.45 677 ASN A N 1
ATOM 5370 C CA . ASN A 1 677 ? -30.212 -2.134 -18.474 1.00 29.45 677 ASN A CA 1
ATOM 5371 C C . ASN A 1 677 ? -30.142 -3.644 -18.159 1.00 29.45 677 ASN A C 1
ATOM 5373 O O . ASN A 1 677 ? -31.173 -4.313 -18.134 1.00 29.45 677 ASN A O 1
ATOM 5377 N N . ALA A 1 678 ? -28.962 -4.199 -17.866 1.00 26.62 678 ALA A N 1
ATOM 5378 C CA . ALA A 1 678 ? -28.881 -5.558 -17.321 1.00 26.62 678 ALA A CA 1
ATOM 5379 C C . ALA A 1 678 ? -27.844 -5.685 -16.192 1.00 26.62 678 ALA A C 1
ATOM 5381 O O . ALA A 1 678 ? -26.644 -5.537 -16.402 1.00 26.62 678 ALA A O 1
ATOM 5382 N N . LEU A 1 679 ? -28.324 -6.013 -14.994 1.00 24.69 679 LEU A N 1
ATOM 5383 C CA . LEU A 1 679 ? -27.569 -6.549 -13.855 1.00 24.69 679 LEU A CA 1
ATOM 5384 C C . LEU A 1 679 ? -28.452 -7.643 -13.211 1.00 24.69 679 LEU A C 1
ATOM 5386 O O . LEU A 1 679 ? -29.672 -7.491 -13.213 1.00 24.69 679 LEU A O 1
ATOM 5390 N N . PRO A 1 680 ? -27.894 -8.706 -12.606 1.00 39.97 680 PRO A N 1
ATOM 5391 C CA . PRO A 1 680 ? -27.171 -9.789 -13.272 1.00 39.97 680 PRO A CA 1
ATOM 5392 C C . PRO A 1 680 ? -27.741 -11.175 -12.889 1.00 39.97 680 PRO A C 1
ATOM 5394 O O . PRO A 1 680 ? -28.048 -11.432 -11.728 1.00 39.97 680 PRO A O 1
ATOM 5397 N N . SER A 1 681 ? -27.778 -12.127 -13.822 1.00 26.50 681 SER A N 1
ATOM 5398 C CA . SER A 1 681 ? -27.835 -13.553 -13.466 1.00 26.50 681 SER A CA 1
ATOM 5399 C C . SER A 1 681 ? -27.291 -14.400 -14.615 1.00 26.50 681 SER A C 1
ATOM 5401 O O . SER A 1 681 ? -27.887 -14.413 -15.687 1.00 26.50 681 SER A O 1
ATOM 5403 N N . TYR A 1 682 ? -26.179 -15.096 -14.361 1.00 26.84 682 TYR A N 1
ATOM 5404 C CA . TYR A 1 682 ? -25.494 -16.040 -15.256 1.00 26.84 682 TYR A CA 1
ATOM 5405 C C . TYR A 1 682 ? -24.941 -15.450 -16.568 1.00 26.84 682 TYR A C 1
ATOM 5407 O O . TYR A 1 682 ? -25.651 -15.265 -17.552 1.00 26.84 682 TYR A O 1
ATOM 5415 N N . TYR A 1 683 ? -23.625 -15.216 -16.610 1.00 28.30 683 TYR A N 1
ATOM 5416 C CA . TYR A 1 683 ? -22.919 -14.943 -17.863 1.00 28.30 683 TYR A CA 1
ATOM 5417 C C . TYR A 1 683 ? -22.753 -16.249 -18.651 1.00 28.30 683 TYR A C 1
ATOM 5419 O O . TYR A 1 683 ? -21.896 -17.069 -18.339 1.00 28.30 683 TYR A O 1
ATOM 5427 N N . ILE A 1 684 ? -23.591 -16.425 -19.674 1.00 24.33 684 ILE A N 1
ATOM 5428 C CA . ILE A 1 684 ? -23.363 -17.360 -20.779 1.00 24.33 684 ILE A CA 1
ATOM 5429 C C . ILE A 1 684 ? -22.647 -16.585 -21.889 1.00 24.33 684 ILE A C 1
ATOM 5431 O O . ILE A 1 684 ? -23.145 -15.569 -22.376 1.00 24.33 684 ILE A O 1
ATOM 5435 N N . THR A 1 685 ? -21.474 -17.070 -22.283 1.00 24.33 685 THR A N 1
ATOM 5436 C CA . THR A 1 685 ? -20.700 -16.603 -23.436 1.00 24.33 685 THR A CA 1
ATOM 5437 C C . THR A 1 685 ? -21.507 -16.820 -24.721 1.00 24.33 685 THR A C 1
ATOM 5439 O O . THR A 1 685 ? -21.682 -17.957 -25.151 1.00 24.33 685 THR A O 1
ATOM 5442 N N . TYR A 1 686 ? -21.991 -15.757 -25.367 1.00 24.12 686 TYR A N 1
ATOM 5443 C CA . TYR A 1 686 ? -22.474 -15.855 -26.748 1.00 24.12 686 TYR A CA 1
ATOM 5444 C C . TYR A 1 686 ? -21.290 -15.690 -27.707 1.00 24.12 686 TYR A C 1
ATOM 5446 O O . TYR A 1 686 ? -20.769 -14.593 -27.892 1.00 24.12 686 TYR A O 1
ATOM 5454 N N . ILE A 1 687 ? -20.869 -16.799 -28.319 1.00 24.09 687 ILE A N 1
ATOM 5455 C CA . ILE A 1 687 ? -20.009 -16.808 -29.506 1.00 24.09 687 ILE A CA 1
ATOM 5456 C C . ILE A 1 687 ? -20.925 -16.641 -30.720 1.00 24.09 687 ILE A C 1
ATOM 5458 O O . ILE A 1 687 ? -21.654 -17.565 -31.079 1.00 24.09 687 ILE A O 1
ATOM 5462 N N . THR A 1 688 ? -20.894 -15.485 -31.381 1.00 22.56 688 THR A N 1
ATOM 5463 C CA . THR A 1 688 ? -21.546 -15.328 -32.687 1.00 22.56 688 THR A CA 1
ATOM 5464 C C . THR A 1 688 ? -20.562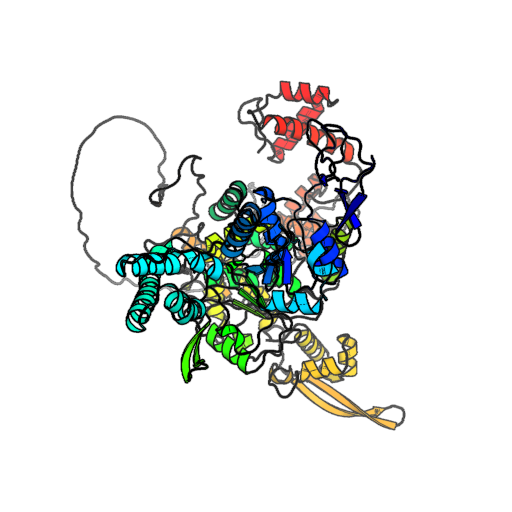 -15.742 -33.779 1.00 22.56 688 THR A C 1
ATOM 5466 O O . THR A 1 688 ? -19.688 -14.973 -34.174 1.00 22.56 688 THR A O 1
ATOM 5469 N N . TYR A 1 689 ? -20.694 -16.976 -34.267 1.00 23.58 689 TYR A N 1
ATOM 5470 C CA . TYR A 1 689 ? -20.001 -17.461 -35.462 1.00 23.58 689 TYR A CA 1
ATOM 5471 C C . TYR A 1 689 ? -20.528 -16.699 -36.693 1.00 23.58 689 TYR A C 1
ATOM 5473 O O . TYR A 1 689 ? -21.629 -16.970 -37.171 1.00 23.58 689 TYR A O 1
ATOM 5481 N N . TYR A 1 690 ? -19.750 -15.760 -37.238 1.00 21.84 690 TYR A N 1
ATOM 5482 C CA . TYR A 1 690 ? -19.975 -15.271 -38.600 1.00 21.84 690 TYR A CA 1
ATOM 5483 C C . TYR A 1 690 ? -19.411 -16.301 -39.581 1.00 21.84 690 TYR A C 1
ATOM 5485 O O . TYR A 1 690 ? -18.267 -16.214 -40.021 1.00 21.84 690 TYR A O 1
ATOM 5493 N N . ASN A 1 691 ? -20.224 -17.302 -39.917 1.00 23.77 691 ASN A N 1
ATOM 5494 C CA . ASN A 1 691 ? -20.000 -18.083 -41.124 1.00 23.77 691 ASN A CA 1
ATOM 5495 C C . ASN A 1 691 ? -20.485 -17.265 -42.324 1.00 23.77 691 ASN A C 1
ATOM 5497 O O . ASN A 1 691 ? -21.629 -16.812 -42.362 1.00 23.77 691 ASN A O 1
ATOM 5501 N N . ASN A 1 692 ? -19.598 -17.087 -43.302 1.00 30.16 692 ASN A N 1
ATOM 5502 C CA . ASN A 1 692 ? -19.916 -16.565 -44.624 1.00 30.16 692 ASN A CA 1
ATOM 5503 C C . ASN A 1 692 ? -21.172 -17.248 -45.178 1.00 30.16 692 ASN A C 1
ATOM 5505 O O . ASN A 1 692 ? -21.127 -18.445 -45.444 1.00 30.16 692 ASN A O 1
ATOM 5509 N N . ASN A 1 693 ? -22.249 -16.495 -45.405 1.00 25.50 693 ASN A N 1
ATOM 5510 C CA . ASN A 1 693 ? -23.076 -16.659 -46.597 1.00 25.50 693 ASN A CA 1
ATOM 5511 C C . ASN A 1 693 ? -23.944 -15.423 -46.836 1.00 25.50 693 ASN A C 1
ATOM 5513 O O . ASN A 1 693 ? -24.705 -14.960 -45.991 1.00 25.50 693 ASN A O 1
ATOM 5517 N N . ILE A 1 694 ? -23.765 -14.899 -48.041 1.00 27.67 694 ILE A N 1
ATOM 5518 C CA . ILE A 1 694 ? -24.466 -13.780 -48.647 1.00 27.67 694 ILE A CA 1
ATOM 5519 C C . ILE A 1 694 ? -25.977 -14.027 -48.609 1.00 27.67 694 ILE A C 1
ATOM 5521 O O . ILE A 1 694 ? -26.475 -15.087 -48.986 1.00 27.67 694 ILE A O 1
ATOM 5525 N N . SER A 1 695 ? -26.702 -12.995 -48.201 1.00 24.22 695 SER A N 1
ATOM 5526 C CA . SER A 1 695 ? -28.131 -12.843 -48.406 1.00 24.22 695 SER A CA 1
ATOM 5527 C C . SER A 1 695 ? -28.482 -12.949 -49.891 1.00 24.22 695 SER A C 1
ATOM 5529 O O . SER A 1 695 ? -28.071 -12.126 -50.703 1.00 24.22 695 SER A O 1
ATOM 5531 N N . ASN A 1 696 ? -29.341 -13.902 -50.244 1.00 24.09 696 ASN A N 1
ATOM 5532 C CA . ASN A 1 696 ? -30.343 -13.649 -51.269 1.00 24.09 696 ASN A CA 1
ATOM 5533 C C . ASN A 1 696 ? -31.600 -14.488 -51.032 1.00 24.09 696 ASN A C 1
ATOM 5535 O O . ASN A 1 696 ? -31.632 -15.679 -51.299 1.00 24.09 696 ASN A O 1
ATOM 5539 N N . LYS A 1 697 ? -32.635 -13.758 -50.604 1.00 25.97 697 LYS A N 1
ATOM 5540 C CA . LYS A 1 697 ? -34.040 -13.887 -50.997 1.00 25.97 697 LYS A CA 1
ATOM 5541 C C . LYS A 1 697 ? -34.796 -15.201 -50.727 1.00 25.97 697 LYS A C 1
ATOM 5543 O O . LYS A 1 697 ? -34.539 -16.233 -51.322 1.00 25.97 697 LYS A O 1
ATOM 5548 N N . LEU A 1 698 ? -35.942 -14.948 -50.082 1.00 22.72 698 LEU A N 1
ATOM 5549 C CA . LEU A 1 698 ? -37.282 -15.463 -50.386 1.00 22.72 698 LEU A CA 1
ATOM 5550 C C . LEU A 1 698 ? -37.711 -16.796 -49.742 1.00 22.72 698 LEU A C 1
ATOM 5552 O O . LEU A 1 698 ? -37.206 -17.860 -50.060 1.00 22.72 698 LEU A O 1
ATOM 5556 N N . ILE A 1 699 ? -38.814 -16.648 -48.992 1.00 22.48 699 ILE A N 1
ATOM 5557 C CA . ILE A 1 699 ? -40.012 -17.506 -48.969 1.00 22.48 699 ILE A CA 1
ATOM 5558 C C . ILE A 1 699 ? -40.120 -18.556 -47.841 1.00 22.48 699 ILE A C 1
ATOM 5560 O O . ILE A 1 699 ? -39.404 -19.541 -47.782 1.00 22.48 699 ILE A O 1
ATOM 5564 N N . GLU A 1 700 ? -41.140 -18.275 -47.018 1.00 23.47 700 GLU A N 1
ATOM 5565 C CA . GLU A 1 700 ? -42.103 -19.153 -46.333 1.00 23.47 700 GLU A CA 1
ATOM 5566 C C . GLU A 1 700 ? -41.716 -20.071 -45.160 1.00 23.47 700 GLU A C 1
ATOM 5568 O O . GLU A 1 700 ? -40.865 -20.946 -45.223 1.00 23.47 700 GLU A O 1
ATOM 5573 N N . LYS A 1 701 ? -42.496 -19.848 -44.085 1.00 25.83 701 LYS A N 1
ATOM 5574 C CA . LYS A 1 701 ? -43.111 -20.795 -43.139 1.00 25.83 701 LYS A CA 1
ATOM 5575 C C . LYS A 1 701 ? -42.744 -22.280 -43.319 1.00 25.83 701 LYS A C 1
ATOM 5577 O O . LYS A 1 701 ? -42.977 -22.840 -44.379 1.00 25.83 701 LYS A O 1
ATOM 5582 N N . VAL A 1 702 ? -42.464 -22.962 -42.207 1.00 21.59 702 VAL A N 1
ATOM 5583 C CA . VAL A 1 702 ? -43.397 -23.881 -41.513 1.00 21.59 702 VAL A CA 1
ATOM 5584 C C . VAL A 1 702 ? -42.668 -24.531 -40.318 1.00 21.59 702 VAL A C 1
ATOM 5586 O O . VAL A 1 702 ? -41.493 -24.870 -40.376 1.00 21.59 702 VAL A O 1
ATOM 5589 N N . THR A 1 703 ? -43.405 -24.623 -39.215 1.00 23.91 703 THR A N 1
ATOM 5590 C CA . THR A 1 703 ? -43.191 -25.358 -37.954 1.00 23.91 703 THR A CA 1
ATOM 5591 C C . THR A 1 703 ? -42.756 -26.826 -38.106 1.00 23.91 703 THR A C 1
ATOM 5593 O O . THR A 1 703 ? -43.157 -27.439 -39.087 1.00 23.91 703 THR A O 1
ATOM 5596 N N . VAL A 1 704 ? -42.118 -27.409 -37.069 1.00 23.23 704 VAL A N 1
ATOM 5597 C CA . VAL A 1 704 ? -42.527 -28.655 -36.341 1.00 23.23 704 VAL A CA 1
ATOM 5598 C C . VAL A 1 704 ? -41.332 -29.427 -35.706 1.00 23.23 704 VAL A C 1
ATOM 5600 O O . VAL A 1 704 ? -40.444 -29.894 -36.406 1.00 23.23 704 VAL A O 1
ATOM 5603 N N . THR A 1 705 ? -41.388 -29.502 -34.362 1.00 24.47 705 THR A N 1
ATOM 5604 C CA . THR A 1 705 ? -41.102 -30.580 -33.367 1.00 24.47 705 THR A CA 1
ATOM 5605 C C . THR A 1 705 ? -39.770 -31.341 -33.234 1.00 24.47 705 THR A C 1
ATOM 5607 O O . THR A 1 705 ? -39.300 -31.973 -34.169 1.00 24.47 705 THR A O 1
ATOM 5610 N N . ASP A 1 706 ? -39.337 -31.371 -31.962 1.00 25.83 706 ASP A N 1
ATOM 5611 C CA . ASP A 1 706 ? -38.915 -32.483 -31.084 1.00 25.83 706 ASP A CA 1
ATOM 5612 C C . ASP A 1 706 ? -37.847 -33.523 -31.475 1.00 25.83 706 ASP A C 1
ATOM 5614 O O . ASP A 1 706 ? -37.887 -34.158 -32.522 1.00 25.83 706 ASP A O 1
ATOM 5618 N N . SER A 1 707 ? -36.997 -33.752 -30.457 1.00 26.17 707 SER A N 1
ATOM 5619 C CA . SER A 1 707 ? -36.371 -35.013 -30.019 1.00 26.17 707 SER A CA 1
ATOM 5620 C C . SER A 1 707 ? -35.445 -35.753 -30.991 1.00 26.17 707 SER A C 1
ATOM 5622 O O . SER A 1 707 ? -35.897 -36.357 -31.954 1.00 26.17 707 SER A O 1
ATOM 5624 N N . ASP A 1 708 ? -34.145 -35.812 -30.680 1.00 25.06 708 ASP A N 1
ATOM 5625 C CA . ASP A 1 708 ? -33.554 -37.002 -30.041 1.00 25.06 708 ASP A CA 1
ATOM 5626 C C . ASP A 1 708 ? -32.019 -36.929 -29.921 1.00 25.06 708 ASP A C 1
ATOM 5628 O O . ASP A 1 708 ? -31.317 -36.238 -30.658 1.00 25.06 708 ASP A O 1
ATOM 5632 N N . GLU A 1 709 ? -31.538 -37.656 -28.915 1.00 24.67 709 GLU A N 1
ATOM 5633 C CA . GLU A 1 709 ? -30.163 -37.874 -28.466 1.00 24.67 709 GLU A CA 1
ATOM 5634 C C . GLU A 1 709 ? -29.137 -38.168 -29.578 1.00 24.67 709 GLU A C 1
ATOM 5636 O O . GLU A 1 709 ? -29.372 -38.998 -30.456 1.00 24.67 709 GLU A O 1
ATOM 5641 N N . ILE A 1 710 ? -27.909 -37.642 -29.438 1.00 25.41 710 ILE A N 1
ATOM 5642 C CA . ILE A 1 710 ? -26.728 -38.226 -30.094 1.00 25.41 710 ILE A CA 1
ATOM 5643 C C . ILE A 1 710 ? -25.606 -38.458 -29.075 1.00 25.41 710 ILE A C 1
ATOM 5645 O O . ILE A 1 710 ? -25.016 -37.538 -28.512 1.00 25.41 710 ILE A O 1
ATOM 5649 N N . LYS A 1 711 ? -25.324 -39.751 -28.884 1.00 22.61 711 LYS A N 1
ATOM 5650 C CA . LYS A 1 711 ? -24.173 -40.346 -28.198 1.00 22.61 711 LYS A CA 1
ATOM 5651 C C . LYS A 1 711 ? -22.886 -40.155 -29.012 1.00 22.61 711 LYS A C 1
ATOM 5653 O O . LYS A 1 711 ? -22.887 -40.325 -30.229 1.00 22.61 711 LYS A O 1
ATOM 5658 N N . TYR A 1 712 ? -21.773 -39.914 -28.320 1.00 23.34 712 TYR A N 1
ATOM 5659 C CA . TYR A 1 712 ? -20.413 -39.952 -28.876 1.00 23.34 712 TYR A CA 1
ATOM 5660 C C . TYR A 1 712 ? -20.002 -41.358 -29.352 1.00 23.34 712 TYR A C 1
ATOM 5662 O O . TYR A 1 712 ? -20.314 -42.344 -28.677 1.00 23.34 712 TYR A O 1
ATOM 5670 N N . PRO A 1 713 ? -19.174 -41.447 -30.414 1.00 25.20 713 PRO A N 1
ATOM 5671 C CA . PRO A 1 713 ? -18.123 -42.464 -30.443 1.00 25.20 713 PRO A CA 1
ATOM 5672 C C . PRO A 1 713 ? -16.734 -41.945 -30.881 1.00 25.20 713 PRO A C 1
ATOM 5674 O O . PRO A 1 713 ? -16.546 -41.381 -31.953 1.00 25.20 713 PRO A O 1
ATOM 5677 N N . SER A 1 714 ? -15.779 -42.186 -29.981 1.00 21.61 714 SER A N 1
ATOM 5678 C CA . SER A 1 714 ? -14.398 -42.684 -30.141 1.00 21.61 714 SER A CA 1
ATOM 5679 C C . SER A 1 714 ? -13.613 -42.595 -31.470 1.00 21.61 714 SER A C 1
ATOM 5681 O O . SER A 1 714 ? -13.990 -43.104 -32.521 1.00 21.61 714 SER A O 1
ATOM 5683 N N . LEU A 1 715 ? -12.377 -42.108 -31.284 1.00 23.38 715 LEU A N 1
ATOM 5684 C CA . LEU A 1 715 ? -11.141 -42.240 -32.071 1.00 23.38 715 LEU A CA 1
ATOM 5685 C C . LEU A 1 715 ? -10.967 -43.537 -32.889 1.00 23.38 715 LEU A C 1
ATOM 5687 O O . LEU A 1 715 ? -11.054 -44.640 -32.344 1.00 23.38 715 LEU A O 1
ATOM 5691 N N . LYS A 1 716 ? -10.495 -43.386 -34.139 1.00 23.14 716 LYS A N 1
ATOM 5692 C CA . LYS A 1 716 ? -9.626 -44.359 -34.824 1.00 23.14 716 LYS A CA 1
ATOM 5693 C C . LYS A 1 716 ? -8.514 -43.676 -35.628 1.00 23.14 716 LYS A C 1
ATOM 5695 O O . LYS A 1 716 ? -8.736 -42.718 -36.357 1.00 23.14 716 LYS A O 1
ATOM 5700 N N . THR A 1 717 ? -7.321 -44.229 -35.451 1.00 24.20 717 THR A N 1
ATOM 5701 C CA . THR A 1 717 ? -6.044 -43.992 -36.130 1.00 24.20 717 THR A CA 1
ATOM 5702 C C . THR A 1 717 ? -5.990 -44.634 -37.515 1.00 24.20 717 THR A C 1
ATOM 5704 O O . THR A 1 717 ? -6.423 -45.774 -37.642 1.00 24.20 717 THR A O 1
ATOM 5707 N N . GLU A 1 718 ? -5.316 -44.003 -38.486 1.00 24.39 718 GLU A N 1
ATOM 5708 C CA . GLU A 1 718 ? -4.632 -44.716 -39.578 1.00 24.39 718 GLU A CA 1
ATOM 5709 C C . GLU A 1 718 ? -3.475 -43.903 -40.197 1.00 24.39 718 GLU A C 1
ATOM 5711 O O . GLU A 1 718 ? -3.445 -42.675 -40.148 1.00 24.39 718 GLU A O 1
ATOM 5716 N N . LYS A 1 719 ? -2.467 -44.632 -40.690 1.00 25.00 719 LYS A N 1
ATOM 5717 C CA . LYS A 1 719 ? -1.098 -44.210 -41.030 1.00 25.00 719 LYS A CA 1
ATOM 5718 C C . LYS A 1 719 ? -0.845 -44.237 -42.549 1.00 25.00 719 LYS A C 1
ATOM 5720 O O . LYS A 1 719 ? -1.272 -45.165 -43.217 1.00 25.00 719 LYS A O 1
ATOM 5725 N N . GLN A 1 720 ? 0.069 -43.347 -42.960 1.00 26.23 720 GLN A N 1
ATOM 5726 C CA . GLN A 1 720 ? 1.107 -43.456 -44.010 1.00 26.23 720 GLN A CA 1
ATOM 5727 C C . GLN A 1 720 ? 0.797 -43.270 -45.511 1.00 26.23 720 GLN A C 1
ATOM 5729 O O . GLN A 1 720 ? 0.047 -44.011 -46.133 1.00 26.23 720 GLN A O 1
ATOM 5734 N N . GLY A 1 721 ? 1.609 -42.381 -46.109 1.00 23.42 721 GLY A N 1
ATOM 5735 C CA . GLY A 1 721 ? 1.972 -42.332 -47.528 1.00 23.42 721 GLY A CA 1
ATOM 5736 C C . GLY A 1 721 ? 3.065 -41.282 -47.798 1.00 23.42 721 GLY A C 1
ATOM 5737 O O . GLY A 1 721 ? 2.761 -40.119 -48.028 1.00 23.42 721 GLY A O 1
ATOM 5738 N N . ASN A 1 722 ? 4.341 -41.686 -47.738 1.00 25.56 722 ASN A N 1
ATOM 5739 C CA . ASN A 1 722 ? 5.534 -40.866 -48.014 1.00 25.56 722 ASN A CA 1
ATOM 5740 C C . ASN A 1 722 ? 5.696 -40.523 -49.510 1.00 25.56 722 ASN A C 1
ATOM 5742 O O . ASN A 1 722 ? 5.582 -41.414 -50.352 1.00 25.56 722 ASN A O 1
ATOM 5746 N N . LYS A 1 723 ? 6.179 -39.310 -49.823 1.00 23.66 723 LYS A N 1
ATOM 5747 C CA . LYS A 1 723 ? 7.138 -39.089 -50.925 1.00 23.66 723 LYS A CA 1
ATOM 5748 C C . LYS A 1 723 ? 8.046 -37.883 -50.653 1.00 23.66 723 LYS A C 1
ATOM 5750 O O . LYS A 1 723 ? 7.585 -36.774 -50.423 1.00 23.66 723 LYS A O 1
ATOM 5755 N N . VAL A 1 724 ? 9.346 -38.167 -50.679 1.00 21.95 724 VAL A N 1
ATOM 5756 C CA . VAL A 1 724 ? 10.495 -37.269 -50.503 1.00 21.95 724 VAL A CA 1
ATOM 5757 C C . VAL A 1 724 ? 10.879 -36.664 -51.854 1.00 21.95 724 VAL A C 1
ATOM 5759 O O . VAL A 1 724 ? 11.033 -37.425 -52.807 1.00 21.95 724 VAL A O 1
ATOM 5762 N N . ILE A 1 725 ? 11.121 -35.348 -51.923 1.00 24.30 725 ILE A N 1
ATOM 5763 C CA . ILE A 1 725 ? 12.056 -34.731 -52.883 1.00 24.30 725 ILE A CA 1
ATOM 5764 C C . ILE A 1 725 ? 12.876 -33.658 -52.143 1.00 24.30 725 ILE A C 1
ATOM 5766 O O . ILE A 1 725 ? 12.336 -32.817 -51.430 1.00 24.30 725 ILE A O 1
ATOM 5770 N N . THR A 1 726 ? 14.193 -33.772 -52.290 1.00 21.23 726 THR A N 1
ATOM 5771 C CA . THR A 1 726 ? 15.296 -32.977 -51.724 1.00 21.23 726 THR A CA 1
ATOM 5772 C C . THR A 1 726 ? 15.445 -31.561 -52.319 1.00 21.23 726 THR A C 1
ATOM 5774 O O . THR A 1 726 ? 14.909 -31.301 -53.394 1.00 21.23 726 THR A O 1
ATOM 5777 N N . PRO A 1 727 ? 16.199 -30.653 -51.656 1.00 27.92 727 PRO A N 1
ATOM 5778 C CA . PRO A 1 727 ? 16.226 -29.214 -51.948 1.00 27.92 727 PRO A CA 1
ATOM 5779 C C . PRO A 1 727 ? 17.420 -28.729 -52.804 1.00 27.92 727 PRO A C 1
ATOM 5781 O O . PRO A 1 727 ? 18.440 -29.412 -52.870 1.00 27.92 727 PRO A O 1
ATOM 5784 N N . GLN A 1 728 ? 17.281 -27.481 -53.302 1.00 20.77 728 GLN A N 1
ATOM 5785 C CA . GLN A 1 728 ? 18.280 -26.465 -53.748 1.00 20.77 728 GLN A CA 1
ATOM 5786 C C . GLN A 1 728 ? 18.238 -26.079 -55.248 1.00 20.77 728 GLN A C 1
ATOM 5788 O O . GLN A 1 728 ? 17.862 -26.933 -56.048 1.00 20.77 728 GLN A O 1
ATOM 5793 N N . PRO A 1 729 ? 18.682 -24.862 -55.679 1.00 23.83 729 PRO A N 1
ATOM 5794 C CA . PRO A 1 729 ? 19.261 -23.721 -54.937 1.00 23.83 729 PRO A CA 1
ATOM 5795 C C . PRO A 1 729 ? 18.655 -22.323 -55.254 1.00 23.83 729 PRO A C 1
ATOM 5797 O O . PRO A 1 729 ? 17.888 -22.119 -56.189 1.00 23.83 729 PRO A O 1
ATOM 5800 N N . ILE A 1 730 ? 19.085 -21.341 -54.458 1.00 32.16 730 ILE A N 1
ATOM 5801 C CA . ILE A 1 730 ? 18.873 -19.888 -54.580 1.00 32.16 730 ILE A CA 1
ATOM 5802 C C . ILE A 1 730 ? 19.632 -19.314 -55.793 1.00 32.16 730 ILE A C 1
ATOM 5804 O O . ILE A 1 730 ? 20.837 -19.539 -55.891 1.00 32.16 730 ILE A O 1
ATOM 5808 N N . MET A 1 731 ? 19.000 -18.466 -56.621 1.00 21.23 731 MET A N 1
ATOM 5809 C CA . MET A 1 731 ? 19.694 -17.407 -57.378 1.00 21.23 731 MET A CA 1
ATOM 5810 C C . MET A 1 731 ? 18.800 -16.190 -57.701 1.00 21.23 731 MET A C 1
ATOM 5812 O O . MET A 1 731 ? 17.809 -16.299 -58.407 1.00 21.23 731 MET A O 1
ATOM 5816 N N . LYS A 1 732 ? 19.229 -15.046 -57.143 1.00 26.53 732 LYS A N 1
ATOM 5817 C CA . LYS A 1 732 ? 19.304 -13.665 -57.669 1.00 26.53 732 LYS A CA 1
ATOM 5818 C C . LYS A 1 732 ? 18.394 -13.246 -58.836 1.00 26.53 732 LYS A C 1
ATOM 5820 O O . LYS A 1 732 ? 18.585 -13.732 -59.941 1.00 26.53 732 LYS A O 1
ATOM 5825 N N . GLU A 1 733 ? 17.695 -12.123 -58.653 1.00 25.30 733 GLU A N 1
ATOM 5826 C CA . GLU A 1 733 ? 17.536 -11.122 -59.718 1.00 25.30 733 GLU A CA 1
ATOM 5827 C C . GLU A 1 733 ? 17.819 -9.702 -59.201 1.00 25.30 733 GLU A C 1
ATOM 5829 O O . GLU A 1 733 ? 17.255 -9.235 -58.213 1.00 25.30 733 GLU A O 1
ATOM 5834 N N . GLN A 1 734 ? 18.771 -9.052 -59.878 1.00 24.36 734 GLN A N 1
ATOM 5835 C CA . GLN A 1 734 ? 18.991 -7.608 -59.901 1.00 24.36 734 GLN A CA 1
ATOM 5836 C C . GLN A 1 734 ? 17.952 -6.977 -60.836 1.00 24.36 734 GLN A C 1
ATOM 5838 O O . GLN A 1 734 ? 17.559 -7.591 -61.823 1.00 24.36 734 GLN A O 1
ATOM 5843 N N . GLY A 1 735 ? 17.517 -5.757 -60.524 1.00 26.12 735 GLY A N 1
ATOM 5844 C CA . GLY A 1 735 ? 16.394 -5.116 -61.203 1.00 26.12 735 GLY A CA 1
ATOM 5845 C C . GLY A 1 735 ? 16.678 -4.552 -62.595 1.00 26.12 735 GLY A C 1
ATOM 5846 O O . GLY A 1 735 ? 17.822 -4.304 -62.962 1.00 26.12 735 GLY A O 1
ATOM 5847 N N . ASN A 1 736 ? 15.600 -4.240 -63.318 1.00 23.38 736 ASN A N 1
ATOM 5848 C CA . ASN A 1 736 ? 15.434 -2.936 -63.955 1.00 23.38 736 ASN A CA 1
ATOM 5849 C C . ASN A 1 736 ? 13.957 -2.652 -64.279 1.00 23.38 736 ASN A C 1
ATOM 5851 O O . ASN A 1 736 ? 13.149 -3.559 -64.451 1.00 23.38 736 ASN A O 1
ATOM 5855 N N . ILE A 1 737 ? 13.643 -1.363 -64.298 1.00 34.84 737 ILE A N 1
ATOM 5856 C CA . ILE A 1 737 ? 12.320 -0.738 -64.356 1.00 34.84 737 ILE A CA 1
ATOM 5857 C C . ILE A 1 737 ? 11.727 -0.828 -65.766 1.00 34.84 737 ILE A C 1
ATOM 5859 O O . ILE A 1 737 ? 12.406 -0.466 -66.721 1.00 34.84 737 ILE A O 1
ATOM 5863 N N . ASP A 1 738 ? 10.433 -1.154 -65.873 1.00 24.86 738 ASP A N 1
ATOM 5864 C CA . ASP A 1 738 ? 9.597 -0.592 -66.936 1.00 24.86 738 ASP A CA 1
ATOM 5865 C C . ASP A 1 738 ? 8.173 -0.278 -66.442 1.00 24.86 738 ASP A C 1
ATOM 5867 O O . ASP A 1 738 ? 7.460 -1.105 -65.873 1.00 24.86 738 ASP A O 1
ATOM 5871 N N . ASN A 1 739 ? 7.797 0.988 -66.618 1.00 32.84 739 ASN A N 1
ATOM 5872 C CA . ASN A 1 739 ? 6.544 1.597 -66.186 1.00 32.84 739 ASN A CA 1
ATOM 5873 C C . ASN A 1 739 ? 5.393 1.214 -67.124 1.00 32.84 739 ASN A C 1
ATOM 5875 O O . ASN A 1 739 ? 5.484 1.479 -68.322 1.00 32.84 739 ASN A O 1
ATOM 5879 N N . LYS A 1 740 ? 4.266 0.763 -66.552 1.00 28.84 740 LYS A N 1
ATOM 5880 C CA . LYS A 1 740 ? 2.888 1.260 -66.798 1.00 28.84 740 LYS A CA 1
ATOM 5881 C C . LYS A 1 740 ? 1.856 0.224 -66.348 1.00 28.84 740 LYS A C 1
ATOM 5883 O O . LYS A 1 740 ? 1.422 -0.604 -67.137 1.00 28.84 740 LYS A O 1
ATOM 5888 N N . GLN A 1 741 ? 1.416 0.345 -65.100 1.00 29.23 741 GLN A N 1
ATOM 5889 C CA . GLN A 1 741 ? 0.035 0.131 -64.648 1.00 29.23 741 GLN A CA 1
ATOM 5890 C C . GLN A 1 741 ? -0.022 0.568 -63.180 1.00 29.23 741 GLN A C 1
ATOM 5892 O O . GLN A 1 741 ? 0.807 0.152 -62.377 1.00 29.23 741 GLN A O 1
ATOM 5897 N N . GLY A 1 742 ? -0.930 1.494 -62.860 1.00 29.41 742 GLY A N 1
ATOM 5898 C CA . GLY A 1 742 ? -1.068 2.096 -61.534 1.00 29.41 742 GLY A CA 1
ATOM 5899 C C . GLY A 1 742 ? -1.489 1.070 -60.488 1.00 29.41 742 GLY A C 1
ATOM 5900 O O . GLY A 1 742 ? -2.677 0.874 -60.253 1.00 29.41 742 GLY A O 1
ATOM 5901 N N . GLY A 1 743 ? -0.508 0.414 -59.875 1.00 26.42 743 GLY A N 1
ATOM 5902 C CA . GLY A 1 743 ? -0.684 -0.372 -58.664 1.00 26.42 743 GLY A CA 1
ATOM 5903 C C . GLY A 1 743 ? -0.682 0.553 -57.454 1.00 26.42 743 GLY A C 1
ATOM 5904 O O . GLY A 1 743 ? 0.242 1.342 -57.271 1.00 26.42 743 GLY A O 1
ATOM 5905 N N . ILE A 1 744 ? -1.730 0.470 -56.639 1.00 36.09 744 ILE A N 1
ATOM 5906 C CA . ILE A 1 744 ? -1.794 1.120 -55.329 1.00 36.09 744 ILE A CA 1
ATOM 5907 C C . ILE A 1 744 ? -0.631 0.567 -54.495 1.00 36.09 744 ILE A C 1
ATOM 5909 O O . ILE A 1 744 ? -0.565 -0.641 -54.265 1.00 36.09 744 ILE A O 1
ATOM 5913 N N . LEU A 1 745 ? 0.294 1.436 -54.073 1.00 39.97 745 LEU A N 1
ATOM 5914 C CA . LEU A 1 745 ? 1.377 1.055 -53.167 1.00 39.97 745 LEU A CA 1
ATOM 5915 C C . LEU A 1 745 ? 0.748 0.443 -51.895 1.00 39.97 745 LEU A C 1
ATOM 5917 O O . LEU A 1 745 ? -0.178 1.049 -51.344 1.00 39.97 745 LEU A O 1
ATOM 5921 N N . PRO A 1 746 ? 1.195 -0.731 -51.406 1.00 47.56 746 PRO A N 1
ATOM 5922 C CA . PRO A 1 746 ? 0.646 -1.314 -50.184 1.00 47.56 746 PRO A CA 1
ATOM 5923 C C . PRO A 1 746 ? 0.812 -0.321 -49.031 1.00 47.56 746 PRO A C 1
ATOM 5925 O O . PRO A 1 746 ? 1.916 0.175 -48.817 1.00 47.56 746 PRO A O 1
ATOM 5928 N N . LYS A 1 747 ? -0.257 0.012 -48.300 1.00 51.16 747 LYS A N 1
ATOM 5929 C CA . LYS A 1 747 ? -0.149 0.947 -47.168 1.00 51.16 747 LYS A CA 1
ATOM 5930 C C . LYS A 1 747 ? 0.709 0.331 -46.064 1.00 51.16 747 LYS A C 1
ATOM 5932 O O . LYS A 1 747 ? 0.514 -0.831 -45.713 1.00 51.16 747 LYS A O 1
ATOM 5937 N N . LEU A 1 748 ? 1.628 1.120 -45.503 1.00 47.28 748 LEU A N 1
ATOM 5938 C CA . LEU A 1 748 ? 2.333 0.736 -44.280 1.00 47.28 748 LEU A CA 1
ATOM 5939 C C . LEU A 1 748 ? 1.309 0.476 -43.157 1.00 47.28 748 LEU A C 1
ATOM 5941 O O . LEU A 1 748 ? 0.291 1.174 -43.096 1.00 47.28 748 LEU A O 1
ATOM 5945 N N . PRO A 1 749 ? 1.564 -0.484 -42.248 1.00 50.22 749 PRO A N 1
ATOM 5946 C CA . PRO A 1 749 ? 0.771 -0.640 -41.033 1.00 50.22 749 PRO A CA 1
ATOM 5947 C C . PRO A 1 749 ? 0.675 0.692 -40.277 1.00 50.22 749 PRO A C 1
ATOM 5949 O O . PRO A 1 749 ? 1.651 1.442 -40.227 1.00 50.22 749 PRO A O 1
ATOM 5952 N N . HIS A 1 750 ? -0.473 0.985 -39.657 1.00 45.31 750 HIS A N 1
ATOM 5953 C CA . HIS A 1 750 ? -0.741 2.289 -39.027 1.00 45.31 750 HIS A CA 1
ATOM 5954 C C . HIS A 1 750 ? 0.374 2.727 -38.054 1.00 45.31 750 HIS A C 1
ATOM 5956 O O . HIS A 1 750 ? 0.758 3.896 -38.029 1.00 45.31 750 HIS A O 1
ATOM 5962 N N . ASN A 1 751 ? 0.939 1.792 -37.288 1.00 44.06 751 ASN A N 1
ATOM 5963 C CA . ASN A 1 751 ? 2.022 2.077 -36.342 1.00 44.06 751 ASN A CA 1
ATOM 5964 C C . ASN A 1 751 ? 3.340 2.434 -37.048 1.00 44.06 751 ASN A C 1
ATOM 5966 O O . ASN A 1 751 ? 4.036 3.351 -36.620 1.00 44.06 751 ASN A O 1
ATOM 5970 N N . ALA A 1 752 ? 3.648 1.779 -38.171 1.00 48.91 752 ALA A N 1
ATOM 5971 C CA . ALA A 1 752 ? 4.811 2.109 -38.992 1.00 48.91 752 ALA A CA 1
ATOM 5972 C C . ALA A 1 752 ? 4.642 3.468 -39.689 1.00 48.91 752 ALA A C 1
ATOM 5974 O O . ALA A 1 752 ? 5.606 4.219 -39.801 1.00 48.91 752 ALA A O 1
ATOM 5975 N N . GLN A 1 753 ? 3.420 3.828 -40.093 1.00 54.06 753 GLN A N 1
ATOM 5976 C CA . GLN A 1 753 ? 3.141 5.149 -40.659 1.00 54.06 753 GLN A CA 1
ATOM 5977 C C . GLN A 1 753 ? 3.297 6.263 -39.610 1.00 54.06 753 GLN A C 1
ATOM 5979 O O . GLN A 1 753 ? 3.930 7.274 -39.894 1.00 54.06 753 GLN A O 1
ATOM 5984 N N . LEU A 1 754 ? 2.810 6.057 -38.378 1.00 52.59 754 LEU A N 1
ATOM 5985 C CA . LEU A 1 754 ? 3.014 6.997 -37.265 1.00 52.59 754 LEU A CA 1
ATOM 5986 C C . LEU A 1 754 ? 4.496 7.164 -36.901 1.00 52.59 754 LEU A C 1
ATOM 5988 O O . LEU A 1 754 ? 4.955 8.289 -36.685 1.00 52.59 754 LEU A O 1
ATOM 5992 N N . GLN A 1 755 ? 5.243 6.059 -36.849 1.00 59.44 755 GLN A N 1
ATOM 5993 C CA . GLN A 1 755 ? 6.674 6.082 -36.561 1.00 59.44 755 GLN A CA 1
ATOM 5994 C C . GLN A 1 755 ? 7.450 6.814 -37.665 1.00 59.44 755 GLN A C 1
ATOM 5996 O O . GLN A 1 755 ? 8.256 7.690 -37.359 1.00 59.44 755 GLN A O 1
ATOM 6001 N N . LEU A 1 756 ? 7.139 6.538 -38.936 1.00 65.75 756 LEU A N 1
ATOM 6002 C CA . LEU A 1 756 ? 7.721 7.234 -40.082 1.00 65.75 756 LEU A CA 1
ATOM 6003 C C . LEU A 1 756 ? 7.479 8.748 -40.004 1.00 65.75 756 LEU A C 1
ATOM 6005 O O . LEU A 1 756 ? 8.419 9.531 -40.131 1.00 65.75 756 LEU A O 1
ATOM 6009 N N . THR A 1 757 ? 6.240 9.177 -39.741 1.00 70.75 757 THR A N 1
ATOM 6010 C CA . THR A 1 757 ? 5.904 10.598 -39.573 1.00 70.75 757 THR A CA 1
ATOM 6011 C C . THR A 1 757 ? 6.701 11.237 -38.426 1.00 70.75 757 THR A C 1
ATOM 6013 O O . THR A 1 757 ? 7.214 12.348 -38.571 1.00 70.75 757 THR A O 1
ATOM 6016 N N . SER A 1 758 ? 6.837 10.544 -37.292 1.00 67.88 758 SER A N 1
ATOM 6017 C CA . SER A 1 758 ? 7.591 11.017 -36.121 1.00 67.88 758 SER A CA 1
ATOM 6018 C C . SER A 1 758 ? 9.083 11.190 -36.422 1.00 67.88 758 SER A C 1
ATOM 6020 O O . SER A 1 758 ? 9.664 12.240 -36.128 1.00 67.88 758 SER A O 1
ATOM 6022 N N . ASP A 1 759 ? 9.695 10.196 -37.062 1.00 69.69 759 ASP A N 1
ATOM 6023 C CA . ASP A 1 759 ? 11.119 10.203 -37.395 1.00 69.69 759 ASP A CA 1
ATOM 6024 C C . ASP A 1 759 ? 11.441 11.280 -38.439 1.00 69.69 759 ASP A C 1
ATOM 6026 O O . ASP A 1 759 ? 12.417 12.018 -38.283 1.00 69.69 759 ASP A O 1
ATOM 6030 N N . LEU A 1 760 ? 10.575 11.469 -39.442 1.00 77.38 760 LEU A N 1
ATOM 6031 C CA . LEU A 1 760 ? 10.701 12.538 -40.438 1.00 77.38 760 LEU A CA 1
ATOM 6032 C C . LEU A 1 760 ? 10.677 13.935 -39.802 1.00 77.38 760 LEU A C 1
ATOM 6034 O O . LEU A 1 760 ? 11.475 14.804 -40.162 1.00 77.38 760 LEU A O 1
ATOM 6038 N N . VAL A 1 761 ? 9.788 14.164 -38.831 1.00 75.19 761 VAL A N 1
ATOM 6039 C CA . VAL A 1 761 ? 9.677 15.450 -38.121 1.00 75.19 761 VAL A CA 1
ATOM 6040 C C . VAL A 1 761 ? 10.906 15.708 -37.254 1.00 75.19 761 VAL A C 1
ATOM 6042 O O . VAL A 1 761 ? 11.430 16.826 -37.251 1.00 75.19 761 VAL A O 1
ATOM 6045 N N . LYS A 1 762 ? 11.396 14.688 -36.539 1.00 74.56 762 LYS A N 1
ATOM 6046 C CA . LYS A 1 762 ? 12.624 14.784 -35.734 1.00 74.56 762 LYS A CA 1
ATOM 6047 C C . LYS A 1 762 ? 13.835 15.081 -36.611 1.00 74.56 762 LYS A C 1
ATOM 6049 O O . LYS A 1 762 ? 14.590 16.005 -36.310 1.00 74.56 762 LYS A O 1
ATOM 6054 N N . PHE A 1 763 ? 13.973 14.370 -37.726 1.00 80.12 763 PHE A N 1
ATOM 6055 C CA . PHE A 1 763 ? 15.059 14.583 -38.674 1.00 80.12 763 PHE A CA 1
ATOM 6056 C C . PHE A 1 763 ? 15.013 15.986 -39.294 1.00 80.12 763 PHE A C 1
ATOM 6058 O O . PHE A 1 763 ? 16.036 16.669 -39.357 1.00 80.12 763 PHE A O 1
ATOM 6065 N N . LYS A 1 764 ? 13.821 16.488 -39.655 1.00 80.19 764 LYS A N 1
ATOM 6066 C CA . LYS A 1 764 ? 13.661 17.868 -40.141 1.00 80.19 764 LYS A CA 1
ATOM 6067 C C . LYS A 1 764 ? 14.108 18.894 -39.102 1.00 80.19 764 LYS A C 1
ATOM 6069 O O . LYS A 1 764 ? 14.835 19.825 -39.446 1.00 80.19 764 LYS A O 1
ATOM 6074 N N . LYS A 1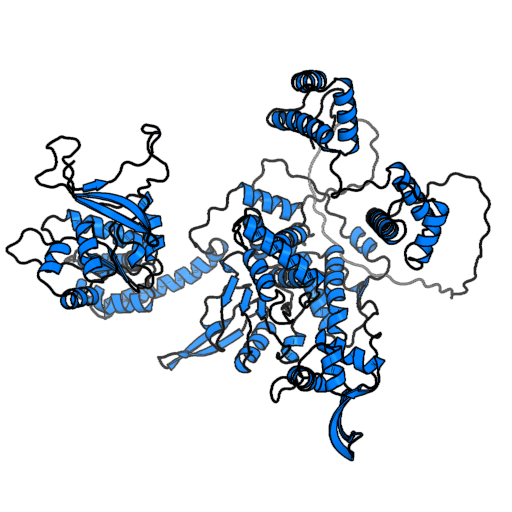 765 ? 13.689 18.732 -37.841 1.00 72.94 765 LYS A N 1
ATOM 6075 C CA . LYS A 1 765 ? 14.077 19.634 -36.744 1.00 72.94 765 LYS A CA 1
ATOM 6076 C C . LYS A 1 765 ? 15.592 19.655 -36.533 1.00 72.94 765 LYS A C 1
ATOM 6078 O O . LYS A 1 765 ? 16.145 20.728 -36.319 1.00 72.94 765 LYS A O 1
ATOM 6083 N N . ALA A 1 766 ? 16.248 18.500 -36.627 1.00 68.31 766 ALA A N 1
ATOM 6084 C CA . ALA A 1 766 ? 17.684 18.375 -36.400 1.00 68.31 766 ALA A CA 1
ATOM 6085 C C . ALA A 1 766 ? 18.543 18.958 -37.538 1.00 68.31 766 ALA A C 1
ATOM 6087 O O . ALA A 1 766 ? 19.588 19.541 -37.263 1.00 68.31 766 ALA A O 1
ATOM 6088 N N . HIS A 1 767 ? 18.109 18.832 -38.798 1.00 67.44 767 HIS A N 1
ATOM 6089 C CA . HIS A 1 767 ? 18.981 19.101 -39.952 1.00 67.44 767 HIS A CA 1
ATOM 6090 C C . HIS A 1 767 ? 18.526 20.250 -40.871 1.00 67.44 767 HIS A C 1
ATOM 6092 O O . HIS A 1 767 ? 19.332 20.746 -41.652 1.00 67.44 767 HIS A O 1
ATOM 6098 N N . TYR A 1 768 ? 17.268 20.703 -40.780 1.00 65.25 768 TYR A N 1
ATOM 6099 C CA . TYR A 1 768 ? 16.669 21.673 -41.719 1.00 65.25 768 TYR A CA 1
ATOM 6100 C C . TYR A 1 768 ? 15.895 22.809 -41.016 1.00 65.25 768 TYR A C 1
ATOM 6102 O O . TYR A 1 768 ? 15.021 23.450 -41.616 1.00 65.25 768 TYR A O 1
ATOM 6110 N N . SER A 1 769 ? 16.207 23.046 -39.734 1.00 50.44 769 SER A N 1
ATOM 6111 C CA . SER A 1 769 ? 15.650 24.108 -38.883 1.00 50.44 769 SER A CA 1
ATOM 6112 C C . SER A 1 769 ? 15.525 25.447 -39.639 1.00 50.44 769 SER A C 1
ATOM 6114 O O . SER A 1 769 ? 16.482 25.902 -40.257 1.00 50.44 769 SER A O 1
ATOM 6116 N N . MET A 1 770 ? 14.336 26.068 -39.581 1.00 47.34 770 MET A N 1
ATOM 6117 C CA . MET A 1 770 ? 13.909 27.331 -40.232 1.00 47.34 770 MET A CA 1
ATOM 6118 C C . MET A 1 770 ? 13.323 27.269 -41.662 1.00 47.34 770 MET A C 1
ATOM 6120 O O . MET A 1 770 ? 12.865 28.298 -42.162 1.00 47.34 770 MET A O 1
ATOM 6124 N N . THR A 1 771 ? 13.217 26.103 -42.313 1.00 54.84 771 THR A N 1
ATOM 6125 C CA . THR A 1 771 ? 12.593 25.996 -43.655 1.00 54.84 771 THR A CA 1
ATOM 6126 C C . THR A 1 771 ? 11.119 25.545 -43.614 1.00 54.84 771 THR A C 1
ATOM 6128 O O . THR A 1 771 ? 10.763 24.507 -43.044 1.00 54.84 771 THR A O 1
ATOM 6131 N N . LYS A 1 772 ? 10.216 26.335 -44.230 1.00 54.88 772 LYS A N 1
ATOM 6132 C CA . LYS A 1 772 ? 8.767 26.016 -44.305 1.00 54.88 772 LYS A CA 1
ATOM 6133 C C . LYS A 1 772 ? 8.489 24.763 -45.144 1.00 54.88 772 LYS A C 1
ATOM 6135 O O . LYS A 1 772 ? 7.579 24.007 -44.817 1.00 54.88 772 LYS A O 1
ATOM 6140 N N . PHE A 1 773 ? 9.318 24.518 -46.154 1.00 63.84 773 PHE A N 1
ATOM 6141 C CA . PHE A 1 773 ? 9.263 23.357 -47.036 1.00 63.84 773 PHE A CA 1
ATOM 6142 C C . PHE A 1 773 ? 10.659 22.766 -47.177 1.00 63.84 773 PHE A C 1
ATOM 6144 O O . PHE A 1 773 ? 11.646 23.496 -47.100 1.00 63.84 773 PHE A O 1
ATOM 6151 N N . VAL A 1 774 ? 10.726 21.459 -47.399 1.00 74.50 774 VAL A N 1
ATOM 6152 C CA . VAL A 1 774 ? 11.972 20.760 -47.729 1.00 74.50 774 VAL A CA 1
ATOM 6153 C C . VAL A 1 774 ? 11.890 20.246 -49.160 1.00 74.50 774 VAL A C 1
ATOM 6155 O O . VAL A 1 774 ? 10.807 19.859 -49.607 1.00 74.50 774 VAL A O 1
ATOM 6158 N N . ASP A 1 775 ? 13.009 20.248 -49.883 1.00 84.31 775 ASP A N 1
ATOM 6159 C CA . ASP A 1 775 ? 13.075 19.572 -51.178 1.00 84.31 775 ASP A CA 1
ATOM 6160 C C . ASP A 1 775 ? 12.831 18.075 -50.960 1.00 84.31 775 ASP A C 1
ATOM 6162 O O . ASP A 1 775 ? 13.548 17.428 -50.199 1.00 84.31 775 ASP A O 1
ATOM 6166 N N . VAL A 1 776 ? 11.769 17.544 -51.569 1.00 78.50 776 VAL A N 1
ATOM 6167 C CA . VAL A 1 776 ? 11.272 16.195 -51.269 1.00 78.50 776 VAL A CA 1
ATOM 6168 C C . VAL A 1 776 ? 12.330 15.140 -51.582 1.00 78.50 776 VAL A C 1
ATOM 6170 O O . VAL A 1 776 ? 12.474 14.186 -50.821 1.00 78.50 776 VAL A O 1
ATOM 6173 N N . ASP A 1 777 ? 13.074 15.304 -52.674 1.00 69.88 777 ASP A N 1
ATOM 6174 C CA . ASP A 1 777 ? 14.032 14.307 -53.140 1.00 69.88 777 ASP A CA 1
ATOM 6175 C C . ASP A 1 777 ? 15.325 14.344 -52.329 1.00 69.88 777 ASP A C 1
ATOM 6177 O O . ASP A 1 777 ? 15.749 13.303 -51.822 1.00 69.88 777 ASP A O 1
ATOM 6181 N N . GLN A 1 778 ? 15.903 15.527 -52.106 1.00 72.38 778 GLN A N 1
ATOM 6182 C CA . GLN A 1 778 ? 17.086 15.658 -51.252 1.00 72.38 778 GLN A CA 1
ATOM 6183 C C . GLN A 1 778 ? 16.806 15.269 -49.801 1.00 72.38 778 GLN A C 1
ATOM 6185 O O . GLN A 1 778 ? 17.628 14.596 -49.178 1.00 72.38 778 GLN A O 1
ATOM 6190 N N . PHE A 1 779 ? 15.655 15.669 -49.257 1.00 84.00 779 PHE A N 1
ATOM 6191 C CA . PHE A 1 779 ? 15.298 15.364 -47.876 1.00 84.00 779 PHE A CA 1
ATOM 6192 C C . PHE A 1 779 ? 15.059 13.867 -47.677 1.00 84.00 779 PHE A C 1
ATOM 6194 O O . PHE A 1 779 ? 15.547 13.292 -46.707 1.00 84.00 779 PHE A O 1
ATOM 6201 N N . THR A 1 780 ? 14.351 13.223 -48.612 1.00 83.75 780 THR A N 1
ATOM 6202 C CA . THR A 1 780 ? 14.126 11.771 -48.566 1.00 83.75 780 THR A CA 1
ATOM 6203 C C . THR A 1 780 ? 15.448 11.017 -48.641 1.00 83.75 780 THR A C 1
ATOM 6205 O O . THR A 1 780 ? 15.644 10.082 -47.868 1.00 83.75 780 THR A O 1
ATOM 6208 N N . LEU A 1 781 ? 16.364 11.432 -49.524 1.00 74.19 781 LEU A N 1
ATOM 6209 C CA . LEU A 1 781 ? 17.675 10.801 -49.668 1.00 74.19 781 LEU A CA 1
ATOM 6210 C C . LEU A 1 781 ? 18.483 10.904 -48.364 1.00 74.19 781 LEU A C 1
ATOM 6212 O O . LEU A 1 781 ? 18.889 9.884 -47.814 1.00 74.19 781 LEU A O 1
ATOM 6216 N N . GLY A 1 782 ? 18.618 12.117 -47.816 1.00 72.62 782 GLY A N 1
ATOM 6217 C CA . GLY A 1 782 ? 19.344 12.349 -46.564 1.00 72.62 782 GLY A CA 1
ATOM 6218 C C . GLY A 1 782 ? 18.724 11.626 -45.365 1.00 72.62 782 GLY A C 1
ATOM 6219 O O . GLY A 1 782 ? 19.445 11.080 -44.532 1.00 72.62 782 GLY A O 1
ATOM 6220 N N . PHE A 1 783 ? 17.391 11.561 -45.295 1.00 84.50 783 PHE A N 1
ATOM 6221 C CA . PHE A 1 783 ? 16.684 10.821 -44.250 1.00 84.50 783 PHE A CA 1
ATOM 6222 C C . PHE A 1 783 ? 16.906 9.311 -44.362 1.00 84.50 783 PHE A C 1
ATOM 6224 O O . PHE A 1 783 ? 17.182 8.661 -43.353 1.00 84.50 783 PHE A O 1
ATOM 6231 N N . CYS A 1 784 ? 16.805 8.755 -45.573 1.00 77.50 784 CYS A N 1
ATOM 6232 C CA . CYS A 1 784 ? 16.998 7.328 -45.816 1.00 77.50 784 CYS A CA 1
ATOM 6233 C C . CYS A 1 784 ? 18.446 6.898 -45.566 1.00 77.50 784 CYS A C 1
ATOM 6235 O O . CYS A 1 784 ? 18.656 5.813 -45.036 1.00 77.50 784 CYS A O 1
ATOM 6237 N N . ASP A 1 785 ? 19.432 7.737 -45.885 1.00 76.38 785 ASP A N 1
ATOM 6238 C CA . ASP A 1 785 ? 20.836 7.449 -45.579 1.00 76.38 785 ASP A CA 1
ATOM 6239 C C . ASP A 1 785 ? 21.123 7.517 -44.073 1.00 76.38 785 ASP A C 1
ATOM 6241 O O . ASP A 1 785 ? 21.822 6.657 -43.543 1.00 76.38 785 ASP A O 1
ATOM 6245 N N . ALA A 1 786 ? 20.515 8.461 -43.347 1.00 68.12 786 ALA A N 1
ATOM 6246 C CA . ALA A 1 786 ? 20.612 8.519 -41.886 1.00 68.12 786 ALA A CA 1
ATOM 6247 C C . ALA A 1 786 ? 19.871 7.367 -41.174 1.00 68.12 786 ALA A C 1
ATOM 6249 O O . ALA A 1 786 ? 20.184 7.048 -40.028 1.00 68.12 786 ALA A O 1
ATOM 6250 N N . HIS A 1 787 ? 18.909 6.731 -41.849 1.00 76.75 787 HIS A N 1
ATOM 6251 C CA . HIS A 1 787 ? 18.095 5.623 -41.335 1.00 76.75 787 HIS A CA 1
ATOM 6252 C C . HIS A 1 787 ? 18.213 4.384 -42.236 1.00 76.75 787 HIS A C 1
ATOM 6254 O O . HIS A 1 787 ? 17.214 3.727 -42.556 1.00 76.75 787 HIS A O 1
ATOM 6260 N N . GLU A 1 788 ? 19.449 4.066 -42.636 1.00 62.09 788 GLU A N 1
ATOM 6261 C CA . GLU A 1 788 ? 19.787 3.070 -43.661 1.00 62.09 788 GLU A CA 1
ATOM 6262 C C . GLU A 1 788 ? 19.180 1.681 -43.410 1.00 62.09 788 GLU A C 1
ATOM 6264 O O . GLU A 1 788 ? 18.760 1.010 -44.349 1.00 62.09 788 GLU A O 1
ATOM 6269 N N . GLN A 1 789 ? 19.068 1.261 -42.150 1.00 59.03 789 GLN A N 1
ATOM 6270 C CA . GLN A 1 789 ? 18.553 -0.067 -41.805 1.00 59.03 789 GLN A CA 1
ATOM 6271 C C . GLN A 1 789 ? 17.024 -0.138 -41.675 1.00 59.03 789 GLN A C 1
ATOM 6273 O O . GLN A 1 789 ? 16.472 -1.233 -41.720 1.00 59.03 789 GLN A O 1
ATOM 6278 N N . VAL A 1 790 ? 16.339 1.000 -41.506 1.00 63.12 790 VAL A N 1
ATOM 6279 C CA . VAL A 1 790 ? 14.914 1.042 -41.122 1.00 63.12 790 VAL A CA 1
ATOM 6280 C C . VAL A 1 790 ? 14.044 1.604 -42.242 1.00 63.12 790 VAL A C 1
ATOM 6282 O O . VAL A 1 790 ? 13.065 0.977 -42.635 1.00 63.12 790 VAL A O 1
ATOM 6285 N N . TRP A 1 791 ? 14.403 2.767 -42.792 1.00 75.81 791 TRP A N 1
ATOM 6286 C CA . TRP A 1 791 ? 13.534 3.497 -43.723 1.00 75.81 791 TRP A CA 1
ATOM 6287 C C . TRP A 1 791 ? 14.022 3.477 -45.173 1.00 75.81 791 TRP A C 1
ATOM 6289 O O . TRP A 1 791 ? 13.208 3.612 -46.086 1.00 75.81 791 TRP A O 1
ATOM 6299 N N . LYS A 1 792 ? 15.315 3.218 -45.414 1.00 70.56 792 LYS A N 1
ATOM 6300 C CA . LYS A 1 792 ? 15.882 3.095 -46.771 1.00 70.56 792 LYS A CA 1
ATOM 6301 C C . LYS A 1 792 ? 15.220 1.997 -47.624 1.00 70.56 792 LYS A C 1
ATOM 6303 O O . LYS A 1 792 ? 14.957 2.276 -48.794 1.00 70.56 792 LYS A O 1
ATOM 6308 N N . PRO A 1 793 ? 14.845 0.812 -47.087 1.00 72.81 793 PRO A N 1
ATOM 6309 C CA . PRO A 1 793 ? 14.077 -0.188 -47.843 1.00 72.81 793 PRO A CA 1
ATOM 6310 C C . PRO A 1 793 ? 12.658 0.270 -48.233 1.00 72.81 793 PRO A C 1
ATOM 6312 O O . PRO A 1 793 ? 12.057 -0.297 -49.141 1.00 72.81 793 PRO A O 1
ATOM 6315 N N . HIS A 1 794 ? 12.131 1.310 -47.575 1.00 76.25 794 HIS A N 1
ATOM 6316 C CA . HIS A 1 794 ? 10.789 1.868 -47.775 1.00 76.25 794 HIS A CA 1
ATOM 6317 C C . HIS A 1 794 ? 10.817 3.290 -48.363 1.00 76.25 794 HIS A C 1
ATOM 6319 O O . HIS A 1 794 ? 9.868 4.056 -48.187 1.00 76.25 794 HIS A O 1
ATOM 6325 N N . ALA A 1 795 ? 11.885 3.662 -49.081 1.00 66.56 795 ALA A N 1
ATOM 6326 C CA . ALA A 1 795 ? 12.112 5.026 -49.573 1.00 66.56 795 ALA A CA 1
ATOM 6327 C C . ALA A 1 795 ? 10.934 5.617 -50.379 1.00 66.56 795 ALA A C 1
ATOM 6329 O O . ALA A 1 795 ? 10.698 6.824 -50.339 1.00 66.56 795 ALA A O 1
ATOM 6330 N N . SER A 1 796 ? 10.152 4.782 -51.072 1.00 69.62 796 SER A N 1
ATOM 6331 C CA . SER A 1 796 ? 8.937 5.208 -51.782 1.00 69.62 796 SER A CA 1
ATOM 6332 C C . SER A 1 796 ? 7.847 5.733 -50.836 1.00 69.62 796 SER A C 1
ATOM 6334 O O . SER A 1 796 ? 7.277 6.789 -51.109 1.00 69.62 796 SER A O 1
ATOM 6336 N N . HIS A 1 797 ? 7.606 5.065 -49.701 1.00 73.75 797 HIS A N 1
ATOM 6337 C CA . HIS A 1 797 ? 6.658 5.506 -48.667 1.00 73.75 797 HIS A CA 1
ATOM 6338 C C . HIS A 1 797 ? 7.167 6.721 -47.897 1.00 73.75 797 HIS A C 1
ATOM 6340 O O . HIS A 1 797 ? 6.391 7.623 -47.591 1.00 73.75 797 HIS A O 1
ATOM 6346 N N . VAL A 1 798 ? 8.476 6.779 -47.634 1.00 78.25 798 VAL A N 1
ATOM 6347 C CA . VAL A 1 798 ? 9.135 7.952 -47.038 1.00 78.25 798 VAL A CA 1
ATOM 6348 C C . VAL A 1 798 ? 8.892 9.182 -47.915 1.00 78.25 798 VAL A C 1
ATOM 6350 O O . VAL A 1 798 ? 8.441 10.215 -47.427 1.00 78.25 798 VAL A O 1
ATOM 6353 N N . LYS A 1 799 ? 9.125 9.059 -49.226 1.00 82.00 799 LYS A N 1
ATOM 6354 C CA . LYS A 1 799 ? 8.939 10.146 -50.193 1.00 82.00 799 LYS A CA 1
ATOM 6355 C C . LYS A 1 799 ? 7.493 10.641 -50.243 1.00 82.00 799 LYS A C 1
ATOM 6357 O O . LYS A 1 799 ? 7.253 11.842 -50.353 1.00 82.00 799 LYS A O 1
ATOM 6362 N N . GLU A 1 800 ? 6.531 9.726 -50.186 1.00 77.56 800 GLU A N 1
ATOM 6363 C CA . GLU A 1 800 ? 5.103 10.051 -50.215 1.00 77.56 800 GLU A CA 1
ATOM 6364 C C . GLU A 1 800 ? 4.646 10.743 -48.923 1.00 77.56 800 GLU A C 1
ATOM 6366 O O . GLU A 1 800 ? 3.947 11.756 -48.975 1.00 77.56 800 GLU A O 1
ATOM 6371 N N . GLU A 1 801 ? 5.134 10.293 -47.767 1.00 79.06 801 GLU A N 1
ATOM 6372 C CA . GLU A 1 801 ? 4.840 10.928 -46.481 1.00 79.06 801 GLU A CA 1
ATOM 6373 C C . GLU A 1 801 ? 5.510 12.308 -46.352 1.00 79.06 801 GLU A C 1
ATOM 6375 O O . GLU A 1 801 ? 4.897 13.245 -45.844 1.00 79.06 801 GLU A O 1
ATOM 6380 N N . VAL A 1 802 ? 6.717 12.500 -46.898 1.00 81.94 802 VAL A N 1
ATOM 6381 C CA . VAL A 1 802 ? 7.366 13.824 -46.985 1.00 81.94 802 VAL A CA 1
ATOM 6382 C C . VAL A 1 802 ? 6.560 14.786 -47.865 1.00 81.94 802 VAL A C 1
ATOM 6384 O O . VAL A 1 802 ? 6.422 15.959 -47.509 1.00 81.94 802 VAL A O 1
ATOM 6387 N N . LYS A 1 803 ? 5.978 14.316 -48.981 1.00 82.00 803 LYS A N 1
ATOM 6388 C CA . LYS A 1 803 ? 5.056 15.129 -49.800 1.00 82.00 803 LYS A CA 1
ATOM 6389 C C . LYS A 1 803 ? 3.824 15.535 -49.001 1.00 82.00 803 LYS A C 1
ATOM 6391 O O . LYS A 1 803 ? 3.531 16.727 -48.930 1.00 82.00 803 LYS A O 1
ATOM 6396 N N . ARG A 1 804 ? 3.176 14.573 -48.337 1.00 82.12 804 ARG A N 1
ATOM 6397 C CA . ARG A 1 804 ? 2.012 14.823 -47.476 1.00 82.12 804 ARG A CA 1
ATOM 6398 C C . ARG A 1 804 ? 2.330 15.852 -46.390 1.00 82.12 804 ARG A C 1
ATOM 6400 O O . ARG A 1 804 ? 1.562 16.786 -46.178 1.00 82.12 804 ARG A O 1
ATOM 6407 N N . LEU A 1 805 ? 3.480 15.718 -45.725 1.00 77.56 805 LEU A N 1
ATOM 6408 C CA . LEU A 1 805 ? 3.925 16.643 -44.681 1.00 77.56 805 LEU A CA 1
ATOM 6409 C C . LEU A 1 805 ? 4.251 18.034 -45.231 1.00 77.56 805 LEU A C 1
ATOM 6411 O O . LEU A 1 805 ? 3.894 19.024 -44.597 1.00 77.56 805 LEU A O 1
ATOM 6415 N N . ASN A 1 806 ? 4.850 18.146 -46.418 1.00 79.25 806 ASN A N 1
ATOM 6416 C CA . ASN A 1 806 ? 5.023 19.434 -47.095 1.00 79.25 806 ASN A CA 1
ATOM 6417 C C . ASN A 1 806 ? 3.673 20.101 -47.416 1.00 79.25 806 ASN A C 1
ATOM 6419 O O . ASN A 1 806 ? 3.530 21.300 -47.180 1.00 79.25 806 ASN A O 1
ATOM 6423 N N . GLU A 1 807 ? 2.679 19.348 -47.895 1.00 71.75 807 GLU A N 1
ATOM 6424 C CA . GLU A 1 807 ? 1.337 19.864 -48.217 1.00 71.75 807 GLU A CA 1
ATOM 6425 C C . GLU A 1 807 ? 0.624 20.430 -46.985 1.00 71.75 807 GLU A C 1
ATOM 6427 O O . GLU A 1 807 ? 0.078 21.534 -47.033 1.00 71.75 807 GLU A O 1
ATOM 6432 N N . ILE A 1 808 ? 0.715 19.739 -45.845 1.00 67.00 808 ILE A N 1
ATOM 6433 C CA . ILE A 1 808 ? 0.169 20.222 -44.567 1.00 67.00 808 ILE A CA 1
ATOM 6434 C C . ILE A 1 808 ? 1.139 21.138 -43.805 1.00 67.00 808 ILE A C 1
ATOM 6436 O O . ILE A 1 808 ? 0.958 21.373 -42.610 1.00 67.00 808 ILE A O 1
ATOM 6440 N N . LYS A 1 809 ? 2.184 21.652 -44.472 1.00 69.56 809 LYS A N 1
ATOM 6441 C CA . LYS A 1 809 ? 3.209 22.559 -43.917 1.00 69.56 809 LYS A CA 1
ATOM 6442 C C . LYS A 1 809 ? 3.836 22.060 -42.608 1.00 69.56 809 LYS A C 1
ATOM 6444 O O . LYS A 1 809 ? 4.236 22.856 -41.763 1.00 69.56 809 LYS A O 1
ATOM 6449 N N . TRP A 1 810 ? 3.951 20.743 -42.461 1.00 73.44 810 TRP A N 1
ATOM 6450 C CA . TRP A 1 810 ? 4.535 20.051 -41.313 1.00 73.44 810 TRP A CA 1
ATOM 6451 C C . TRP A 1 810 ? 3.829 20.329 -39.972 1.00 73.44 810 TRP A C 1
ATOM 6453 O O . TRP A 1 810 ? 4.444 20.171 -38.917 1.00 73.44 810 TRP A O 1
ATOM 6463 N N . PHE A 1 811 ? 2.545 20.713 -39.983 1.00 55.66 811 PHE A N 1
ATOM 6464 C CA . PHE A 1 811 ? 1.763 20.907 -38.759 1.00 55.66 811 PHE A CA 1
ATOM 6465 C C . PHE A 1 811 ? 1.337 19.565 -38.146 1.00 55.66 811 PHE A C 1
ATOM 6467 O O . PHE A 1 811 ? 0.481 18.861 -38.680 1.00 55.66 811 PHE A O 1
ATOM 6474 N N . LEU A 1 812 ? 1.901 19.237 -36.983 1.00 45.19 812 LEU A N 1
ATOM 6475 C CA . LEU A 1 812 ? 1.456 18.154 -36.104 1.00 45.19 812 LEU A CA 1
ATOM 6476 C C . LEU A 1 812 ? 1.302 18.716 -34.685 1.00 45.19 812 LEU A C 1
ATOM 6478 O O . LEU A 1 812 ? 2.104 19.546 -34.260 1.00 45.19 812 LEU A O 1
ATOM 6482 N N . LYS A 1 813 ? 0.241 18.306 -33.973 1.00 43.66 813 LYS A N 1
ATOM 6483 C CA . LYS A 1 813 ? -0.103 18.788 -32.623 1.00 43.66 813 LYS A CA 1
ATOM 6484 C C . LYS A 1 813 ? 1.089 18.682 -31.657 1.00 43.66 813 LYS A C 1
ATOM 6486 O O . LYS A 1 813 ? 1.422 17.580 -31.241 1.00 43.66 813 LYS A O 1
ATOM 6491 N N . ALA A 1 814 ? 1.656 19.824 -31.277 1.00 30.55 814 ALA A N 1
ATOM 6492 C CA . ALA A 1 814 ? 1.907 20.289 -29.906 1.00 30.55 814 ALA A CA 1
ATOM 6493 C C . ALA A 1 814 ? 2.703 21.606 -29.974 1.00 30.55 814 ALA A C 1
ATOM 6495 O O . ALA A 1 814 ? 3.727 21.661 -30.647 1.00 30.55 814 ALA A O 1
ATOM 6496 N N . GLU A 1 815 ? 2.163 22.626 -29.299 1.00 40.56 815 GLU A N 1
ATOM 6497 C CA . GLU A 1 815 ? 2.808 23.854 -28.805 1.00 40.56 815 GLU A CA 1
ATOM 6498 C C . GLU A 1 815 ? 3.908 24.480 -29.678 1.00 40.56 815 GLU A C 1
ATOM 6500 O O . GLU A 1 815 ? 5.078 24.143 -29.542 1.00 40.56 815 GLU A O 1
ATOM 6505 N N . ASP A 1 816 ? 3.524 25.459 -30.512 1.00 27.44 816 ASP A N 1
ATOM 6506 C CA . ASP A 1 816 ? 4.267 26.723 -30.608 1.00 27.44 816 ASP A CA 1
ATOM 6507 C C . ASP A 1 816 ? 3.532 27.827 -31.403 1.00 27.44 816 ASP A C 1
ATOM 6509 O O . ASP A 1 816 ? 2.958 27.595 -32.467 1.00 27.44 816 ASP A O 1
ATOM 6513 N N . THR A 1 817 ? 3.675 29.057 -30.894 1.00 29.84 817 THR A N 1
ATOM 6514 C CA . THR A 1 817 ? 3.467 30.399 -31.494 1.00 29.84 817 THR A CA 1
ATOM 6515 C C . THR A 1 817 ? 2.081 31.087 -31.495 1.00 29.84 817 THR A C 1
ATOM 6517 O O . THR A 1 817 ? 1.024 30.530 -31.778 1.00 29.84 817 THR A O 1
ATOM 6520 N N . GLN A 1 818 ? 2.142 32.378 -31.139 1.00 31.25 818 GLN A N 1
ATOM 6521 C CA . GLN A 1 818 ? 1.125 33.283 -30.578 1.00 31.25 818 GLN A CA 1
ATOM 6522 C C . GLN A 1 818 ? 0.066 33.863 -31.544 1.00 31.25 818 GLN A C 1
ATOM 6524 O O . GLN A 1 818 ? -0.699 34.733 -31.137 1.00 31.25 818 GLN A O 1
ATOM 6529 N N . GLU A 1 819 ? -0.047 33.404 -32.790 1.00 32.78 819 GLU A N 1
ATOM 6530 C CA . GLU A 1 819 ? -0.941 34.034 -33.790 1.00 32.78 819 GLU A CA 1
ATOM 6531 C C . GLU A 1 819 ? -2.316 33.356 -33.968 1.00 32.78 819 GLU A C 1
ATOM 6533 O O . GLU A 1 819 ? -3.157 33.840 -34.719 1.00 32.78 819 GLU A O 1
ATOM 6538 N N . VAL A 1 820 ? -2.601 32.269 -33.240 1.00 35.06 820 VAL A N 1
ATOM 6539 C CA . VAL A 1 820 ? -3.826 31.451 -33.423 1.00 35.06 820 VAL A CA 1
ATOM 6540 C C . VAL A 1 820 ? -4.963 31.819 -32.439 1.00 35.06 820 VAL A C 1
ATOM 6542 O O . VAL A 1 820 ? -6.034 31.210 -32.444 1.00 35.06 820 VAL A O 1
ATOM 6545 N N . SER A 1 821 ? -4.782 32.839 -31.590 1.00 37.53 821 SER A N 1
ATOM 6546 C CA . SER A 1 821 ? -5.701 33.113 -30.468 1.00 37.53 821 SER A CA 1
ATOM 6547 C C . SER A 1 821 ? -7.107 33.577 -30.883 1.00 37.53 821 SER A C 1
ATOM 6549 O O . SER A 1 821 ? -8.069 33.296 -30.166 1.00 37.53 821 SER A O 1
ATOM 6551 N N . SER A 1 822 ? -7.271 34.210 -32.051 1.00 41.12 822 SER A N 1
ATOM 6552 C CA . SER A 1 822 ? -8.592 34.649 -32.529 1.00 41.12 822 SER A CA 1
ATOM 6553 C C . SER A 1 822 ? -9.394 33.515 -33.180 1.00 41.12 822 SER A C 1
ATOM 6555 O O . SER A 1 822 ? -10.579 33.370 -32.899 1.00 41.12 822 SER A O 1
ATOM 6557 N N . GLN A 1 823 ? -8.752 32.646 -33.968 1.00 41.50 823 GLN A N 1
ATOM 6558 C CA . GLN A 1 823 ? -9.417 31.546 -34.683 1.00 41.50 823 GLN A CA 1
ATOM 6559 C C . GLN A 1 823 ? -9.754 30.348 -33.775 1.00 41.50 823 GLN A C 1
ATOM 6561 O O . GLN A 1 823 ? -10.796 29.711 -33.939 1.00 41.50 823 GLN A O 1
ATOM 6566 N N . GLN A 1 824 ? -8.928 30.065 -32.758 1.00 47.31 824 GLN A N 1
ATOM 6567 C CA . GLN A 1 824 ? -9.231 29.033 -31.753 1.00 47.31 824 GLN A CA 1
ATOM 6568 C C . GLN A 1 824 ? -10.380 29.428 -30.818 1.00 47.31 824 GLN A C 1
ATOM 6570 O O . GLN A 1 824 ? -11.125 28.552 -30.378 1.00 47.31 824 GLN A O 1
ATOM 6575 N N . SER A 1 825 ? -10.556 30.724 -30.540 1.00 51.56 825 SER A N 1
ATOM 6576 C CA . SER A 1 825 ? -11.705 31.240 -29.785 1.00 51.56 825 SER A CA 1
ATOM 6577 C C . SER A 1 825 ? -13.020 30.926 -30.507 1.00 51.56 825 SER A C 1
ATOM 6579 O O . SER A 1 825 ? -13.945 30.374 -29.908 1.00 51.56 825 SER A O 1
ATOM 6581 N N . THR A 1 826 ? -13.065 31.164 -31.819 1.00 52.06 826 THR A N 1
ATOM 6582 C CA . THR A 1 826 ? -14.221 30.902 -32.688 1.00 52.06 826 THR A CA 1
ATOM 6583 C C . THR A 1 826 ? -14.570 29.413 -32.739 1.00 52.06 826 THR A C 1
ATOM 6585 O O . THR A 1 826 ? -15.702 29.032 -32.441 1.00 52.06 826 THR A O 1
ATOM 6588 N N . ALA A 1 827 ? -13.587 28.541 -33.000 1.00 51.09 827 ALA A N 1
ATOM 6589 C CA . ALA A 1 827 ? -13.799 27.091 -33.053 1.00 51.09 827 ALA A CA 1
ATOM 6590 C C . ALA A 1 827 ? -14.215 26.501 -31.693 1.00 51.09 827 ALA A C 1
ATOM 6592 O O . ALA A 1 827 ? -15.095 25.641 -31.624 1.00 51.09 827 ALA A O 1
ATOM 6593 N N . LYS A 1 828 ? -13.631 26.989 -30.590 1.00 57.03 828 LYS A N 1
ATOM 6594 C CA . LYS A 1 828 ? -14.007 26.592 -29.224 1.00 57.03 828 LYS A CA 1
ATOM 6595 C C . LYS A 1 828 ? -15.417 27.066 -28.869 1.00 57.03 828 LYS A C 1
ATOM 6597 O O . LYS A 1 828 ? -16.148 26.336 -28.208 1.00 57.03 828 LYS A O 1
ATOM 6602 N N . THR A 1 829 ? -15.821 28.240 -29.351 1.00 57.69 829 THR A N 1
ATOM 6603 C CA . THR A 1 829 ? -17.168 28.791 -29.149 1.00 57.69 829 THR A CA 1
ATOM 6604 C C . THR A 1 829 ? -18.217 27.983 -29.911 1.00 57.69 829 THR A C 1
ATOM 6606 O O . THR A 1 829 ? -19.191 27.551 -29.300 1.00 57.69 829 THR A O 1
ATOM 6609 N N . ILE A 1 830 ? -17.982 27.656 -31.188 1.00 59.25 830 ILE A N 1
ATOM 6610 C CA . ILE A 1 830 ? -18.875 26.786 -31.978 1.00 59.25 830 ILE A CA 1
ATOM 6611 C C . ILE A 1 830 ? -18.967 25.387 -31.345 1.00 59.25 830 ILE A C 1
ATOM 6613 O O . ILE A 1 830 ? -20.062 24.853 -31.169 1.00 59.25 830 ILE A O 1
ATOM 6617 N N . ARG A 1 831 ? -17.839 24.812 -30.908 1.00 58.97 831 ARG A N 1
ATOM 6618 C CA . ARG A 1 831 ? -17.810 23.510 -30.219 1.00 58.97 831 ARG A CA 1
ATOM 6619 C C . ARG A 1 831 ? -18.591 23.539 -28.901 1.00 58.97 831 ARG A C 1
ATOM 6621 O O . ARG A 1 831 ? -19.338 22.609 -28.623 1.00 58.97 831 ARG A O 1
ATOM 6628 N N . ASN A 1 832 ? -18.478 24.613 -28.121 1.00 59.31 832 ASN A N 1
ATOM 6629 C CA . ASN A 1 832 ? -19.225 24.788 -26.873 1.00 59.31 832 ASN A CA 1
ATOM 6630 C C . ASN A 1 832 ? -20.730 24.993 -27.105 1.00 59.31 832 ASN A C 1
ATOM 6632 O O . ASN A 1 832 ? -21.531 24.477 -26.327 1.00 59.31 832 ASN A O 1
ATOM 6636 N N . ILE A 1 833 ? -21.122 25.689 -28.178 1.00 60.50 833 ILE A N 1
ATOM 6637 C CA . ILE A 1 833 ? -22.528 25.810 -28.595 1.00 60.50 833 ILE A CA 1
ATOM 6638 C C . ILE A 1 833 ? -23.110 24.417 -28.895 1.00 60.50 833 ILE A C 1
ATOM 6640 O O . ILE A 1 833 ? -24.187 24.082 -28.401 1.00 60.50 833 ILE A O 1
ATOM 6644 N N . ILE A 1 834 ? -22.363 23.565 -29.611 1.00 55.62 834 ILE A N 1
ATOM 6645 C CA . ILE A 1 834 ? -22.761 22.176 -29.904 1.00 55.62 834 ILE A CA 1
ATOM 6646 C C . ILE A 1 834 ? -22.800 21.315 -28.621 1.00 55.62 834 ILE A C 1
ATOM 6648 O O . ILE A 1 834 ? -23.741 20.546 -28.422 1.00 55.62 834 ILE A O 1
ATOM 6652 N N . ILE A 1 835 ? -21.814 21.448 -27.723 1.00 52.22 835 ILE A N 1
ATOM 6653 C CA . ILE A 1 835 ? -21.722 20.676 -26.467 1.00 52.22 835 ILE A CA 1
ATOM 6654 C C . ILE A 1 835 ? -22.843 21.039 -25.482 1.00 52.22 835 ILE A C 1
ATOM 6656 O O . ILE A 1 835 ? -23.421 20.146 -24.867 1.00 52.22 835 ILE A O 1
ATOM 6660 N N . ASN A 1 836 ? -23.207 22.315 -25.347 1.00 52.97 836 ASN A N 1
ATOM 6661 C CA . ASN A 1 836 ? -24.236 22.730 -24.386 1.00 52.97 836 ASN A CA 1
ATOM 6662 C C . ASN A 1 836 ? -25.643 22.207 -24.735 1.00 52.97 836 ASN A C 1
ATOM 6664 O O . ASN A 1 836 ? -26.485 22.089 -23.846 1.00 52.97 836 ASN A O 1
ATOM 6668 N N . ARG A 1 837 ? -25.904 21.816 -25.992 1.00 50.72 837 ARG A N 1
ATOM 6669 C CA . ARG A 1 837 ? -27.137 21.105 -26.390 1.00 50.72 837 ARG A CA 1
ATOM 6670 C C . ARG A 1 837 ? -27.037 19.572 -26.314 1.00 50.72 837 ARG A C 1
ATOM 6672 O O . ARG A 1 837 ? -28.073 18.915 -26.427 1.00 50.72 837 ARG A O 1
ATOM 6679 N N . LYS A 1 838 ? -25.862 18.988 -26.015 1.00 46.28 838 LYS A N 1
ATOM 6680 C CA . LYS A 1 838 ? -25.654 17.527 -25.825 1.00 46.28 838 LYS A CA 1
ATOM 6681 C C . LYS A 1 838 ? -26.482 16.955 -24.656 1.00 46.28 838 LYS A C 1
ATOM 6683 O O . LYS A 1 838 ? -26.633 15.744 -24.561 1.00 46.28 838 LYS A O 1
ATOM 6688 N N . ILE A 1 839 ? -27.075 17.814 -23.819 1.00 42.25 839 ILE A N 1
ATOM 6689 C CA . ILE A 1 839 ? -28.035 17.423 -22.777 1.00 42.25 839 ILE A CA 1
ATOM 6690 C C . ILE A 1 839 ? -29.395 16.989 -23.381 1.00 42.25 839 ILE A C 1
ATOM 6692 O O . ILE A 1 839 ? -30.077 16.188 -22.755 1.00 42.25 839 ILE A O 1
ATOM 6696 N N . ASN A 1 840 ? -29.768 17.422 -24.605 1.00 40.53 840 ASN A N 1
ATOM 6697 C CA . ASN A 1 840 ? -31.123 17.216 -25.161 1.00 40.53 840 ASN A CA 1
ATOM 6698 C C . ASN A 1 840 ? -31.240 16.723 -26.637 1.00 40.53 840 ASN A C 1
ATOM 6700 O O . ASN A 1 840 ? -32.365 16.470 -27.066 1.00 40.53 840 ASN A O 1
ATOM 6704 N N . GLY A 1 841 ? -30.166 16.565 -27.438 1.00 54.88 841 GLY A N 1
ATOM 6705 C CA . GLY A 1 841 ? -30.240 15.960 -28.798 1.00 54.88 841 GLY A CA 1
ATOM 6706 C C . GLY A 1 841 ? -29.362 16.590 -29.906 1.00 54.88 841 GLY A C 1
ATOM 6707 O O . GLY A 1 841 ? -28.511 17.430 -29.623 1.00 54.88 841 GLY A O 1
ATOM 6708 N N . LEU A 1 842 ? -29.553 16.163 -31.176 1.00 55.53 842 LEU A N 1
ATOM 6709 C CA . LEU A 1 842 ? -28.846 16.661 -32.386 1.00 55.53 842 LEU A CA 1
ATOM 6710 C C . LEU A 1 842 ? -29.187 18.132 -32.702 1.00 55.53 842 LEU A C 1
ATOM 6712 O O . LEU A 1 842 ? -30.333 18.543 -32.533 1.00 55.53 842 LEU A O 1
ATOM 6716 N N . THR A 1 843 ? -28.233 18.911 -33.233 1.00 62.22 843 THR A N 1
ATOM 6717 C CA . THR A 1 843 ? -28.432 20.346 -33.552 1.00 62.22 843 THR A CA 1
ATOM 6718 C C . THR A 1 843 ? -28.521 20.599 -35.059 1.00 62.22 843 THR A C 1
ATOM 6720 O O . THR A 1 843 ? -27.711 20.075 -35.820 1.00 62.22 843 THR A O 1
ATOM 6723 N N . LYS A 1 844 ? -29.508 21.395 -35.496 1.00 69.00 844 LYS A N 1
ATOM 6724 C CA . LYS A 1 844 ? -29.729 21.748 -36.909 1.00 69.00 844 LYS A CA 1
ATOM 6725 C C . LYS A 1 844 ? -28.788 22.879 -37.350 1.00 69.00 844 LYS A C 1
ATOM 6727 O O . LYS A 1 844 ? -28.490 23.762 -36.551 1.00 69.00 844 LYS A O 1
ATOM 6732 N N . ILE A 1 845 ? -28.331 22.862 -38.601 1.00 66.19 845 ILE A N 1
ATOM 6733 C CA . ILE A 1 845 ? -27.296 23.789 -39.090 1.00 66.19 845 ILE A CA 1
ATOM 6734 C C . ILE A 1 845 ? -27.727 25.267 -39.055 1.00 66.19 845 ILE A C 1
ATOM 6736 O O . ILE A 1 845 ? -26.946 26.107 -38.620 1.00 66.19 845 ILE A O 1
ATOM 6740 N N . ASP A 1 846 ? -28.987 25.564 -39.388 1.00 69.25 846 ASP A N 1
ATOM 6741 C CA . ASP A 1 846 ? -29.526 26.935 -39.406 1.00 69.25 846 ASP A CA 1
ATOM 6742 C C . ASP A 1 846 ? -29.562 27.563 -37.997 1.00 69.25 846 ASP A C 1
ATOM 6744 O O . ASP A 1 846 ? -29.262 28.746 -37.814 1.00 69.25 846 ASP A O 1
ATOM 6748 N N . ASP A 1 847 ? -29.857 26.751 -36.973 1.00 68.31 847 ASP A N 1
ATOM 6749 C CA . ASP A 1 847 ? -29.797 27.169 -35.565 1.00 68.31 847 ASP A CA 1
ATOM 6750 C C . ASP A 1 847 ? -28.356 27.490 -35.150 1.00 68.31 847 ASP A C 1
ATOM 6752 O O . ASP A 1 847 ? -28.115 28.420 -34.377 1.00 68.31 847 ASP A O 1
ATOM 6756 N N . LEU A 1 848 ? -27.396 26.711 -35.660 1.00 68.06 848 LEU A N 1
ATOM 6757 C CA . LEU A 1 848 ? -25.982 26.876 -35.353 1.00 68.06 848 LEU A CA 1
ATOM 6758 C C . LEU A 1 848 ? -25.429 28.165 -35.965 1.00 68.06 848 LEU A C 1
ATOM 6760 O O . LEU A 1 848 ? -24.738 28.913 -35.279 1.00 68.06 848 LEU A O 1
ATOM 6764 N N . ILE A 1 849 ? -25.779 28.439 -37.224 1.00 71.06 849 ILE A N 1
ATOM 6765 C CA . ILE A 1 849 ? -25.418 29.665 -37.945 1.00 71.06 849 ILE A CA 1
ATOM 6766 C C . ILE A 1 849 ? -26.012 30.885 -37.234 1.00 71.06 849 ILE A C 1
ATOM 6768 O O . ILE A 1 849 ? -25.300 31.848 -36.956 1.00 71.06 849 ILE A O 1
ATOM 6772 N N . THR A 1 850 ? -27.288 30.818 -36.843 1.00 71.81 850 THR A N 1
ATOM 6773 C CA . THR A 1 850 ? -27.965 31.909 -36.123 1.00 71.81 850 THR A CA 1
ATOM 6774 C C . THR A 1 850 ? -27.278 32.223 -34.788 1.00 71.81 850 THR A C 1
ATOM 6776 O O . THR A 1 850 ? -27.078 33.387 -34.434 1.00 71.81 850 THR A O 1
ATOM 6779 N N . GLN A 1 851 ? -26.875 31.195 -34.036 1.00 65.81 851 GLN A N 1
ATOM 6780 C CA . GLN A 1 851 ? -26.202 31.374 -32.747 1.00 65.81 851 GLN A CA 1
ATOM 6781 C C . GLN A 1 851 ? -24.745 31.812 -32.892 1.00 65.81 851 GLN A C 1
ATOM 6783 O O . GLN A 1 851 ? -24.310 32.682 -32.140 1.00 65.81 851 GLN A O 1
ATOM 6788 N N . ALA A 1 852 ? -24.007 31.280 -33.864 1.00 65.94 852 ALA A N 1
ATOM 6789 C CA . ALA A 1 852 ? -22.659 31.743 -34.177 1.00 65.94 852 ALA A CA 1
ATOM 6790 C C . ALA A 1 852 ? -22.670 33.223 -34.611 1.00 65.94 852 ALA A C 1
ATOM 6792 O O . ALA A 1 852 ? -21.864 34.018 -34.124 1.00 65.94 852 ALA A O 1
ATOM 6793 N N . GLY A 1 853 ? -23.673 33.625 -35.398 1.00 65.56 853 GLY A N 1
ATOM 6794 C CA . GLY A 1 853 ? -23.931 35.021 -35.754 1.00 65.56 853 GLY A CA 1
ATOM 6795 C C . GLY A 1 853 ? -24.185 35.917 -34.540 1.00 65.56 853 GLY A C 1
ATOM 6796 O O . GLY A 1 853 ? -23.657 37.025 -34.471 1.00 65.56 853 GLY A O 1
ATOM 6797 N N . SER A 1 854 ? -24.912 35.426 -33.528 1.00 61.88 854 SER A N 1
ATOM 6798 C CA . SER A 1 854 ? -25.187 36.189 -32.296 1.00 61.88 854 SER A CA 1
ATOM 6799 C C . SER A 1 854 ? -23.944 36.498 -31.448 1.00 61.88 854 SER A C 1
ATOM 6801 O O . SER A 1 854 ? -23.971 37.422 -30.636 1.00 61.88 854 SER A O 1
ATOM 6803 N N . VAL A 1 855 ? -22.846 35.765 -31.661 1.00 60.06 855 VAL A N 1
ATOM 6804 C CA . VAL A 1 855 ? -21.536 36.001 -31.029 1.00 60.06 855 VAL A CA 1
ATOM 6805 C C . VAL A 1 855 ? -20.498 36.568 -32.009 1.00 60.06 855 VAL A C 1
ATOM 6807 O O . VAL A 1 855 ? -19.308 36.592 -31.701 1.00 60.06 855 VAL A O 1
ATOM 6810 N N . GLY A 1 856 ? -20.947 37.078 -33.163 1.00 56.22 856 GLY A N 1
ATOM 6811 C CA . GLY A 1 856 ? -20.130 37.840 -34.112 1.00 56.22 856 GLY A CA 1
ATOM 6812 C C . GLY A 1 856 ? -19.359 37.009 -35.142 1.00 56.22 856 GLY A C 1
ATOM 6813 O O . GLY A 1 856 ? -18.399 37.517 -35.715 1.00 56.22 856 GLY A O 1
ATOM 6814 N N . ILE A 1 857 ? -19.747 35.753 -35.376 1.00 67.00 857 ILE A N 1
ATOM 6815 C CA . ILE A 1 857 ? -19.103 34.851 -36.345 1.00 67.00 857 ILE A CA 1
ATOM 6816 C C . ILE A 1 857 ? -19.923 34.840 -37.639 1.00 67.00 857 ILE A C 1
ATOM 6818 O O . ILE A 1 857 ? -21.146 34.711 -37.587 1.00 67.00 857 ILE A O 1
ATOM 6822 N N . SER A 1 858 ? -19.272 34.974 -38.798 1.00 70.12 858 SER A N 1
ATOM 6823 C CA . SER A 1 858 ? -19.977 34.965 -40.083 1.00 70.12 858 SER A CA 1
ATOM 6824 C C . SER A 1 858 ? -20.512 33.569 -40.439 1.00 70.12 858 SER A C 1
ATOM 6826 O O . SER A 1 858 ? -20.037 32.544 -39.939 1.00 70.12 858 SER A O 1
ATOM 6828 N N . GLU A 1 859 ? -21.522 33.521 -41.307 1.00 72.31 859 GLU A N 1
ATOM 6829 C CA . GLU A 1 859 ? -22.087 32.261 -41.801 1.00 72.31 859 GLU A CA 1
ATOM 6830 C C . GLU A 1 859 ? -21.048 31.445 -42.585 1.00 72.31 859 GLU A C 1
ATOM 6832 O O . GLU A 1 859 ? -20.893 30.248 -42.332 1.00 72.31 859 GLU A O 1
ATOM 6837 N N . ASP A 1 860 ? -20.268 32.108 -43.444 1.00 69.19 860 ASP A N 1
ATOM 6838 C CA . ASP A 1 860 ? -19.205 31.477 -44.232 1.00 69.19 860 ASP A CA 1
ATOM 6839 C C . ASP A 1 860 ? -18.123 30.861 -43.331 1.00 69.19 860 ASP A C 1
ATOM 6841 O O . ASP A 1 860 ? -17.760 29.694 -43.508 1.00 69.19 860 ASP A O 1
ATOM 6845 N N . ASP A 1 861 ? -17.682 31.586 -42.295 1.00 63.66 861 ASP A N 1
ATOM 6846 C CA . ASP A 1 861 ? -16.707 31.069 -41.325 1.00 63.66 861 ASP A CA 1
ATOM 6847 C C . ASP A 1 861 ? -17.278 29.877 -40.546 1.00 63.66 861 ASP A C 1
ATOM 6849 O O . ASP A 1 861 ? -16.601 28.868 -40.338 1.00 63.66 861 ASP A O 1
ATOM 6853 N N . THR A 1 862 ? -18.549 29.949 -40.142 1.00 69.50 862 THR A N 1
ATOM 6854 C CA . THR A 1 862 ? -19.223 28.860 -39.420 1.00 69.50 862 THR A CA 1
ATOM 6855 C C . THR A 1 862 ? -19.263 27.582 -40.265 1.00 69.50 862 THR A C 1
ATOM 6857 O O . THR A 1 862 ? -18.974 26.493 -39.761 1.00 69.50 862 THR A O 1
ATOM 6860 N N . MET A 1 863 ? -19.544 27.704 -41.564 1.00 70.50 863 MET A N 1
ATOM 6861 C CA . MET A 1 863 ? -19.579 26.580 -42.503 1.00 70.50 863 MET A CA 1
ATOM 6862 C C . MET A 1 863 ? -18.190 25.997 -42.802 1.00 70.50 863 MET A C 1
ATOM 6864 O O . MET A 1 863 ? -18.045 24.771 -42.888 1.00 70.50 863 MET A O 1
ATOM 6868 N N . GLU A 1 864 ? -17.163 26.842 -42.913 1.00 65.38 864 GLU A N 1
ATOM 6869 C CA . GLU A 1 864 ? -15.760 26.433 -43.067 1.00 65.38 864 GLU A CA 1
ATOM 6870 C C . GLU A 1 864 ? -15.300 25.597 -41.855 1.00 65.38 864 GLU A C 1
ATOM 6872 O O . GLU A 1 864 ? -14.741 24.505 -42.006 1.00 65.38 864 GLU A O 1
ATOM 6877 N N . TYR A 1 865 ? -15.618 26.042 -40.635 1.00 66.06 865 TYR A N 1
ATOM 6878 C CA . TYR A 1 865 ? -15.238 25.341 -39.406 1.00 66.06 865 TYR A CA 1
ATOM 6879 C C . TYR A 1 865 ? -16.002 24.030 -39.191 1.00 66.06 865 TYR A C 1
ATOM 6881 O O . TYR A 1 865 ? -15.415 23.049 -38.732 1.00 66.06 865 TYR A O 1
ATOM 6889 N N . ILE A 1 866 ? -17.281 23.955 -39.568 1.00 65.19 866 ILE A N 1
ATOM 6890 C CA . ILE A 1 866 ? -18.041 22.694 -39.533 1.00 65.19 866 ILE A CA 1
ATOM 6891 C C . ILE A 1 866 ? -17.402 21.647 -40.455 1.00 65.19 866 ILE A C 1
ATOM 6893 O O . ILE A 1 866 ? -17.306 20.475 -40.082 1.00 65.19 866 ILE A O 1
ATOM 6897 N N . LYS A 1 867 ? -16.922 22.046 -41.642 1.00 66.31 867 LYS A N 1
ATOM 6898 C CA . LYS A 1 867 ? -16.180 21.135 -42.530 1.00 66.31 867 LYS A CA 1
ATOM 6899 C C . LYS A 1 867 ? -14.891 20.638 -41.876 1.00 66.31 867 LYS A C 1
ATOM 6901 O O . LYS A 1 867 ? -14.609 19.443 -41.949 1.00 66.31 867 LYS A O 1
ATOM 6906 N N . GLN A 1 868 ? -14.144 21.516 -41.205 1.00 57.94 868 GLN A N 1
ATOM 6907 C CA . GLN A 1 868 ? -12.913 21.139 -40.499 1.00 57.94 868 GLN A CA 1
ATOM 6908 C C . GLN A 1 868 ? -13.178 20.153 -39.349 1.00 57.94 868 GLN A C 1
ATOM 6910 O O . GLN A 1 868 ? -12.478 19.151 -39.233 1.00 57.94 868 GLN A O 1
ATOM 6915 N N . LEU A 1 869 ? -14.233 20.375 -38.559 1.00 58.50 869 LEU A N 1
ATOM 6916 C CA . LEU A 1 869 ? -14.624 19.493 -37.450 1.00 58.50 869 LEU A CA 1
ATOM 6917 C C . LEU A 1 869 ? -15.192 18.136 -37.911 1.00 58.50 869 LEU A C 1
ATOM 6919 O O . LEU A 1 869 ? -15.192 17.162 -37.162 1.00 58.50 869 LEU A O 1
ATOM 6923 N N . LYS A 1 870 ? -15.709 18.051 -39.141 1.00 59.38 870 LYS A N 1
ATOM 6924 C CA . LYS A 1 870 ? -16.067 16.768 -39.768 1.00 59.38 870 LYS A CA 1
ATOM 6925 C C . LYS A 1 870 ? -14.827 15.990 -40.199 1.00 59.38 870 LYS A C 1
ATOM 6927 O O . LYS A 1 870 ? -14.765 14.781 -40.005 1.00 59.38 870 LYS A O 1
ATOM 6932 N N . LEU A 1 871 ? -13.847 16.682 -40.782 1.00 57.56 871 LEU A N 1
ATOM 6933 C CA . LEU A 1 871 ? -12.586 16.091 -41.240 1.00 57.56 871 LEU A CA 1
ATOM 6934 C C . LEU A 1 871 ? -11.728 15.566 -40.083 1.00 57.56 871 LEU A C 1
ATOM 6936 O O . LEU A 1 871 ? -11.056 14.552 -40.245 1.00 57.56 871 LEU A O 1
ATOM 6940 N N . ASP A 1 872 ? -11.767 16.224 -38.922 1.00 53.59 872 ASP A N 1
ATOM 6941 C CA . ASP A 1 872 ? -11.028 15.798 -37.726 1.00 53.59 872 ASP A CA 1
ATOM 6942 C C . ASP A 1 872 ? -11.772 14.756 -36.861 1.00 53.59 872 ASP A C 1
ATOM 6944 O O . ASP A 1 872 ? -11.241 14.310 -35.843 1.00 53.59 872 ASP A O 1
ATOM 6948 N N . GLY A 1 873 ? -12.985 14.359 -37.269 1.00 49.62 873 GLY A N 1
ATOM 6949 C CA . GLY A 1 873 ? -13.815 13.367 -36.581 1.00 49.62 873 GLY A CA 1
ATOM 6950 C C . GLY A 1 873 ? -14.462 13.856 -35.281 1.00 49.62 873 GLY A C 1
ATOM 6951 O O . GLY A 1 873 ? -15.054 13.053 -34.564 1.00 49.62 873 GLY A O 1
ATOM 6952 N N . SER A 1 874 ? -14.372 15.149 -34.955 1.00 49.62 874 SER A N 1
ATOM 6953 C CA . SER A 1 874 ? -14.948 15.719 -33.731 1.00 49.62 874 SER A CA 1
ATOM 6954 C C . SER A 1 874 ? -16.474 15.789 -33.762 1.00 49.62 874 SER A C 1
ATOM 6956 O O . SER A 1 874 ? -17.109 15.765 -32.706 1.00 49.62 874 SER A O 1
ATOM 6958 N N . ILE A 1 875 ? -17.076 15.917 -34.947 1.00 55.44 875 ILE A N 1
ATOM 6959 C CA . ILE A 1 875 ? -18.533 15.947 -35.124 1.00 55.44 875 ILE A CA 1
ATOM 6960 C C . ILE A 1 875 ? -18.965 14.995 -36.243 1.00 55.44 875 ILE A C 1
ATOM 6962 O O . ILE A 1 875 ? -18.260 14.821 -37.235 1.00 55.44 875 ILE A O 1
ATOM 6966 N N . PHE A 1 876 ? -20.154 14.411 -36.107 1.00 59.44 876 PHE A N 1
ATOM 6967 C CA . PHE A 1 876 ? -20.770 13.542 -37.107 1.00 59.44 876 PHE A CA 1
ATOM 6968 C C . PHE A 1 876 ? -22.130 14.099 -37.549 1.00 59.44 876 PHE A C 1
ATOM 6970 O O . PHE A 1 876 ? -22.838 14.745 -36.773 1.00 59.44 876 PHE A O 1
ATOM 6977 N N . GLU A 1 877 ? -22.498 13.856 -38.808 1.00 68.31 877 GLU A N 1
ATOM 6978 C CA . GLU A 1 877 ? -23.782 14.267 -39.387 1.00 68.31 877 GLU A CA 1
ATOM 6979 C C . GLU A 1 877 ? -24.638 13.023 -39.673 1.00 68.31 877 GLU A C 1
ATOM 6981 O O . GLU A 1 877 ? -24.506 12.415 -40.734 1.00 68.31 877 GLU A O 1
ATOM 6986 N N . PRO A 1 878 ? -25.498 12.590 -38.735 1.00 50.25 878 PRO A N 1
ATOM 6987 C CA . PRO A 1 878 ? -26.293 11.376 -38.918 1.00 50.25 878 PRO A CA 1
ATOM 6988 C C . PRO A 1 878 ? -27.455 11.534 -39.915 1.00 50.25 878 PRO A C 1
ATOM 6990 O O . PRO A 1 878 ? -27.968 10.529 -40.401 1.00 50.25 878 PRO A O 1
ATOM 6993 N N . LYS A 1 879 ? -27.893 12.767 -40.221 1.00 50.84 879 LYS A N 1
ATOM 6994 C CA . LYS A 1 879 ? -28.918 13.094 -41.234 1.00 50.84 879 LYS A CA 1
ATOM 6995 C C . LYS A 1 879 ? -28.676 14.497 -41.799 1.00 50.84 879 LYS A C 1
ATOM 6997 O O . LYS A 1 879 ? -28.444 15.407 -41.012 1.00 50.84 879 LYS A O 1
ATOM 7002 N N . ASN A 1 880 ? -28.809 14.665 -43.121 1.00 52.62 880 ASN A N 1
ATOM 7003 C CA . ASN A 1 880 ? -28.597 15.917 -43.874 1.00 52.62 880 ASN A CA 1
ATOM 7004 C C . ASN A 1 880 ? -29.064 17.184 -43.124 1.00 52.62 880 ASN A C 1
ATOM 7006 O O . ASN A 1 880 ? -30.259 17.483 -43.089 1.00 52.62 880 ASN A O 1
ATOM 7010 N N . GLY A 1 881 ? -28.117 17.929 -42.553 1.00 57.06 881 GLY A N 1
ATOM 7011 C CA . GLY A 1 881 ? -28.322 19.196 -41.849 1.00 57.06 881 GLY A CA 1
ATOM 7012 C C . GLY A 1 881 ? -28.327 19.122 -40.316 1.00 57.06 881 GLY A C 1
ATOM 7013 O O . GLY A 1 881 ? -28.486 20.165 -39.682 1.00 57.06 881 GLY A O 1
ATOM 7014 N N . TYR A 1 882 ? -28.153 17.942 -39.710 1.00 57.75 882 TYR A N 1
ATOM 7015 C CA . TYR A 1 882 ? -28.145 17.740 -38.255 1.00 57.75 882 TYR A CA 1
ATOM 7016 C C . TYR A 1 882 ? -26.803 17.202 -37.770 1.00 57.75 882 TYR A C 1
ATOM 7018 O O . TYR A 1 882 ? -26.339 16.177 -38.256 1.00 57.75 882 TYR A O 1
ATOM 7026 N N . TYR A 1 883 ? -26.215 17.858 -36.771 1.00 59.59 883 TYR A N 1
ATOM 7027 C CA . TYR A 1 883 ? -24.861 17.595 -36.291 1.00 59.59 883 TYR A CA 1
ATOM 7028 C C . TYR A 1 883 ? -24.864 17.175 -34.820 1.00 59.59 883 TYR A C 1
ATOM 7030 O O . TYR A 1 883 ? -25.575 17.750 -33.988 1.00 59.59 883 TYR A O 1
ATOM 7038 N N . GLY A 1 884 ? -24.054 16.164 -34.506 1.00 58.75 884 GLY A N 1
ATOM 7039 C CA . GLY A 1 884 ? -23.756 15.703 -33.152 1.00 58.75 884 GLY A CA 1
ATOM 7040 C C . GLY A 1 884 ? -22.249 15.689 -32.907 1.00 58.75 884 GLY A C 1
ATOM 7041 O O . GLY A 1 884 ? -21.469 15.507 -33.837 1.00 58.75 884 GLY A O 1
ATOM 7042 N N . CYS A 1 885 ? -21.820 15.901 -31.664 1.00 55.94 885 CYS A N 1
ATOM 7043 C CA . CYS A 1 885 ? -20.408 15.782 -31.292 1.00 55.94 885 CYS A CA 1
ATOM 7044 C C . CYS A 1 885 ? -20.106 14.324 -30.930 1.00 55.94 885 CYS A C 1
ATOM 7046 O O . CYS A 1 885 ? -20.877 13.743 -30.157 1.00 55.94 885 CYS A O 1
ATOM 7048 N N . VAL A 1 886 ? -19.011 13.765 -31.454 1.00 47.75 886 VAL A N 1
ATOM 7049 C CA . VAL A 1 886 ? -18.494 12.454 -31.022 1.00 47.75 886 VAL A CA 1
ATOM 7050 C C . VAL A 1 886 ? -18.082 12.567 -29.557 1.00 47.75 886 VAL A C 1
ATOM 7052 O O . VAL A 1 886 ? -17.420 13.574 -29.209 1.00 47.75 886 VAL A O 1
#

Radius of gyration: 37.86 Å; chains: 1; bounding box: 106×88×119 Å

Foldseek 3Di:
DQWDKDFADDPNDGQWIKTAHDPPQDPDPVRPDRMDTDDADDPVCPVHDNSHDLLGWHQLVLLVVAQEEEEEQANLLQVLCVVLSHRYTYSVHLADDPVCLVVVCVSQVPHNEYEYEYKDAPDCSSVVRSLVNLVSNVVVVHFYFYFDDDDDPPDRIDGNNNVCVVDHVVVVVVSVVVTHGSLLVVLLPDDADPDLVVLLVSLLVCLVPSCPPPDLVVSLVCLVPRSCVSRVDDPVSSVVSNVVVVVVVVVCVVVCVVCVLPDDDPPVPPPQDPVLLVVLVCCLQPNPLLVLLLVQLCLLAPDQSLQLLLLLLQLLLLQAQPALGAAADEEAAPPLCSLSSNVSSLLLADPLQEAEDADDLCVLLVDPHDRSHEYAYEADPDDPSNLVQCLQQSRPQAAWDWDWDADPVRDIDITTDHHSYYYHYYHHAPLRPPSVVLRHATDYGDPDPVRVVVVVVSVVVCVVVVPDSSDPDSSSSSSNSLSCVLNSHHAHEDEPQPVQKDFDCVVSVSLVSNLVSQLSSSQSSNVSQADADPVRHGYGAVVSNVSSLVSVLSVLLVPVQVADPLLVQLVVVQVVVQKDWLVRSCVSSVHDSVVVVCQACNPDPDCRHPVNRAPFKDWDWDWDQDPVRDTDIIIMIGGPDDDSPVSPPSRMDGHPCSNVVCCVVVPRDDDDDPDPDDDDDDDDDDDDDPDDDDDDDDDDDDDDDDDDDDDDDDDDDDDDDDDDDDDDDDDDDDDDDDDDDDDDDPDDDPVLLVVLLVLLLVLCCVPVPPDLADDLVVSLVVSCVVVVPRCVVVSVSSSVVSVVCSVVSVDDDDDDDDPCVVVVVLLVVLVVVQVVCVVPDWDFLVVSQVVSVVVPHHSVSSVVSVVVCVVVQQWDDPDVGTIHGD

Sequence (886 aa):
AGRIMFPYWKSGKVVYFIGRKTEWTPDKKFDQGKYKKLQVKKDSKPYISDIISNKYFYGEDSLRGADYCIITEGVTDCIMALQSGIPCISPVTTRFRADDYDKILSLVSKLKQVIICNDNEDNDSGKKGAMDTAEYLEHNGVNVKLIELPKPDNIDKIDLAEYLKIHQVEDFNVLINTAVPIVRVKLNGLPVSDDPLNNVITATDFVKTGLNGQLMPYKVAFVETHIKNHFGFSSKIISEIISEMKSNVKEKKQQDKMDFQDTILTDPQEIIPDDIIEAARQIIFTGDPVGEILKVHSSLHVGDEPLAKALLVSIGIQSVKNSDGIHPKVSGDSGKGKTHCCKAMMHLLPKKYKFSTTLSDKAIYYMDIPEGAVIFSDDVDLSDGLQGIIKRATSNFQDGDTYTTIDINRAKQELTIPPRVAWWLTSVDDDQSLQLLNRQFGGGVDESDIQDRAVYEFQKKLLLSGEVGLPESREVKICRCIVEDIKHQLYTVIVPFADDMDWVDINNRRNFLIFADIIKAFAALRHRQRYHTENNEIIANIDDFNDAKELYIGRARNQGTKLTDAELKFCNLLNGAGELDYNVLQKSMNVSQGRISQIIHGKGKGDSGLINKVRGLIVEKRSVKTDDDTTVYKNVCSLHNFNPFDHYKTIITLKEGAEERFISHYPPITRILPEKNALPSYYITYITYYNNNISNKLIEKVTVTDSDEIKYPSLKTEKQGNKVITPQPIMKEQGNIDNKQGGILPKLPHNAQLQLTSDLVKFKKAHYSMTKFVDVDQFTLGFCDAHEQVWKPHASHVKEEVKRLNEIKWFLKAEDTQEVSSQQSTAKTIRNIIINRKINGLTKIDDLITQAGSVGISEDDTMEYIKQLKLDGSIFEPKNGYYGCV

pLDDT: mean 72.79, std 20.59, range [20.77, 97.62]